Protein AF-0000000084674345 (afdb_homodimer)

Secondary structure (DSSP, 8-state):
----HHHHHHHHHHHHTT-----PPPPEEE-TT-TTEE-GGG-EEEE-TTS---GGGGG-HHHHTT-EE-TT--EEES-SS-EEEEEEEEE-TTS-S--EEEE--TT-SEEEEEEE-SSS-EEEEEEETTS-TTTT-SS--SSEEEEPPPP-SS-EEEEEEEE-TT-EE--EEEE-HHHHHHHHHHHHHHHHHHHHHHHHHHHHHHHHHHHH--HHHHHHHHHHHHHHHHHHHHHTHIIIIIS-SSSPPGGGSTTHHHHHHHHHHHHHHHHHTTHHHH-HHHHHHHHHHHHHHHHHHHHHHTT-HHHHHHHHHHHHHHHHHHHHHHHHHHHHTT-HHHHHHHHHHHHHHHHHHHHHHHHTTSS---TGGGGHHHHHHHHHHHHHHHHHHHHHHHHHHHHHHHHHHHHHHHHHHHHHHHHHHHHHHHHHHHHHHHHHHHHHHHHHHHHHHHHHHHB-TTT--B-HHHHHHHHHHHHHHHHHHT-EEEEEEEEETTHHHHHHHH-HHHHHHHHHHHHHHHHHTS-TTSEEEEEETTEEEEEEEETTHHHHHHHHHHHHHHHTTS-EEETTEEE---EEEEEEEETTT-SSHHHHHHHHHHHHHHHHHTTSS-EEETTS-PPPPSSTTSGGGTT-------/----HHHHHHHHHHHHTT-----PPPPEEE-TT-TTEE-GGG-EEEE-TTS---GGGGG-HHHHTT-EE-TT--EEES-SS-EEEEEEEEE-TTS-S--EEEE--TT-SEEEEEEE-SSS-EEEEEEETTS-TTTT-SS--SSEEEEPPPP-SS-EEEEEEEE-TT-EE--EEEE-HHHHHHHHHHHHHHHHHHHHHHHHHHHHHHHHHHHH--HHHHHHHHHHHHHHHHHHHHHTHIIIIIS-SSSPPGGGSTTHHHHHHHHHHHHHHHHHTTHHHH-HHHHHHHHHHHHHHHHHHHHHHTT-HHHHHHHHHHHHHHHHHHHHHHHHHHHHTT-THHHHHHHHHHHHHHHHHHHHHHHTTSS---TGGGGHHHHHHHHHHHHHHHHHHHHHHHHHHHHHHHHHHHHHHHHHHHHHHHHHHHHHHHHHHHHHHHHHHHHHHHHHHHHHHHHHHHB-TTT--B-HHHHHHHHHHHHHHHHHHT-EEEEEEEEETTHHHHHHHH-HHHHHHHHHHHHHHHHHTS-TTSEEEEEETTEEEEEEEETTHHHHHHHHHHHHHHHTTS-EEETTEEE---EEEEEEEETTT-SSHHHHHHHHHHHHHHHHHTTSS-EEETTS------STTSGGG---------

InterPro domains:
  IPR000160 GGDEF domain [PF00990] (453-609)
  IPR000160 GGDEF domain [PS50887] (483-616)
  IPR000160 GGDEF domain [SM00267] (442-614)
  IPR000160 GGDEF domain [TIGR00254] (449-612)
  IPR000160 GGDEF domain [cd01949] (454-612)
  IPR011622 7TM-DISM receptor, extracellular domain, type 2 [PF07696] (41-176)
  IPR011623 7TM-DISM receptor, extracellular domain, type 1 [PF07695] (187-391)
  IPR029787 Nucleotide cyclase [SSF55073] (458-613)
  IPR043128 Reverse transcriptase/Diguanylate cyclase domain [G3DSA:3.30.70.270] (446-616)
  IPR052163 Diguanylate Cyclase/Regulatory Protein [PTHR46663] (395-613)

Nearest PDB structures (foldseek):
  5m3c-assembly1_B  TM=9.568E-01  e=2.361E-15  Pseudomonas aeruginosa
  3ign-assembly1_A  TM=9.374E-01  e=4.322E-13  Marinobacter nauticus VT8
  7e6g-assembly1_B  TM=6.248E-01  e=3.426E-15  Pseudomonas aeruginosa
  3icl-assembly2_B  TM=8.464E-01  e=2.246E-12  Methylococcus capsulatus
  5xge-assembly1_A  TM=8.982E-01  e=3.204E-11  Pseudomonas aeruginosa PAO1

Organism: Aquipseudomonas alcaligenes (strain ATCC 14909 / DSM 50342 / CCUG 1425 / JCM 20561 / NBRC 14159 / NCIMB 9945 / NCTC 10367 / 1577) (NCBI:txid1215092)

Radius of gyration: 69.76 Å; Cα contacts (8 Å, |Δi|>4): 2140; chains: 2; bounding box: 80×189×132 Å

pLDDT: mean 85.98, std 14.82, range [17.75, 97.44]

Solvent-accessible surface area (backbone atoms only — not comparable to full-atom values): 64844 Å² total; per-residue (Å²): 134,83,78,64,57,66,59,52,51,55,47,48,59,54,54,63,64,62,69,63,70,87,57,73,52,58,66,43,70,36,46,68,78,39,58,68,37,72,44,30,65,37,22,26,36,31,78,30,79,88,59,73,77,51,79,79,49,62,76,36,66,75,54,54,68,57,47,37,53,40,72,37,34,28,37,76,47,74,33,77,45,31,34,38,35,42,39,36,42,22,36,33,99,77,24,72,46,65,42,30,42,34,35,67,39,45,77,30,40,36,33,34,41,35,38,67,64,82,78,87,48,71,44,78,46,60,22,41,35,69,34,21,46,70,70,26,28,73,46,99,51,48,44,40,26,41,73,47,72,75,50,45,78,55,71,42,67,33,41,33,41,38,36,21,32,61,34,36,53,55,38,36,31,35,30,39,70,70,60,50,48,54,48,43,27,58,49,25,26,54,52,15,22,41,52,12,24,45,48,35,50,33,52,52,40,45,51,49,24,74,72,67,68,42,68,45,40,50,28,41,31,50,20,46,48,30,47,49,52,38,48,37,41,64,61,10,52,28,41,63,71,74,52,29,85,37,45,63,51,71,80,69,32,84,58,28,31,56,28,52,21,48,33,28,43,39,53,20,47,39,51,68,64,38,16,75,82,75,33,53,69,36,33,52,48,35,51,49,46,36,52,49,27,52,47,26,42,52,32,41,73,71,68,37,38,41,61,21,37,51,49,55,60,55,42,51,70,50,42,48,52,32,53,51,49,44,27,51,55,40,34,74,74,67,38,63,43,28,50,35,39,46,55,20,52,46,39,41,52,53,29,52,53,50,52,50,33,32,38,68,34,76,34,73,90,47,83,69,63,72,49,40,46,56,50,21,50,35,50,22,53,52,29,43,52,49,20,52,54,49,49,53,52,50,53,52,50,50,51,52,51,52,52,50,51,54,40,48,53,51,50,52,50,43,54,52,52,50,53,50,47,52,50,50,52,50,50,50,52,52,53,52,52,52,51,51,50,52,51,52,53,52,52,55,52,37,54,53,29,48,50,50,40,34,31,32,88,81,57,63,31,31,16,51,64,35,44,52,55,51,46,54,49,50,52,56,50,22,66,72,69,72,39,31,39,27,40,33,35,36,34,54,45,75,52,64,58,44,29,73,72,64,29,60,66,50,38,51,51,48,50,34,50,48,46,50,52,50,56,69,67,43,58,88,89,35,45,56,25,42,63,45,92,62,32,33,37,38,42,36,65,44,82,57,18,73,68,46,47,56,52,42,49,55,48,47,58,60,60,60,36,51,65,44,77,56,88,92,42,75,48,66,41,43,42,20,26,2,25,27,39,36,70,83,72,22,87,46,69,70,48,32,52,49,41,5,50,51,17,20,50,48,16,47,70,73,71,37,58,27,58,16,47,59,94,54,88,51,70,74,73,82,75,79,82,61,60,85,68,52,84,74,67,77,85,74,79,124,133,84,76,64,58,67,60,53,52,55,46,48,57,54,54,63,65,59,71,63,71,88,56,74,53,60,68,44,69,35,46,69,78,36,56,68,38,71,44,31,66,37,22,26,36,32,80,31,78,86,62,72,76,52,79,79,50,63,75,37,68,76,54,53,70,57,48,38,54,39,74,37,35,27,36,77,47,73,34,79,45,31,34,37,36,43,38,36,43,21,36,31,98,78,24,72,46,65,42,30,41,34,35,66,39,46,77,31,40,35,33,35,40,37,38,68,62,83,79,87,49,72,43,79,46,59,24,41,35,70,35,22,46,71,70,25,30,73,46,99,51,48,45,40,27,40,72,48,72,74,49,45,78,56,72,42,67,34,42,34,40,38,38,23,33,59,33,35,52,56,38,36,30,34,30,41,69,71,61,50,48,55,50,42,27,58,49,27,25,53,52,15,22,43,51,13,26,45,49,36,52,33,52,52,40,46,52,49,23,74,73,67,68,41,68,46,40,50,27,42,33,50,20,47,48,30,47,49,52,39,48,36,40,64,64,10,51,29,41,63,71,74,50,29,86,37,46,62,51,72,80,69,32,83,60,29,31,55,27,52,21,49,32,28,43,39,53,21,48,38,50,67,64,38,16,77,82,75,32,54,70,37,33,52,50,37,52,49,44,36,53,50,28,52,49,28,42,53,31,41,72,70,67,39,41,40,60,20,36,52,49,56,58,54,41,52,70,50,41,49,54,33,54,51,48,44,27,50,54,38,34,75,73,66,39,65,44,26,50,35,40,46,54,20,52,45,39,40,51,54,28,52,53,50,51,51,34,32,39,69,35,76,34,72,89,45,82,70,62,71,48,40,46,57,50,20,51,36,49,21,52,52,29,42,49,48,21,50,54,48,48,52,52,49,54,51,50,50,52,52,50,53,53,50,51,54,42,50,52,52,49,51,48,43,54,50,52,50,51,50,47,52,51,50,51,50,51,51,53,53,52,54,50,52,51,52,52,52,50,54,54,51,52,53,52,39,55,53,31,48,50,50,41,33,32,29,89,82,57,63,31,31,16,50,64,36,42,52,56,50,46,53,51,51,52,55,50,23,65,72,68,71,39,30,38,28,42,33,34,37,36,53,48,75,51,63,60,46,29,72,72,62,29,61,66,53,39,50,52,47,50,33,50,47,48,50,51,51,55,70,67,43,58,89,88,34,46,57,25,42,65,45,93,62,32,34,36,38,40,37,65,43,81,57,18,73,69,46,48,56,53,44,49,55,49,47,58,61,60,60,37,51,64,42,79,56,88,94,42,74,48,67,42,43,42,20,28,2,24,25,39,36,68,82,72,21,88,44,69,71,49,32,51,49,40,6,50,51,17,20,51,49,16,48,71,70,70,36,58,28,59,17,46,58,96,55,90,52,67,73,73,83,75,86,79,66,60,87,76,51,83,75,68,76,81,74,83,123

Sequence (1276 aa):
MVRFPVLRALLALLCISLAAGQLRAAPVELRSDASGQSLNGQIELLEDVGGTLSIADMADPAIQQRFTPANGRASVGQNPNPWWIKLQLQRGTEAPARWWLEIGAVTQLDLQLYSPDGQGGWIQRQSGERVSFAEGRDHPYRRMVLELPELGTTPTTFYLRSFDPAGNSFPLRVWQLEDLDHQAISENLGLGLIYGIIAALLLYNLFIFFTLRDNAYFWYVLTTAGALLMIVSMSGHGFQYLWPEGPVPFWLDRVTLPSLWGFCACRFTQTLLQTRQHVRWAHHLLSFACVCYVIAVTLEGLGQRNLAAWLIALLSLTSIPAALGSALVRWRQGYFPALLYLCGYGLILGSISLALMRSTGLVQPATWNAYVFPLAVAAESILFSFALAYRIQMLKQEKAEALRQADREKGARLAQMQASADDLQEAVRLRTAELAQANQQLCEREQRLQHAAFHDPLTELPNRRYLIERAEVALADAQRRGESVALMLVDLDHFKPINDRYGHDAGDLMLRTIGHRLREHVRTHDMVARLGGDEFAVLVCGPDAQQHTQEIANRLLAELSRPVLYGANRLAVTISIGAAFYPQHALQFAGLYKAADEAMYRAKQKGRSGFVLQGCDGELSPQTCLILDVLKVPSGLSMVRFPVLRALLALLCISLAAGQLRAAPVELRSDASGQSLNGQIELLEDVGGTLSIADMADPAIQQRFTPANGRASVGQNPNPWWIKLQLQRGTEAPARWWLEIGAVTQLDLQLYSPDGQGGWIQRQSGERVSFAEGRDHPYRRMVLELPELGTTPTTFYLRSFDPAGNSFPLRVWQLEDLDHQAISENLGLGLIYGIIAALLLYNLFIFFTLRDNAYFWYVLTTAGALLMIVSMSGHGFQYLWPEGPVPFWLDRVTLPSLWGFCACRFTQTLLQTRQHVRWAHHLLSFACVCYVIAVTLEGLGQRNLAAWLIALLSLTSIPAALGSALVRWRQGYFPALLYLCGYGLILGSISLALMRSTGLVQPATWNAYVFPLAVAAESILFSFALAYRIQMLKQEKAEALRQADREKGARLAQMQASADDLQEAVRLRTAELAQANQQLCEREQRLQHAAFHDPLTELPNRRYLIERAEVALADAQRRGESVALMLVDLDHFKPINDRYGHDAGDLMLRTIGHRLREHVRTHDMVARLGGDEFAVLVCGPDAQQHTQEIANRLLAELSRPVLYGANRLAVTISIGAAFYPQHALQFAGLYKAADEAMYRAKQKGRSGFVLQGCDGELSPQTCLILDVLKVPSGLS

Structure (mmCIF, N/CA/C/O backbone):
data_AF-0000000084674345-model_v1
#
loop_
_entity.id
_entity.type
_entity.pdbx_description
1 polymer 'GGDEF domain-containing protein'
#
loop_
_atom_site.group_PDB
_atom_site.id
_atom_site.type_symbol
_atom_site.label_atom_id
_atom_site.label_alt_id
_atom_site.label_comp_id
_atom_site.label_asym_id
_atom_site.label_entity_id
_atom_site.label_seq_id
_atom_site.pdbx_PDB_ins_code
_atom_site.Cartn_x
_atom_site.Cartn_y
_atom_site.Cartn_z
_atom_site.occupancy
_atom_site.B_iso_or_equiv
_atom_site.auth_seq_id
_atom_site.auth_comp_id
_atom_site.auth_asym_id
_atom_site.auth_atom_id
_atom_site.pdbx_PDB_model_num
ATOM 1 N N . MET A 1 1 ? 28.938 31.203 -45.469 1 22.84 1 MET A N 1
ATOM 2 C CA . MET A 1 1 ? 29.219 32.188 -44.406 1 22.84 1 MET A CA 1
ATOM 3 C C . MET A 1 1 ? 28.016 32.344 -43.5 1 22.84 1 MET A C 1
ATOM 5 O O . MET A 1 1 ? 27.109 33.156 -43.781 1 22.84 1 MET A O 1
ATOM 9 N N . VAL A 1 2 ? 27.5 31.266 -42.938 1 35.19 2 VAL A N 1
ATOM 10 C CA . VAL A 1 2 ? 26.219 31.047 -42.281 1 35.19 2 VAL A CA 1
ATOM 11 C C . VAL A 1 2 ? 26.188 31.844 -40.969 1 35.19 2 VAL A C 1
ATOM 13 O O . VAL A 1 2 ? 27.031 31.641 -40.094 1 35.19 2 VAL A O 1
ATOM 16 N N . ARG A 1 3 ? 25.75 33.219 -41.125 1 42.5 3 ARG A N 1
ATOM 17 C CA . ARG A 1 3 ? 25.625 34.344 -40.219 1 42.5 3 ARG A CA 1
ATOM 18 C C . ARG A 1 3 ? 24.891 33.969 -38.938 1 42.5 3 ARG A C 1
ATOM 20 O O . ARG A 1 3 ? 23.734 33.531 -39 1 42.5 3 ARG A O 1
ATOM 27 N N . PHE A 1 4 ? 25.672 33.281 -38.156 1 42.78 4 PHE A N 1
ATOM 28 C CA . PHE A 1 4 ? 25.141 32.719 -36.906 1 42.78 4 PHE A CA 1
ATOM 29 C C . PHE A 1 4 ? 24.625 33.812 -36 1 42.78 4 PHE A C 1
ATOM 31 O O . PHE A 1 4 ? 25.359 34.312 -35.125 1 42.78 4 PHE A O 1
ATOM 38 N N . PRO A 1 5 ? 23.594 34.594 -36.469 1 49.34 5 PRO A N 1
ATOM 39 C CA . PRO A 1 5 ? 23 35.719 -35.75 1 49.34 5 PRO A CA 1
ATOM 40 C C . PRO A 1 5 ? 22.5 35.312 -34.344 1 49.34 5 PRO A C 1
ATOM 42 O O . PRO A 1 5 ? 22.422 36.156 -33.438 1 49.34 5 PRO A O 1
ATOM 45 N N . VAL A 1 6 ? 22.219 34.031 -34.219 1 52.72 6 VAL A N 1
ATOM 46 C CA . VAL A 1 6 ? 21.609 33.625 -32.969 1 52.72 6 VAL A CA 1
ATOM 47 C C . VAL A 1 6 ? 22.625 33.75 -31.828 1 52.72 6 VAL A C 1
ATOM 49 O O . VAL A 1 6 ? 22.266 34.125 -30.703 1 52.72 6 VAL A O 1
ATOM 52 N N . LEU A 1 7 ? 23.969 33.562 -32.094 1 47.09 7 LEU A N 1
ATOM 53 C CA . LEU A 1 7 ? 24.969 33.656 -31.062 1 47.09 7 LEU A CA 1
ATOM 54 C C . LEU A 1 7 ? 25.172 35.125 -30.641 1 47.09 7 LEU A C 1
ATOM 56 O O . LEU A 1 7 ? 25.344 35.406 -29.453 1 47.09 7 LEU A O 1
ATOM 60 N N . ARG A 1 8 ? 25.078 36.125 -31.562 1 51.59 8 ARG A N 1
ATOM 61 C CA . ARG A 1 8 ? 25.266 37.531 -31.203 1 51.59 8 ARG A CA 1
ATOM 62 C C . ARG A 1 8 ? 24.109 38.031 -30.359 1 51.59 8 ARG A C 1
ATOM 64 O O . ARG A 1 8 ? 24.312 38.781 -29.406 1 51.59 8 ARG A O 1
ATOM 71 N N . ALA A 1 9 ? 22.875 37.5 -30.797 1 49.94 9 ALA A N 1
ATOM 72 C CA . ALA A 1 9 ? 21.75 37.938 -29.984 1 49.94 9 ALA A CA 1
ATOM 73 C C . ALA A 1 9 ? 21.828 37.344 -28.578 1 49.94 9 ALA A C 1
ATOM 75 O O . ALA A 1 9 ? 21.516 38.031 -27.594 1 49.94 9 ALA A O 1
ATOM 76 N N . LEU A 1 10 ? 22.328 36.094 -28.469 1 48.03 10 LEU A N 1
ATOM 77 C CA . LEU A 1 10 ? 22.484 35.531 -27.125 1 48.03 10 LEU A CA 1
ATOM 78 C C . LEU A 1 10 ? 23.578 36.25 -26.359 1 48.03 10 LEU A C 1
ATOM 80 O O . LEU A 1 10 ? 23.438 36.531 -25.172 1 48.03 10 LEU A O 1
ATOM 84 N N . LEU A 1 11 ? 24.641 36.688 -27.109 1 44.38 11 LEU A N 1
ATOM 85 C CA . LEU A 1 11 ? 25.719 37.438 -26.453 1 44.38 11 LEU A CA 1
ATOM 86 C C . LEU A 1 11 ? 25.266 38.844 -26.109 1 44.38 11 LEU A C 1
ATOM 88 O O . LEU A 1 11 ? 25.609 39.375 -25.031 1 44.38 11 LEU A O 1
ATOM 92 N N . ALA A 1 12 ? 24.516 39.5 -27.062 1 45.22 12 ALA A N 1
ATOM 93 C CA . ALA A 1 12 ? 24.031 40.844 -26.766 1 45.22 12 ALA A CA 1
ATOM 94 C C . ALA A 1 12 ? 23.078 40.844 -25.578 1 45.22 12 ALA A C 1
ATOM 96 O O . ALA A 1 12 ? 23.094 41.75 -24.734 1 45.22 12 ALA A O 1
ATOM 97 N N . LEU A 1 13 ? 22.219 39.781 -25.594 1 43.41 13 LEU A N 1
ATOM 98 C CA . LEU A 1 13 ? 21.344 39.688 -24.438 1 43.41 13 LEU A CA 1
ATOM 99 C C . LEU A 1 13 ? 22.141 39.469 -23.156 1 43.41 13 LEU A C 1
ATOM 101 O O . LEU A 1 13 ? 21.812 40.031 -22.109 1 43.41 13 LEU A O 1
ATOM 105 N N . LEU A 1 14 ? 23.312 38.812 -23.25 1 41.34 14 LEU A N 1
ATOM 106 C CA . LEU A 1 14 ? 24.188 38.656 -22.094 1 41.34 14 LEU A CA 1
ATOM 107 C C . LEU A 1 14 ? 24.844 40 -21.719 1 41.34 14 LEU A C 1
ATOM 109 O O . LEU A 1 14 ? 25 40.312 -20.547 1 41.34 14 LEU A O 1
ATOM 113 N N . CYS A 1 15 ? 25.281 40.781 -22.719 1 39.88 15 CYS A N 1
ATOM 114 C CA . CYS A 1 15 ? 25.984 42.031 -22.422 1 39.88 15 CYS A CA 1
ATOM 115 C C . CYS A 1 15 ? 25.031 43.062 -21.828 1 39.88 15 CYS A C 1
ATOM 117 O O . CYS A 1 15 ? 25.469 44.031 -21.219 1 39.88 15 CYS A O 1
ATOM 119 N N . ILE A 1 16 ? 23.828 43.156 -22.453 1 39.38 16 ILE A N 1
ATOM 120 C CA . ILE A 1 16 ? 22.938 44.219 -21.953 1 39.38 16 ILE A CA 1
ATOM 121 C C . ILE A 1 16 ? 22.672 43.969 -20.469 1 39.38 16 ILE A C 1
ATOM 123 O O . ILE A 1 16 ? 22.312 44.906 -19.734 1 39.38 16 ILE A O 1
ATOM 127 N N . SER A 1 17 ? 22.75 42.719 -20.031 1 39.78 17 SER A N 1
ATOM 128 C CA . SER A 1 17 ? 22.484 42.531 -18.609 1 39.78 17 SER A CA 1
ATOM 129 C C . SER A 1 17 ? 23.562 43.188 -17.75 1 39.78 17 SER A C 1
ATOM 131 O O . SER A 1 17 ? 23.422 43.281 -16.531 1 39.78 17 SER A O 1
ATOM 133 N N . LEU A 1 18 ? 24.688 43.438 -18.344 1 38.06 18 LEU A N 1
ATOM 134 C CA . LEU A 1 18 ? 25.781 43.906 -17.469 1 38.06 18 LEU A CA 1
ATOM 135 C C . LEU A 1 18 ? 25.578 45.375 -17.109 1 38.06 18 LEU A C 1
ATOM 137 O O . LEU A 1 18 ? 26.266 45.906 -16.234 1 38.06 18 LEU A O 1
ATOM 141 N N . ALA A 1 19 ? 25.219 46.281 -18.031 1 39.91 19 ALA A N 1
ATOM 142 C CA . ALA A 1 19 ? 25.312 47.719 -17.688 1 39.91 19 ALA A CA 1
ATOM 143 C C . ALA A 1 19 ? 24.297 48.094 -16.625 1 39.91 19 ALA A C 1
ATOM 145 O O . ALA A 1 19 ? 23.375 48.875 -16.875 1 39.91 19 ALA A O 1
ATOM 146 N N . ALA A 1 20 ? 23.609 47.188 -15.961 1 41.03 20 ALA A N 1
ATOM 147 C CA . ALA A 1 20 ? 22.781 47.719 -14.891 1 41.03 20 ALA A CA 1
ATOM 148 C C . ALA A 1 20 ? 23.562 48.688 -14.008 1 41.03 20 ALA A C 1
ATOM 150 O O . ALA A 1 20 ? 24.578 48.312 -13.414 1 41.03 20 ALA A O 1
ATOM 151 N N . GLY A 1 21 ? 23.719 49.906 -14.352 1 40.22 21 GLY A N 1
ATOM 152 C CA . GLY A 1 21 ? 24.156 50.969 -13.484 1 40.22 21 GLY A CA 1
ATOM 153 C C . GLY A 1 21 ? 23.922 50.688 -12.008 1 40.22 21 GLY A C 1
ATOM 154 O O . GLY A 1 21 ? 23.047 49.906 -11.664 1 40.22 21 GLY A O 1
ATOM 155 N N . GLN A 1 22 ? 25.016 50.938 -11.133 1 46.5 22 GLN A N 1
ATOM 156 C CA . GLN A 1 22 ? 25.219 50.781 -9.695 1 46.5 22 GLN A CA 1
ATOM 157 C C . GLN A 1 22 ? 24.016 51.344 -8.914 1 46.5 22 GLN A C 1
ATOM 159 O O . GLN A 1 22 ? 24.016 52.5 -8.492 1 46.5 22 GLN A O 1
ATOM 164 N N . LEU A 1 23 ? 22.953 51.25 -9.305 1 50.84 23 LEU A N 1
ATOM 165 C CA . LEU A 1 23 ? 21.875 51.781 -8.5 1 50.84 23 LEU A CA 1
ATOM 166 C C . LEU A 1 23 ? 21.828 51.125 -7.129 1 50.84 23 LEU A C 1
ATOM 168 O O . LEU A 1 23 ? 21.797 49.875 -7.039 1 50.84 23 LEU A O 1
ATOM 172 N N . ARG A 1 24 ? 22.391 51.812 -6.086 1 64.31 24 ARG A N 1
ATOM 173 C CA . ARG A 1 24 ? 22.25 51.438 -4.68 1 64.31 24 ARG A CA 1
ATOM 174 C C . ARG 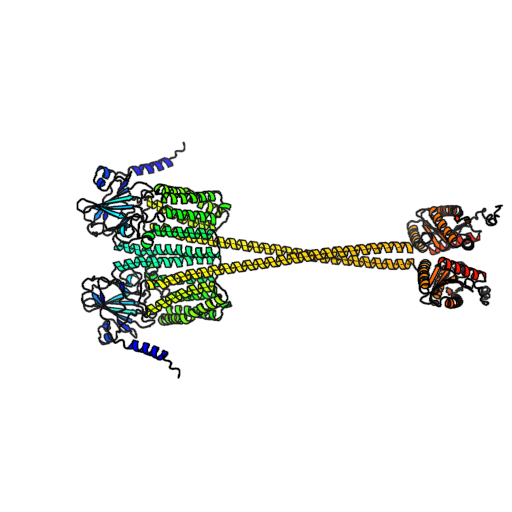A 1 24 ? 20.797 51.125 -4.34 1 64.31 24 ARG A C 1
ATOM 176 O O . ARG A 1 24 ? 19.875 51.719 -4.914 1 64.31 24 ARG A O 1
ATOM 183 N N . ALA A 1 25 ? 20.594 50.156 -3.674 1 68.88 25 ALA A N 1
ATOM 184 C CA . ALA A 1 25 ? 19.234 49.75 -3.285 1 68.88 25 ALA A CA 1
ATOM 185 C C . ALA A 1 25 ? 18.625 50.781 -2.33 1 68.88 25 ALA A C 1
ATOM 187 O O . ALA A 1 25 ? 19.281 51.188 -1.375 1 68.88 25 ALA A O 1
ATOM 188 N N . ALA A 1 26 ? 17.547 51.469 -2.631 1 76.81 26 ALA A N 1
ATOM 189 C CA . ALA A 1 26 ? 16.812 52.406 -1.789 1 76.81 26 ALA A CA 1
ATOM 190 C C . ALA A 1 26 ? 16.281 51.719 -0.539 1 76.81 26 ALA A C 1
ATOM 192 O O . ALA A 1 26 ? 16.016 50.5 -0.548 1 76.81 26 ALA A O 1
ATOM 193 N N . PRO A 1 27 ? 16.328 52.406 0.567 1 87.56 27 PRO A N 1
ATOM 194 C CA . PRO A 1 27 ? 15.734 51.812 1.779 1 87.56 27 PRO A CA 1
ATOM 195 C C . PRO A 1 27 ? 14.297 51.344 1.57 1 87.56 27 PRO A C 1
ATOM 197 O O . PRO A 1 27 ? 13.555 51.938 0.786 1 87.56 27 PRO A O 1
ATOM 200 N N . VAL A 1 28 ? 13.984 50.281 2.189 1 90.19 28 VAL A N 1
ATOM 201 C CA . VAL A 1 28 ? 12.648 49.719 2.084 1 90.19 28 VAL A CA 1
ATOM 202 C C . VAL A 1 28 ? 11.719 50.406 3.076 1 90.19 28 VAL A C 1
ATOM 204 O O . VAL A 1 28 ? 11.961 50.375 4.285 1 90.19 28 VAL A O 1
ATOM 207 N N . GLU A 1 29 ? 10.711 51 2.609 1 91.38 29 GLU A N 1
ATOM 208 C CA . GLU A 1 29 ? 9.68 51.594 3.465 1 91.38 29 GLU A CA 1
ATOM 209 C C . GLU A 1 29 ? 8.609 50.562 3.818 1 91.38 29 GLU A C 1
ATOM 211 O O . GLU A 1 29 ? 7.918 50.062 2.938 1 91.38 29 GLU A O 1
ATOM 216 N N . LEU A 1 30 ? 8.531 50.312 5.07 1 93.19 30 LEU A N 1
ATOM 217 C CA . LEU A 1 30 ? 7.555 49.344 5.531 1 93.19 30 LEU A CA 1
ATOM 218 C C . LEU A 1 30 ? 6.203 50 5.781 1 93.19 30 LEU A C 1
ATOM 220 O O . LEU A 1 30 ? 6.051 50.781 6.734 1 93.19 30 LEU A O 1
ATOM 224 N N . ARG A 1 31 ? 5.246 49.625 4.996 1 92.88 31 ARG A N 1
ATOM 225 C CA . ARG A 1 31 ? 3.879 50.094 5.152 1 92.88 31 ARG A CA 1
ATOM 226 C C . ARG A 1 31 ? 3.068 49.188 6.047 1 92.88 31 ARG A C 1
ATOM 228 O O . ARG A 1 31 ? 3.58 48.156 6.516 1 92.88 31 ARG A O 1
ATOM 235 N N . SER A 1 32 ? 1.928 49.5 6.348 1 89.69 32 SER A N 1
ATOM 236 C CA . SER A 1 32 ? 1.068 48.719 7.238 1 89.69 32 SER A CA 1
ATOM 237 C C . SER A 1 32 ? 0.729 47.375 6.629 1 89.69 32 SER A C 1
ATOM 239 O O . SER A 1 32 ? 0.474 46.406 7.355 1 89.69 32 SER A O 1
ATOM 241 N N . ASP A 1 33 ? 0.839 47.25 5.305 1 89.5 33 ASP A N 1
ATOM 242 C CA . ASP A 1 33 ? 0.503 46 4.641 1 89.5 33 ASP A CA 1
ATOM 243 C C . ASP A 1 33 ? 1.762 45.281 4.188 1 89.5 33 ASP A C 1
ATOM 245 O O . ASP A 1 33 ? 1.691 44.344 3.354 1 89.5 33 ASP A O 1
ATOM 249 N N . ALA A 1 34 ? 2.83 45.656 4.734 1 92.06 34 ALA A N 1
ATOM 250 C CA . ALA A 1 34 ? 4.102 45.094 4.27 1 92.06 34 ALA A CA 1
ATOM 251 C C . ALA A 1 34 ? 4.348 43.719 4.852 1 92.06 34 ALA A C 1
ATOM 253 O O . ALA A 1 34 ? 5.312 43.031 4.488 1 92.06 34 ALA A O 1
ATOM 254 N N . SER A 1 35 ? 3.434 43.25 5.723 1 93.56 35 SER A N 1
ATOM 255 C CA . SER A 1 35 ? 3.623 41.938 6.355 1 93.56 35 SER A CA 1
ATOM 256 C C . SER A 1 35 ? 3.662 40.812 5.32 1 93.56 35 SER A C 1
ATOM 258 O O . SER A 1 35 ? 2.715 40.656 4.551 1 93.56 35 SER A O 1
ATOM 260 N N . GLY A 1 36 ? 4.727 40.156 5.238 1 90.5 36 GLY A N 1
ATOM 261 C CA . GLY A 1 36 ? 4.898 39.062 4.293 1 90.5 36 GLY A CA 1
ATOM 262 C C . GLY A 1 36 ? 5.609 39.469 3.021 1 90.5 36 GLY A C 1
ATOM 263 O O . GLY A 1 36 ? 5.797 38.688 2.109 1 90.5 36 GLY A O 1
ATOM 264 N N . GLN A 1 37 ? 6.074 40.625 2.98 1 90.44 37 GLN A N 1
ATOM 265 C CA . GLN A 1 37 ? 6.719 41.156 1.787 1 90.44 37 GLN A CA 1
ATOM 266 C C . GLN A 1 37 ? 8.164 40.688 1.684 1 90.44 37 GLN A C 1
ATOM 268 O O . GLN A 1 37 ? 8.875 40.625 2.689 1 90.44 37 GLN A O 1
ATOM 273 N N . SER A 1 38 ? 8.57 40.344 0.491 1 90.06 38 SER A N 1
ATOM 274 C CA . SER A 1 38 ? 9.953 39.969 0.24 1 90.06 38 SER A CA 1
ATOM 275 C C . SER A 1 38 ? 10.859 41.219 0.201 1 90.06 38 SER A C 1
ATOM 277 O O . SER A 1 38 ? 10.477 42.25 -0.323 1 90.06 38 SER A O 1
ATOM 279 N N . LEU A 1 39 ? 12.008 41.062 0.732 1 92.44 39 LEU A N 1
ATOM 280 C CA . LEU A 1 39 ? 12.938 42.156 0.826 1 92.44 39 LEU A CA 1
ATOM 281 C C . LEU A 1 39 ? 14.07 42.031 -0.186 1 92.44 39 LEU A C 1
ATOM 283 O O . LEU A 1 39 ? 14.875 42.938 -0.364 1 92.44 39 LEU A O 1
ATOM 287 N N . ASN A 1 40 ? 14.156 40.938 -0.837 1 88.94 40 ASN A N 1
ATOM 288 C CA . ASN A 1 40 ? 15.312 40.594 -1.665 1 88.94 40 ASN A CA 1
ATOM 289 C C . ASN A 1 40 ? 15.43 41.531 -2.861 1 88.94 40 ASN A C 1
ATOM 291 O O . ASN A 1 40 ? 16.5 41.656 -3.467 1 88.94 40 ASN A O 1
ATOM 295 N N . GLY A 1 41 ? 14.422 42.188 -3.186 1 86.75 41 GLY A N 1
ATOM 296 C CA . GLY A 1 41 ? 14.492 43.156 -4.27 1 86.75 41 GLY A CA 1
ATOM 297 C C . GLY A 1 41 ? 15.211 44.438 -3.883 1 86.75 41 GLY A C 1
ATOM 298 O O . GLY A 1 41 ? 15.633 45.219 -4.75 1 86.75 41 GLY A O 1
ATOM 299 N N . GLN A 1 42 ? 15.484 44.656 -2.57 1 90.56 42 GLN A N 1
ATOM 300 C CA . GLN A 1 42 ? 16.062 45.906 -2.123 1 90.56 42 GLN A CA 1
ATOM 301 C C . GLN A 1 42 ? 17.234 45.688 -1.187 1 90.56 42 GLN A C 1
ATOM 303 O O . GLN A 1 42 ? 17.484 46.469 -0.273 1 90.56 42 GLN A O 1
ATOM 308 N N . ILE A 1 43 ? 17.891 44.625 -1.37 1 93.06 43 ILE A N 1
ATOM 309 C CA . ILE A 1 43 ? 19.062 44.344 -0.547 1 93.06 43 ILE A CA 1
ATOM 310 C C . ILE A 1 43 ? 20.328 44.469 -1.4 1 93.06 43 ILE A C 1
ATOM 312 O O . ILE A 1 43 ? 20.25 44.469 -2.631 1 93.06 43 ILE A O 1
ATOM 316 N N . GLU A 1 44 ? 21.438 44.656 -0.755 1 95.62 44 GLU A N 1
ATOM 317 C CA . GLU A 1 44 ? 22.75 44.719 -1.4 1 95.62 44 GLU A CA 1
ATOM 318 C C . GLU A 1 44 ? 23.656 43.594 -0.879 1 95.62 44 GLU A C 1
ATOM 320 O O . GLU A 1 44 ? 23.562 43.188 0.28 1 95.62 44 GLU A O 1
ATOM 325 N N . LEU A 1 45 ? 24.516 43.125 -1.764 1 94.56 45 LEU A N 1
ATOM 326 C CA . LEU A 1 45 ? 25.359 42 -1.427 1 94.56 45 LEU A CA 1
ATOM 327 C C . LEU A 1 45 ? 26.844 42.344 -1.579 1 94.56 45 LEU A C 1
ATOM 329 O O . LEU A 1 45 ? 27.203 43.125 -2.459 1 94.56 45 LEU A O 1
ATOM 333 N N . LEU A 1 46 ? 27.609 41.781 -0.686 1 95.5 46 LEU A N 1
ATOM 334 C CA . LEU A 1 46 ? 29.078 41.875 -0.745 1 95.5 46 LEU A CA 1
ATOM 335 C C . LEU A 1 46 ? 29.719 40.531 -0.455 1 95.5 46 LEU A C 1
ATOM 337 O O . LEU A 1 46 ? 29.453 39.906 0.58 1 95.5 46 LEU A O 1
ATOM 341 N N . GLU A 1 47 ? 30.547 40.031 -1.357 1 95 47 GLU A N 1
ATOM 342 C CA . GLU A 1 47 ? 31.281 38.781 -1.155 1 95 47 GLU A CA 1
ATOM 343 C C . GLU A 1 47 ? 32.562 39.031 -0.331 1 95 47 GLU A C 1
ATOM 345 O O . GLU A 1 47 ? 33.375 39.906 -0.676 1 95 47 GLU A O 1
ATOM 350 N N . ASP A 1 48 ? 32.656 38.344 0.731 1 95.75 48 ASP A N 1
ATOM 351 C CA . ASP A 1 48 ? 33.844 38.438 1.585 1 95.75 48 ASP A CA 1
ATOM 352 C C . ASP A 1 48 ? 34.875 37.375 1.214 1 95.75 48 ASP A C 1
ATOM 354 O O . ASP A 1 48 ? 35 36.375 1.895 1 95.75 48 ASP A O 1
ATOM 358 N N . VAL A 1 49 ? 35.656 37.781 0.289 1 92.69 49 VAL A N 1
ATOM 359 C CA . VAL A 1 49 ? 36.688 36.875 -0.184 1 92.69 49 VAL A CA 1
ATOM 360 C C . VAL A 1 49 ? 37.719 36.625 0.915 1 92.69 49 VAL A C 1
ATOM 362 O O . VAL A 1 49 ? 38.312 37.562 1.438 1 92.69 49 VAL A O 1
ATOM 365 N N . GLY A 1 50 ? 37.875 35.406 1.393 1 87.12 50 GLY A N 1
ATOM 366 C CA . GLY A 1 50 ? 38.844 35.062 2.422 1 87.12 50 GLY A CA 1
ATOM 367 C C . GLY A 1 50 ? 38.25 35.094 3.822 1 87.12 50 GLY A C 1
ATOM 368 O O . GLY A 1 50 ? 38.875 34.594 4.77 1 87.12 50 GLY A O 1
ATOM 369 N N . GLY A 1 51 ? 37.062 35.688 4.012 1 91.12 51 GLY A N 1
ATOM 370 C CA . GLY A 1 51 ? 36.375 35.719 5.277 1 91.12 51 GLY A CA 1
ATOM 371 C C . GLY A 1 51 ? 37.031 36.594 6.324 1 91.12 51 GLY A C 1
ATOM 372 O O . GLY A 1 51 ? 37.094 36.219 7.5 1 91.12 51 GLY A O 1
ATOM 373 N N . THR A 1 52 ? 37.5 37.75 5.922 1 91.31 52 THR A N 1
ATOM 374 C CA . THR A 1 52 ? 38.312 38.562 6.84 1 91.31 52 THR A CA 1
ATOM 375 C C . THR A 1 52 ? 37.531 39.781 7.309 1 91.31 52 THR A C 1
ATOM 377 O O . THR A 1 52 ? 37.938 40.438 8.281 1 91.31 52 THR A O 1
ATOM 380 N N . LEU A 1 53 ? 36.469 40.031 6.715 1 94.94 53 LEU A N 1
ATOM 381 C CA . LEU A 1 53 ? 35.719 41.25 7.047 1 94.94 53 LEU A CA 1
ATOM 382 C C . LEU A 1 53 ? 34.906 41.062 8.32 1 94.94 53 LEU A C 1
ATOM 384 O O . LEU A 1 53 ? 34.344 40 8.547 1 94.94 53 LEU A O 1
ATOM 388 N N . SER A 1 54 ? 35 42.031 9.172 1 94.56 54 SER A N 1
ATOM 389 C CA . SER A 1 54 ? 34.188 42.062 10.375 1 94.56 54 SER A CA 1
ATOM 390 C C . SER A 1 54 ? 33.156 43.219 10.32 1 94.56 54 SER A C 1
ATOM 392 O O . SER A 1 54 ? 33.188 44 9.375 1 94.56 54 SER A O 1
ATOM 394 N N . ILE A 1 55 ? 32.312 43.25 11.273 1 95.25 55 ILE A N 1
ATOM 395 C CA . ILE A 1 55 ? 31.266 44.25 11.305 1 95.25 55 ILE A CA 1
ATOM 396 C C . ILE A 1 55 ? 31.906 45.656 11.438 1 95.25 55 ILE A C 1
ATOM 398 O O . ILE A 1 55 ? 31.344 46.625 10.945 1 95.25 55 ILE A O 1
ATOM 402 N N . ALA A 1 56 ? 33.031 45.75 12.078 1 93.31 56 ALA A N 1
ATOM 403 C CA . ALA A 1 56 ? 33.75 47.031 12.258 1 93.31 56 ALA A CA 1
ATOM 404 C C . ALA A 1 56 ? 34.188 47.594 10.914 1 93.31 56 ALA A C 1
ATOM 406 O O . ALA A 1 56 ? 34.281 48.844 10.758 1 93.31 56 ALA A O 1
ATOM 407 N N . ASP A 1 57 ? 34.375 46.719 9.93 1 93.88 57 ASP A N 1
ATOM 408 C CA . ASP A 1 57 ? 34.844 47.156 8.617 1 93.88 57 ASP A CA 1
ATOM 409 C C . ASP A 1 57 ? 33.75 47.781 7.805 1 93.88 57 ASP A C 1
ATOM 411 O O . ASP A 1 57 ? 34 48.469 6.809 1 93.88 57 ASP A O 1
ATOM 415 N N . MET A 1 58 ? 32.531 47.625 8.203 1 92.56 58 MET A N 1
ATOM 416 C CA . MET A 1 58 ? 31.391 48.094 7.438 1 92.56 58 MET A CA 1
ATOM 417 C C . MET A 1 58 ? 31.281 49.625 7.535 1 92.56 58 MET A C 1
ATOM 419 O O . MET A 1 58 ? 30.578 50.25 6.738 1 92.56 58 MET A O 1
ATOM 423 N N . ALA A 1 59 ? 31.984 50.188 8.492 1 89.88 59 ALA A N 1
ATOM 424 C CA . ALA A 1 59 ? 31.969 51.656 8.641 1 89.88 59 ALA A CA 1
ATOM 425 C C . ALA A 1 59 ? 32.875 52.312 7.594 1 89.88 59 ALA A C 1
ATOM 427 O O . ALA A 1 59 ? 32.75 53.5 7.309 1 89.88 59 ALA A O 1
ATOM 428 N N . ASP A 1 60 ? 33.719 51.5 6.914 1 92.56 60 ASP A N 1
ATOM 429 C CA . ASP A 1 60 ? 34.656 52 5.914 1 92.56 60 ASP A CA 1
ATOM 430 C C . ASP A 1 60 ? 33.969 52.281 4.59 1 92.56 60 ASP A C 1
ATOM 432 O O . ASP A 1 60 ? 33.375 51.375 3.996 1 92.56 60 ASP A O 1
ATOM 436 N N . PRO A 1 61 ? 34.094 53.469 4.09 1 92.88 61 PRO A N 1
ATOM 437 C CA . PRO A 1 61 ? 33.438 53.812 2.824 1 92.88 61 PRO A CA 1
ATOM 438 C C . PRO A 1 61 ? 33.969 53 1.649 1 92.88 61 PRO A C 1
ATOM 440 O O . PRO A 1 61 ? 33.219 52.719 0.707 1 92.88 61 PRO A O 1
ATOM 443 N N . ALA A 1 62 ? 35.156 52.562 1.724 1 93.19 62 ALA A N 1
ATOM 444 C CA . ALA A 1 62 ? 35.719 51.75 0.647 1 93.19 62 ALA A CA 1
ATOM 445 C C . ALA A 1 62 ? 35 50.406 0.572 1 93.19 62 ALA A C 1
ATOM 447 O O . ALA A 1 62 ? 34.812 49.875 -0.517 1 93.19 62 ALA A O 1
ATOM 448 N N . ILE A 1 63 ? 34.656 49.938 1.675 1 93.38 63 ILE A N 1
ATOM 449 C CA . ILE A 1 63 ? 33.969 48.656 1.74 1 93.38 63 ILE A CA 1
ATOM 450 C C . ILE A 1 63 ? 32.5 48.844 1.32 1 93.38 63 ILE A C 1
ATOM 452 O O . ILE A 1 63 ? 31.953 48 0.62 1 93.38 63 ILE A O 1
ATOM 456 N N . GLN A 1 64 ? 31.938 49.938 1.696 1 93.44 64 GLN A N 1
ATOM 457 C CA . GLN A 1 64 ? 30.531 50.219 1.357 1 93.44 64 GLN A CA 1
ATOM 458 C C . GLN A 1 64 ? 30.344 50.312 -0.154 1 93.44 64 GLN A C 1
ATOM 460 O O . GLN A 1 64 ? 29.281 49.938 -0.67 1 93.44 64 GLN A O 1
ATOM 465 N N . GLN A 1 65 ? 31.344 50.719 -0.871 1 91.38 65 GLN A N 1
ATOM 466 C CA . GLN A 1 65 ? 31.25 50.844 -2.322 1 91.38 65 GLN A CA 1
ATOM 467 C C . GLN A 1 65 ? 31.281 49.469 -3 1 91.38 65 GLN A C 1
ATOM 469 O O . GLN A 1 65 ? 30.891 49.344 -4.156 1 91.38 65 GLN A O 1
ATOM 474 N N . ARG A 1 66 ? 31.641 48.5 -2.262 1 92.94 66 ARG A N 1
ATOM 475 C CA . ARG A 1 66 ? 31.75 47.156 -2.82 1 92.94 66 ARG A CA 1
ATOM 476 C C . ARG A 1 66 ? 30.406 46.438 -2.816 1 92.94 66 ARG A C 1
ATOM 478 O O . ARG A 1 66 ? 30.234 45.406 -3.479 1 92.94 66 ARG A O 1
ATOM 485 N N . PHE A 1 67 ? 29.469 46.969 -2.105 1 95.38 67 PHE A N 1
ATOM 486 C CA . PHE A 1 67 ? 28.141 46.375 -2.084 1 95.38 67 PHE A CA 1
ATOM 487 C C . PHE A 1 67 ? 27.422 46.562 -3.416 1 95.38 67 PHE A C 1
ATOM 489 O O . PHE A 1 67 ? 27.453 47.688 -3.965 1 95.38 67 PHE A O 1
ATOM 496 N N . THR A 1 68 ? 26.844 45.5 -3.941 1 92.69 68 THR A N 1
ATOM 497 C CA . THR A 1 68 ? 26.094 45.531 -5.184 1 92.69 68 THR A CA 1
ATOM 498 C C . THR A 1 68 ? 24.656 45.062 -4.953 1 92.69 68 THR A C 1
ATOM 500 O O . THR A 1 68 ? 24.391 44.219 -4.117 1 92.69 68 THR A O 1
ATOM 503 N N . PRO A 1 69 ? 23.734 45.719 -5.641 1 91.38 69 PRO A N 1
ATOM 504 C CA . PRO A 1 69 ? 22.328 45.312 -5.477 1 91.38 69 PRO A CA 1
ATOM 505 C C . PRO A 1 69 ? 22.094 43.844 -5.852 1 91.38 69 PRO A C 1
ATOM 507 O O . PRO A 1 69 ? 22.688 43.344 -6.812 1 91.38 69 PRO A O 1
ATOM 510 N N . ALA A 1 70 ? 21.344 43.125 -5.078 1 88 70 ALA A N 1
ATOM 511 C CA . ALA A 1 70 ? 21.062 41.719 -5.301 1 88 70 ALA A CA 1
ATOM 512 C C . ALA A 1 70 ? 20.062 41.531 -6.449 1 88 70 ALA A C 1
ATOM 514 O O . ALA A 1 70 ? 20.031 40.469 -7.07 1 88 70 ALA A O 1
ATOM 515 N N . ASN A 1 71 ? 19.172 42.469 -6.785 1 81.81 71 ASN A N 1
ATOM 516 C CA . ASN A 1 71 ? 18.188 42.406 -7.863 1 81.81 71 ASN A CA 1
ATOM 517 C C . ASN A 1 71 ? 17.297 41.188 -7.727 1 81.81 71 ASN A C 1
ATOM 519 O O . ASN A 1 71 ? 17.109 40.438 -8.688 1 81.81 71 ASN A O 1
ATOM 523 N N . GLY A 1 72 ? 16.906 40.906 -6.562 1 81.69 72 GLY A N 1
ATOM 524 C CA . GLY A 1 72 ? 15.945 39.844 -6.332 1 81.69 72 GLY A CA 1
ATOM 525 C C . GLY A 1 72 ? 16.594 38.5 -6.051 1 81.69 72 GLY A C 1
ATOM 526 O O . GLY A 1 72 ? 15.922 37.531 -5.711 1 81.69 72 GLY A O 1
ATOM 527 N N . ARG A 1 73 ? 17.938 38.406 -6.188 1 83.38 73 ARG A N 1
ATOM 528 C CA . ARG A 1 73 ? 18.656 37.156 -5.918 1 83.38 73 ARG A CA 1
ATOM 529 C C . ARG A 1 73 ? 18.547 36.781 -4.441 1 83.38 73 ARG A C 1
ATOM 531 O O . ARG A 1 73 ? 18.719 37.625 -3.566 1 83.38 73 ARG A O 1
ATOM 538 N N . ALA A 1 74 ? 18.172 35.5 -4.164 1 84.06 74 ALA A N 1
ATOM 539 C CA . ALA A 1 74 ? 18.047 35.031 -2.789 1 84.06 74 ALA A CA 1
ATOM 540 C C . ALA A 1 74 ? 19.156 34.031 -2.465 1 84.06 74 ALA A C 1
ATOM 542 O O . ALA A 1 74 ? 19.203 33.5 -1.352 1 84.06 74 ALA A O 1
ATOM 543 N N . SER A 1 75 ? 19.969 33.75 -3.42 1 86.06 75 SER A N 1
ATOM 544 C CA . SER A 1 75 ? 21.094 32.844 -3.221 1 86.06 75 SER A CA 1
ATOM 545 C C . SER A 1 75 ? 22.266 33.219 -4.129 1 86.06 75 SER A C 1
ATOM 547 O O . SER A 1 75 ? 22.078 33.906 -5.141 1 86.06 75 SER A O 1
ATOM 549 N N . VAL A 1 76 ? 23.453 32.906 -3.707 1 85 76 VAL A N 1
ATOM 550 C CA . VAL A 1 76 ? 24.625 33.188 -4.512 1 85 76 VAL A CA 1
ATOM 551 C C . VAL A 1 76 ? 25.312 31.875 -4.906 1 85 76 VAL A C 1
ATOM 553 O O . VAL A 1 76 ? 26.453 31.875 -5.363 1 85 76 VAL A O 1
ATOM 556 N N . GLY A 1 77 ? 24.656 30.75 -4.75 1 79.88 77 GLY A N 1
ATOM 557 C CA . GLY A 1 77 ? 25.172 29.469 -5.188 1 79.88 77 GLY A CA 1
ATOM 558 C C . GLY A 1 77 ? 26.234 28.906 -4.262 1 79.88 77 GLY A C 1
ATOM 559 O O . GLY A 1 77 ? 26.312 29.297 -3.094 1 79.88 77 GLY A O 1
ATOM 560 N N . GLN A 1 78 ? 26.984 27.953 -4.797 1 82.19 78 GLN A N 1
ATOM 561 C CA . GLN A 1 78 ? 28 27.266 -4.008 1 82.19 78 GLN A CA 1
ATOM 562 C C . GLN A 1 78 ? 29.312 28.047 -4.027 1 82.19 78 GLN A C 1
ATOM 564 O O . GLN A 1 78 ? 30.031 28.047 -5.035 1 82.19 78 GLN A O 1
ATOM 569 N N . ASN A 1 79 ? 29.453 28.766 -2.953 1 85.25 79 ASN A N 1
ATOM 570 C CA . ASN A 1 79 ? 30.641 29.578 -2.75 1 85.25 79 ASN A CA 1
ATOM 571 C C . ASN A 1 79 ? 31.234 29.375 -1.359 1 85.25 79 ASN A C 1
ATOM 573 O O . ASN A 1 79 ? 30.5 29.406 -0.362 1 85.25 79 ASN A O 1
ATOM 577 N N . PRO A 1 80 ? 32.531 29.156 -1.326 1 89.19 80 PRO A N 1
ATOM 578 C CA . PRO A 1 80 ? 33.125 28.875 -0.024 1 89.19 80 PRO A CA 1
ATOM 579 C C . PRO A 1 80 ? 33.25 30.125 0.858 1 89.19 80 PRO A C 1
ATOM 581 O O . PRO A 1 80 ? 33.5 30 2.059 1 89.19 80 PRO A O 1
ATOM 584 N N . ASN A 1 81 ? 32.969 31.328 0.33 1 93 81 ASN A N 1
ATOM 585 C CA . ASN A 1 81 ? 33.156 32.562 1.064 1 93 81 ASN A CA 1
ATOM 586 C C . ASN A 1 81 ? 31.859 33.031 1.731 1 93 81 ASN A C 1
ATOM 588 O O . ASN A 1 81 ? 30.766 32.719 1.255 1 93 81 ASN A O 1
ATOM 592 N N . PRO A 1 82 ? 32.031 33.719 2.875 1 95.12 82 PRO A N 1
ATOM 593 C CA . PRO A 1 82 ? 30.859 34.375 3.473 1 95.12 82 PRO A CA 1
ATOM 594 C C . PRO A 1 82 ? 30.344 35.531 2.66 1 95.12 82 PRO A C 1
ATOM 596 O O . PRO A 1 82 ? 31.094 36.156 1.892 1 95.12 82 PRO A O 1
ATOM 599 N N . TRP A 1 83 ? 29.109 35.812 2.816 1 95.81 83 TRP A N 1
ATOM 600 C CA . TRP A 1 83 ? 28.484 36.906 2.119 1 95.81 83 TRP A CA 1
ATOM 601 C C . TRP A 1 83 ? 27.828 37.875 3.105 1 95.81 83 TRP A C 1
ATOM 603 O O . TRP A 1 83 ? 27.203 37.438 4.078 1 95.81 83 TRP A O 1
ATOM 613 N N . TRP A 1 84 ? 28.047 39.125 2.863 1 96.69 84 TRP A N 1
ATOM 614 C CA . TRP A 1 84 ? 27.406 40.188 3.662 1 96.69 84 TRP A CA 1
ATOM 615 C C . TRP A 1 84 ? 26.188 40.75 2.939 1 96.69 84 TRP A C 1
ATOM 617 O O . TRP A 1 84 ? 26.219 40.969 1.727 1 96.69 84 TRP A O 1
ATOM 627 N N . ILE A 1 85 ? 25.156 40.906 3.652 1 96.19 85 ILE A N 1
ATOM 628 C CA . ILE A 1 85 ? 23.922 41.469 3.133 1 96.19 85 ILE A CA 1
ATOM 629 C C . ILE A 1 85 ? 23.594 42.781 3.855 1 96.19 85 ILE A C 1
ATOM 631 O O . ILE A 1 85 ? 23.578 42.812 5.09 1 96.19 85 ILE A O 1
ATOM 635 N N . LYS A 1 86 ? 23.406 43.75 3.15 1 96.5 86 LYS A N 1
ATOM 636 C CA . LYS A 1 86 ? 23.031 45.062 3.693 1 96.5 86 LYS A CA 1
ATOM 637 C C . LYS A 1 86 ? 21.547 45.344 3.463 1 96.5 86 LYS A C 1
ATOM 639 O O . LYS A 1 86 ? 21.062 45.281 2.33 1 96.5 86 LYS A O 1
ATOM 644 N N . LEU A 1 87 ? 20.891 45.594 4.535 1 95.19 87 LEU A N 1
ATOM 645 C CA . LEU A 1 87 ? 19.453 45.844 4.52 1 95.19 87 LEU A CA 1
ATOM 646 C C . LEU A 1 87 ? 19.125 47.156 5.223 1 95.19 87 LEU A C 1
ATOM 648 O O . LEU A 1 87 ? 19.547 47.375 6.352 1 95.19 87 LEU A O 1
ATOM 652 N N . GLN A 1 88 ? 18.406 47.938 4.551 1 95.5 88 GLN A N 1
ATOM 653 C CA . GLN A 1 88 ? 17.953 49.219 5.137 1 95.5 88 GLN A CA 1
ATOM 654 C C . GLN A 1 88 ? 16.438 49.25 5.234 1 95.5 88 GLN A C 1
ATOM 656 O O . GLN A 1 88 ? 15.734 49.125 4.227 1 95.5 88 GLN A O 1
ATOM 661 N N . LEU A 1 89 ? 15.984 49.531 6.43 1 95.25 89 LEU A N 1
ATOM 662 C CA . LEU A 1 89 ? 14.547 49.531 6.668 1 95.25 89 LEU A CA 1
ATOM 663 C C . LEU A 1 89 ? 14.109 50.875 7.266 1 95.25 89 LEU A C 1
ATOM 665 O O . LEU A 1 89 ? 14.828 51.469 8.078 1 95.25 89 LEU A O 1
ATOM 669 N N . GLN A 1 90 ? 12.977 51.281 6.793 1 94.19 90 GLN A N 1
ATOM 670 C CA . GLN A 1 90 ? 12.367 52.5 7.309 1 94.19 90 GLN A CA 1
ATOM 671 C C . GLN A 1 90 ? 10.875 52.281 7.586 1 94.19 90 GLN A C 1
ATOM 673 O O . GLN A 1 90 ? 10.188 51.594 6.828 1 94.19 90 GLN A O 1
ATOM 678 N N . ARG A 1 91 ? 10.438 52.844 8.742 1 93.81 91 ARG A N 1
ATOM 679 C CA . ARG A 1 91 ? 9.031 52.75 9.109 1 93.81 91 ARG A CA 1
ATOM 680 C C . ARG A 1 91 ? 8.188 53.75 8.359 1 93.81 91 ARG A C 1
ATOM 682 O O . ARG A 1 91 ? 8.492 54.969 8.359 1 93.81 91 ARG A O 1
ATOM 689 N N . GLY A 1 92 ? 7.121 53.312 7.863 1 90.62 92 GLY A N 1
ATOM 690 C CA . GLY A 1 92 ? 6.172 54.219 7.219 1 90.62 92 GLY A CA 1
ATOM 691 C C . GLY A 1 92 ? 5.215 54.844 8.195 1 90.62 92 GLY A C 1
ATOM 692 O O . GLY A 1 92 ? 5.137 54.469 9.359 1 90.62 92 GLY A O 1
ATOM 693 N N . THR A 1 93 ? 4.469 55.969 7.93 1 85.81 93 THR A N 1
ATOM 694 C CA . THR A 1 93 ? 3.637 56.812 8.773 1 85.81 93 THR A CA 1
ATOM 695 C C . THR A 1 93 ? 2.609 55.969 9.531 1 85.81 93 THR A C 1
ATOM 697 O O . THR A 1 93 ? 2.398 56.188 10.734 1 85.81 93 THR A O 1
ATOM 700 N N . GLU A 1 94 ? 2.059 54.875 9.172 1 88.06 94 GLU A N 1
ATOM 701 C CA . GLU A 1 94 ? 1.03 54.094 9.859 1 88.06 94 GLU A CA 1
ATOM 702 C C . GLU A 1 94 ? 1.471 52.656 10.07 1 88.06 94 GLU A C 1
ATOM 704 O O . GLU A 1 94 ? 0.671 51.812 10.477 1 88.06 94 GLU A O 1
ATOM 709 N N . ALA A 1 95 ? 2.695 52.562 9.984 1 91 95 ALA A N 1
ATOM 710 C CA . ALA A 1 95 ? 3.172 51.188 10.156 1 91 95 ALA A CA 1
ATOM 711 C C . ALA A 1 95 ? 3.529 50.938 11.617 1 91 95 ALA A C 1
ATOM 713 O O . ALA A 1 95 ? 3.908 51.844 12.352 1 91 95 ALA A O 1
ATOM 714 N N . PRO A 1 96 ? 3.273 49.719 12.07 1 92.19 96 PRO A N 1
ATOM 715 C CA . PRO A 1 96 ? 3.695 49.375 13.43 1 92.19 96 PRO A CA 1
ATOM 716 C C . PRO A 1 96 ? 5.199 49.531 13.641 1 92.19 96 PRO A C 1
ATOM 718 O O . PRO A 1 96 ? 5.969 49.5 12.672 1 92.19 96 PRO A O 1
ATOM 721 N N . ALA A 1 97 ? 5.625 49.656 14.867 1 91.62 97 ALA A N 1
ATOM 722 C CA . ALA A 1 97 ? 7.031 49.906 15.188 1 91.62 97 ALA A CA 1
ATOM 723 C C . ALA A 1 97 ? 7.812 48.594 15.266 1 91.62 97 ALA A C 1
ATOM 725 O O . ALA A 1 97 ? 9.016 48.562 14.992 1 91.62 97 ALA A O 1
ATOM 726 N N . ARG A 1 98 ? 7.129 47.562 15.602 1 93.31 98 ARG A N 1
ATOM 727 C CA . ARG A 1 98 ? 7.805 46.281 15.812 1 93.31 98 ARG A CA 1
ATOM 728 C C . ARG A 1 98 ? 7.637 45.375 14.602 1 93.31 98 ARG A C 1
ATOM 730 O O . ARG A 1 98 ? 6.523 45.188 14.109 1 93.31 98 ARG A O 1
ATOM 737 N N . TRP A 1 99 ? 8.734 44.875 14.117 1 95.44 99 TRP A N 1
ATOM 738 C CA . TRP A 1 99 ? 8.734 43.969 12.969 1 95.44 99 TRP A CA 1
ATOM 739 C C . TRP A 1 99 ? 9.641 42.781 13.219 1 95.44 99 TRP A C 1
ATOM 741 O O . TRP A 1 99 ? 10.531 42.844 14.078 1 95.44 99 TRP A O 1
ATOM 751 N N . TRP A 1 100 ? 9.367 41.719 12.539 1 96.38 100 TRP A N 1
ATOM 752 C CA . TRP A 1 100 ? 10.164 40.5 12.617 1 96.38 100 TRP A CA 1
ATOM 753 C C . TRP A 1 100 ? 10.758 40.156 11.258 1 96.38 100 TRP A C 1
ATOM 755 O O . TRP A 1 100 ? 10.07 40.25 10.234 1 96.38 100 TRP A O 1
ATOM 765 N N . LEU A 1 101 ? 12 39.812 11.203 1 96.75 101 LEU A N 1
ATOM 766 C CA . LEU A 1 101 ? 12.695 39.406 9.984 1 96.75 101 LEU A CA 1
ATOM 767 C C . LEU A 1 101 ? 12.75 37.875 9.859 1 96.75 101 LEU A C 1
ATOM 769 O O . LEU A 1 101 ? 13.195 37.188 10.781 1 96.75 101 LEU A O 1
ATOM 773 N N . GLU A 1 102 ? 12.25 37.406 8.797 1 95.5 102 GLU A N 1
ATOM 774 C CA . GLU A 1 102 ? 12.305 35.969 8.516 1 95.5 102 GLU A CA 1
ATOM 775 C C . GLU A 1 102 ? 13.359 35.656 7.453 1 95.5 102 GLU A C 1
ATOM 777 O O . GLU A 1 102 ? 13.391 36.281 6.395 1 95.5 102 GLU A O 1
ATOM 782 N N . ILE A 1 103 ? 14.211 34.75 7.754 1 94.25 103 ILE A N 1
ATOM 783 C CA . ILE A 1 103 ? 15.164 34.219 6.785 1 94.25 103 ILE A CA 1
ATOM 784 C C . ILE A 1 103 ? 14.719 32.844 6.336 1 94.25 103 ILE A C 1
ATOM 786 O O . ILE A 1 103 ? 14.734 31.891 7.125 1 94.25 103 ILE A O 1
ATOM 790 N N . GLY A 1 104 ? 14.43 32.625 5.094 1 89.19 104 GLY A N 1
ATOM 791 C CA . GLY A 1 104 ? 13.812 31.438 4.555 1 89.19 104 GLY A CA 1
ATOM 792 C C . GLY A 1 104 ? 14.797 30.297 4.344 1 89.19 104 GLY A C 1
ATOM 793 O O . GLY A 1 104 ? 14.398 29.188 4.012 1 89.19 104 GLY A O 1
ATOM 794 N N . ALA A 1 105 ? 16.062 30.516 4.621 1 87.62 105 ALA A N 1
ATOM 795 C CA . ALA A 1 105 ? 17.078 29.484 4.473 1 87.62 105 ALA A CA 1
ATOM 796 C C . ALA A 1 105 ? 17.125 28.578 5.699 1 87.62 105 ALA A C 1
ATOM 798 O O . ALA A 1 105 ? 17.906 28.812 6.625 1 87.62 105 ALA A O 1
ATOM 799 N N . VAL A 1 106 ? 16.5 27.438 5.645 1 87.81 106 VAL A N 1
ATOM 800 C CA . VAL A 1 106 ? 16.297 26.578 6.805 1 87.81 106 VAL A CA 1
ATOM 801 C C . VAL A 1 106 ? 17.594 25.859 7.148 1 87.81 106 VAL A C 1
ATOM 803 O O . VAL A 1 106 ? 17.953 25.734 8.32 1 87.81 106 VAL A O 1
ATOM 806 N N . THR A 1 107 ? 18.375 25.484 6.141 1 89.75 107 THR A N 1
ATOM 807 C CA . THR A 1 107 ? 19.531 24.625 6.406 1 89.75 107 THR A CA 1
ATOM 808 C C . THR A 1 107 ? 20.828 25.422 6.254 1 89.75 107 THR A C 1
ATOM 810 O O . THR A 1 107 ? 21.875 24.844 5.938 1 89.75 107 THR A O 1
ATOM 813 N N . GLN A 1 108 ? 20.734 26.703 6.477 1 92.44 108 GLN A N 1
ATOM 814 C CA . GLN A 1 108 ? 21.922 27.531 6.43 1 92.44 108 GLN A CA 1
ATOM 815 C C . GLN A 1 108 ? 22.844 27.234 7.609 1 92.44 108 GLN A C 1
ATOM 817 O O . GLN A 1 108 ? 22.391 27.094 8.742 1 92.44 108 GLN A O 1
ATOM 822 N N . LEU A 1 109 ? 24.125 27.094 7.316 1 94 109 LEU A N 1
ATOM 823 C CA . LEU A 1 109 ? 25.078 26.688 8.336 1 94 109 LEU A CA 1
ATOM 824 C C . LEU A 1 109 ? 25.219 27.766 9.414 1 94 109 LEU A C 1
ATOM 826 O O . LEU A 1 109 ? 25.047 27.484 10.602 1 94 109 LEU A O 1
ATOM 830 N N . ASP A 1 110 ? 25.531 28.953 9 1 95.25 110 ASP A N 1
ATOM 831 C CA . ASP A 1 110 ? 25.719 30.062 9.938 1 95.25 110 ASP A CA 1
ATOM 832 C C . ASP A 1 110 ? 25.141 31.359 9.383 1 95.25 110 ASP A C 1
ATOM 834 O O . ASP A 1 110 ? 25.328 31.688 8.211 1 95.25 110 ASP A O 1
ATOM 838 N N . LEU A 1 111 ? 24.359 31.984 10.164 1 96.69 111 LEU A N 1
ATOM 839 C CA . LEU A 1 111 ? 23.781 33.281 9.844 1 96.69 111 LEU A CA 1
ATOM 840 C C . LEU A 1 111 ? 23.844 34.219 11.039 1 96.69 111 LEU A C 1
ATOM 842 O O . LEU A 1 111 ? 23.453 33.844 12.148 1 96.69 111 LEU A O 1
ATOM 846 N N . GLN A 1 112 ? 24.359 35.438 10.805 1 97 112 GLN A N 1
ATOM 847 C CA . GLN A 1 112 ? 24.484 36.406 11.867 1 97 112 GLN A CA 1
ATOM 848 C C . GLN A 1 112 ? 23.812 37.719 11.477 1 97 112 GLN A C 1
ATOM 850 O O . GLN A 1 112 ? 24.031 38.25 10.375 1 97 112 GLN A O 1
ATOM 855 N N . LEU A 1 113 ? 23 38.156 12.336 1 97.38 113 LEU A N 1
ATOM 856 C CA . LEU A 1 113 ? 22.344 39.438 12.148 1 97.38 113 LEU A CA 1
ATOM 857 C C . LEU A 1 113 ? 22.984 40.531 13.031 1 97.38 113 LEU A C 1
ATOM 859 O O . LEU A 1 113 ? 23.172 40.281 14.234 1 97.38 113 LEU A O 1
ATOM 863 N N . TYR A 1 114 ? 23.344 41.656 12.438 1 97.44 114 TYR A N 1
ATOM 864 C CA . TYR A 1 114 ? 23.891 42.812 13.156 1 97.44 114 TYR A CA 1
ATOM 865 C C . TYR A 1 114 ? 22.922 43.969 13.125 1 97.44 114 TYR A C 1
ATOM 867 O O . TYR A 1 114 ? 22.641 44.531 12.062 1 97.44 114 TYR A O 1
ATOM 875 N N . SER A 1 115 ? 22.422 44.312 14.289 1 95.88 115 SER A N 1
ATOM 876 C CA . SER A 1 115 ? 21.516 45.438 14.461 1 95.88 115 SER A CA 1
ATOM 877 C C . SER A 1 115 ? 22.203 46.594 15.234 1 95.88 115 SER A C 1
ATOM 879 O O . SER A 1 115 ? 23.031 46.344 16.109 1 95.88 115 SER A O 1
ATOM 881 N N . PRO A 1 116 ? 21.812 47.75 14.891 1 93.25 116 PRO A N 1
ATOM 882 C CA . PRO A 1 116 ? 22.406 48.875 15.641 1 93.25 116 PRO A CA 1
ATOM 883 C C . PRO A 1 116 ? 21.938 48.906 17.094 1 93.25 116 PRO A C 1
ATOM 885 O O . PRO A 1 116 ? 20.781 48.625 17.391 1 93.25 116 PRO A O 1
ATOM 888 N N . ASP A 1 117 ? 22.812 49.188 18.094 1 90.44 117 ASP A N 1
ATOM 889 C CA . ASP A 1 117 ? 22.484 49.219 19.516 1 90.44 117 ASP A CA 1
ATOM 890 C C . ASP A 1 117 ? 22.031 50.625 19.953 1 90.44 117 ASP A C 1
ATOM 892 O O . ASP A 1 117 ? 21.625 50.812 21.094 1 90.44 117 ASP A O 1
ATOM 896 N N . GLY A 1 118 ? 22.031 51.562 19.188 1 85.25 118 GLY A N 1
ATOM 897 C CA . GLY A 1 118 ? 21.625 52.906 19.531 1 85.25 118 GLY A CA 1
ATOM 898 C C . GLY A 1 118 ? 22.766 53.75 20.062 1 85.25 118 GLY A C 1
ATOM 899 O O . GLY A 1 118 ? 22.625 54.969 20.172 1 85.25 118 GLY A O 1
ATOM 900 N N . GLN A 1 119 ? 23.891 53.219 20.453 1 88.31 119 GLN A N 1
ATOM 901 C CA . GLN A 1 119 ? 25.016 53.938 21.016 1 88.31 119 GLN A CA 1
ATOM 902 C C . GLN A 1 119 ? 26.219 53.875 20.078 1 88.31 119 GLN A C 1
ATOM 904 O O . GLN A 1 119 ? 27.375 53.906 20.531 1 88.31 119 GLN A O 1
ATOM 909 N N . GLY A 1 120 ? 26 53.688 18.828 1 84.25 120 GLY A N 1
ATOM 910 C CA . GLY A 1 120 ? 27.078 53.656 17.844 1 84.25 120 GLY A CA 1
ATOM 911 C C . GLY A 1 120 ? 27.688 52.281 17.656 1 84.25 120 GLY A C 1
ATOM 912 O O . GLY A 1 120 ? 28.594 52.094 16.828 1 84.25 120 GLY A O 1
ATOM 913 N N . GLY A 1 121 ? 27.188 51.281 18.391 1 91.44 121 GLY A N 1
ATOM 914 C CA . GLY A 1 121 ? 27.672 49.938 18.266 1 91.44 121 GLY A CA 1
ATOM 915 C C . GLY A 1 121 ? 26.672 49 17.594 1 91.44 121 GLY A C 1
ATOM 916 O O . GLY A 1 121 ? 25.766 49.469 16.891 1 91.44 121 GLY A O 1
ATOM 917 N N . TRP A 1 122 ? 27.109 47.656 17.609 1 94.75 122 TRP A N 1
ATOM 918 C CA . TRP A 1 122 ? 26.281 46.656 16.953 1 94.75 122 TRP A CA 1
ATOM 919 C C . TRP A 1 122 ? 25.922 45.531 17.922 1 94.75 122 TRP A C 1
ATOM 921 O O . TRP A 1 122 ? 26.719 45.156 18.797 1 94.75 122 TRP A O 1
ATOM 931 N N . ILE A 1 123 ? 24.75 45.031 17.844 1 94.38 123 ILE A N 1
ATOM 932 C CA . ILE A 1 123 ? 24.312 43.812 18.562 1 94.38 123 ILE A CA 1
ATOM 933 C C . ILE A 1 123 ? 24.281 42.625 17.594 1 94.38 123 ILE A C 1
ATOM 935 O O . ILE A 1 123 ? 23.609 42.688 16.562 1 94.38 123 ILE A O 1
ATOM 939 N N . GLN A 1 124 ? 25 41.656 17.938 1 95.25 124 GLN A N 1
ATOM 940 C CA . GLN A 1 124 ? 25.094 40.469 17.078 1 95.25 124 GLN A CA 1
ATOM 941 C C . GLN A 1 124 ? 24.141 39.375 17.547 1 95.25 124 GLN A C 1
ATOM 943 O O . GLN A 1 124 ? 24.078 39.031 18.734 1 95.25 124 GLN A O 1
ATOM 948 N N . ARG A 1 125 ? 23.312 38.844 16.656 1 95.25 125 ARG A N 1
ATOM 949 C CA . ARG A 1 125 ? 22.453 37.656 16.875 1 95.25 125 ARG A CA 1
ATOM 950 C C . ARG A 1 125 ? 22.797 36.531 15.914 1 95.25 125 ARG A C 1
ATOM 952 O O . ARG A 1 125 ? 22.656 36.688 14.695 1 95.25 125 ARG A O 1
ATOM 959 N N . GLN A 1 126 ? 23.25 35.469 16.469 1 96.06 126 GLN A N 1
ATOM 960 C CA . GLN A 1 126 ? 23.641 34.344 15.656 1 96.06 126 GLN A CA 1
ATOM 961 C C . GLN A 1 126 ? 22.484 33.375 15.438 1 96.06 126 GLN A C 1
ATOM 963 O O . GLN A 1 126 ? 21.688 33.125 16.344 1 96.06 126 GLN A O 1
ATOM 968 N N . SER A 1 127 ? 22.328 32.812 14.266 1 96.12 127 SER A N 1
ATOM 969 C CA . SER A 1 127 ? 21.344 31.828 13.859 1 96.12 127 SER A CA 1
ATOM 970 C C . SER A 1 127 ? 21.953 30.797 12.906 1 96.12 127 SER A C 1
ATOM 972 O O . SER A 1 127 ? 23.156 30.812 12.656 1 96.12 127 SER A O 1
ATOM 974 N N . GLY A 1 128 ? 21.125 29.844 12.438 1 94.44 128 GLY A N 1
ATOM 975 C CA . GLY A 1 128 ? 21.609 28.781 11.57 1 94.44 128 GLY A CA 1
ATOM 976 C C . GLY A 1 128 ? 21.734 27.438 12.266 1 94.44 128 GLY A C 1
ATOM 977 O O . GLY A 1 128 ? 21.156 27.234 13.336 1 94.44 128 GLY A O 1
ATOM 978 N N . GLU A 1 129 ? 22.547 26.578 11.664 1 94.75 129 GLU A N 1
ATOM 979 C CA . GLU A 1 129 ? 22.625 25.203 12.141 1 94.75 129 GLU A CA 1
ATOM 980 C C . GLU A 1 129 ? 23.766 25.031 13.141 1 94.75 129 GLU A C 1
ATOM 982 O O . GLU A 1 129 ? 23.953 23.953 13.703 1 94.75 129 GLU A O 1
ATOM 987 N N . ARG A 1 130 ? 24.484 26.172 13.438 1 95.25 130 ARG A N 1
ATOM 988 C CA . ARG A 1 130 ? 25.609 26.094 14.367 1 95.25 130 ARG A CA 1
ATOM 989 C C . ARG A 1 130 ? 25.141 26.281 15.805 1 95.25 130 ARG A C 1
ATOM 991 O O . ARG A 1 130 ? 25.891 26 16.75 1 95.25 130 ARG A O 1
ATOM 998 N N . VAL A 1 131 ? 23.969 26.75 15.953 1 96.56 131 VAL A N 1
ATOM 999 C CA . VAL A 1 131 ? 23.422 26.969 17.281 1 96.56 131 VAL A CA 1
ATOM 1000 C C . VAL A 1 131 ? 22.141 26.156 17.438 1 96.56 131 VAL A C 1
ATOM 1002 O O . VAL A 1 131 ? 21.594 25.641 16.469 1 96.56 131 VAL A O 1
ATOM 1005 N N . SER A 1 132 ? 21.719 26 18.656 1 96.5 132 SER A N 1
ATOM 1006 C CA . SER A 1 132 ? 20.484 25.234 18.922 1 96.5 132 SER A CA 1
ATOM 1007 C C . SER A 1 132 ? 19.266 25.969 18.375 1 96.5 132 SER A C 1
ATOM 1009 O O . SER A 1 132 ? 19.344 27.141 18.016 1 96.5 132 SER A O 1
ATOM 1011 N N . PHE A 1 133 ? 18.188 25.297 18.234 1 95.88 133 PHE A N 1
ATOM 1012 C CA . PHE A 1 133 ? 16.969 25.859 17.672 1 95.88 133 PHE A CA 1
ATOM 1013 C C . PHE A 1 133 ? 16.516 27.078 18.469 1 95.88 133 PHE A C 1
ATOM 1015 O O . PHE A 1 133 ? 16.234 28.125 17.891 1 95.88 133 PHE A O 1
ATOM 1022 N N . ALA A 1 134 ? 16.469 27.047 19.766 1 95.31 134 ALA A N 1
ATOM 1023 C CA . ALA A 1 134 ? 15.953 28.109 20.625 1 95.31 134 ALA A CA 1
ATOM 1024 C C . ALA A 1 134 ? 16.906 29.312 20.625 1 95.31 134 ALA A C 1
ATOM 1026 O O . ALA A 1 134 ? 16.453 30.453 20.719 1 95.31 134 ALA A O 1
ATOM 1027 N N . GLU A 1 135 ? 18.156 29.047 20.453 1 94.75 135 GLU A N 1
ATOM 1028 C CA . GLU A 1 135 ? 19.156 30.109 20.5 1 94.75 135 GLU A CA 1
ATOM 1029 C C . GLU A 1 135 ? 19.141 30.938 19.203 1 94.75 135 GLU A C 1
ATOM 1031 O O . GLU A 1 135 ? 19.453 32.125 19.219 1 94.75 135 GLU A O 1
ATOM 1036 N N . GLY A 1 136 ? 18.781 30.297 18.188 1 94.62 136 GLY A N 1
ATOM 1037 C CA . GLY A 1 136 ? 18.891 30.938 16.891 1 94.62 136 GLY A CA 1
ATOM 1038 C C . GLY A 1 136 ? 17.609 31.656 16.469 1 94.62 136 GLY A C 1
ATOM 1039 O O . GLY A 1 136 ? 17.547 32.188 15.359 1 94.62 136 GLY A O 1
ATOM 1040 N N . ARG A 1 137 ? 16.609 31.641 17.297 1 95.31 137 ARG A N 1
ATOM 1041 C CA . ARG A 1 137 ? 15.328 32.25 16.922 1 95.31 137 ARG A CA 1
ATOM 1042 C C . ARG A 1 137 ? 14.711 33 18.094 1 95.31 137 ARG A C 1
ATOM 1044 O O . ARG A 1 137 ? 14.883 32.625 19.25 1 95.31 137 ARG A O 1
ATOM 1051 N N . ASP A 1 138 ? 14.047 34.031 17.766 1 95.62 138 ASP A N 1
ATOM 1052 C CA . ASP A 1 138 ? 13.344 34.812 18.781 1 95.62 138 ASP A CA 1
ATOM 1053 C C . ASP A 1 138 ? 11.875 34.406 18.875 1 95.62 138 ASP A C 1
ATOM 1055 O O . ASP A 1 138 ? 11.18 34.781 19.828 1 95.62 138 ASP A O 1
ATOM 1059 N N . HIS A 1 139 ? 11.422 33.719 17.953 1 93.75 139 HIS A N 1
ATOM 1060 C CA . HIS A 1 139 ? 10.094 33.125 17.906 1 93.75 139 HIS A CA 1
ATOM 1061 C C . HIS A 1 139 ? 10.148 31.688 17.344 1 93.75 139 HIS A C 1
ATOM 1063 O O . HIS A 1 139 ? 10.812 31.438 16.344 1 93.75 139 HIS A O 1
ATOM 1069 N N . PRO A 1 140 ? 9.547 30.766 18.047 1 91.88 140 PRO A N 1
ATOM 1070 C CA . PRO A 1 140 ? 9.602 29.391 17.562 1 91.88 140 PRO A CA 1
ATOM 1071 C C . PRO A 1 140 ? 8.867 29.188 16.234 1 91.88 140 PRO A C 1
ATOM 1073 O O . PRO A 1 140 ? 7.637 29.219 16.203 1 91.88 140 PRO A O 1
ATOM 1076 N N . TYR A 1 141 ? 9.539 29.109 15.234 1 94.06 141 TYR A N 1
ATOM 1077 C CA . TYR A 1 141 ? 9.07 28.922 13.867 1 94.06 141 TYR A CA 1
ATOM 1078 C C . TYR A 1 141 ? 10.039 28.047 13.078 1 94.06 141 TYR A C 1
ATOM 1080 O O . TYR A 1 141 ? 11.227 27.984 13.398 1 94.06 141 TYR A O 1
ATOM 1088 N N . ARG A 1 142 ? 9.477 27.344 12.227 1 93.56 142 ARG A N 1
ATOM 1089 C CA . ARG A 1 142 ? 10.281 26.359 11.5 1 93.56 142 ARG A CA 1
ATOM 1090 C C . ARG A 1 142 ? 11.438 27.031 10.766 1 93.56 142 ARG A C 1
ATOM 1092 O O . ARG A 1 142 ? 12.461 26.391 10.5 1 93.56 142 ARG A O 1
ATOM 1099 N N . ARG A 1 143 ? 11.266 28.25 10.359 1 94.25 143 ARG A N 1
ATOM 1100 C CA . ARG A 1 143 ? 12.336 29.031 9.742 1 94.25 143 ARG A CA 1
ATOM 1101 C C . ARG A 1 143 ? 12.961 29.984 10.75 1 94.25 143 ARG A C 1
ATOM 1103 O O . ARG A 1 143 ? 12.531 30.047 11.906 1 94.25 143 ARG A O 1
ATOM 1110 N N . MET A 1 144 ? 14.016 30.703 10.328 1 95.94 144 MET A N 1
ATOM 1111 C CA . MET A 1 144 ? 14.688 31.625 11.227 1 95.94 144 MET A CA 1
ATOM 1112 C C . MET A 1 144 ? 13.922 32.938 11.336 1 95.94 144 MET A C 1
ATOM 1114 O O . MET A 1 144 ? 13.719 33.625 10.336 1 95.94 144 MET A O 1
ATOM 1118 N N . VAL A 1 145 ? 13.492 33.219 12.523 1 96.75 145 VAL A N 1
ATOM 1119 C CA . VAL A 1 145 ? 12.758 34.438 12.773 1 96.75 145 VAL A CA 1
ATOM 1120 C C . VAL A 1 145 ? 13.453 35.25 13.859 1 96.75 145 VAL A C 1
ATOM 1122 O O . VAL A 1 145 ? 13.617 34.781 14.984 1 96.75 145 VAL A O 1
ATOM 1125 N N . LEU A 1 146 ? 13.828 36.5 13.539 1 96.81 146 LEU A N 1
ATOM 1126 C CA . LEU A 1 146 ? 14.531 37.375 14.461 1 96.81 146 LEU A CA 1
ATOM 1127 C C . LEU A 1 146 ? 13.766 38.688 14.68 1 96.81 146 LEU A C 1
ATOM 1129 O O . LEU A 1 146 ? 13.188 39.219 13.734 1 96.81 146 LEU A O 1
ATOM 1133 N N . GLU A 1 147 ? 13.734 39.094 15.875 1 96.31 147 GLU A N 1
ATOM 1134 C CA . GLU A 1 147 ? 13.047 40.344 16.219 1 96.31 147 GLU A CA 1
ATOM 1135 C C . GLU A 1 147 ? 13.914 41.562 15.906 1 96.31 147 GLU A C 1
ATOM 1137 O O . GLU A 1 147 ? 15.086 41.594 16.281 1 96.31 147 GLU A O 1
ATOM 1142 N N . LEU A 1 148 ? 13.352 42.5 15.195 1 95.56 148 LEU A N 1
ATOM 1143 C CA . LEU A 1 148 ? 14.047 43.719 14.883 1 95.56 148 LEU A CA 1
ATOM 1144 C C . LEU A 1 148 ? 13.789 44.781 15.961 1 95.56 148 LEU A C 1
ATOM 1146 O O . LEU A 1 148 ? 12.734 44.781 16.594 1 95.56 148 LEU A O 1
ATOM 1150 N N . PRO A 1 149 ? 14.766 45.625 16.156 1 93.75 149 PRO A N 1
ATOM 1151 C CA . PRO A 1 149 ? 14.484 46.75 17.047 1 93.75 149 PRO A CA 1
ATOM 1152 C C . PRO A 1 149 ? 13.398 47.688 16.5 1 93.75 149 PRO A C 1
ATOM 1154 O O . PRO A 1 149 ? 13.062 47.625 15.312 1 93.75 149 PRO A O 1
ATOM 1157 N N . GLU A 1 150 ? 12.867 48.469 17.391 1 93.44 150 GLU A N 1
ATOM 1158 C CA . GLU A 1 150 ? 11.812 49.406 16.969 1 93.44 150 GLU A CA 1
ATOM 1159 C C . GLU A 1 150 ? 12.32 50.344 15.891 1 93.44 150 GLU A C 1
ATOM 1161 O O . GLU A 1 150 ? 13.352 51 16.062 1 93.44 150 GLU A O 1
ATOM 1166 N N . LEU A 1 151 ? 11.586 50.344 14.836 1 92.81 151 LEU A N 1
ATOM 1167 C CA . LEU A 1 151 ? 11.992 51.156 13.688 1 92.81 151 LEU A CA 1
ATOM 1168 C C . LEU A 1 151 ? 11.422 52.562 13.789 1 92.81 151 LEU A C 1
ATOM 1170 O O . LEU A 1 151 ? 10.289 52.75 14.25 1 92.81 151 LEU A O 1
ATOM 1174 N N . GLY A 1 152 ? 12.227 53.5 13.398 1 89.88 152 GLY A N 1
ATOM 1175 C CA . GLY A 1 152 ? 11.789 54.875 13.336 1 89.88 152 GLY A CA 1
ATOM 1176 C C . GLY A 1 152 ? 11.578 55.375 11.922 1 89.88 152 GLY A C 1
ATOM 1177 O O . GLY A 1 152 ? 11.516 54.562 10.984 1 89.88 152 GLY A O 1
ATOM 1178 N N . THR A 1 153 ? 11.438 56.625 11.75 1 88.38 153 THR A N 1
ATOM 1179 C CA . THR A 1 153 ? 11.203 57.25 10.453 1 88.38 153 THR A CA 1
ATOM 1180 C C . THR A 1 153 ? 12.508 57.406 9.68 1 88.38 153 THR A C 1
ATOM 1182 O O . THR A 1 153 ? 12.492 57.625 8.461 1 88.38 153 THR A O 1
ATOM 1185 N N . THR A 1 154 ? 13.594 57.281 10.328 1 89.38 154 THR A N 1
ATOM 1186 C CA . THR A 1 154 ? 14.891 57.281 9.664 1 89.38 154 THR A CA 1
ATOM 1187 C C . THR A 1 154 ? 15.328 55.875 9.289 1 89.38 154 THR A C 1
ATOM 1189 O O . THR A 1 154 ? 15.086 54.938 10.031 1 89.38 154 THR A O 1
ATOM 1192 N N . PRO A 1 155 ? 15.844 55.812 8.18 1 93.12 155 PRO A N 1
ATOM 1193 C CA . PRO A 1 155 ? 16.281 54.5 7.746 1 93.12 155 PRO A CA 1
ATOM 1194 C C . PRO A 1 155 ? 17.344 53.875 8.672 1 93.12 155 PRO A C 1
ATOM 1196 O O . PRO A 1 155 ? 18.281 54.562 9.078 1 93.12 155 PRO A O 1
ATOM 1199 N N . THR A 1 156 ? 17.062 52.656 9.07 1 93.69 156 THR A 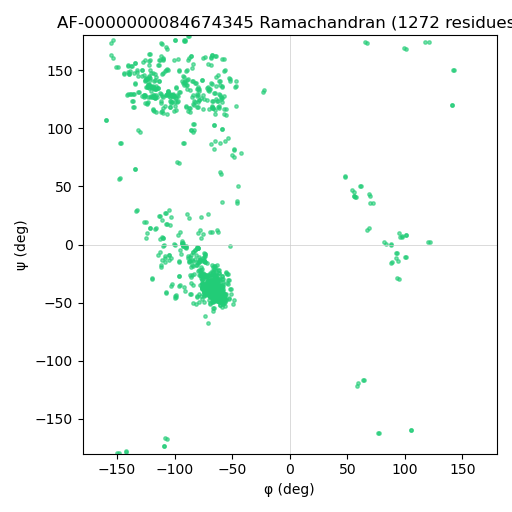N 1
ATOM 1200 C CA . THR A 1 156 ? 18 51.906 9.891 1 93.69 156 THR A CA 1
ATOM 1201 C C . THR A 1 156 ? 18.688 50.812 9.055 1 93.69 156 THR A C 1
ATOM 1203 O O . THR A 1 156 ? 18.031 50.094 8.312 1 93.69 156 THR A O 1
ATOM 1206 N N . THR A 1 157 ? 20 50.781 9.188 1 94.88 157 THR A N 1
ATOM 1207 C CA . THR A 1 157 ? 20.781 49.812 8.406 1 94.88 157 THR A CA 1
ATOM 1208 C C . THR A 1 157 ? 21.047 48.531 9.227 1 94.88 157 THR A C 1
ATOM 1210 O O . THR A 1 157 ? 21.453 48.625 10.383 1 94.88 157 THR A O 1
ATOM 1213 N N . PHE A 1 158 ? 20.781 47.469 8.625 1 96.38 158 PHE A N 1
ATOM 1214 C CA . PHE A 1 158 ? 21.094 46.156 9.18 1 96.38 158 PHE A CA 1
ATOM 1215 C C . PHE A 1 158 ? 22.094 45.438 8.289 1 96.38 158 PHE A C 1
ATOM 1217 O O . PHE A 1 158 ? 22.078 45.594 7.07 1 96.38 158 PHE A O 1
ATOM 1224 N N . TYR A 1 159 ? 22.938 44.656 8.898 1 97.12 159 TYR A N 1
ATOM 1225 C CA . TYR A 1 159 ? 23.859 43.812 8.156 1 97.12 159 TYR A CA 1
ATOM 1226 C C . TYR A 1 159 ? 23.656 42.344 8.531 1 97.12 159 TYR A C 1
ATOM 1228 O O . TYR A 1 159 ? 23.438 42.031 9.695 1 97.12 159 TYR A O 1
ATOM 1236 N N . LEU A 1 160 ? 23.625 41.531 7.566 1 97.06 160 LEU A N 1
ATOM 1237 C CA . LEU A 1 160 ? 23.625 40.094 7.77 1 97.06 160 LEU A CA 1
ATOM 1238 C C . LEU A 1 160 ? 24.875 39.469 7.176 1 97.06 160 LEU A C 1
ATOM 1240 O O . LEU A 1 160 ? 25.344 39.875 6.117 1 97.06 160 LEU A O 1
ATOM 1244 N N . ARG A 1 161 ? 25.391 38.5 7.859 1 96.75 161 ARG A N 1
ATOM 1245 C CA . ARG A 1 161 ? 26.5 37.719 7.363 1 96.75 161 ARG A CA 1
ATOM 1246 C C . ARG A 1 161 ? 26.094 36.25 7.195 1 96.75 161 ARG A C 1
ATOM 1248 O O . ARG A 1 161 ? 25.734 35.594 8.172 1 96.75 161 ARG A O 1
ATOM 1255 N N . SER A 1 162 ? 26.078 35.781 5.992 1 95.25 162 SER A N 1
ATOM 1256 C CA . SER A 1 162 ? 25.703 34.406 5.672 1 95.25 162 SER A CA 1
ATOM 1257 C C . SER A 1 162 ? 26.922 33.594 5.277 1 95.25 162 SER A C 1
ATOM 1259 O O . SER A 1 162 ? 27.703 34 4.418 1 95.25 162 SER A O 1
ATOM 1261 N N . PHE A 1 163 ? 27.016 32.438 5.961 1 94.94 163 PHE A N 1
ATOM 1262 C CA . PHE A 1 163 ? 28.156 31.578 5.652 1 94.94 163 PHE A CA 1
ATOM 1263 C C . PHE A 1 163 ? 27.719 30.125 5.531 1 94.94 163 PHE A C 1
ATOM 1265 O O . PHE A 1 163 ? 27.234 29.531 6.5 1 94.94 163 PHE A O 1
ATOM 1272 N N . ASP A 1 164 ? 27.891 29.547 4.375 1 93.81 164 ASP A N 1
ATOM 1273 C CA . ASP A 1 164 ? 27.672 28.125 4.074 1 93.81 164 ASP A CA 1
ATOM 1274 C C . ASP A 1 164 ? 28.438 27.719 2.816 1 93.81 164 ASP A C 1
ATOM 1276 O O . ASP A 1 164 ? 27.984 27.984 1.697 1 93.81 164 ASP A O 1
ATOM 1280 N N . PRO A 1 165 ? 29.469 26.984 3.004 1 91.19 165 PRO A N 1
ATOM 1281 C CA . PRO A 1 165 ? 30.25 26.578 1.838 1 91.19 165 PRO A CA 1
ATOM 1282 C C . PRO A 1 165 ? 29.453 25.734 0.852 1 91.19 165 PRO A C 1
ATOM 1284 O O . PRO A 1 165 ? 29.859 25.594 -0.307 1 91.19 165 PRO A O 1
ATOM 1287 N N . ALA A 1 166 ? 28.406 25.125 1.312 1 88.75 166 ALA A N 1
ATOM 1288 C CA . ALA A 1 166 ? 27.578 24.297 0.441 1 88.75 166 ALA A CA 1
ATOM 1289 C C . ALA A 1 166 ? 26.562 25.141 -0.317 1 88.75 166 ALA A C 1
ATOM 1291 O O . ALA A 1 166 ? 25.859 24.656 -1.209 1 88.75 166 ALA A O 1
ATOM 1292 N N . GLY A 1 167 ? 26.453 26.406 -0.034 1 86.56 167 GLY A N 1
ATOM 1293 C CA . GLY A 1 167 ? 25.531 27.312 -0.704 1 86.56 167 GLY A CA 1
ATOM 1294 C C . GLY A 1 167 ? 24.891 28.312 0.238 1 86.56 167 GLY A C 1
ATOM 1295 O O . GLY A 1 167 ? 24.188 27.922 1.176 1 86.56 167 GLY A O 1
ATOM 1296 N N . ASN A 1 168 ? 25.109 29.562 -0.029 1 85.88 168 ASN A N 1
ATOM 1297 C CA . ASN A 1 168 ? 24.516 30.609 0.781 1 85.88 168 ASN A CA 1
ATOM 1298 C C . ASN A 1 168 ? 23.141 31.031 0.24 1 85.88 168 ASN A C 1
ATOM 1300 O O . ASN A 1 168 ? 23.016 31.344 -0.943 1 85.88 168 ASN A O 1
ATOM 1304 N N . SER A 1 169 ? 22.156 30.859 1.024 1 87 169 SER A N 1
ATOM 1305 C CA . SER A 1 169 ? 20.797 31.281 0.706 1 87 169 SER A CA 1
ATOM 1306 C C . SER A 1 169 ? 20.25 32.219 1.769 1 87 169 SER A C 1
ATOM 1308 O O . SER A 1 169 ? 20.5 32.031 2.963 1 87 169 SER A O 1
ATOM 1310 N N . PHE A 1 170 ? 19.578 33.312 1.247 1 88.69 170 PHE A N 1
ATOM 1311 C CA . PHE A 1 170 ? 19.094 34.281 2.205 1 88.69 170 PHE A CA 1
ATOM 1312 C C . PHE A 1 170 ? 17.797 34.938 1.726 1 88.69 170 PHE A C 1
ATOM 1314 O O . PHE A 1 170 ? 17.703 36.156 1.619 1 88.69 170 PHE A O 1
ATOM 1321 N N . PRO A 1 171 ? 16.828 34.156 1.479 1 89.31 171 PRO A N 1
ATOM 1322 C CA . PRO A 1 171 ? 15.523 34.781 1.252 1 89.31 171 PRO A CA 1
ATOM 1323 C C . PRO A 1 171 ? 15.016 35.531 2.477 1 89.31 171 PRO A C 1
ATOM 1325 O O . PRO A 1 171 ? 14.891 34.969 3.559 1 89.31 171 PRO A O 1
ATOM 1328 N N . LEU A 1 172 ? 14.727 36.812 2.332 1 92.88 172 LEU A N 1
ATOM 1329 C CA . LEU A 1 172 ? 14.336 37.625 3.463 1 92.88 172 LEU A CA 1
ATOM 1330 C C . LEU A 1 172 ? 12.898 38.125 3.309 1 92.88 172 LEU A C 1
ATOM 1332 O O . LEU A 1 172 ? 12.484 38.5 2.213 1 92.88 172 LEU A O 1
ATOM 1336 N N . ARG A 1 173 ? 12.203 38.031 4.379 1 93.81 173 ARG A N 1
ATOM 1337 C CA . ARG A 1 173 ? 10.859 38.562 4.461 1 93.81 173 ARG A CA 1
ATOM 1338 C C . ARG A 1 173 ? 10.633 39.281 5.797 1 93.81 173 ARG A C 1
ATOM 1340 O O . ARG A 1 173 ? 11.305 38.969 6.785 1 93.81 173 ARG A O 1
ATOM 1347 N N . VAL A 1 174 ? 9.734 40.188 5.75 1 95.44 174 VAL A N 1
ATOM 1348 C CA . VAL A 1 174 ? 9.383 40.906 6.977 1 95.44 174 VAL A CA 1
ATOM 1349 C C . VAL A 1 174 ? 7.938 40.562 7.363 1 95.44 174 VAL A C 1
ATOM 1351 O O . VAL A 1 174 ? 7.074 40.438 6.492 1 95.44 174 VAL A O 1
ATOM 1354 N N . TRP A 1 175 ? 7.742 40.406 8.75 1 95.44 175 TRP A N 1
ATOM 1355 C CA . TRP A 1 175 ? 6.43 39.938 9.18 1 95.44 175 TRP A CA 1
ATOM 1356 C C . TRP A 1 175 ? 5.969 40.656 10.438 1 95.44 175 TRP A C 1
ATOM 1358 O O . TRP A 1 175 ? 6.789 41.125 11.227 1 95.44 175 TRP A O 1
ATOM 1368 N N . GLN A 1 176 ? 4.672 40.781 10.477 1 94.62 176 GLN A N 1
ATOM 1369 C CA . GLN A 1 176 ? 4.035 40.906 11.781 1 94.62 176 GLN A CA 1
ATOM 1370 C C . GLN A 1 176 ? 3.777 39.531 12.391 1 94.62 176 GLN A C 1
ATOM 1372 O O . GLN A 1 176 ? 3.412 38.594 11.68 1 94.62 176 GLN A O 1
ATOM 1377 N N . LEU A 1 177 ? 3.977 39.438 13.648 1 92.38 177 LEU A N 1
ATOM 1378 C CA . LEU A 1 177 ? 3.949 38.125 14.305 1 92.38 177 LEU A CA 1
ATOM 1379 C C . LEU A 1 177 ? 2.602 37.438 14.094 1 92.38 177 LEU A C 1
ATOM 1381 O O . LEU A 1 177 ? 2.545 36.219 13.867 1 92.38 177 LEU A O 1
ATOM 1385 N N . GLU A 1 178 ? 1.513 38.094 14.195 1 89.06 178 GLU A N 1
ATOM 1386 C CA . GLU A 1 178 ? 0.175 37.531 14.039 1 89.06 178 GLU A CA 1
ATOM 1387 C C . GLU A 1 178 ? -0.009 36.938 12.656 1 89.06 178 GLU A C 1
ATOM 1389 O O . GLU A 1 178 ? -0.559 35.844 12.523 1 89.06 178 GLU A O 1
ATOM 1394 N N . ASP A 1 179 ? 0.467 37.625 11.648 1 92 179 ASP A N 1
ATOM 1395 C CA . ASP A 1 179 ? 0.34 37.125 10.281 1 92 179 ASP A CA 1
ATOM 1396 C C . ASP A 1 179 ? 1.224 35.906 10.047 1 92 179 ASP A C 1
ATOM 1398 O O . ASP A 1 179 ? 0.845 35 9.32 1 92 179 ASP A O 1
ATOM 1402 N N . LEU A 1 180 ? 2.348 35.969 10.664 1 93 180 LEU A N 1
ATOM 1403 C CA . LEU A 1 180 ? 3.262 34.844 10.547 1 93 180 LEU A CA 1
ATOM 1404 C C . LEU A 1 180 ? 2.656 33.594 11.164 1 93 180 LEU A C 1
ATOM 1406 O O . LEU A 1 180 ? 2.756 32.5 10.586 1 93 180 LEU A O 1
ATOM 1410 N N . ASP A 1 181 ? 2.061 33.688 12.258 1 92 181 ASP A N 1
ATOM 1411 C CA . ASP A 1 181 ? 1.436 32.562 12.93 1 92 181 ASP A CA 1
ATOM 1412 C C . ASP A 1 181 ? 0.265 32 12.109 1 92 181 ASP A C 1
ATOM 1414 O O . ASP A 1 181 ? 0.06 30.797 12.047 1 92 181 ASP A O 1
ATOM 1418 N N . HIS A 1 182 ? -0.495 32.938 11.531 1 89.69 182 HIS A N 1
ATOM 1419 C CA . HIS A 1 182 ? -1.599 32.5 10.68 1 89.69 182 HIS A CA 1
ATOM 1420 C C . HIS A 1 182 ? -1.091 31.688 9.484 1 89.69 182 HIS A C 1
ATOM 1422 O O . HIS A 1 182 ? -1.703 30.703 9.102 1 89.69 182 HIS A O 1
ATOM 1428 N N . GLN A 1 183 ? -0.086 32.156 8.953 1 89.81 183 GLN A N 1
ATOM 1429 C CA . GLN A 1 183 ? 0.518 31.422 7.848 1 89.81 183 GLN A CA 1
ATOM 1430 C C . GLN A 1 183 ? 1.036 30.062 8.305 1 89.81 183 GLN A C 1
ATOM 1432 O O . GLN A 1 183 ? 0.922 29.062 7.578 1 89.81 183 GLN A O 1
ATOM 1437 N N . ALA A 1 184 ? 1.61 30.031 9.453 1 92.25 184 ALA A N 1
ATOM 1438 C CA . ALA A 1 184 ? 2.166 28.797 10.016 1 92.25 184 ALA A CA 1
ATOM 1439 C C . ALA A 1 184 ? 1.083 27.75 10.203 1 92.25 184 ALA A C 1
ATOM 1441 O O . ALA A 1 184 ? 1.333 26.547 10.008 1 92.25 184 ALA A O 1
ATOM 1442 N N . ILE A 1 185 ? -0.12 28.188 10.57 1 92.56 185 ILE A N 1
ATOM 1443 C CA . ILE A 1 185 ? -1.235 27.266 10.812 1 92.56 185 ILE A CA 1
ATOM 1444 C C . ILE A 1 185 ? -1.58 26.531 9.523 1 92.56 185 ILE A C 1
ATOM 1446 O O . ILE A 1 185 ? -1.65 25.297 9.508 1 92.56 185 ILE A O 1
ATOM 1450 N N . SER A 1 186 ? -1.711 27.203 8.469 1 89.75 186 SER A N 1
ATOM 1451 C CA . SER A 1 186 ? -2.074 26.594 7.188 1 89.75 186 SER A CA 1
ATOM 1452 C C . SER A 1 186 ? -0.922 25.781 6.617 1 89.75 186 SER A C 1
ATOM 1454 O O . SER A 1 186 ? -1.138 24.703 6.059 1 89.75 186 SER A O 1
ATOM 1456 N N . GLU A 1 187 ? 0.269 26.25 6.734 1 91.56 187 GLU A N 1
ATOM 1457 C CA . GLU A 1 187 ? 1.438 25.562 6.207 1 91.56 187 GLU A CA 1
ATOM 1458 C C . GLU A 1 187 ? 1.662 24.234 6.922 1 91.56 187 GLU A C 1
ATOM 1460 O O . GLU A 1 187 ? 2.027 23.234 6.293 1 91.56 187 GLU A O 1
ATOM 1465 N N . ASN A 1 188 ? 1.47 24.266 8.211 1 94.38 188 ASN A N 1
ATOM 1466 C CA . ASN A 1 188 ? 1.695 23.047 8.977 1 94.38 188 ASN A CA 1
ATOM 1467 C C . ASN A 1 188 ? 0.681 21.953 8.625 1 94.38 188 ASN A C 1
ATOM 1469 O O . ASN A 1 188 ? 1.005 20.766 8.641 1 94.38 188 ASN A O 1
ATOM 1473 N N . LEU A 1 189 ? -0.531 22.359 8.32 1 94.25 189 LEU A N 1
ATOM 1474 C CA . LEU A 1 189 ? -1.522 21.391 7.883 1 94.25 189 LEU A CA 1
ATOM 1475 C C . LEU A 1 189 ? -1.09 20.734 6.578 1 94.25 189 LEU A C 1
ATOM 1477 O O . LEU A 1 189 ? -1.156 19.5 6.449 1 94.25 189 LEU A O 1
ATOM 1481 N N . GLY A 1 190 ? -0.625 21.547 5.645 1 93.38 190 GLY A N 1
ATOM 1482 C CA . GLY A 1 190 ? -0.18 21.031 4.363 1 93.38 190 GLY A CA 1
ATOM 1483 C C . GLY A 1 190 ? 1.042 20.141 4.477 1 93.38 190 GLY A C 1
ATOM 1484 O O . GLY A 1 190 ? 1.078 19.047 3.9 1 93.38 190 GLY A O 1
ATOM 1485 N N . LEU A 1 191 ? 2.027 20.562 5.203 1 94.75 191 LEU A N 1
ATOM 1486 C CA . LEU A 1 191 ? 3.25 19.781 5.375 1 94.75 191 LEU A CA 1
ATOM 1487 C C . LEU A 1 191 ? 2.971 18.5 6.148 1 94.75 191 LEU A C 1
ATOM 1489 O O . LEU A 1 191 ? 3.557 17.453 5.852 1 94.75 191 LEU A O 1
ATOM 1493 N N . GLY A 1 192 ? 2.086 18.625 7.133 1 95.81 192 GLY A N 1
ATOM 1494 C CA . GLY A 1 192 ? 1.687 17.406 7.828 1 95.81 192 GLY A CA 1
ATOM 1495 C C . GLY A 1 192 ? 1.063 16.375 6.91 1 95.81 192 GLY A C 1
ATOM 1496 O O . GLY A 1 192 ? 1.366 15.188 7.016 1 95.81 192 GLY A O 1
ATOM 1497 N N . LEU A 1 193 ? 0.229 16.844 6.055 1 95.69 193 LEU A N 1
ATOM 1498 C CA . LEU A 1 193 ? -0.399 15.969 5.074 1 95.69 193 LEU A CA 1
ATOM 1499 C C . LEU A 1 193 ? 0.653 15.25 4.238 1 95.69 193 LEU A C 1
ATOM 1501 O O . LEU A 1 193 ? 0.556 14.039 4.016 1 95.69 193 LEU A O 1
ATOM 1505 N N . ILE A 1 194 ? 1.591 15.961 3.814 1 95.62 194 ILE A N 1
ATOM 1506 C CA . ILE A 1 194 ? 2.648 15.422 2.971 1 95.62 194 ILE A CA 1
ATOM 1507 C C . ILE A 1 194 ? 3.463 14.391 3.756 1 95.62 194 ILE A C 1
ATOM 1509 O O . ILE A 1 194 ? 3.73 13.297 3.264 1 95.62 194 ILE A O 1
ATOM 1513 N N . TYR A 1 195 ? 3.852 14.742 5.023 1 96.94 195 TYR A N 1
ATOM 1514 C CA . TYR A 1 195 ? 4.582 13.812 5.867 1 96.94 195 TYR A CA 1
ATOM 1515 C C . TYR A 1 195 ? 3.799 12.516 6.055 1 96.94 195 TYR A C 1
ATOM 1517 O O . TYR A 1 195 ? 4.367 11.422 5.992 1 96.94 195 TYR A O 1
ATOM 1525 N N . GLY A 1 196 ? 2.521 12.703 6.262 1 96.25 196 GLY A N 1
ATOM 1526 C CA . GLY A 1 196 ? 1.674 11.539 6.473 1 96.25 196 GLY A CA 1
ATOM 1527 C C . GLY A 1 196 ? 1.607 10.625 5.266 1 96.25 196 GLY A C 1
ATOM 1528 O O . GLY A 1 196 ? 1.659 9.398 5.406 1 96.25 196 GLY A O 1
ATOM 1529 N N . ILE A 1 197 ? 1.511 11.188 4.113 1 95.75 197 ILE A N 1
ATOM 1530 C CA . ILE A 1 197 ? 1.45 10.406 2.887 1 95.75 197 ILE A CA 1
ATOM 1531 C C . ILE A 1 197 ? 2.709 9.547 2.758 1 95.75 197 ILE A C 1
ATOM 1533 O O . ILE A 1 197 ? 2.625 8.336 2.561 1 95.75 197 ILE A O 1
ATOM 1537 N N . ILE A 1 198 ? 3.816 10.172 2.926 1 96.31 198 ILE A N 1
ATOM 1538 C CA . ILE A 1 198 ? 5.094 9.484 2.756 1 96.31 198 ILE A CA 1
ATOM 1539 C C . ILE A 1 198 ? 5.266 8.438 3.857 1 96.31 198 ILE A C 1
ATOM 1541 O O . ILE A 1 198 ? 5.684 7.312 3.59 1 96.31 198 ILE A O 1
ATOM 1545 N N . ALA A 1 199 ? 4.855 8.805 5.047 1 96.12 199 ALA A N 1
ATOM 1546 C CA . ALA A 1 199 ? 4.988 7.887 6.18 1 96.12 199 ALA A CA 1
ATOM 1547 C C . ALA A 1 199 ? 4.113 6.648 5.988 1 96.12 199 ALA A C 1
ATOM 1549 O O . ALA A 1 199 ? 4.535 5.531 6.297 1 96.12 199 ALA A O 1
ATOM 1550 N N . ALA A 1 200 ? 2.949 6.852 5.535 1 95 200 ALA A N 1
ATOM 1551 C CA . ALA A 1 200 ? 2.027 5.738 5.312 1 95 200 ALA A CA 1
ATOM 1552 C C . ALA A 1 200 ? 2.57 4.777 4.262 1 95 200 ALA A C 1
ATOM 1554 O O . ALA A 1 200 ? 2.5 3.559 4.43 1 95 200 ALA A O 1
ATOM 1555 N N . LEU A 1 201 ? 3.035 5.312 3.193 1 93.75 201 LEU A N 1
ATOM 1556 C CA . LEU A 1 201 ? 3.58 4.484 2.123 1 93.75 201 LEU A CA 1
ATOM 1557 C C . LEU A 1 201 ? 4.84 3.762 2.584 1 93.75 201 LEU A C 1
ATOM 1559 O O . LEU A 1 201 ? 5.086 2.619 2.189 1 93.75 201 LEU A O 1
ATOM 1563 N N . LEU A 1 202 ? 5.609 4.461 3.414 1 95.12 202 LEU A N 1
ATOM 1564 C CA . LEU A 1 202 ? 6.801 3.852 3.994 1 95.12 202 LEU A CA 1
ATOM 1565 C C . LEU A 1 202 ? 6.43 2.643 4.848 1 95.12 202 LEU A C 1
ATOM 1567 O O . LEU A 1 202 ? 7 1.561 4.676 1 95.12 202 LEU A O 1
ATOM 1571 N N . LEU A 1 203 ? 5.453 2.822 5.645 1 92.12 203 LEU A N 1
ATOM 1572 C CA . LEU A 1 203 ? 5.043 1.752 6.547 1 92.12 203 LEU A CA 1
ATOM 1573 C C . LEU A 1 203 ? 4.398 0.605 5.773 1 92.12 203 LEU A C 1
ATOM 1575 O O . LEU A 1 203 ? 4.684 -0.564 6.039 1 92.12 203 LEU A O 1
ATOM 1579 N N . TYR A 1 204 ? 3.572 0.926 4.859 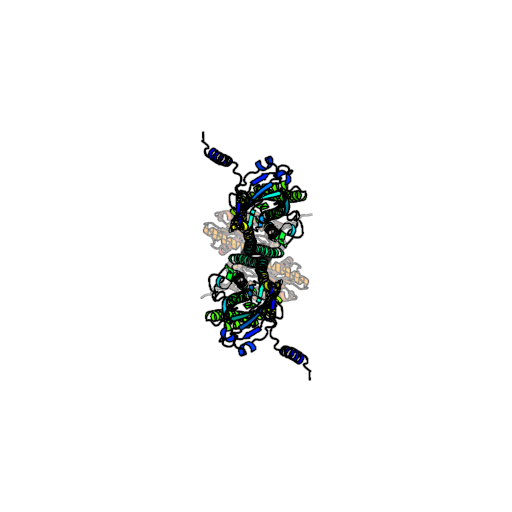1 91.06 204 TYR A N 1
ATOM 1580 C CA . TYR A 1 204 ? 2.889 -0.082 4.055 1 91.06 204 TYR A CA 1
ATOM 1581 C C . TYR A 1 204 ? 3.891 -0.927 3.275 1 91.06 204 TYR A C 1
ATOM 1583 O O . TYR A 1 204 ? 3.814 -2.158 3.285 1 91.06 204 TYR A O 1
ATOM 1591 N N . ASN A 1 205 ? 4.805 -0.237 2.682 1 91.56 205 ASN A N 1
ATOM 1592 C CA . ASN A 1 205 ? 5.766 -0.969 1.861 1 91.56 205 ASN A CA 1
ATOM 1593 C C . ASN A 1 205 ? 6.801 -1.691 2.721 1 91.56 205 ASN A C 1
ATOM 1595 O O . ASN A 1 205 ? 7.383 -2.686 2.289 1 91.56 205 ASN A O 1
ATOM 1599 N N . LEU A 1 206 ? 7.02 -1.162 3.928 1 92.56 206 LEU A N 1
ATOM 1600 C CA . LEU A 1 206 ? 7.84 -1.891 4.891 1 92.56 206 LEU A CA 1
ATOM 1601 C C . LEU A 1 206 ? 7.188 -3.219 5.262 1 92.56 206 LEU A C 1
ATOM 1603 O O . LEU A 1 206 ? 7.867 -4.246 5.352 1 92.56 206 LEU A O 1
ATOM 1607 N N . PHE A 1 207 ? 5.922 -3.207 5.363 1 90.12 207 PHE A N 1
ATOM 1608 C CA . PHE A 1 207 ? 5.172 -4.422 5.66 1 90.12 207 PHE A CA 1
ATOM 1609 C C . PHE A 1 207 ? 5.266 -5.414 4.504 1 90.12 207 PHE A C 1
ATOM 1611 O O . PHE A 1 207 ? 5.48 -6.609 4.719 1 90.12 207 PHE A O 1
ATOM 1618 N N . ILE A 1 208 ? 5.094 -4.93 3.34 1 88.19 208 ILE A N 1
ATOM 1619 C CA . ILE A 1 208 ? 5.164 -5.793 2.168 1 88.19 208 ILE A CA 1
ATOM 1620 C C . ILE A 1 208 ? 6.562 -6.391 2.049 1 88.19 208 ILE A C 1
ATOM 1622 O O . ILE A 1 208 ? 6.719 -7.559 1.683 1 88.19 208 ILE A O 1
ATOM 1626 N N . PHE A 1 209 ? 7.578 -5.672 2.387 1 92.69 209 PHE A N 1
ATOM 1627 C CA . PHE A 1 209 ? 8.953 -6.152 2.344 1 92.69 209 PHE A CA 1
ATOM 1628 C C . PHE A 1 209 ? 9.148 -7.332 3.291 1 92.69 209 PHE A C 1
ATOM 1630 O O . PHE A 1 209 ? 9.797 -8.32 2.939 1 92.69 209 PHE A O 1
ATOM 1637 N N . PHE A 1 210 ? 8.602 -7.277 4.457 1 88.5 210 PHE A N 1
ATOM 1638 C CA . PHE A 1 210 ? 8.766 -8.344 5.438 1 88.5 210 PHE A CA 1
ATOM 1639 C C . PHE A 1 210 ? 8.016 -9.602 4.996 1 88.5 210 PHE A C 1
ATOM 1641 O O . PHE A 1 210 ? 8.414 -10.719 5.332 1 88.5 210 PHE A O 1
ATOM 1648 N N . THR A 1 211 ? 7.012 -9.422 4.23 1 81.25 211 THR A N 1
ATOM 1649 C CA . THR A 1 211 ? 6.203 -10.555 3.789 1 81.25 211 THR A CA 1
ATOM 1650 C C . THR A 1 211 ? 6.801 -11.188 2.533 1 81.25 211 THR A C 1
ATOM 1652 O O . THR A 1 211 ? 6.898 -12.414 2.436 1 81.25 211 THR A O 1
ATOM 1655 N N . LEU A 1 212 ? 7.262 -10.367 1.567 1 83.06 212 LEU A N 1
ATOM 1656 C CA . LEU A 1 212 ? 7.742 -10.883 0.291 1 83.06 212 LEU A CA 1
ATOM 1657 C C . LEU A 1 212 ? 9.258 -11.031 0.296 1 83.06 212 LEU A C 1
ATOM 1659 O O . LEU A 1 212 ? 9.82 -11.773 -0.512 1 83.06 212 LEU A O 1
ATOM 1663 N N . ARG A 1 213 ? 10.023 -10.25 1.099 1 88.62 213 ARG A N 1
ATOM 1664 C CA . ARG A 1 213 ? 11.477 -10.242 1.185 1 88.62 213 ARG A CA 1
ATOM 1665 C C . ARG A 1 213 ? 12.109 -9.961 -0.177 1 88.62 213 ARG A C 1
ATOM 1667 O O . ARG A 1 213 ? 13.047 -10.641 -0.583 1 88.62 213 ARG A O 1
ATOM 1674 N N . ASP A 1 214 ? 11.477 -9.031 -0.874 1 89.56 214 ASP A N 1
ATOM 1675 C CA . ASP A 1 214 ? 11.977 -8.586 -2.17 1 89.56 214 ASP A CA 1
ATOM 1676 C C . ASP A 1 214 ? 12.953 -7.418 -2.012 1 89.56 214 ASP A C 1
ATOM 1678 O O . ASP A 1 214 ? 12.703 -6.5 -1.229 1 89.56 214 ASP A O 1
ATOM 1682 N N . ASN A 1 215 ? 14.031 -7.457 -2.738 1 93 215 ASN A N 1
ATOM 1683 C CA . ASN A 1 215 ? 15.086 -6.449 -2.629 1 93 215 ASN A CA 1
ATOM 1684 C C . ASN A 1 215 ? 14.609 -5.086 -3.119 1 93 215 ASN A C 1
ATOM 1686 O O . ASN A 1 215 ? 15.055 -4.051 -2.617 1 93 215 ASN A O 1
ATOM 1690 N N . ALA A 1 216 ? 13.781 -5.07 -4.121 1 93.5 216 ALA A N 1
ATOM 1691 C CA . ALA A 1 216 ? 13.281 -3.801 -4.641 1 93.5 216 ALA A CA 1
ATOM 1692 C C . ALA A 1 216 ? 12.484 -3.049 -3.574 1 93.5 216 ALA A C 1
ATOM 1694 O O . ALA A 1 216 ? 12.609 -1.829 -3.445 1 93.5 216 ALA A O 1
ATOM 1695 N N . TYR A 1 217 ? 11.719 -3.758 -2.758 1 93.44 217 TYR A N 1
ATOM 1696 C CA . TYR A 1 217 ? 10.961 -3.141 -1.671 1 93.44 217 TYR A CA 1
ATOM 1697 C C . TYR A 1 217 ? 11.898 -2.627 -0.583 1 93.44 217 TYR A C 1
ATOM 1699 O O . TYR A 1 217 ? 11.633 -1.595 0.037 1 93.44 217 TYR A O 1
ATOM 1707 N N . PHE A 1 218 ? 12.984 -3.334 -0.369 1 96 218 PHE A N 1
ATOM 1708 C CA . PHE A 1 218 ? 13.961 -2.906 0.624 1 96 218 PHE A CA 1
ATOM 1709 C C . PHE A 1 218 ? 14.523 -1.533 0.274 1 96 218 PHE A C 1
ATOM 1711 O O . PHE A 1 218 ? 14.508 -0.622 1.104 1 96 218 PHE A O 1
ATOM 1718 N N . TRP A 1 219 ? 14.984 -1.402 -0.899 1 96 219 TRP A N 1
ATOM 1719 C CA . TRP A 1 219 ? 15.602 -0.148 -1.322 1 96 219 TRP A CA 1
ATOM 1720 C C . TRP A 1 219 ? 14.555 0.958 -1.438 1 96 219 TRP A C 1
ATOM 1722 O O . TRP A 1 219 ? 14.852 2.127 -1.175 1 96 219 TRP A O 1
ATOM 1732 N N . TYR A 1 220 ? 13.328 0.618 -1.844 1 96.88 220 TYR A N 1
ATOM 1733 C CA . TYR A 1 220 ? 12.258 1.61 -1.88 1 96.88 220 TYR A CA 1
ATOM 1734 C C . TYR A 1 220 ? 11.992 2.18 -0.491 1 96.88 220 TYR A C 1
ATOM 1736 O O . TYR A 1 220 ? 11.836 3.393 -0.331 1 96.88 220 TYR A O 1
ATOM 1744 N N . VAL A 1 221 ? 11.922 1.292 0.484 1 96.69 221 VAL A N 1
ATOM 1745 C CA . VAL A 1 221 ? 11.656 1.702 1.858 1 96.69 221 VAL A CA 1
ATOM 1746 C C . VAL A 1 221 ? 12.766 2.635 2.346 1 96.69 221 VAL A C 1
ATOM 1748 O O . VAL A 1 221 ? 12.492 3.664 2.965 1 96.69 221 VAL A O 1
ATOM 1751 N N . LEU A 1 222 ? 13.961 2.295 2.029 1 96.62 222 LEU A N 1
ATOM 1752 C CA . LEU A 1 222 ? 15.086 3.133 2.438 1 96.62 222 LEU A CA 1
ATOM 1753 C C . LEU A 1 222 ? 15.062 4.469 1.699 1 96.62 222 LEU A C 1
ATOM 1755 O O . LEU A 1 222 ? 15.398 5.508 2.275 1 96.62 222 LEU A O 1
ATOM 1759 N N . THR A 1 223 ? 14.727 4.445 0.436 1 96.19 223 THR A N 1
ATOM 1760 C CA . THR A 1 223 ? 14.609 5.664 -0.355 1 96.19 223 THR A CA 1
ATOM 1761 C C . THR A 1 223 ? 13.523 6.574 0.203 1 96.19 223 THR A C 1
ATOM 1763 O O . THR A 1 223 ? 13.727 7.781 0.355 1 96.19 223 THR A O 1
ATOM 1766 N N . THR A 1 224 ? 12.383 6.008 0.491 1 96.06 224 THR A N 1
ATOM 1767 C CA . THR A 1 224 ? 11.258 6.777 1.01 1 96.06 224 THR A CA 1
ATOM 1768 C C . THR A 1 224 ? 11.562 7.305 2.408 1 96.06 224 THR A C 1
ATOM 1770 O O . THR A 1 224 ? 11.188 8.43 2.748 1 96.06 224 THR A O 1
ATOM 1773 N N . ALA A 1 225 ? 12.258 6.516 3.197 1 96.69 225 ALA A N 1
ATOM 1774 C CA . ALA A 1 225 ? 12.672 6.973 4.52 1 96.69 225 ALA A CA 1
ATOM 1775 C C . ALA A 1 225 ? 13.641 8.148 4.414 1 96.69 225 ALA A C 1
ATOM 1777 O O . ALA A 1 225 ? 13.531 9.125 5.164 1 96.69 225 ALA A O 1
ATOM 1778 N N . GLY A 1 226 ? 14.594 7.988 3.559 1 95.56 226 GLY A N 1
ATOM 1779 C CA . GLY A 1 226 ? 15.523 9.078 3.322 1 95.56 226 GLY A CA 1
ATOM 1780 C C . GLY A 1 226 ? 14.852 10.336 2.805 1 95.56 226 GLY A C 1
ATOM 1781 O O . GLY A 1 226 ? 15.195 11.445 3.217 1 95.56 226 GLY A O 1
ATOM 1782 N N . ALA A 1 227 ? 13.883 10.164 1.923 1 94.5 227 ALA A N 1
ATOM 1783 C CA . ALA A 1 227 ? 13.133 11.289 1.389 1 94.5 227 ALA A CA 1
ATOM 1784 C C . ALA A 1 227 ? 12.336 11.992 2.49 1 94.5 227 ALA A C 1
ATOM 1786 O O . ALA A 1 227 ? 12.281 13.227 2.535 1 94.5 227 ALA A O 1
ATOM 1787 N N . LEU A 1 228 ? 11.703 11.188 3.344 1 95.69 228 LEU A N 1
ATOM 1788 C CA . LEU A 1 228 ? 10.93 11.75 4.445 1 95.69 228 LEU A CA 1
ATOM 1789 C C . LEU A 1 228 ? 11.828 12.555 5.383 1 95.69 228 LEU A C 1
ATOM 1791 O O . LEU A 1 228 ? 11.484 13.68 5.77 1 95.69 228 LEU A O 1
ATOM 1795 N N . LEU A 1 229 ? 12.93 11.984 5.691 1 95.44 229 LEU A N 1
ATOM 1796 C CA . LEU A 1 229 ? 13.867 12.664 6.578 1 95.44 229 LEU A CA 1
ATOM 1797 C C . LEU A 1 229 ? 14.383 13.953 5.934 1 95.44 229 LEU A C 1
ATOM 1799 O O . LEU A 1 229 ? 14.555 14.969 6.613 1 95.44 229 LEU A O 1
ATOM 1803 N N . MET A 1 230 ? 14.586 13.867 4.711 1 93.12 230 MET A N 1
ATOM 1804 C CA . MET A 1 230 ? 15.07 15.031 3.969 1 93.12 230 MET A CA 1
ATOM 1805 C C . MET A 1 230 ? 14.031 16.141 3.971 1 93.12 230 MET A C 1
ATOM 1807 O O . MET A 1 230 ? 14.367 17.312 4.234 1 93.12 230 MET A O 1
ATOM 1811 N N . ILE A 1 231 ? 12.805 15.828 3.729 1 93 231 ILE A N 1
ATOM 1812 C CA . ILE A 1 231 ? 11.766 16.844 3.643 1 93 231 ILE A CA 1
ATOM 1813 C C . ILE A 1 231 ? 11.5 17.438 5.027 1 93 231 ILE A C 1
ATOM 1815 O O . ILE A 1 231 ? 11.273 18.641 5.168 1 93 231 ILE A O 1
ATOM 1819 N N . VAL A 1 232 ? 11.562 16.578 6.039 1 94.94 232 VAL A N 1
ATOM 1820 C CA . VAL A 1 232 ? 11.359 17.062 7.402 1 94.94 232 VAL A CA 1
ATOM 1821 C C . VAL A 1 232 ? 12.492 18.016 7.789 1 94.94 232 VAL A C 1
ATOM 1823 O O . VAL A 1 232 ? 12.266 19.016 8.477 1 94.94 232 VAL A O 1
ATOM 1826 N N . SER A 1 233 ? 13.633 17.719 7.312 1 94.12 233 SER A N 1
ATOM 1827 C CA . SER A 1 233 ? 14.781 18.578 7.59 1 94.12 233 SER A CA 1
ATOM 1828 C C . SER A 1 233 ? 14.711 19.875 6.785 1 94.12 233 SER A C 1
ATOM 1830 O O . SER A 1 233 ? 14.875 20.953 7.34 1 94.12 233 SER A O 1
ATOM 1832 N N . MET A 1 234 ? 14.375 19.781 5.586 1 90.44 234 MET A N 1
ATOM 1833 C CA . MET A 1 234 ? 14.383 20.922 4.684 1 90.44 234 MET A CA 1
ATOM 1834 C C . MET A 1 234 ? 13.234 21.875 5 1 90.44 234 MET A C 1
ATOM 1836 O O . MET A 1 234 ? 13.305 23.062 4.695 1 90.44 234 MET A O 1
ATOM 1840 N N . SER A 1 235 ? 12.234 21.359 5.547 1 91.56 235 SER A N 1
ATOM 1841 C CA . SER A 1 235 ? 11.109 22.219 5.898 1 91.56 235 SER A CA 1
ATOM 1842 C C . SER A 1 235 ? 11.359 22.938 7.215 1 91.56 235 SER A C 1
ATOM 1844 O O . SER A 1 235 ? 10.703 23.938 7.52 1 91.56 235 SER A O 1
ATOM 1846 N N . GLY A 1 236 ? 12.289 22.469 8.008 1 94.31 236 GLY A N 1
ATOM 1847 C CA . GLY A 1 236 ? 12.609 23.109 9.273 1 94.31 236 GLY A CA 1
ATOM 1848 C C . GLY A 1 236 ? 11.984 22.406 10.469 1 94.31 236 GLY A C 1
ATOM 1849 O O . GLY A 1 236 ? 12.352 22.672 11.609 1 94.31 236 GLY A O 1
ATOM 1850 N N . HIS A 1 237 ? 11.055 21.453 10.219 1 95.5 237 HIS A N 1
ATOM 1851 C CA . HIS A 1 237 ? 10.367 20.797 11.32 1 95.5 237 HIS A CA 1
ATOM 1852 C C . HIS A 1 237 ? 11.273 19.781 12.008 1 95.5 237 HIS A C 1
ATOM 1854 O O . HIS A 1 237 ? 11.078 19.469 13.188 1 95.5 237 HIS A O 1
ATOM 1860 N N . GLY A 1 238 ? 12.25 19.281 11.297 1 95.06 238 GLY A N 1
ATOM 1861 C CA . GLY A 1 238 ? 13.227 18.406 11.945 1 95.06 238 GLY A CA 1
ATOM 1862 C C . GLY A 1 238 ? 13.992 19.094 13.055 1 95.06 238 GLY A C 1
ATOM 1863 O O . GLY A 1 238 ? 14.047 18.594 14.18 1 95.06 238 GLY A O 1
ATOM 1864 N N . PHE A 1 239 ? 14.477 20.25 12.688 1 95.44 239 PHE A N 1
ATOM 1865 C CA . PHE A 1 239 ? 15.242 21.031 13.656 1 95.44 239 PHE A CA 1
ATOM 1866 C C . PHE A 1 239 ? 14.352 21.516 14.789 1 95.44 239 PHE A C 1
ATOM 1868 O O . PHE A 1 239 ? 14.773 21.562 15.945 1 95.44 239 PHE A O 1
ATOM 1875 N N . GLN A 1 240 ? 13.156 21.812 14.523 1 94.88 240 GLN A N 1
ATOM 1876 C CA . GLN A 1 240 ? 12.227 22.375 15.5 1 94.88 240 GLN A CA 1
ATOM 1877 C C . GLN A 1 240 ? 11.734 21.297 16.469 1 94.88 240 GLN A C 1
ATOM 1879 O O . GLN A 1 240 ? 11.656 21.547 17.672 1 94.88 240 GLN A O 1
ATOM 1884 N N . TYR A 1 241 ? 11.5 20.031 15.977 1 94.19 241 TYR A N 1
ATOM 1885 C CA . TYR A 1 241 ? 10.781 19.078 16.812 1 94.19 241 TYR A CA 1
ATOM 1886 C C . TYR A 1 241 ? 11.641 17.844 17.109 1 94.19 241 TYR A C 1
ATOM 1888 O O . TYR A 1 241 ? 11.5 17.219 18.156 1 94.19 241 TYR A O 1
ATOM 1896 N N . LEU A 1 242 ? 12.523 17.484 16.234 1 94.25 242 LEU A N 1
ATOM 1897 C CA . LEU A 1 242 ? 13.203 16.203 16.375 1 94.25 242 LEU A CA 1
ATOM 1898 C C . LEU A 1 242 ? 14.586 16.391 17 1 94.25 242 LEU A C 1
ATOM 1900 O O . LEU A 1 242 ? 15.008 15.594 17.828 1 94.25 242 LEU A O 1
ATOM 1904 N N . TRP A 1 243 ? 15.367 17.453 16.531 1 94.69 243 TRP A N 1
ATOM 1905 C CA . TRP A 1 243 ? 16.703 17.672 17.078 1 94.69 243 TRP A CA 1
ATOM 1906 C C . TRP A 1 243 ? 16.922 19.141 17.391 1 94.69 243 TRP A C 1
ATOM 1908 O O . TRP A 1 243 ? 17.891 19.734 16.906 1 94.69 243 TRP A O 1
ATOM 1918 N N . PRO A 1 244 ? 16.203 19.75 18.328 1 93.94 244 PRO A N 1
ATOM 1919 C CA . PRO A 1 244 ? 16.266 21.172 18.641 1 93.94 244 PRO A CA 1
ATOM 1920 C C . PRO A 1 244 ? 17.391 21.531 19.609 1 93.94 244 PRO A C 1
ATOM 1922 O O . PRO A 1 244 ? 17.766 22.703 19.719 1 93.94 244 PRO A O 1
ATOM 1925 N N . GLU A 1 245 ? 17.938 20.672 20.328 1 93.56 245 GLU A N 1
ATOM 1926 C CA . GLU A 1 245 ? 18.719 20.938 21.531 1 93.56 245 GLU A CA 1
ATOM 1927 C C . GLU A 1 245 ? 20.125 21.422 21.188 1 93.56 245 GLU A C 1
ATOM 1929 O O . GLU A 1 245 ? 20.75 22.109 21.969 1 93.56 245 GLU A O 1
ATOM 1934 N N . GLY A 1 246 ? 20.641 21.156 20.062 1 93.69 246 GLY A N 1
ATOM 1935 C CA . GLY A 1 246 ? 22 21.547 19.703 1 93.69 246 GLY A CA 1
ATOM 1936 C C . GLY A 1 246 ? 22.156 21.844 18.219 1 93.69 246 GLY A C 1
ATOM 1937 O O . GLY A 1 246 ? 21.172 21.906 17.484 1 93.69 246 GLY A O 1
ATOM 1938 N N . PRO A 1 247 ? 23.484 22.188 17.969 1 94.81 247 PRO A N 1
ATOM 1939 C CA . PRO A 1 247 ? 23.75 22.359 16.547 1 94.81 247 PRO A CA 1
ATOM 1940 C C . PRO A 1 247 ? 23.406 21.109 15.727 1 94.81 247 PRO A C 1
ATOM 1942 O O . PRO A 1 247 ? 23.453 19.984 16.25 1 94.81 247 PRO A O 1
ATOM 1945 N N . VAL A 1 248 ? 23.031 21.234 14.555 1 94.5 248 VAL A N 1
ATOM 1946 C CA . VAL A 1 248 ? 22.672 20.109 13.695 1 94.5 248 VAL A CA 1
ATOM 1947 C C . VAL A 1 248 ? 23.906 19.25 13.406 1 94.5 248 VAL A C 1
ATOM 1949 O O . VAL A 1 248 ? 24.938 19.766 12.938 1 94.5 248 VAL A O 1
ATOM 1952 N N . PRO A 1 249 ? 23.859 18.047 13.703 1 93.75 249 PRO A N 1
ATOM 1953 C CA . PRO A 1 249 ? 25.016 17.188 13.43 1 93.75 249 PRO A CA 1
ATOM 1954 C C . PRO A 1 249 ? 25.25 16.984 11.938 1 93.75 249 PRO A C 1
ATOM 1956 O O . PRO A 1 249 ? 24.344 17.156 11.125 1 93.75 249 PRO A O 1
ATOM 1959 N N . PHE A 1 250 ? 26.453 16.578 11.57 1 91.5 250 PHE A N 1
ATOM 1960 C CA . PHE A 1 250 ? 26.844 16.469 10.172 1 91.5 250 PHE A CA 1
ATOM 1961 C C . PHE A 1 250 ? 26.031 15.414 9.453 1 91.5 250 PHE A C 1
ATOM 1963 O O . PHE A 1 250 ? 25.797 15.508 8.242 1 91.5 250 PHE A O 1
ATOM 1970 N N . TRP A 1 251 ? 25.516 14.391 10.219 1 91.69 251 TRP A N 1
ATOM 1971 C CA . TRP A 1 251 ? 24.812 13.297 9.578 1 91.69 251 TRP A CA 1
ATOM 1972 C C . TRP A 1 251 ? 23.375 13.695 9.25 1 91.69 251 TRP A C 1
ATOM 1974 O O . TRP A 1 251 ? 22.641 12.922 8.633 1 91.69 251 TRP A O 1
ATOM 1984 N N . LEU A 1 252 ? 22.953 14.938 9.641 1 93.38 252 LEU A N 1
ATOM 1985 C CA . LEU A 1 252 ? 21.609 15.422 9.336 1 93.38 252 LEU A CA 1
ATOM 1986 C C . LEU A 1 252 ? 21.672 16.703 8.523 1 93.38 252 LEU A C 1
ATOM 1988 O O . LEU A 1 252 ? 20.656 17.391 8.352 1 93.38 252 LEU A O 1
ATOM 1992 N N . ASP A 1 253 ? 22.812 17.016 7.992 1 91.94 253 ASP A N 1
ATOM 1993 C CA . ASP A 1 253 ? 22.953 18.312 7.34 1 91.94 253 ASP A CA 1
ATOM 1994 C C . ASP A 1 253 ? 22.547 18.234 5.875 1 91.94 253 ASP A C 1
ATOM 1996 O O . ASP A 1 253 ? 22.078 17.203 5.402 1 91.94 253 ASP A O 1
ATOM 2000 N N . ARG A 1 254 ? 22.609 19.328 5.137 1 91 254 ARG A N 1
ATOM 2001 C CA . ARG A 1 254 ? 22.047 19.5 3.801 1 91 254 ARG A CA 1
ATOM 2002 C C . ARG A 1 254 ? 22.875 18.75 2.758 1 91 254 ARG A C 1
ATOM 2004 O O . ARG A 1 254 ? 22.438 18.594 1.618 1 91 254 ARG A O 1
ATOM 2011 N N . VAL A 1 255 ? 24.016 18.219 3.131 1 91.75 255 VAL A N 1
ATOM 2012 C CA . VAL A 1 255 ? 24.844 17.453 2.199 1 91.75 255 VAL A CA 1
ATOM 2013 C C . VAL A 1 255 ? 24.609 15.961 2.426 1 91.75 255 VAL A C 1
ATOM 2015 O O . VAL A 1 255 ? 24.375 15.211 1.476 1 91.75 255 VAL A O 1
ATOM 2018 N N . THR A 1 256 ? 24.609 15.555 3.664 1 94.81 256 THR A N 1
ATOM 2019 C CA . THR A 1 256 ? 24.562 14.141 4.016 1 94.81 256 THR A CA 1
ATOM 2020 C C . THR A 1 256 ? 23.188 13.555 3.699 1 94.81 256 THR A C 1
ATOM 2022 O O . THR A 1 256 ? 23.094 12.461 3.131 1 94.81 256 THR A O 1
ATOM 2025 N N . LEU A 1 257 ? 22.109 14.234 4.016 1 94.38 257 LEU A N 1
ATOM 2026 C CA . LEU A 1 257 ? 20.781 13.68 3.844 1 94.38 257 LEU A CA 1
ATOM 2027 C C . LEU A 1 257 ? 20.453 13.484 2.365 1 94.38 257 LEU A C 1
ATOM 2029 O O . LEU A 1 257 ? 19.984 12.414 1.964 1 94.38 257 LEU A O 1
ATOM 2033 N N . PRO A 1 258 ? 20.703 14.445 1.534 1 91.56 258 PRO A N 1
ATOM 2034 C CA . PRO A 1 258 ? 20.469 14.219 0.106 1 91.56 258 PRO A CA 1
ATOM 2035 C C . PRO A 1 258 ? 21.359 13.117 -0.47 1 91.56 258 PRO A C 1
ATOM 2037 O O . PRO A 1 258 ? 20.953 12.406 -1.389 1 91.56 258 PRO A O 1
ATOM 2040 N N . SER A 1 259 ? 22.578 13.047 0.049 1 94.62 259 SER A N 1
ATOM 2041 C CA . SER A 1 259 ? 23.469 12 -0.417 1 94.62 259 SER A CA 1
ATOM 2042 C C . SER A 1 259 ? 22.953 10.617 -0.046 1 94.62 259 SER A C 1
ATOM 2044 O O . SER A 1 259 ? 23.016 9.688 -0.853 1 94.62 259 SER A O 1
ATOM 2046 N N . LEU A 1 260 ? 22.469 10.5 1.14 1 94.69 260 LEU A N 1
ATOM 2047 C CA . LEU A 1 260 ? 21.891 9.227 1.563 1 94.69 260 LEU A CA 1
ATOM 2048 C C . LEU A 1 260 ? 20.641 8.891 0.745 1 94.69 260 LEU A C 1
ATOM 2050 O O . LEU A 1 260 ? 20.453 7.746 0.335 1 94.69 260 LEU A O 1
ATOM 2054 N N . TRP A 1 261 ? 19.797 9.852 0.575 1 94.38 261 TRP A N 1
ATOM 2055 C CA . TRP A 1 261 ? 18.609 9.672 -0.255 1 94.38 261 TRP A CA 1
ATOM 2056 C C . TRP A 1 261 ? 18.984 9.289 -1.68 1 94.38 261 TRP A C 1
ATOM 2058 O O . TRP A 1 261 ? 18.422 8.359 -2.252 1 94.38 261 TRP A O 1
ATOM 2068 N N . GLY A 1 262 ? 20 10.008 -2.211 1 93 262 GLY A N 1
ATOM 2069 C CA . GLY A 1 262 ? 20.453 9.711 -3.557 1 93 262 GLY A CA 1
ATOM 2070 C C . GLY A 1 262 ? 21.031 8.312 -3.697 1 93 262 GLY A C 1
ATOM 2071 O O . GLY A 1 262 ? 20.766 7.625 -4.688 1 93 262 GLY A O 1
ATOM 2072 N N . PHE A 1 263 ? 21.812 7.879 -2.738 1 95.5 263 PHE A N 1
ATOM 2073 C CA . PHE A 1 263 ? 22.391 6.539 -2.736 1 95.5 263 PHE A CA 1
ATOM 2074 C C . PHE A 1 263 ? 21.297 5.48 -2.807 1 95.5 263 PHE A C 1
ATOM 2076 O O . PHE A 1 263 ? 21.344 4.582 -3.65 1 95.5 263 PHE A O 1
ATOM 2083 N N . CYS A 1 264 ? 20.312 5.617 -1.917 1 96.12 264 CYS A N 1
ATOM 2084 C CA . CYS A 1 264 ? 19.234 4.641 -1.862 1 96.12 264 CYS A CA 1
ATOM 2085 C C . CYS A 1 264 ? 18.391 4.684 -3.135 1 96.12 264 CYS A C 1
ATOM 2087 O O . CYS A 1 264 ? 17.938 3.645 -3.623 1 96.12 264 CYS A O 1
ATOM 2089 N N . ALA A 1 265 ? 18.172 5.84 -3.67 1 94.25 265 ALA A N 1
ATOM 2090 C CA . ALA A 1 265 ? 17.391 5.988 -4.891 1 94.25 265 ALA A CA 1
ATOM 2091 C C . ALA A 1 265 ? 18.078 5.32 -6.074 1 94.25 265 ALA A C 1
ATOM 2093 O O . ALA A 1 265 ? 17.422 4.719 -6.93 1 94.25 265 ALA A O 1
ATOM 2094 N N . CYS A 1 266 ? 19.375 5.43 -6.148 1 95.06 266 CYS A N 1
ATOM 2095 C CA . CYS A 1 266 ? 20.125 4.785 -7.219 1 95.06 266 CYS A CA 1
ATOM 2096 C C . CYS A 1 266 ? 20 3.268 -7.133 1 95.06 266 CYS A C 1
ATOM 2098 O O . CYS A 1 266 ? 19.781 2.602 -8.148 1 95.06 266 CYS A O 1
ATOM 2100 N N . ARG A 1 267 ? 20.156 2.777 -5.914 1 96.25 267 ARG A N 1
ATOM 2101 C CA . ARG A 1 267 ? 20.031 1.335 -5.727 1 96.25 267 ARG A CA 1
ATOM 2102 C C . ARG A 1 267 ? 18.609 0.858 -6.055 1 96.25 267 ARG A C 1
ATOM 2104 O O . ARG A 1 267 ? 18.438 -0.22 -6.625 1 96.25 267 ARG A O 1
ATOM 2111 N N . PHE A 1 268 ? 17.641 1.614 -5.715 1 97.06 268 PHE A N 1
ATOM 2112 C CA . PHE A 1 268 ? 16.25 1.293 -6.043 1 97.06 268 PHE A CA 1
ATOM 2113 C C . PHE A 1 268 ? 16.047 1.254 -7.551 1 97.06 268 PHE A C 1
ATOM 2115 O O . PHE A 1 268 ? 15.43 0.329 -8.078 1 97.06 268 PHE A O 1
ATOM 2122 N N . THR A 1 269 ? 16.609 2.23 -8.188 1 95.25 269 THR A N 1
ATOM 2123 C CA . THR A 1 269 ? 16.484 2.299 -9.633 1 95.25 269 THR A CA 1
ATOM 2124 C C . THR A 1 269 ? 17.109 1.068 -10.289 1 95.25 269 THR A C 1
ATOM 2126 O O . THR A 1 269 ? 16.531 0.467 -11.188 1 95.25 269 THR A O 1
ATOM 2129 N N . GLN A 1 270 ? 18.266 0.714 -9.812 1 96.25 270 GLN A N 1
ATOM 2130 C CA . GLN A 1 270 ? 18.969 -0.443 -10.367 1 96.25 270 GLN A CA 1
ATOM 2131 C C . GLN A 1 270 ? 18.141 -1.716 -10.195 1 96.25 270 GLN A C 1
ATOM 2133 O O . GLN A 1 270 ? 18.094 -2.549 -11.102 1 96.25 270 GLN A O 1
ATOM 2138 N N . THR A 1 271 ? 17.516 -1.792 -9.031 1 94.88 271 THR A N 1
ATOM 2139 C CA . THR A 1 271 ? 16.797 -3.02 -8.711 1 94.88 271 THR A CA 1
ATOM 2140 C C . THR A 1 271 ? 15.43 -3.039 -9.398 1 94.88 271 THR A C 1
ATOM 2142 O O . THR A 1 271 ? 15.016 -4.066 -9.938 1 94.88 271 THR A O 1
ATOM 2145 N N . LEU A 1 272 ? 14.727 -1.936 -9.359 1 94.94 272 LEU A N 1
ATOM 2146 C CA . LEU A 1 272 ? 13.406 -1.875 -9.969 1 94.94 272 LEU A CA 1
ATOM 2147 C C . LEU A 1 272 ? 13.492 -2.076 -11.477 1 94.94 272 LEU A C 1
ATOM 2149 O O . LEU A 1 272 ? 12.711 -2.84 -12.047 1 94.94 272 LEU A O 1
ATOM 2153 N N . LEU A 1 273 ? 14.453 -1.438 -12.078 1 95 273 LEU A N 1
ATOM 2154 C CA . LEU A 1 273 ? 14.555 -1.471 -13.531 1 95 273 LEU A CA 1
ATOM 2155 C C . LEU A 1 273 ? 15.469 -2.602 -13.992 1 95 273 LEU A C 1
ATOM 2157 O O . LEU A 1 273 ? 15.656 -2.809 -15.195 1 95 273 LEU A O 1
ATOM 2161 N N . GLN A 1 274 ? 16.016 -3.309 -13 1 94.56 274 GLN A N 1
ATOM 2162 C CA . GLN A 1 274 ? 16.906 -4.414 -13.328 1 94.56 274 GLN A CA 1
ATOM 2163 C C . GLN A 1 274 ? 17.938 -4 -14.367 1 94.56 274 GLN A C 1
ATOM 2165 O O . GLN A 1 274 ? 18.094 -4.664 -15.391 1 94.56 274 GLN A O 1
ATOM 2170 N N . THR A 1 275 ? 18.641 -3.061 -14.023 1 94 275 THR A N 1
ATOM 2171 C CA . THR A 1 275 ? 19.547 -2.439 -14.977 1 94 275 THR A CA 1
ATOM 2172 C C . THR A 1 275 ? 20.75 -3.344 -15.25 1 94 275 THR A C 1
ATOM 2174 O O . THR A 1 275 ? 21.375 -3.26 -16.312 1 94 275 THR A O 1
ATOM 2177 N N . ARG A 1 276 ? 21.188 -4.199 -14.398 1 93.06 276 ARG A N 1
ATOM 2178 C CA . ARG A 1 276 ? 22.312 -5.102 -14.586 1 93.06 276 ARG A CA 1
ATOM 2179 C C . ARG A 1 276 ? 22.109 -6 -15.797 1 93.06 276 ARG A C 1
ATOM 2181 O O . ARG A 1 276 ? 23.047 -6.258 -16.547 1 93.06 276 ARG A O 1
ATOM 2188 N N . GLN A 1 277 ? 20.891 -6.375 -16 1 92.69 277 GLN A N 1
ATOM 2189 C CA . GLN A 1 277 ? 20.578 -7.332 -17.047 1 92.69 277 GLN A CA 1
ATOM 2190 C C . GLN A 1 277 ? 20.141 -6.621 -18.328 1 92.69 277 GLN A C 1
ATOM 2192 O O . GLN A 1 277 ? 20.5 -7.023 -19.438 1 92.69 277 GLN A O 1
ATOM 2197 N N . HIS A 1 278 ? 19.406 -5.457 -18.203 1 93.25 278 HIS A N 1
ATOM 2198 C CA . HIS A 1 278 ? 18.719 -4.922 -19.375 1 93.25 278 HIS A CA 1
ATOM 2199 C C . HIS A 1 278 ? 19.359 -3.615 -19.828 1 93.25 278 HIS A C 1
ATOM 2201 O O . HIS A 1 278 ? 19.125 -3.17 -20.969 1 93.25 278 HIS A O 1
ATOM 2207 N N . VAL A 1 279 ? 20.078 -2.973 -19.016 1 94.62 279 VAL A N 1
ATOM 2208 C CA . VAL A 1 279 ? 20.703 -1.698 -19.359 1 94.62 279 VAL A CA 1
ATOM 2209 C C . VAL A 1 279 ? 22.047 -1.565 -18.641 1 94.62 279 VAL A C 1
ATOM 2211 O O . VAL A 1 279 ? 22.188 -0.742 -17.734 1 94.62 279 VAL A O 1
ATOM 2214 N N . ARG A 1 280 ? 23.141 -2.035 -19.172 1 95.06 280 ARG A N 1
ATOM 2215 C CA . ARG A 1 280 ? 24.422 -2.184 -18.484 1 95.06 280 ARG A CA 1
ATOM 2216 C C . ARG A 1 280 ? 25.094 -0.832 -18.297 1 95.06 280 ARG A C 1
ATOM 2218 O O . ARG A 1 280 ? 25.703 -0.584 -17.25 1 95.06 280 ARG A O 1
ATOM 2225 N N . TRP A 1 281 ? 25.031 -0.021 -19.25 1 93.69 281 TRP A N 1
ATOM 2226 C CA . TRP A 1 281 ? 25.703 1.264 -19.125 1 93.69 281 TRP A CA 1
ATOM 2227 C C . TRP A 1 281 ? 25.125 2.08 -17.969 1 93.69 281 TRP A C 1
ATOM 2229 O O . TRP A 1 281 ? 25.844 2.73 -17.219 1 93.69 281 TRP A O 1
ATOM 2239 N N . ALA A 1 282 ? 23.859 2.088 -17.859 1 94.31 282 ALA A N 1
ATOM 2240 C CA . ALA A 1 282 ? 23.203 2.83 -16.797 1 94.31 282 ALA A CA 1
ATOM 2241 C C . ALA A 1 282 ? 23.531 2.229 -15.43 1 94.31 282 ALA A C 1
ATOM 2243 O O . ALA A 1 282 ? 23.656 2.953 -14.438 1 94.31 282 ALA A O 1
ATOM 2244 N N . HIS A 1 283 ? 23.703 0.971 -15.383 1 95.5 283 HIS A N 1
ATOM 2245 C CA . HIS A 1 283 ? 24.031 0.299 -14.141 1 95.5 283 HIS A CA 1
ATOM 2246 C C . HIS A 1 283 ? 25.375 0.778 -13.602 1 95.5 283 HIS A C 1
ATOM 2248 O O . HIS A 1 283 ? 25.516 1.06 -12.406 1 95.5 283 HIS A O 1
ATOM 2254 N N . HIS A 1 284 ? 26.312 0.884 -14.5 1 95.31 284 HIS A N 1
ATOM 2255 C CA . HIS A 1 284 ? 27.641 1.314 -14.086 1 95.31 284 HIS A CA 1
ATOM 2256 C C . HIS A 1 284 ? 27.641 2.779 -13.664 1 95.31 284 HIS A C 1
ATOM 2258 O O . HIS A 1 284 ? 28.312 3.15 -12.703 1 95.31 284 HIS A O 1
ATOM 2264 N N . LEU A 1 285 ? 26.922 3.541 -14.352 1 94.69 285 LEU A N 1
ATOM 2265 C CA . LEU A 1 285 ? 26.844 4.957 -14 1 94.69 285 LEU A CA 1
ATOM 2266 C C . LEU A 1 285 ? 26.172 5.145 -12.641 1 94.69 285 LEU A C 1
ATOM 2268 O O . LEU A 1 285 ? 26.594 5.992 -11.852 1 94.69 285 LEU A O 1
ATOM 2272 N N . LEU A 1 286 ? 25.156 4.395 -12.414 1 95.56 286 LEU A N 1
ATOM 2273 C CA . LEU A 1 286 ? 24.453 4.48 -11.141 1 95.56 286 LEU A CA 1
ATOM 2274 C C . LEU A 1 286 ? 25.312 3.932 -10.008 1 95.56 286 LEU A C 1
ATOM 2276 O O . LEU A 1 286 ? 25.281 4.453 -8.891 1 95.56 286 LEU A O 1
ATOM 2280 N N . SER A 1 287 ? 26.031 2.885 -10.273 1 95.62 287 SER A N 1
ATOM 2281 C CA . SER A 1 287 ? 26.953 2.363 -9.273 1 95.62 287 SER A CA 1
ATOM 2282 C C . SER A 1 287 ? 28.047 3.371 -8.961 1 95.62 287 SER A C 1
ATOM 2284 O O . SER A 1 287 ? 28.453 3.51 -7.801 1 95.62 287 SER A O 1
ATOM 2286 N N . PHE A 1 288 ? 28.5 3.977 -10.008 1 95.12 288 PHE A N 1
ATOM 2287 C CA . PHE A 1 288 ? 29.469 5.043 -9.82 1 95.12 288 PHE A CA 1
ATOM 2288 C C . PHE A 1 288 ? 28.906 6.16 -8.961 1 95.12 288 PHE A C 1
ATOM 2290 O O . PHE A 1 288 ? 29.578 6.676 -8.07 1 95.12 288 PHE A O 1
ATOM 2297 N N . ALA A 1 289 ? 27.734 6.551 -9.25 1 95 289 ALA A N 1
ATOM 2298 C CA . ALA A 1 289 ? 27.062 7.578 -8.461 1 95 289 ALA A CA 1
ATOM 2299 C C . ALA A 1 289 ? 26.984 7.176 -6.988 1 95 289 ALA A C 1
ATOM 2301 O O . ALA A 1 289 ? 27.156 8.016 -6.098 1 95 289 ALA A O 1
ATOM 2302 N N . CYS A 1 290 ? 26.672 5.922 -6.691 1 95.5 290 CYS A N 1
ATOM 2303 C CA . CYS A 1 290 ? 26.609 5.434 -5.32 1 95.5 290 CYS A CA 1
ATOM 2304 C C . CYS A 1 290 ? 27.938 5.641 -4.602 1 95.5 290 CYS A C 1
ATOM 2306 O O . CYS A 1 290 ? 27.969 6.098 -3.457 1 95.5 290 CYS A O 1
ATOM 2308 N N . VAL A 1 291 ? 28.953 5.332 -5.293 1 96.12 291 VAL A N 1
ATOM 2309 C CA . VAL A 1 291 ? 30.281 5.496 -4.715 1 96.12 291 VAL A CA 1
ATOM 2310 C C . VAL A 1 291 ? 30.547 6.977 -4.441 1 96.12 291 VAL A C 1
ATOM 2312 O O . VAL A 1 291 ? 31.078 7.332 -3.385 1 96.12 291 VAL A O 1
ATOM 2315 N N . CYS A 1 292 ? 30.172 7.801 -5.363 1 95.75 292 CYS A N 1
ATOM 2316 C CA . CYS A 1 292 ? 30.375 9.242 -5.211 1 95.75 292 CYS A CA 1
ATOM 2317 C C . CYS A 1 292 ? 29.562 9.781 -4.039 1 95.75 292 CYS A C 1
ATOM 2319 O O . CYS A 1 292 ? 30.016 10.68 -3.33 1 95.75 292 CYS A O 1
ATOM 2321 N N . TYR A 1 293 ? 28.359 9.297 -3.842 1 95.81 293 TYR A N 1
ATOM 2322 C CA . TYR A 1 293 ? 27.562 9.727 -2.703 1 95.81 293 TYR A CA 1
ATOM 2323 C C . TYR A 1 293 ? 28.234 9.344 -1.389 1 95.81 293 TYR A C 1
ATOM 2325 O O . TYR A 1 293 ? 28.203 10.109 -0.423 1 95.81 293 TYR A O 1
ATOM 2333 N N . VAL A 1 294 ? 28.812 8.164 -1.345 1 96.56 294 VAL A N 1
ATOM 2334 C CA . VAL A 1 294 ? 29.531 7.734 -0.151 1 96.56 294 VAL A CA 1
ATOM 2335 C C . VAL A 1 294 ? 30.734 8.648 0.08 1 96.56 294 VAL A C 1
ATOM 2337 O O . VAL A 1 294 ? 31.016 9.039 1.215 1 96.56 294 VAL A O 1
ATOM 2340 N N . ILE A 1 295 ? 31.406 8.984 -0.968 1 97 295 ILE A N 1
ATOM 2341 C CA . ILE A 1 295 ? 32.562 9.875 -0.884 1 97 295 ILE A CA 1
ATOM 2342 C C . ILE A 1 295 ? 32.094 11.25 -0.393 1 97 295 ILE A C 1
ATOM 2344 O O . ILE A 1 295 ? 32.781 11.875 0.425 1 97 295 ILE A O 1
ATOM 2348 N N . ALA A 1 296 ? 31.031 11.758 -0.895 1 95.62 296 ALA A N 1
ATOM 2349 C CA . ALA A 1 296 ? 30.5 13.055 -0.481 1 95.62 296 ALA A CA 1
ATOM 2350 C C . ALA A 1 296 ? 30.234 13.086 1.02 1 95.62 296 ALA A C 1
ATOM 2352 O O . ALA A 1 296 ? 30.578 14.055 1.703 1 95.62 296 ALA A O 1
ATOM 2353 N N . VAL A 1 297 ? 29.609 12.039 1.551 1 96.25 297 VAL A N 1
ATOM 2354 C CA . VAL A 1 297 ? 29.297 11.953 2.975 1 96.25 297 VAL A CA 1
ATOM 2355 C C . VAL A 1 297 ? 30.594 11.922 3.783 1 96.25 297 VAL A C 1
ATOM 2357 O O . VAL A 1 297 ? 30.688 12.555 4.84 1 96.25 297 VAL A O 1
ATOM 2360 N N . THR A 1 298 ? 31.578 11.188 3.266 1 96.75 298 THR A N 1
ATOM 2361 C CA . THR A 1 298 ? 32.875 11.094 3.939 1 96.75 298 THR A CA 1
ATOM 2362 C C . THR A 1 298 ? 33.562 12.445 3.941 1 96.75 298 THR A C 1
ATOM 2364 O O . THR A 1 298 ? 34.156 12.844 4.953 1 96.75 298 THR A O 1
ATOM 2367 N N . LEU A 1 299 ? 33.5 13.156 2.846 1 96.12 299 LEU A N 1
ATOM 2368 C CA . LEU A 1 299 ? 34.094 14.484 2.748 1 96.12 299 LEU A CA 1
ATOM 2369 C C . LEU A 1 299 ? 33.438 15.453 3.715 1 96.12 299 LEU A C 1
ATOM 2371 O O . LEU A 1 299 ? 34.125 16.266 4.348 1 96.12 299 LEU A O 1
ATOM 2375 N N . GLU A 1 300 ? 32.156 15.398 3.746 1 94.69 300 GLU A N 1
ATOM 2376 C CA . GLU A 1 300 ? 31.422 16.234 4.691 1 94.69 300 GLU A CA 1
ATOM 2377 C C . GLU A 1 300 ? 31.828 15.938 6.129 1 94.69 300 GLU A C 1
ATOM 2379 O O . GLU A 1 300 ? 32 16.859 6.934 1 94.69 300 GLU A O 1
ATOM 2384 N N . GLY A 1 301 ? 32.031 14.719 6.461 1 94.56 301 GLY A N 1
ATOM 2385 C CA . GLY A 1 301 ? 32.469 14.336 7.789 1 94.56 301 GLY A CA 1
ATOM 2386 C C . GLY A 1 301 ? 33.844 14.836 8.125 1 94.56 301 GLY A C 1
ATOM 2387 O O . GLY A 1 301 ? 34.156 15.109 9.289 1 94.56 301 GLY A O 1
ATOM 2388 N N . LEU A 1 302 ? 34.656 15.031 7.117 1 95 302 LEU A N 1
ATOM 2389 C CA . LEU A 1 302 ? 36 15.492 7.301 1 95 302 LEU A CA 1
ATOM 2390 C C . LEU A 1 302 ? 36.094 17.016 7.277 1 95 302 LEU A C 1
ATOM 2392 O O . LEU A 1 302 ? 37.156 17.594 7.34 1 95 302 LEU A O 1
ATOM 2396 N N . GLY A 1 303 ? 35.031 17.641 7.082 1 92 303 GLY A N 1
ATOM 2397 C CA . GLY A 1 303 ? 34.969 19.094 7.164 1 92 303 GLY A CA 1
ATOM 2398 C C . GLY A 1 303 ? 35.125 19.781 5.816 1 92 303 GLY A C 1
ATOM 2399 O O . GLY A 1 303 ? 35.219 21 5.738 1 92 303 GLY A O 1
ATOM 2400 N N . GLN A 1 304 ? 35.094 18.984 4.762 1 93.94 304 GLN A N 1
ATOM 2401 C CA . GLN A 1 304 ? 35.188 19.547 3.42 1 93.94 304 GLN A CA 1
ATOM 2402 C C . GLN A 1 304 ? 33.812 19.703 2.785 1 93.94 304 GLN A C 1
ATOM 2404 O O . GLN A 1 304 ? 33.531 19.078 1.77 1 93.94 304 GLN A O 1
ATOM 2409 N N . ARG A 1 305 ? 33.094 20.578 3.256 1 93.44 305 ARG A N 1
ATOM 2410 C CA . ARG A 1 305 ? 31.703 20.766 2.883 1 93.44 305 ARG A CA 1
ATOM 2411 C C . ARG A 1 305 ? 31.578 21.312 1.464 1 93.44 305 ARG A C 1
ATOM 2413 O O . ARG A 1 305 ? 30.688 20.906 0.716 1 93.44 305 ARG A O 1
ATOM 2420 N N . ASN A 1 306 ? 32.469 22.188 1.143 1 92.69 306 ASN A N 1
ATOM 2421 C CA . ASN A 1 306 ? 32.406 22.797 -0.188 1 92.69 306 ASN A CA 1
ATOM 2422 C C . ASN A 1 306 ? 32.625 21.75 -1.28 1 92.69 306 ASN A C 1
ATOM 2424 O O . ASN A 1 306 ? 31.875 21.672 -2.242 1 92.69 306 ASN A O 1
ATOM 2428 N N . LEU A 1 307 ? 33.594 20.922 -1.104 1 93.31 307 LEU A N 1
ATOM 2429 C CA . LEU A 1 307 ? 33.906 19.891 -2.082 1 93.31 307 LEU A CA 1
ATOM 2430 C C . LEU A 1 307 ? 32.781 18.859 -2.154 1 93.31 307 LEU A C 1
ATOM 2432 O O . LEU A 1 307 ? 32.438 18.375 -3.236 1 93.31 307 LEU A O 1
ATOM 2436 N N . ALA A 1 308 ? 32.312 18.531 -1.024 1 93.81 308 ALA A N 1
ATOM 2437 C CA . ALA A 1 308 ? 31.203 17.578 -0.979 1 93.81 308 ALA A CA 1
ATOM 2438 C C . ALA A 1 308 ? 29.984 18.109 -1.733 1 93.81 308 ALA A C 1
ATOM 2440 O O . ALA A 1 308 ? 29.344 17.375 -2.486 1 93.81 308 ALA A O 1
ATOM 2441 N N . ALA A 1 309 ? 29.672 19.375 -1.54 1 91.69 309 ALA A N 1
ATOM 2442 C CA . ALA A 1 309 ? 28.531 19.984 -2.197 1 91.69 309 ALA A CA 1
ATOM 2443 C C . ALA A 1 309 ? 28.703 20.016 -3.713 1 91.69 309 ALA A C 1
ATOM 2445 O O . ALA A 1 309 ? 27.766 19.766 -4.465 1 91.69 309 ALA A O 1
ATOM 2446 N N . TRP A 1 310 ? 29.875 20.266 -4.117 1 89.5 310 TRP A N 1
ATOM 2447 C CA . TRP A 1 310 ? 30.156 20.281 -5.547 1 89.5 310 TRP A CA 1
ATOM 2448 C C . TRP A 1 310 ? 30.047 18.891 -6.148 1 89.5 310 TRP A C 1
ATOM 2450 O O . TRP A 1 310 ? 29.609 18.734 -7.289 1 89.5 310 TRP A O 1
ATOM 2460 N N . LEU A 1 311 ? 30.453 17.969 -5.402 1 91.25 311 LEU A N 1
ATOM 2461 C CA . LEU A 1 311 ? 30.375 16.594 -5.871 1 91.25 311 LEU A CA 1
ATOM 2462 C C . LEU A 1 311 ? 28.922 16.188 -6.105 1 91.25 311 LEU A C 1
ATOM 2464 O O . LEU A 1 311 ? 28.594 15.594 -7.129 1 91.25 311 LEU A O 1
ATOM 2468 N N . ILE A 1 312 ? 28.062 16.531 -5.207 1 88 312 ILE A N 1
ATOM 2469 C CA . ILE A 1 312 ? 26.641 16.172 -5.328 1 88 312 ILE A CA 1
ATOM 2470 C C . ILE A 1 312 ? 26.031 16.922 -6.508 1 88 312 ILE A C 1
ATOM 2472 O O . ILE A 1 312 ? 25.234 16.359 -7.258 1 88 312 ILE A O 1
ATOM 2476 N N . ALA A 1 313 ? 26.406 18.156 -6.68 1 84.81 313 ALA A N 1
ATOM 2477 C CA . ALA A 1 313 ? 25.891 18.969 -7.785 1 84.81 313 ALA A CA 1
ATOM 2478 C C . ALA A 1 313 ? 26.297 18.375 -9.133 1 84.81 313 ALA A C 1
ATOM 2480 O O . ALA A 1 313 ? 25.469 18.266 -10.047 1 84.81 313 ALA A O 1
ATOM 2481 N N . LEU A 1 314 ? 27.469 17.906 -9.227 1 83.81 314 LEU A N 1
ATOM 2482 C CA . LEU A 1 314 ? 27.984 17.359 -10.469 1 83.81 314 LEU A CA 1
ATOM 2483 C C . LEU A 1 314 ? 27.391 15.977 -10.734 1 83.81 314 LEU A C 1
ATOM 2485 O O . LEU A 1 314 ? 27.156 15.602 -11.891 1 83.81 314 LEU A O 1
ATOM 2489 N N . LEU A 1 315 ? 27.188 15.312 -9.695 1 85.62 315 LEU A N 1
ATOM 2490 C CA . LEU A 1 315 ? 26.625 13.969 -9.805 1 85.62 315 LEU A CA 1
ATOM 2491 C C . LEU A 1 315 ? 25.219 14.016 -10.367 1 85.62 315 LEU A C 1
ATOM 2493 O O . LEU A 1 315 ? 24.766 13.055 -11.008 1 85.62 315 LEU A O 1
ATOM 2497 N N . SER A 1 316 ? 24.469 15.062 -10.109 1 79.44 316 SER A N 1
ATOM 2498 C CA . SER A 1 316 ? 23.109 15.195 -10.641 1 79.44 316 SER A CA 1
ATOM 2499 C C . SER A 1 316 ? 23.109 15.211 -12.164 1 79.44 316 SER A C 1
ATOM 2501 O O . SER A 1 316 ? 22.156 14.742 -12.797 1 79.44 316 SER A O 1
ATOM 2503 N N . LEU A 1 317 ? 24.219 15.609 -12.742 1 78 317 LEU A N 1
ATOM 2504 C CA . LEU A 1 317 ? 24.328 15.695 -14.188 1 78 317 LEU A CA 1
ATOM 2505 C C . LEU A 1 317 ? 24.516 14.312 -14.805 1 78 317 LEU A C 1
ATOM 2507 O O . LEU A 1 317 ? 24.234 14.109 -15.992 1 78 317 LEU A O 1
ATOM 2511 N N . THR A 1 318 ? 24.922 13.414 -14.039 1 82.25 318 THR A N 1
ATOM 2512 C CA . THR A 1 318 ? 25.172 12.078 -14.562 1 82.25 318 THR A CA 1
ATOM 2513 C C . THR A 1 318 ? 24.094 11.109 -14.078 1 82.25 318 THR A C 1
ATOM 2515 O O . THR A 1 318 ? 23.594 10.289 -14.859 1 82.25 318 THR A O 1
ATOM 2518 N N . SER A 1 319 ? 23.75 11.25 -12.836 1 85.5 319 SER A N 1
ATOM 2519 C CA . SER A 1 319 ? 22.828 10.297 -12.25 1 85.5 319 SER A CA 1
ATOM 2520 C C . SER A 1 319 ? 21.422 10.469 -12.812 1 85.5 319 SER A C 1
ATOM 2522 O O . SER A 1 319 ? 20.703 9.492 -13.031 1 85.5 319 SER A O 1
ATOM 2524 N N . ILE A 1 320 ? 21.016 11.711 -13.062 1 86.75 320 ILE A N 1
ATOM 2525 C CA . ILE A 1 320 ? 19.656 11.977 -13.547 1 86.75 320 ILE A CA 1
ATOM 2526 C C . ILE A 1 320 ? 19.484 11.406 -14.953 1 86.75 320 ILE A C 1
ATOM 2528 O O . ILE A 1 320 ? 18.578 10.617 -15.203 1 86.75 320 ILE A O 1
ATOM 2532 N N . PRO A 1 321 ? 20.375 11.695 -15.82 1 87 321 PRO A N 1
ATOM 2533 C CA . PRO A 1 321 ? 20.25 11.094 -17.156 1 87 321 PRO A CA 1
ATOM 2534 C C . PRO A 1 321 ? 20.328 9.57 -17.125 1 87 321 PRO A C 1
ATOM 2536 O O . PRO A 1 321 ? 19.672 8.898 -17.922 1 87 321 PRO A O 1
ATOM 2539 N N . ALA A 1 322 ? 21.188 9.062 -16.297 1 91.25 322 ALA A N 1
ATOM 2540 C CA . ALA A 1 322 ? 21.297 7.609 -16.188 1 91.25 322 ALA A CA 1
ATOM 2541 C C . ALA A 1 322 ? 19.969 6.996 -15.734 1 91.25 322 ALA A C 1
ATOM 2543 O O . ALA A 1 322 ? 19.547 5.969 -16.266 1 91.25 322 ALA A O 1
ATOM 2544 N N . ALA A 1 323 ? 19.359 7.582 -14.766 1 91.94 323 ALA A N 1
ATOM 2545 C CA . ALA A 1 323 ? 18.078 7.09 -14.266 1 91.94 323 ALA A CA 1
ATOM 2546 C C . ALA A 1 323 ? 16.984 7.246 -15.312 1 91.94 323 ALA A C 1
ATOM 2548 O O . ALA A 1 323 ? 16.234 6.301 -15.578 1 91.94 323 ALA A O 1
ATOM 2549 N N . LEU A 1 324 ? 16.922 8.32 -15.938 1 91.88 324 LEU A N 1
ATOM 2550 C CA . LEU A 1 324 ? 15.906 8.57 -16.953 1 91.88 324 LEU A CA 1
ATOM 2551 C C . LEU A 1 324 ? 16.141 7.699 -18.188 1 91.88 324 LEU A C 1
ATOM 2553 O O . LEU A 1 324 ? 15.203 7.164 -18.766 1 91.88 324 LEU A O 1
ATOM 2557 N N . GLY A 1 325 ? 17.406 7.664 -18.578 1 93 325 GLY A N 1
ATOM 2558 C CA . GLY A 1 325 ? 17.75 6.832 -19.719 1 93 325 GLY A CA 1
ATOM 2559 C C . GLY A 1 325 ? 17.391 5.371 -19.516 1 93 325 GLY A C 1
ATOM 2560 O O . GLY A 1 325 ? 16.859 4.727 -20.422 1 93 325 GLY A O 1
ATOM 2561 N N . SER A 1 326 ? 17.719 4.891 -18.359 1 94.69 326 SER A N 1
ATOM 2562 C CA . SER A 1 326 ? 17.391 3.496 -18.078 1 94.69 326 SER A CA 1
ATOM 2563 C C . SER A 1 326 ? 15.883 3.268 -18.078 1 94.69 326 SER A C 1
ATOM 2565 O O . SER A 1 326 ? 15.406 2.246 -18.578 1 94.69 326 SER A O 1
ATOM 2567 N N . ALA A 1 327 ? 15.133 4.184 -17.5 1 94.62 327 ALA A N 1
ATOM 2568 C CA . ALA A 1 327 ? 13.68 4.062 -17.469 1 94.62 327 ALA A CA 1
ATOM 2569 C C . ALA A 1 327 ? 13.094 4.117 -18.875 1 94.62 327 ALA A C 1
ATOM 2571 O O . ALA A 1 327 ? 12.148 3.385 -19.188 1 94.62 327 ALA A O 1
ATOM 2572 N N . LEU A 1 328 ? 13.664 4.953 -19.719 1 94.56 328 LEU A N 1
ATOM 2573 C CA . LEU A 1 328 ? 13.18 5.074 -21.078 1 94.56 328 LEU A CA 1
ATOM 2574 C C . LEU A 1 328 ? 13.453 3.797 -21.875 1 94.56 328 LEU A C 1
ATOM 2576 O O . LEU A 1 328 ? 12.586 3.322 -22.609 1 94.56 328 LEU A O 1
ATOM 2580 N N . VAL A 1 329 ? 14.617 3.248 -21.75 1 96 329 VAL A N 1
ATOM 2581 C CA . VAL A 1 329 ? 14.984 2.027 -22.453 1 96 329 VAL A CA 1
ATOM 2582 C C . VAL A 1 329 ? 14.086 0.877 -22 1 96 329 VAL A C 1
ATOM 2584 O O . VAL A 1 329 ? 13.586 0.108 -22.828 1 96 329 VAL A O 1
ATOM 2587 N N . ARG A 1 330 ? 13.875 0.817 -20.734 1 95 330 ARG A N 1
ATOM 2588 C CA . ARG A 1 330 ? 13.047 -0.262 -20.203 1 95 330 ARG A CA 1
ATOM 2589 C C . ARG A 1 330 ? 11.586 -0.085 -20.625 1 95 330 ARG A C 1
ATOM 2591 O O . ARG A 1 330 ? 10.875 -1.067 -20.844 1 95 330 ARG A O 1
ATOM 2598 N N . TRP A 1 331 ? 11.117 1.087 -20.641 1 94.19 331 TRP A N 1
ATOM 2599 C CA . TRP A 1 331 ? 9.758 1.353 -21.109 1 94.19 331 TRP A CA 1
ATOM 2600 C C . TRP A 1 331 ? 9.586 0.928 -22.562 1 94.19 331 TRP A C 1
ATOM 2602 O O . TRP A 1 331 ? 8.57 0.327 -22.922 1 94.19 331 TRP A O 1
ATOM 2612 N N . ARG A 1 332 ? 10.57 1.215 -23.391 1 94.44 332 ARG A N 1
ATOM 2613 C CA . ARG A 1 332 ? 10.508 0.842 -24.797 1 94.44 332 ARG A CA 1
ATOM 2614 C C . ARG A 1 332 ? 10.555 -0.673 -24.969 1 94.44 332 ARG A C 1
ATOM 2616 O O . ARG A 1 332 ? 10.062 -1.205 -25.969 1 94.44 332 ARG A O 1
ATOM 2623 N N . GLN A 1 333 ? 11.094 -1.354 -24 1 93.75 333 GLN A N 1
ATOM 2624 C CA . GLN A 1 333 ? 11.148 -2.812 -24.016 1 93.75 333 GLN A CA 1
ATOM 2625 C C . GLN A 1 333 ? 9.828 -3.41 -23.531 1 93.75 333 GLN A C 1
ATOM 2627 O O . GLN A 1 333 ? 9.688 -4.633 -23.453 1 93.75 333 GLN A O 1
ATOM 2632 N N . GLY A 1 334 ? 8.859 -2.492 -23.062 1 91.56 334 GLY A N 1
ATOM 2633 C CA . GLY A 1 334 ? 7.531 -2.961 -22.703 1 91.56 334 GLY A CA 1
ATOM 2634 C C . GLY A 1 334 ? 7.336 -3.107 -21.203 1 91.56 334 GLY A C 1
ATOM 2635 O O . GLY A 1 334 ? 6.336 -3.676 -20.766 1 91.56 334 GLY A O 1
ATOM 2636 N N . TYR A 1 335 ? 8.266 -2.666 -20.5 1 93.69 335 TYR A N 1
ATOM 2637 C CA . TYR A 1 335 ? 8.195 -2.754 -19.047 1 93.69 335 TYR A CA 1
ATOM 2638 C C . TYR A 1 335 ? 7.398 -1.586 -18.469 1 93.69 335 TYR A C 1
ATOM 2640 O O . TYR A 1 335 ? 7.961 -0.524 -18.188 1 93.69 335 TYR A O 1
ATOM 2648 N N . PHE A 1 336 ? 6.16 -1.795 -18.062 1 91.69 336 PHE A N 1
ATOM 2649 C CA . PHE A 1 336 ? 5.215 -0.749 -17.703 1 91.69 336 PHE A CA 1
ATOM 2650 C C . PHE A 1 336 ? 5.656 -0.046 -16.422 1 91.69 336 PHE A C 1
ATOM 2652 O O . PHE A 1 336 ? 5.52 1.173 -16.297 1 91.69 336 PHE A O 1
ATOM 2659 N N . PRO A 1 337 ? 6.164 -0.725 -15.383 1 93.25 337 PRO A N 1
ATOM 2660 C CA . PRO A 1 337 ? 6.609 -0.035 -14.172 1 93.25 337 PRO A CA 1
ATOM 2661 C C . PRO A 1 337 ? 7.617 1.076 -14.461 1 93.25 337 PRO A C 1
ATOM 2663 O O . PRO A 1 337 ? 7.707 2.047 -13.703 1 93.25 337 PRO A O 1
ATOM 2666 N N . ALA A 1 338 ? 8.344 0.989 -15.547 1 95.25 338 ALA A N 1
ATOM 2667 C CA . ALA A 1 338 ? 9.312 2.012 -15.93 1 95.25 338 ALA A CA 1
ATOM 2668 C C . ALA A 1 338 ? 8.617 3.324 -16.281 1 95.25 338 ALA A C 1
ATOM 2670 O O . ALA A 1 338 ? 9.164 4.406 -16.047 1 95.25 338 ALA A O 1
ATOM 2671 N N . LEU A 1 339 ? 7.422 3.23 -16.812 1 94.31 339 LEU A N 1
ATOM 2672 C CA . LEU A 1 339 ? 6.656 4.438 -17.109 1 94.31 339 LEU A CA 1
ATOM 2673 C C . LEU A 1 339 ? 6.258 5.156 -15.82 1 94.31 339 LEU A C 1
ATOM 2675 O O . LEU A 1 339 ? 6.344 6.383 -15.742 1 94.31 339 LEU A O 1
ATOM 2679 N N . LEU A 1 340 ? 5.758 4.414 -14.852 1 93.81 340 LEU A N 1
ATOM 2680 C CA . LEU A 1 340 ? 5.387 4.996 -13.57 1 93.81 340 LEU A CA 1
ATOM 2681 C C . LEU A 1 340 ? 6.594 5.629 -12.891 1 93.81 340 LEU A C 1
ATOM 2683 O O . LEU A 1 340 ? 6.488 6.703 -12.289 1 93.81 340 LEU A O 1
ATOM 2687 N N . TYR A 1 341 ? 7.688 4.934 -13.016 1 95.69 341 TYR A N 1
ATOM 2688 C CA . TYR A 1 341 ? 8.938 5.473 -12.5 1 95.69 341 TYR A CA 1
ATOM 2689 C C . TYR A 1 341 ? 9.312 6.773 -13.195 1 95.69 341 TYR A C 1
ATOM 2691 O O . TYR A 1 341 ? 9.719 7.742 -12.547 1 95.69 341 TYR A O 1
ATOM 2699 N N . LEU A 1 342 ? 9.148 6.828 -14.484 1 93.69 342 LEU A N 1
ATOM 2700 C CA . LEU A 1 342 ? 9.477 8.016 -15.273 1 93.69 342 LEU A CA 1
ATOM 2701 C C . LEU A 1 342 ? 8.594 9.195 -14.875 1 93.69 342 LEU A C 1
ATOM 2703 O O . LEU A 1 342 ? 9.078 10.32 -14.766 1 93.69 342 LEU A O 1
ATOM 2707 N N . CYS A 1 343 ? 7.379 8.93 -14.625 1 93.44 343 CYS A N 1
ATOM 2708 C CA . CYS A 1 343 ? 6.465 9.984 -14.203 1 93.44 343 CYS A CA 1
ATOM 2709 C C . CYS A 1 343 ? 6.832 10.5 -12.82 1 93.44 343 CYS A C 1
ATOM 2711 O O . CYS A 1 343 ? 6.832 11.711 -12.578 1 93.44 343 CYS A O 1
ATOM 2713 N N . GLY A 1 344 ? 7.148 9.609 -11.922 1 92.56 344 GLY A N 1
ATOM 2714 C CA . GLY A 1 344 ? 7.555 10.016 -10.586 1 92.56 344 GLY A CA 1
ATOM 2715 C C . GLY A 1 344 ? 8.844 10.812 -10.562 1 92.56 344 GLY A C 1
ATOM 2716 O O . GLY A 1 344 ? 8.914 11.883 -9.961 1 92.56 344 GLY A O 1
ATOM 2717 N N . TYR A 1 345 ? 9.797 10.297 -11.266 1 90 345 TYR A N 1
ATOM 2718 C CA . TYR A 1 345 ? 11.086 10.977 -11.352 1 90 345 TYR A CA 1
ATOM 2719 C C . TYR A 1 345 ? 10.953 12.305 -12.078 1 90 345 TYR A C 1
ATOM 2721 O O . TYR A 1 345 ? 11.641 13.273 -11.742 1 90 345 TYR A O 1
ATOM 2729 N N . GLY A 1 346 ? 10.117 12.352 -13.016 1 87.75 346 GLY A N 1
ATOM 2730 C CA . GLY A 1 346 ? 9.852 13.594 -13.727 1 87.75 346 GLY A CA 1
ATOM 2731 C C . GLY A 1 346 ? 9.273 14.68 -12.836 1 87.75 346 GLY A C 1
ATOM 2732 O O . GLY A 1 346 ? 9.625 15.852 -12.969 1 87.75 346 GLY A O 1
ATOM 2733 N N . LEU A 1 347 ? 8.484 14.305 -11.914 1 89.69 347 LEU A N 1
ATOM 2734 C CA . LEU A 1 347 ? 7.906 15.258 -10.969 1 89.69 347 LEU A CA 1
ATOM 2735 C C . LEU A 1 347 ? 8.984 15.844 -10.062 1 89.69 347 LEU A C 1
ATOM 2737 O O . LEU A 1 347 ? 8.969 17.047 -9.781 1 89.69 347 LEU A O 1
ATOM 2741 N N . ILE A 1 348 ? 9.867 15.055 -9.703 1 88.5 348 ILE A N 1
ATOM 2742 C CA . ILE A 1 348 ? 10.961 15.516 -8.852 1 88.5 348 ILE A CA 1
ATOM 2743 C C . ILE A 1 348 ? 11.852 16.469 -9.633 1 88.5 348 ILE A C 1
ATOM 2745 O O . ILE A 1 348 ? 12.227 17.531 -9.141 1 88.5 348 ILE A O 1
ATOM 2749 N N . LEU A 1 349 ? 12.148 16.125 -10.836 1 85.44 349 LEU A N 1
ATOM 2750 C CA . LEU A 1 349 ? 12.992 16.969 -11.688 1 85.44 349 LEU A CA 1
ATOM 2751 C C . LEU A 1 349 ? 12.32 18.297 -11.961 1 85.44 349 LEU A C 1
ATOM 2753 O O . LEU A 1 349 ? 12.984 19.344 -11.961 1 85.44 349 LEU A O 1
ATOM 2757 N N . GLY A 1 350 ? 11.078 18.203 -12.211 1 82 350 GLY A N 1
ATOM 2758 C CA . GLY A 1 350 ? 10.336 19.438 -12.383 1 82 350 GLY A CA 1
ATOM 2759 C C . GLY A 1 350 ? 10.359 20.328 -11.156 1 82 350 GLY A C 1
ATOM 2760 O O . GLY A 1 350 ? 10.531 21.547 -11.273 1 82 350 GLY A O 1
ATOM 2761 N N . SER A 1 351 ? 10.352 19.734 -10.062 1 85.44 351 SER A N 1
ATOM 2762 C CA . SER A 1 351 ? 10.352 20.5 -8.82 1 85.44 351 SER A CA 1
ATOM 2763 C C . SER A 1 351 ? 11.727 21.094 -8.539 1 85.44 351 SER A C 1
ATOM 2765 O O . SER A 1 351 ? 11.828 22.219 -8.062 1 85.44 351 SER A O 1
ATOM 2767 N N . ILE A 1 352 ? 12.727 20.406 -8.812 1 78.06 352 ILE A N 1
ATOM 2768 C CA . ILE A 1 352 ? 14.078 20.906 -8.617 1 78.06 352 ILE A CA 1
ATOM 2769 C C . ILE A 1 352 ? 14.359 22.031 -9.609 1 78.06 352 ILE A C 1
ATOM 2771 O O . ILE A 1 352 ? 14.992 23.031 -9.258 1 78.06 352 ILE A O 1
ATOM 2775 N N . SER A 1 353 ? 13.883 21.844 -10.82 1 79.25 353 SER A N 1
ATOM 2776 C CA . SER A 1 353 ? 14.023 22.891 -11.828 1 79.25 353 SER A CA 1
ATOM 2777 C C . SER A 1 353 ? 13.336 24.172 -11.383 1 79.25 353 SER A C 1
ATOM 2779 O O . SER A 1 353 ? 13.891 25.266 -11.562 1 79.25 353 SER A O 1
ATOM 2781 N N . LEU A 1 354 ? 12.312 24.016 -10.773 1 79.94 354 LEU A N 1
ATOM 2782 C CA . LEU A 1 354 ? 11.602 25.188 -10.266 1 79.94 354 LEU A CA 1
ATOM 2783 C C . LEU A 1 354 ? 12.367 25.812 -9.102 1 79.94 354 LEU A C 1
ATOM 2785 O O . LEU A 1 354 ? 12.43 27.047 -9 1 79.94 354 LEU A O 1
ATOM 2789 N N . ALA A 1 355 ? 12.914 25.031 -8.312 1 75.25 355 ALA A N 1
ATOM 2790 C CA . ALA A 1 355 ? 13.695 25.516 -7.188 1 75.25 355 ALA A CA 1
ATOM 2791 C C . ALA A 1 355 ? 14.93 26.281 -7.664 1 75.25 355 ALA A C 1
ATOM 2793 O O . ALA A 1 355 ? 15.32 27.281 -7.07 1 75.25 355 ALA A O 1
ATOM 2794 N N . LEU A 1 356 ? 15.477 25.828 -8.742 1 72 356 LEU A N 1
ATOM 2795 C CA . LEU A 1 356 ? 16.641 26.484 -9.32 1 72 356 LEU A CA 1
ATOM 2796 C C . LEU A 1 356 ? 16.266 27.828 -9.938 1 72 356 LEU A C 1
ATOM 2798 O O . LEU A 1 356 ? 17 28.797 -9.805 1 72 356 LEU A O 1
ATOM 2802 N N . MET A 1 357 ? 15.148 27.844 -10.516 1 73.38 357 MET A N 1
ATOM 2803 C CA . MET A 1 357 ? 14.656 29.094 -11.094 1 73.38 357 MET A CA 1
ATOM 2804 C C . MET A 1 357 ? 14.383 30.125 -10.008 1 73.38 357 MET A C 1
ATOM 2806 O O . MET A 1 357 ? 14.609 31.312 -10.203 1 73.38 357 MET A O 1
ATOM 2810 N N . ARG A 1 358 ? 14.055 29.688 -8.898 1 71.81 358 ARG A N 1
ATOM 2811 C CA . ARG A 1 358 ? 13.789 30.578 -7.762 1 71.81 358 ARG A CA 1
ATOM 2812 C C . ARG A 1 358 ? 15.094 31.109 -7.176 1 71.81 358 ARG A C 1
ATOM 2814 O O . ARG A 1 358 ? 15.164 32.281 -6.805 1 71.81 358 ARG A O 1
ATOM 2821 N N . SER A 1 359 ? 16.031 30.266 -7.172 1 68.38 359 SER A N 1
ATOM 2822 C CA . SER A 1 359 ? 17.312 30.656 -6.59 1 68.38 359 SER A CA 1
ATOM 2823 C C . SER A 1 359 ? 18.031 31.672 -7.469 1 68.38 359 SER A C 1
ATOM 2825 O O . SER A 1 359 ? 18.781 32.5 -6.969 1 68.38 359 SER A O 1
ATOM 2827 N N . THR A 1 360 ? 17.703 31.594 -8.789 1 67.19 360 THR A N 1
ATOM 2828 C CA . THR A 1 360 ? 18.391 32.5 -9.719 1 67.19 360 THR A CA 1
ATOM 2829 C C . THR A 1 360 ? 17.578 33.781 -9.914 1 67.19 360 THR A C 1
ATOM 2831 O O . THR A 1 360 ? 18.031 34.688 -10.602 1 67.19 360 THR A O 1
ATOM 2834 N N . GLY A 1 361 ? 16.422 33.812 -9.211 1 66.56 361 GLY A N 1
ATOM 2835 C CA . GLY A 1 361 ? 15.609 35.031 -9.281 1 66.56 361 GLY A CA 1
ATOM 2836 C C . GLY A 1 361 ? 14.711 35.062 -10.5 1 66.56 361 GLY A C 1
ATOM 2837 O O . GLY A 1 361 ? 14.031 36.062 -10.742 1 66.56 361 GLY A O 1
ATOM 2838 N N . LEU A 1 362 ? 14.781 34.062 -11.258 1 69.44 362 LEU A N 1
ATOM 2839 C CA . LEU A 1 362 ? 13.922 34 -12.43 1 69.44 362 LEU A CA 1
ATOM 2840 C C . LEU A 1 362 ? 12.453 33.906 -12.023 1 69.44 362 LEU A C 1
ATOM 2842 O O . LEU A 1 362 ? 11.586 34.469 -12.703 1 69.44 362 LEU A O 1
ATOM 2846 N N . VAL A 1 363 ? 12.289 33.219 -10.906 1 70.06 363 VAL A N 1
ATOM 2847 C CA . VAL A 1 363 ? 10.945 33.094 -10.344 1 70.06 363 VAL A CA 1
ATOM 2848 C C . VAL A 1 363 ? 10.922 33.625 -8.922 1 70.06 363 VAL A C 1
ATOM 2850 O O . VAL A 1 363 ? 11.789 33.312 -8.109 1 70.06 363 VAL A O 1
ATOM 2853 N N . GLN A 1 364 ? 10.047 34.469 -8.75 1 65.81 364 GLN A N 1
ATOM 2854 C CA . GLN A 1 364 ? 9.938 35.094 -7.43 1 65.81 364 GLN A CA 1
ATOM 2855 C C . GLN A 1 364 ? 9.398 34.094 -6.406 1 65.81 364 GLN A C 1
ATOM 2857 O O . GLN A 1 364 ? 8.547 33.25 -6.734 1 65.81 364 GLN A O 1
ATOM 2862 N N . PRO A 1 365 ? 10.047 34.156 -5.336 1 64.12 365 PRO A N 1
ATOM 2863 C CA . PRO A 1 365 ? 9.547 33.25 -4.281 1 64.12 365 PRO A CA 1
ATOM 2864 C C . PRO A 1 365 ? 8.078 33.5 -3.945 1 64.12 365 PRO A C 1
ATOM 2866 O O . PRO A 1 365 ? 7.652 34.656 -3.863 1 64.12 365 PRO A O 1
ATOM 2869 N N . ALA A 1 366 ? 7.184 32.5 -4.297 1 64.75 366 ALA A N 1
ATOM 2870 C CA . ALA A 1 366 ? 5.77 32.531 -3.934 1 64.75 366 ALA A CA 1
ATOM 2871 C C . ALA A 1 366 ? 5.434 31.422 -2.955 1 64.75 366 ALA A C 1
ATOM 2873 O O . ALA A 1 366 ? 6.219 30.484 -2.779 1 64.75 366 ALA A O 1
ATOM 2874 N N . THR A 1 367 ? 4.387 31.672 -2.178 1 64 367 THR A N 1
ATOM 2875 C CA . THR A 1 367 ? 3.967 30.719 -1.155 1 64 367 THR A CA 1
ATOM 2876 C C . THR A 1 367 ? 3.746 29.328 -1.76 1 64 367 THR A C 1
ATOM 2878 O O . THR A 1 367 ? 4.125 28.328 -1.165 1 64 367 THR A O 1
ATOM 2881 N N . TRP A 1 368 ? 3.303 29.359 -2.949 1 67.06 368 TRP A N 1
ATOM 2882 C CA . TRP A 1 368 ? 2.939 28.062 -3.533 1 67.06 368 TRP A CA 1
ATOM 2883 C C . TRP A 1 368 ? 4.18 27.297 -3.984 1 67.06 368 TRP A C 1
ATOM 2885 O O . TRP A 1 368 ? 4.199 26.078 -3.959 1 67.06 368 TRP A O 1
ATOM 2895 N N . ASN A 1 369 ? 5.211 27.953 -4.293 1 71.5 369 ASN A N 1
ATOM 2896 C CA . ASN A 1 369 ? 6.383 27.281 -4.852 1 71.5 369 ASN A CA 1
ATOM 2897 C C . ASN A 1 369 ? 7.207 26.609 -3.764 1 71.5 369 ASN A C 1
ATOM 2899 O O . ASN A 1 369 ? 8.008 25.719 -4.055 1 71.5 369 ASN A O 1
ATOM 2903 N N . ALA A 1 370 ? 6.895 27.047 -2.516 1 71.25 370 ALA A N 1
ATOM 2904 C CA . ALA A 1 370 ? 7.68 26.453 -1.433 1 71.25 370 ALA A CA 1
ATOM 2905 C C . ALA A 1 370 ? 7.246 25.016 -1.159 1 71.25 370 ALA A C 1
ATOM 2907 O O . ALA A 1 370 ? 8.023 24.219 -0.632 1 71.25 370 ALA A O 1
ATOM 2908 N N . TYR A 1 371 ? 6.098 24.625 -1.689 1 81.81 371 TYR A N 1
ATOM 2909 C CA . TYR A 1 371 ? 5.559 23.312 -1.333 1 81.81 371 TYR A CA 1
ATOM 2910 C C . TYR A 1 371 ? 5.625 22.359 -2.518 1 81.81 371 TYR A C 1
ATOM 2912 O O . TYR A 1 371 ? 5.211 21.203 -2.412 1 81.81 371 TYR A O 1
ATOM 2920 N N . VAL A 1 372 ? 6.234 22.859 -3.527 1 85.56 372 VAL A N 1
ATOM 2921 C CA . VAL A 1 372 ? 6.215 22.047 -4.742 1 85.56 372 VAL A CA 1
ATOM 2922 C C . VAL A 1 372 ? 7.133 20.828 -4.57 1 85.56 372 VAL A C 1
ATOM 2924 O O . VAL A 1 372 ? 6.773 19.719 -4.949 1 85.56 372 VAL A O 1
ATOM 2927 N N . PHE A 1 373 ? 8.219 21.062 -3.951 1 88.31 373 PHE A N 1
ATOM 2928 C CA . PHE A 1 373 ? 9.18 19.969 -3.83 1 88.31 373 PHE A CA 1
ATOM 2929 C C . PHE A 1 373 ? 8.648 18.891 -2.906 1 88.31 373 PHE A C 1
ATOM 2931 O O . PHE A 1 373 ? 8.609 17.719 -3.279 1 88.31 373 PHE A O 1
ATOM 2938 N N . PRO A 1 374 ? 8.195 19.219 -1.739 1 91.44 374 PRO A N 1
ATOM 2939 C CA . PRO A 1 374 ? 7.633 18.172 -0.886 1 91.44 374 PRO A CA 1
ATOM 2940 C C . PRO A 1 374 ? 6.445 17.453 -1.533 1 91.44 374 PRO A C 1
ATOM 2942 O O . PRO A 1 374 ? 6.293 16.234 -1.378 1 91.44 374 PRO A O 1
ATOM 2945 N N . LEU A 1 375 ? 5.656 18.156 -2.242 1 91.19 375 LEU A N 1
ATOM 2946 C CA . LEU A 1 375 ? 4.523 17.547 -2.938 1 91.19 375 LEU A CA 1
ATOM 2947 C C . LEU A 1 375 ? 5 16.578 -4.012 1 91.19 375 LEU A C 1
ATOM 2949 O O . LEU A 1 375 ? 4.391 15.523 -4.215 1 91.19 375 LEU A O 1
ATOM 2953 N N . ALA A 1 376 ? 6.02 17 -4.66 1 92.62 376 ALA A N 1
ATOM 2954 C CA . ALA A 1 376 ? 6.59 16.125 -5.691 1 92.62 376 ALA A CA 1
ATOM 2955 C C . ALA A 1 376 ? 7.141 14.844 -5.082 1 92.62 376 ALA A C 1
ATOM 2957 O O . ALA A 1 376 ? 6.996 13.766 -5.668 1 92.62 376 ALA A O 1
ATOM 2958 N N . VAL A 1 377 ? 7.754 14.961 -3.971 1 93.19 377 VAL A N 1
ATOM 2959 C CA . VAL A 1 377 ? 8.305 13.797 -3.295 1 93.19 377 VAL A CA 1
ATOM 2960 C C . VAL A 1 377 ? 7.176 12.852 -2.889 1 93.19 377 VAL A C 1
ATOM 2962 O O . VAL A 1 377 ? 7.297 11.633 -3.033 1 93.19 377 VAL A O 1
ATOM 2965 N N . ALA A 1 378 ? 6.145 13.406 -2.389 1 94.06 378 ALA A N 1
ATOM 2966 C CA . ALA A 1 378 ? 4.988 12.586 -2.027 1 94.06 378 ALA A CA 1
ATOM 2967 C C . ALA A 1 378 ? 4.414 11.875 -3.25 1 94.06 378 ALA A C 1
ATOM 2969 O O . ALA A 1 378 ? 4.145 10.672 -3.207 1 94.06 378 ALA A O 1
ATOM 2970 N N . ALA A 1 379 ? 4.273 12.57 -4.273 1 93.25 379 ALA A N 1
ATOM 2971 C CA . ALA A 1 379 ? 3.73 12 -5.504 1 93.25 379 ALA A CA 1
ATOM 2972 C C . ALA A 1 379 ? 4.648 10.914 -6.059 1 93.25 379 ALA A C 1
ATOM 2974 O O . ALA A 1 379 ? 4.18 9.883 -6.535 1 93.25 379 ALA A O 1
ATOM 2975 N N . GLU A 1 380 ? 5.875 11.242 -6.039 1 94.12 380 GLU A N 1
ATOM 2976 C CA . GLU A 1 380 ? 6.852 10.258 -6.492 1 94.12 380 GLU A CA 1
ATOM 2977 C C . GLU A 1 380 ? 6.762 8.969 -5.672 1 94.12 380 GLU A C 1
ATOM 2979 O O . GLU A 1 380 ? 6.836 7.871 -6.219 1 94.12 380 GLU A O 1
ATOM 2984 N N . SER A 1 381 ? 6.645 9.141 -4.359 1 94.06 381 SER A N 1
ATOM 2985 C CA . SER A 1 381 ? 6.543 7.977 -3.488 1 94.06 381 SER A CA 1
ATOM 2986 C C . SER A 1 381 ? 5.316 7.133 -3.834 1 94.06 381 SER A C 1
ATOM 2988 O O . SER A 1 381 ? 5.379 5.902 -3.809 1 94.06 381 SER A O 1
ATOM 2990 N N . ILE A 1 382 ? 4.266 7.746 -4.176 1 92.88 382 ILE A N 1
ATOM 2991 C CA . ILE A 1 382 ? 3.043 7.051 -4.562 1 92.88 382 ILE A CA 1
ATOM 2992 C C . ILE A 1 382 ? 3.275 6.289 -5.867 1 92.88 382 ILE A C 1
ATOM 2994 O O . ILE A 1 382 ? 2.982 5.094 -5.957 1 92.88 382 ILE A O 1
ATOM 2998 N N . LEU A 1 383 ? 3.826 6.945 -6.812 1 93.5 383 LEU A N 1
ATOM 2999 C CA . LEU A 1 383 ? 4.02 6.359 -8.133 1 93.5 383 LEU A CA 1
ATOM 3000 C C . LEU A 1 383 ? 5.023 5.215 -8.078 1 93.5 383 LEU A C 1
ATOM 3002 O O . LEU A 1 383 ? 4.844 4.195 -8.75 1 93.5 383 LEU A O 1
ATOM 3006 N N . PHE A 1 384 ? 6.078 5.418 -7.293 1 94.81 384 PHE A N 1
ATOM 3007 C CA . PHE A 1 384 ? 7.055 4.348 -7.129 1 94.81 384 PHE A CA 1
ATOM 3008 C C . PHE A 1 384 ? 6.418 3.135 -6.457 1 94.81 384 PHE A C 1
ATOM 3010 O O . PHE A 1 384 ? 6.719 1.993 -6.816 1 94.81 384 PHE A O 1
ATOM 3017 N N . SER A 1 385 ? 5.609 3.393 -5.504 1 92.31 385 SER A N 1
ATOM 3018 C CA . SER A 1 385 ? 4.91 2.293 -4.848 1 92.31 385 SER A CA 1
ATOM 3019 C C . SER A 1 385 ? 3.998 1.558 -5.824 1 92.31 385 SER A C 1
ATOM 3021 O O . SER A 1 385 ? 3.885 0.331 -5.773 1 92.31 385 SER A O 1
ATOM 3023 N N . PHE A 1 386 ? 3.369 2.266 -6.723 1 91.38 386 PHE A N 1
ATOM 3024 C CA . PHE A 1 386 ? 2.541 1.656 -7.758 1 91.38 386 PHE A CA 1
ATOM 3025 C C . PHE A 1 386 ? 3.387 0.803 -8.695 1 91.38 386 PHE A C 1
ATOM 3027 O O . PHE A 1 386 ? 2.955 -0.27 -9.125 1 91.38 386 PHE A O 1
ATOM 3034 N N . ALA A 1 387 ? 4.496 1.334 -9.008 1 93 387 ALA A N 1
ATOM 3035 C CA . ALA A 1 387 ? 5.395 0.595 -9.891 1 93 387 ALA A CA 1
ATOM 3036 C C . ALA A 1 387 ? 5.789 -0.745 -9.281 1 93 387 ALA A C 1
ATOM 3038 O O . ALA A 1 387 ? 5.824 -1.766 -9.969 1 93 387 ALA A O 1
ATOM 3039 N N . LEU A 1 388 ? 6.059 -0.703 -8 1 91.56 388 LEU A N 1
ATOM 3040 C CA . LEU A 1 388 ? 6.438 -1.927 -7.305 1 91.56 388 LEU A CA 1
ATOM 3041 C C . LEU A 1 388 ? 5.27 -2.904 -7.246 1 91.56 388 LEU A C 1
ATOM 3043 O O . LEU A 1 388 ? 5.449 -4.105 -7.453 1 91.56 388 LEU A O 1
ATOM 3047 N N . ALA A 1 389 ? 4.129 -2.385 -6.957 1 86.94 389 ALA A N 1
ATOM 3048 C CA . ALA A 1 389 ? 2.939 -3.23 -6.902 1 86.94 389 ALA A CA 1
ATOM 3049 C C . ALA A 1 389 ? 2.668 -3.887 -8.25 1 86.94 389 ALA A C 1
ATOM 3051 O O . ALA A 1 389 ? 2.346 -5.074 -8.32 1 86.94 389 ALA A O 1
ATOM 3052 N N . TYR A 1 390 ? 2.82 -3.176 -9.25 1 88.25 390 TYR A N 1
ATOM 3053 C CA . TYR A 1 390 ? 2.607 -3.693 -10.594 1 88.25 390 TYR A CA 1
ATOM 3054 C C . TYR A 1 390 ? 3.652 -4.746 -10.945 1 88.25 390 TYR A C 1
ATOM 3056 O O . TYR A 1 390 ? 3.336 -5.754 -11.578 1 88.25 390 TYR A O 1
ATOM 3064 N N . ARG A 1 391 ? 4.828 -4.465 -10.586 1 88.88 391 ARG A N 1
ATOM 3065 C CA . ARG A 1 391 ? 5.91 -5.41 -10.844 1 88.88 391 ARG A CA 1
ATOM 3066 C C . ARG A 1 391 ? 5.621 -6.758 -10.188 1 88.88 391 ARG A C 1
ATOM 3068 O O . ARG A 1 391 ? 5.793 -7.809 -10.812 1 88.88 391 ARG A O 1
ATOM 3075 N N . ILE A 1 392 ? 5.188 -6.746 -8.984 1 84 392 ILE A N 1
ATOM 3076 C CA . ILE A 1 392 ? 4.914 -7.984 -8.266 1 84 392 ILE A CA 1
ATOM 3077 C C . ILE A 1 392 ? 3.748 -8.719 -8.922 1 84 392 ILE A C 1
ATOM 3079 O O . ILE A 1 392 ? 3.766 -9.945 -9.039 1 84 392 ILE A O 1
ATOM 3083 N N . GLN A 1 393 ? 2.781 -7.973 -9.32 1 82.56 393 GLN A N 1
ATOM 3084 C CA . GLN A 1 393 ? 1.643 -8.586 -9.992 1 82.56 393 GLN A CA 1
ATOM 3085 C C . GLN A 1 393 ? 2.068 -9.242 -11.305 1 82.56 393 GLN A C 1
ATOM 3087 O O . GLN A 1 393 ? 1.616 -10.344 -11.633 1 82.56 393 GLN A O 1
ATOM 3092 N N . MET A 1 394 ? 2.9 -8.594 -11.977 1 84.5 394 MET A N 1
ATOM 3093 C CA . MET A 1 394 ? 3.4 -9.125 -13.242 1 84.5 394 MET A CA 1
ATOM 3094 C C . MET A 1 394 ? 4.219 -10.391 -13.016 1 84.5 394 MET A C 1
ATOM 3096 O O . MET A 1 394 ? 4.074 -11.367 -13.758 1 84.5 394 MET A O 1
ATOM 3100 N N . LEU A 1 395 ? 5.047 -10.398 -12.07 1 83.12 395 LEU A N 1
ATOM 3101 C CA . LEU A 1 395 ? 5.891 -11.555 -11.781 1 83.12 395 LEU A CA 1
ATOM 3102 C C . LEU A 1 395 ? 5.043 -12.75 -11.352 1 83.12 395 LEU A C 1
ATOM 3104 O O . LEU A 1 395 ? 5.312 -13.883 -11.758 1 83.12 395 LEU A O 1
ATOM 3108 N N . LYS A 1 396 ? 4.074 -12.477 -10.625 1 82.12 396 LYS A N 1
ATOM 3109 C CA . LYS A 1 396 ? 3.199 -13.547 -10.164 1 82.12 396 LYS A CA 1
ATOM 3110 C C . LYS A 1 396 ? 2.369 -14.117 -11.305 1 82.12 396 LYS A C 1
ATOM 3112 O O . LYS A 1 396 ? 2.146 -15.328 -11.383 1 82.12 396 LYS A O 1
ATOM 3117 N N . GLN A 1 397 ? 1.921 -13.258 -12.148 1 82.31 397 GLN A N 1
ATOM 3118 C CA . GLN A 1 397 ? 1.17 -13.711 -13.312 1 82.31 397 GLN A CA 1
ATOM 3119 C C . GLN A 1 397 ? 2.047 -14.539 -14.25 1 82.31 397 GLN A C 1
ATOM 3121 O O . GLN A 1 397 ? 1.601 -15.547 -14.797 1 82.31 397 GLN A O 1
ATOM 3126 N N . GLU A 1 398 ? 3.248 -14.094 -14.422 1 84.81 398 GLU A N 1
ATOM 3127 C CA . GLU A 1 398 ? 4.184 -14.844 -15.258 1 84.81 398 GLU A CA 1
ATOM 3128 C C . GLU A 1 398 ? 4.453 -16.234 -14.688 1 84.81 398 GLU A C 1
ATOM 3130 O O . GLU A 1 398 ? 4.531 -17.203 -15.43 1 84.81 398 GLU A O 1
ATOM 3135 N N . LYS A 1 399 ? 4.59 -16.266 -13.469 1 84.56 399 LYS A N 1
ATOM 3136 C CA . LYS A 1 399 ? 4.82 -17.547 -12.828 1 84.56 399 LYS A CA 1
ATOM 3137 C C . LYS A 1 399 ? 3.602 -18.453 -12.961 1 84.56 399 LYS A C 1
ATOM 3139 O O . LYS A 1 399 ? 3.738 -19.656 -13.227 1 84.56 399 LYS A O 1
ATOM 3144 N N . ALA A 1 400 ? 2.451 -17.938 -12.828 1 83.69 400 ALA A N 1
ATOM 3145 C CA . ALA A 1 400 ? 1.218 -18.719 -12.969 1 83.69 400 ALA A CA 1
ATOM 3146 C C . ALA A 1 400 ? 1.044 -19.203 -14.406 1 83.69 400 ALA A C 1
ATOM 3148 O O . ALA A 1 400 ? 0.613 -20.344 -14.625 1 83.69 400 ALA A O 1
ATOM 3149 N N . GLU A 1 401 ? 1.366 -18.391 -15.305 1 85.69 401 GLU A N 1
ATOM 3150 C CA . GLU A 1 401 ? 1.252 -18.781 -16.703 1 85.69 401 GLU A CA 1
ATOM 3151 C C . GLU A 1 401 ? 2.258 -19.875 -17.062 1 85.69 401 GLU A C 1
ATOM 3153 O O . GLU A 1 401 ? 1.95 -20.797 -17.828 1 85.69 401 GLU A O 1
ATOM 3158 N N . ALA A 1 402 ? 3.41 -19.766 -16.516 1 87.5 402 ALA A N 1
ATOM 3159 C CA . ALA A 1 402 ? 4.418 -20.797 -16.75 1 87.5 402 ALA A CA 1
ATOM 3160 C C . ALA A 1 402 ? 3.967 -22.141 -16.172 1 87.5 402 ALA A C 1
ATOM 3162 O O . ALA A 1 402 ? 4.164 -23.188 -16.797 1 87.5 402 ALA A O 1
ATOM 3163 N N . LEU A 1 403 ? 3.314 -22.078 -15.086 1 85.94 403 LEU A N 1
ATOM 3164 C CA . LEU A 1 403 ? 2.814 -23.297 -14.461 1 85.94 403 LEU A CA 1
ATOM 3165 C C . 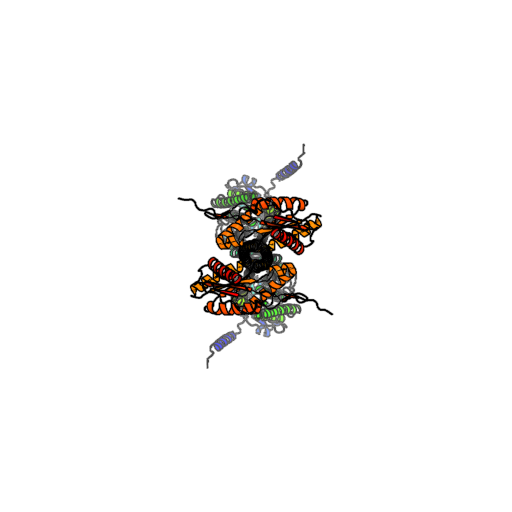LEU A 1 403 ? 1.64 -23.875 -15.25 1 85.94 403 LEU A C 1
ATOM 3167 O O . LEU A 1 403 ? 1.512 -25.094 -15.391 1 85.94 403 LEU A O 1
ATOM 3171 N N . ARG A 1 404 ? 0.888 -23.094 -15.8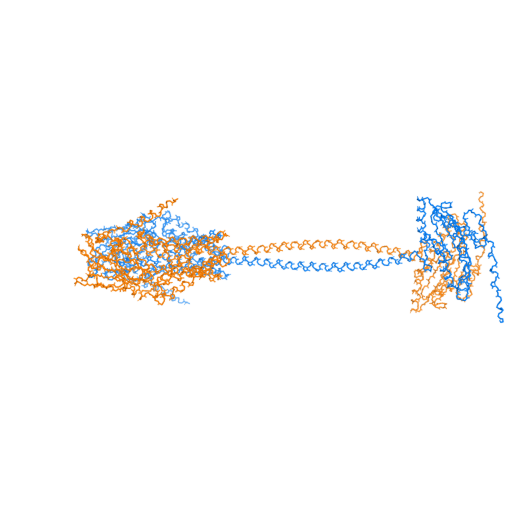28 1 88.25 404 ARG A N 1
ATOM 3172 C CA . ARG A 1 404 ? -0.233 -23.547 -16.656 1 88.25 404 ARG A CA 1
ATOM 3173 C C . ARG A 1 404 ? 0.256 -24.156 -17.953 1 88.25 404 ARG A C 1
ATOM 3175 O O . ARG A 1 404 ? -0.297 -25.156 -18.422 1 88.25 404 ARG A O 1
ATOM 3182 N N . GLN A 1 405 ? 1.223 -23.562 -18.547 1 89.31 405 GLN A N 1
ATOM 3183 C CA . GLN A 1 405 ? 1.788 -24.109 -19.766 1 89.31 405 GLN A CA 1
ATOM 3184 C C . GLN A 1 405 ? 2.428 -25.484 -19.516 1 89.31 405 GLN A C 1
ATOM 3186 O O . GLN A 1 405 ? 2.271 -26.391 -20.328 1 89.31 405 GLN A O 1
ATOM 3191 N N . ALA A 1 406 ? 3.115 -25.5 -18.406 1 87.88 406 ALA A N 1
ATOM 3192 C CA . ALA A 1 406 ? 3.709 -26.797 -18.047 1 87.88 406 ALA A CA 1
ATOM 3193 C C . ALA A 1 406 ? 2.633 -27.859 -17.828 1 87.88 406 ALA A C 1
ATOM 3195 O O . ALA A 1 406 ? 2.803 -29 -18.234 1 87.88 406 ALA A O 1
ATOM 3196 N N . ASP A 1 407 ? 1.514 -27.531 -17.297 1 88.38 407 ASP A N 1
ATOM 3197 C CA . ASP A 1 407 ? 0.382 -28.422 -17.062 1 88.38 407 ASP A CA 1
ATOM 3198 C C . ASP A 1 407 ? -0.256 -28.844 -18.375 1 88.38 407 ASP A C 1
ATOM 3200 O O . ASP A 1 407 ? -0.607 -30.016 -18.562 1 88.38 407 ASP A O 1
ATOM 3204 N N . ARG A 1 408 ? -0.318 -27.984 -19.312 1 89.25 408 ARG A N 1
ATOM 3205 C CA . ARG A 1 408 ? -0.893 -28.281 -20.609 1 89.25 408 ARG A CA 1
ATOM 3206 C C . ARG A 1 408 ? 0.013 -29.219 -21.406 1 89.25 408 ARG A C 1
ATOM 3208 O O . ARG A 1 408 ? -0.466 -30.141 -22.078 1 89.25 408 ARG A O 1
ATOM 3215 N N . GLU A 1 409 ? 1.242 -29 -21.375 1 89.81 409 GLU A N 1
ATOM 3216 C CA . GLU A 1 409 ? 2.193 -29.844 -22.094 1 89.81 409 GLU A CA 1
ATOM 3217 C C . GLU A 1 409 ? 2.203 -31.266 -21.516 1 89.81 409 GLU A C 1
ATOM 3219 O O . GLU A 1 409 ? 2.248 -32.25 -22.281 1 89.81 409 GLU A O 1
ATOM 3224 N N . LYS A 1 410 ? 2.105 -31.344 -20.281 1 90 410 LYS A N 1
ATOM 3225 C CA . LYS A 1 410 ? 2.076 -32.688 -19.672 1 90 410 LYS A CA 1
ATOM 3226 C C . LYS A 1 410 ? 0.759 -33.375 -19.953 1 90 410 LYS A C 1
ATOM 3228 O O . LYS A 1 410 ? 0.734 -34.594 -20.156 1 90 410 LYS A O 1
ATOM 3233 N N . GLY A 1 411 ? -0.281 -32.594 -19.984 1 88.62 411 GLY A N 1
ATOM 3234 C CA . GLY A 1 411 ? -1.565 -33.156 -20.375 1 88.62 411 GLY A CA 1
ATOM 3235 C C . GLY A 1 411 ? -1.59 -33.656 -21.812 1 88.62 411 GLY A C 1
ATOM 3236 O O . GLY A 1 411 ? -2.129 -34.719 -22.094 1 88.62 411 GLY A O 1
ATOM 3237 N N . ALA A 1 412 ? -0.96 -33 -22.672 1 91.19 412 ALA A N 1
ATOM 3238 C CA . ALA A 1 412 ? -0.871 -33.406 -24.078 1 91.19 412 ALA A CA 1
ATOM 3239 C C . ALA A 1 412 ? -0.016 -34.656 -24.219 1 91.19 412 ALA A C 1
ATOM 3241 O O . ALA A 1 412 ? -0.334 -35.562 -25.016 1 91.19 412 ALA A O 1
ATOM 3242 N N . ARG A 1 413 ? 0.983 -34.656 -23.422 1 91.94 413 ARG A N 1
ATOM 3243 C CA . ARG A 1 413 ? 1.842 -35.844 -23.453 1 91.94 413 ARG A CA 1
ATOM 3244 C C . ARG A 1 413 ? 1.11 -37.062 -22.922 1 91.94 413 ARG A C 1
ATOM 3246 O O . ARG A 1 413 ? 1.281 -38.188 -23.438 1 91.94 413 ARG A O 1
ATOM 3253 N N . LEU A 1 414 ? 0.309 -36.906 -22.016 1 90.81 414 LEU A N 1
ATOM 3254 C CA . LEU A 1 414 ? -0.492 -38 -21.453 1 90.81 414 LEU A CA 1
ATOM 3255 C C . LEU A 1 414 ? -1.509 -38.5 -22.469 1 90.81 414 LEU A C 1
ATOM 3257 O O . LEU A 1 414 ? -1.696 -39.688 -22.625 1 90.81 414 LEU A O 1
ATOM 3261 N N . ALA A 1 415 ? -2.068 -37.625 -23.156 1 90.62 415 ALA A N 1
ATOM 3262 C CA . ALA A 1 415 ? -3.045 -38 -24.172 1 90.62 415 ALA A CA 1
ATOM 3263 C C . ALA A 1 415 ? -2.375 -38.75 -25.312 1 90.62 415 ALA A C 1
ATOM 3265 O O . ALA A 1 415 ? -2.93 -39.719 -25.828 1 90.62 415 ALA A O 1
ATOM 3266 N N . GLN A 1 416 ? -1.19 -38.375 -25.641 1 90.25 416 GLN A N 1
ATOM 3267 C CA . GLN A 1 416 ? -0.437 -39.062 -26.703 1 90.25 416 GLN A CA 1
ATOM 3268 C C . GLN A 1 416 ? 0.002 -40.438 -26.266 1 90.25 416 GLN A C 1
ATOM 3270 O O . GLN A 1 416 ? -0.078 -41.406 -27.047 1 90.25 416 GLN A O 1
ATOM 3275 N N . MET A 1 417 ? 0.417 -40.5 -25.016 1 88.56 417 MET A N 1
ATOM 3276 C CA . MET A 1 417 ? 0.86 -41.781 -24.516 1 88.56 417 MET A CA 1
ATOM 3277 C C . MET A 1 417 ? -0.313 -42.75 -24.391 1 88.56 417 MET A C 1
ATOM 3279 O O . MET A 1 417 ? -0.167 -43.969 -24.672 1 88.56 417 MET A O 1
ATOM 3283 N N . GLN A 1 418 ? -1.414 -42.281 -24.141 1 89.38 418 GLN A N 1
ATOM 3284 C CA . GLN A 1 418 ? -2.609 -43.125 -24.047 1 89.38 418 GLN A CA 1
ATOM 3285 C C . GLN A 1 418 ? -3.062 -43.562 -25.422 1 89.38 418 GLN A C 1
ATOM 3287 O O . GLN A 1 418 ? -3.439 -44.75 -25.609 1 89.38 418 GLN A O 1
ATOM 3292 N N . ALA A 1 419 ? -2.938 -42.688 -26.359 1 90.38 419 ALA A N 1
ATOM 3293 C CA . ALA A 1 419 ? -3.289 -43.031 -27.734 1 90.38 419 ALA A CA 1
ATOM 3294 C C . ALA A 1 419 ? -2.34 -44.094 -28.281 1 90.38 419 ALA A C 1
ATOM 3296 O O . ALA A 1 419 ? -2.771 -45.031 -28.953 1 90.38 419 ALA A O 1
ATOM 3297 N N . SER A 1 420 ? -1.121 -43.938 -27.938 1 86.88 420 SER A N 1
ATOM 3298 C CA . SER A 1 420 ? -0.122 -44.906 -28.375 1 86.88 420 SER A CA 1
ATOM 3299 C C . SER A 1 420 ? -0.331 -46.25 -27.703 1 86.88 420 SER A C 1
ATOM 3301 O O . SER A 1 420 ? -0.161 -47.312 -28.328 1 86.88 420 SER A O 1
ATOM 3303 N N . ALA A 1 421 ? -0.704 -46.25 -26.453 1 85.94 421 ALA A N 1
ATOM 3304 C CA . ALA A 1 421 ? -0.974 -47.469 -25.719 1 85.94 421 ALA A CA 1
ATOM 3305 C C . ALA A 1 421 ? -2.193 -48.188 -26.281 1 85.94 421 ALA A C 1
ATOM 3307 O O . ALA A 1 421 ? -2.197 -49.438 -26.406 1 85.94 421 ALA A O 1
ATOM 3308 N N . ASP A 1 422 ? -3.143 -47.469 -26.688 1 88 422 ASP A N 1
ATOM 3309 C CA . ASP A 1 422 ? -4.34 -48.031 -27.281 1 88 422 ASP A CA 1
ATOM 3310 C C . ASP A 1 422 ? -4.031 -48.656 -28.656 1 88 422 ASP A C 1
ATOM 3312 O O . ASP A 1 422 ? -4.52 -49.719 -28.984 1 88 422 ASP A O 1
ATOM 3316 N N . ASP A 1 423 ? -3.23 -47.969 -29.375 1 88.5 423 ASP A N 1
ATOM 3317 C CA . ASP A 1 423 ? -2.818 -48.469 -30.672 1 88.5 423 ASP A CA 1
ATOM 3318 C C . ASP A 1 423 ? -2.008 -49.75 -30.547 1 88.5 423 ASP A C 1
ATOM 3320 O O . ASP A 1 423 ? -2.193 -50.688 -31.312 1 88.5 423 ASP A O 1
ATOM 3324 N N . LEU A 1 424 ? -1.148 -49.781 -29.531 1 84.25 424 LEU A N 1
ATOM 3325 C CA . LEU A 1 424 ? -0.323 -50.969 -29.312 1 84.25 424 LEU A CA 1
ATOM 3326 C C . LEU A 1 424 ? -1.177 -52.125 -28.859 1 84.25 424 LEU A C 1
ATOM 3328 O O . LEU A 1 424 ? -0.958 -53.281 -29.312 1 84.25 424 LEU A O 1
ATOM 3332 N N . GLN A 1 425 ? -2.139 -51.875 -28.125 1 85.19 425 GLN A N 1
ATOM 3333 C CA . GLN A 1 425 ? -3.033 -52.938 -27.656 1 85.19 425 GLN A CA 1
ATOM 3334 C C . GLN A 1 425 ? -3.855 -53.5 -28.812 1 85.19 425 GLN A C 1
ATOM 3336 O O . GLN A 1 425 ? -4.07 -54.719 -28.891 1 85.19 425 GLN A O 1
ATOM 3341 N N . GLU A 1 426 ? -4.227 -52.625 -29.703 1 89.19 426 GLU A N 1
ATOM 3342 C CA . GLU A 1 426 ? -4.988 -53.062 -30.875 1 89.19 426 GLU A CA 1
ATOM 3343 C C . GLU A 1 426 ? -4.113 -53.875 -31.828 1 89.19 426 GLU A C 1
ATOM 3345 O O . GLU A 1 426 ? -4.547 -54.906 -32.344 1 89.19 426 GLU A O 1
ATOM 3350 N N . ALA A 1 427 ? -2.916 -53.469 -31.938 1 85.25 427 ALA A N 1
ATOM 3351 C CA . ALA A 1 427 ? -1.983 -54.188 -32.812 1 85.25 427 ALA A CA 1
ATOM 3352 C C . ALA A 1 427 ? -1.644 -55.562 -32.25 1 85.25 427 ALA A C 1
ATOM 3354 O O . ALA A 1 427 ? -1.553 -56.531 -33.031 1 85.25 427 ALA A O 1
ATOM 3355 N N . VAL A 1 428 ? -1.534 -55.625 -30.953 1 83 428 VAL A N 1
ATOM 3356 C CA . VAL A 1 428 ? -1.243 -56.906 -30.312 1 83 428 VAL A CA 1
ATOM 3357 C C . VAL A 1 428 ? -2.443 -57.844 -30.453 1 83 428 VAL A C 1
ATOM 3359 O O . VAL A 1 428 ? -2.281 -59.031 -30.703 1 83 428 VAL A O 1
ATOM 3362 N N . ARG A 1 429 ? -3.588 -57.312 -30.375 1 84.94 429 ARG A N 1
ATOM 3363 C CA . ARG A 1 429 ? -4.809 -58.094 -30.5 1 84.94 429 ARG A CA 1
ATOM 3364 C C . ARG A 1 429 ? -4.953 -58.656 -31.906 1 84.94 429 ARG A C 1
ATOM 3366 O O . ARG A 1 429 ? -5.258 -59.844 -32.094 1 84.94 429 ARG A O 1
ATOM 3373 N N . LEU A 1 430 ? -4.609 -57.906 -32.906 1 85.94 430 LEU A N 1
ATOM 3374 C CA . LEU A 1 430 ? -4.73 -58.344 -34.281 1 85.94 430 LEU A CA 1
ATOM 3375 C C . LEU A 1 430 ? -3.672 -59.375 -34.625 1 85.94 430 LEU A C 1
ATOM 3377 O O . LEU A 1 430 ? -3.973 -60.375 -35.281 1 85.94 430 LEU A O 1
ATOM 3381 N N . ARG A 1 431 ? -2.49 -59.062 -34.125 1 81.5 431 ARG A N 1
ATOM 3382 C CA . ARG A 1 431 ? -1.397 -60 -34.438 1 81.5 431 ARG A CA 1
ATOM 3383 C C . ARG A 1 431 ? -1.595 -61.312 -33.719 1 81.5 431 ARG A C 1
ATOM 3385 O O . ARG A 1 431 ? -1.298 -62.375 -34.312 1 81.5 431 ARG A O 1
ATOM 3392 N N . THR A 1 432 ? -2.133 -61.375 -32.531 1 81.5 432 THR A N 1
ATOM 3393 C CA . THR A 1 432 ? -2.408 -62.594 -31.797 1 81.5 432 THR A CA 1
ATOM 3394 C C . THR A 1 432 ? -3.523 -63.406 -32.469 1 81.5 432 THR A C 1
ATOM 3396 O O . THR A 1 432 ? -3.463 -64.625 -32.5 1 81.5 432 THR A O 1
ATOM 3399 N N . ALA A 1 433 ? -4.457 -62.719 -33.062 1 85.31 433 ALA A N 1
ATOM 3400 C CA . ALA A 1 433 ? -5.559 -63.406 -33.75 1 85.31 433 ALA A CA 1
ATOM 3401 C C . ALA A 1 433 ? -5.074 -64.062 -35.031 1 85.31 433 ALA A C 1
ATOM 3403 O O . ALA A 1 433 ? -5.484 -65.188 -35.344 1 85.31 433 ALA A O 1
ATOM 3404 N N . GLU A 1 434 ? -4.188 -63.406 -35.688 1 85.06 434 GLU A N 1
ATOM 3405 C CA . GLU A 1 434 ? -3.627 -63.938 -36.906 1 85.06 434 GLU A CA 1
ATOM 3406 C C . GLU A 1 434 ? -2.768 -65.188 -36.625 1 85.06 434 GLU A C 1
ATOM 3408 O O . GLU A 1 434 ? -2.846 -66.188 -37.375 1 85.06 434 GLU A O 1
ATOM 3413 N N . LEU A 1 435 ? -2.01 -65.062 -35.531 1 79.69 435 LEU A N 1
ATOM 3414 C CA . LEU A 1 435 ? -1.13 -66.188 -35.188 1 79.69 435 LEU A CA 1
ATOM 3415 C C . LEU A 1 435 ? -1.933 -67.375 -34.688 1 79.69 435 LEU A C 1
ATOM 3417 O O . LEU A 1 435 ? -1.597 -68.562 -35 1 79.69 435 LEU A O 1
ATOM 3421 N N . ALA A 1 436 ? -2.998 -67.125 -34.062 1 80.94 436 ALA A N 1
ATOM 3422 C CA . ALA A 1 436 ? -3.869 -68.188 -33.562 1 80.94 436 ALA A CA 1
ATOM 3423 C C . ALA A 1 436 ? -4.574 -68.875 -34.719 1 80.94 436 ALA A C 1
ATOM 3425 O O . ALA A 1 436 ? -4.695 -70.125 -34.719 1 80.94 436 ALA A O 1
ATOM 3426 N N . GLN A 1 437 ? -4.934 -68.125 -35.719 1 85.31 437 GLN A N 1
ATOM 3427 C CA . GLN A 1 437 ? -5.586 -68.75 -36.875 1 85.31 437 GLN A CA 1
ATOM 3428 C C . GLN A 1 437 ? -4.605 -69.562 -37.719 1 85.31 437 GLN A C 1
ATOM 3430 O O . GLN A 1 437 ? -4.941 -70.625 -38.156 1 85.31 437 GLN A O 1
ATOM 3435 N N . ALA A 1 438 ? -3.379 -69.062 -37.781 1 82.94 438 ALA A N 1
ATOM 3436 C CA . ALA A 1 438 ? -2.354 -69.75 -38.531 1 82.94 438 ALA A CA 1
ATOM 3437 C C . ALA A 1 438 ? -1.975 -71.062 -37.812 1 82.94 438 ALA A C 1
ATOM 3439 O O . ALA A 1 438 ? -1.773 -72.125 -38.469 1 82.94 438 ALA A O 1
ATOM 3440 N N . ASN A 1 439 ? -1.935 -71 -36.531 1 81.25 439 ASN A N 1
ATOM 3441 C CA . ASN A 1 439 ? -1.616 -72.188 -35.75 1 81.25 439 ASN A CA 1
ATOM 3442 C C . ASN A 1 439 ? -2.721 -73.25 -35.844 1 81.25 439 ASN A C 1
ATOM 3444 O O . ASN A 1 439 ? -2.439 -74.438 -35.906 1 81.25 439 ASN A O 1
ATOM 3448 N N . GLN A 1 440 ? -3.957 -72.812 -35.906 1 83.75 440 GLN A N 1
ATOM 3449 C CA . GLN A 1 440 ? -5.09 -73.75 -36.031 1 83.75 440 GLN A CA 1
ATOM 3450 C C . GLN A 1 440 ? -5.086 -74.438 -37.375 1 83.75 440 GLN A C 1
ATOM 3452 O O . GLN A 1 440 ? -5.328 -75.625 -37.469 1 83.75 440 GLN A O 1
ATOM 3457 N N . GLN A 1 441 ? -4.699 -73.75 -38.406 1 85.5 441 GLN A N 1
ATOM 3458 C CA . GLN A 1 441 ? -4.637 -74.312 -39.719 1 85.5 441 GLN A CA 1
ATOM 3459 C C . GLN A 1 441 ? -3.492 -75.312 -39.844 1 85.5 441 GLN A C 1
ATOM 3461 O O . GLN A 1 441 ? -3.645 -76.375 -40.469 1 85.5 441 GLN A O 1
ATOM 3466 N N . LEU A 1 442 ? -2.369 -75.062 -39.156 1 82.56 442 LEU A N 1
ATOM 3467 C CA . LEU A 1 442 ? -1.217 -75.938 -39.188 1 82.56 442 LEU A CA 1
ATOM 3468 C C . LEU A 1 442 ? -1.508 -77.25 -38.438 1 82.56 442 LEU A C 1
ATOM 3470 O O . LEU A 1 442 ? -1.105 -78.312 -38.875 1 82.56 442 LEU A O 1
ATOM 3474 N N . CYS A 1 443 ? -2.273 -77.188 -37.406 1 83.94 443 CYS A N 1
ATOM 3475 C CA . CYS A 1 443 ? -2.648 -78.375 -36.625 1 83.94 443 CYS A CA 1
ATOM 3476 C C . CYS A 1 443 ? -3.592 -79.25 -37.406 1 83.94 443 CYS A C 1
ATOM 3478 O O . CYS A 1 443 ? -3.455 -80.5 -37.375 1 83.94 443 CYS A O 1
ATOM 3480 N N . GLU A 1 444 ? -4.465 -78.688 -38.156 1 86 444 GLU A N 1
ATOM 3481 C CA . GLU A 1 444 ? -5.395 -79.438 -38.969 1 86 444 GLU A CA 1
ATOM 3482 C C . GLU A 1 444 ? -4.676 -80.188 -40.094 1 86 444 GLU A C 1
ATOM 3484 O O . GLU A 1 444 ? -4.957 -81.312 -40.375 1 86 444 GLU A O 1
ATOM 3489 N N . ARG A 1 445 ? -3.713 -79.562 -40.625 1 84.44 445 ARG A N 1
ATOM 3490 C CA . ARG A 1 445 ? -2.938 -80.188 -41.719 1 84.44 445 ARG A CA 1
ATOM 3491 C C . ARG A 1 445 ? -2.057 -81.312 -41.188 1 84.44 445 ARG A C 1
ATOM 3493 O O . ARG A 1 445 ? -1.898 -82.312 -41.875 1 84.44 445 ARG A O 1
ATOM 3500 N N . GLU A 1 446 ? -1.548 -81.125 -40.062 1 82.75 446 GLU A N 1
ATOM 3501 C CA . GLU A 1 446 ? -0.729 -82.125 -39.438 1 82.75 446 GLU A CA 1
ATOM 3502 C C . GLU A 1 446 ? -1.547 -83.375 -39.156 1 82.75 446 GLU A C 1
ATOM 3504 O O . GLU A 1 446 ? -1.08 -84.5 -39.406 1 82.75 446 GLU A O 1
ATOM 3509 N N . GLN A 1 447 ? -2.736 -83.188 -38.719 1 84.38 447 GLN A N 1
ATOM 3510 C CA . GLN A 1 447 ? -3.6 -84.312 -38.406 1 84.38 447 GLN A CA 1
ATOM 3511 C C . GLN A 1 447 ? -3.955 -85.062 -39.688 1 84.38 447 GLN A C 1
ATOM 3513 O O . GLN A 1 447 ? -3.965 -86.312 -39.688 1 84.38 447 GLN A O 1
ATOM 3518 N N . ARG A 1 448 ? -4.066 -84.5 -40.781 1 83.56 448 ARG A N 1
ATOM 3519 C CA . ARG A 1 448 ? -4.383 -85.125 -42.031 1 83.56 448 ARG A CA 1
ATOM 3520 C C . ARG A 1 448 ? -3.184 -85.875 -42.594 1 83.56 448 ARG A C 1
ATOM 3522 O O . ARG A 1 448 ? -3.334 -87 -43.094 1 83.56 448 ARG A O 1
ATOM 3529 N N . LEU A 1 449 ? -2.068 -85.375 -42.375 1 84 449 LEU A N 1
ATOM 3530 C CA . LEU A 1 449 ? -0.85 -86 -42.875 1 84 449 LEU A CA 1
ATOM 3531 C C . LEU A 1 449 ? -0.496 -87.25 -42 1 84 449 LEU A C 1
ATOM 3533 O O . LEU A 1 449 ? -0.022 -88.25 -42.5 1 84 449 LEU A O 1
ATOM 3537 N N . GLN A 1 450 ? -0.77 -87.062 -40.781 1 84.81 450 GLN A N 1
ATOM 3538 C CA . GLN A 1 450 ? -0.553 -88.188 -39.875 1 84.81 450 GLN A CA 1
ATOM 3539 C C . GLN A 1 450 ? -1.462 -89.375 -40.25 1 84.81 450 GLN A C 1
ATOM 3541 O O . GLN A 1 450 ? -1.019 -90.5 -40.281 1 84.81 450 GLN A O 1
ATOM 3546 N N . HIS A 1 451 ? -2.633 -89 -40.562 1 83.88 451 HIS A N 1
ATOM 3547 C CA . HIS A 1 451 ? -3.566 -90.062 -41 1 83.88 451 HIS A CA 1
ATOM 3548 C C . HIS A 1 451 ? -3.148 -90.688 -42.312 1 83.88 451 HIS A C 1
ATOM 3550 O O . HIS A 1 451 ? -3.191 -91.938 -42.469 1 83.88 451 HIS A O 1
ATOM 3556 N N . ALA A 1 452 ? -2.65 -90 -43.156 1 80.44 452 ALA A N 1
ATOM 3557 C CA . ALA A 1 452 ? -2.232 -90.438 -44.469 1 80.44 452 ALA A CA 1
ATOM 3558 C C . ALA A 1 452 ? -0.957 -91.312 -44.375 1 80.44 452 ALA A C 1
ATOM 3560 O O . ALA A 1 452 ? -0.748 -92.188 -45.188 1 80.44 452 ALA A O 1
ATOM 3561 N N . ALA A 1 453 ? -0.226 -91.062 -43.406 1 80.62 453 ALA A N 1
ATOM 3562 C CA . ALA A 1 453 ? 1.062 -91.688 -43.281 1 80.62 453 ALA A CA 1
ATOM 3563 C C . ALA A 1 453 ? 0.901 -93.062 -42.594 1 80.62 453 ALA A C 1
ATOM 3565 O O . ALA A 1 453 ? 1.718 -93.938 -42.781 1 80.62 453 ALA A O 1
ATOM 3566 N N . PHE A 1 454 ? -0.274 -93.25 -41.875 1 86.06 454 PHE A N 1
ATOM 3567 C CA . PHE A 1 454 ? -0.318 -94.438 -41.031 1 86.06 454 PHE A CA 1
ATOM 3568 C C . PHE A 1 454 ? -1.52 -95.312 -41.375 1 86.06 454 PHE A C 1
ATOM 3570 O O . PHE A 1 454 ? -1.748 -96.312 -40.75 1 86.06 454 PHE A O 1
ATOM 3577 N N . HIS A 1 455 ? -2.197 -95 -42.469 1 87.5 455 HIS A N 1
ATOM 3578 C CA . HIS A 1 455 ? -3.35 -95.812 -42.812 1 87.5 455 HIS A CA 1
ATOM 3579 C C . HIS A 1 455 ? -3.355 -96.062 -44.312 1 87.5 455 HIS A C 1
ATOM 3581 O O . HIS A 1 455 ? -2.877 -95.25 -45.125 1 87.5 455 HIS A O 1
ATOM 3587 N N . ASP A 1 456 ? -3.908 -97.25 -44.562 1 80.75 456 ASP A N 1
ATOM 3588 C CA . ASP A 1 456 ? -4.094 -97.688 -45.938 1 80.75 456 ASP A CA 1
ATOM 3589 C C . ASP A 1 456 ? -5.273 -96.938 -46.562 1 80.75 456 ASP A C 1
ATOM 3591 O O . ASP A 1 456 ? -6.363 -96.875 -46 1 80.75 456 ASP A O 1
ATOM 3595 N N . PRO A 1 457 ? -5.047 -96.375 -47.688 1 77.56 457 PRO A N 1
ATOM 3596 C CA . PRO A 1 457 ? -6.102 -95.562 -48.281 1 77.56 457 PRO A CA 1
ATOM 3597 C C . PRO A 1 457 ? -7.293 -96.375 -48.75 1 77.56 457 PRO A C 1
ATOM 3599 O O . PRO A 1 457 ? -8.414 -95.875 -48.812 1 77.56 457 PRO A O 1
ATOM 3602 N N . LEU A 1 458 ? -7.035 -97.688 -49.062 1 80.25 458 LEU A N 1
ATOM 3603 C CA . LEU A 1 458 ? -8.094 -98.562 -49.594 1 80.25 458 LEU A CA 1
ATOM 3604 C C . LEU A 1 458 ? -8.984 -99.125 -48.5 1 80.25 458 LEU A C 1
ATOM 3606 O O . LEU A 1 458 ? -10.211 -99 -48.594 1 80.25 458 LEU A O 1
ATOM 3610 N N . THR A 1 459 ? -8.422 -99.688 -47.531 1 89.12 459 THR A N 1
ATOM 3611 C CA . THR A 1 459 ? -9.18 -100.375 -46.5 1 89.12 459 THR A CA 1
ATOM 3612 C C . THR A 1 459 ? -9.289 -99.562 -45.219 1 89.12 459 THR A C 1
ATOM 3614 O O . THR A 1 459 ? -10.086 -99.875 -44.344 1 89.12 459 THR A O 1
ATOM 3617 N N . GLU A 1 460 ? -8.508 -98.5 -45.125 1 89.25 460 GLU A N 1
ATOM 3618 C CA . GLU A 1 460 ? -8.477 -97.625 -43.969 1 89.25 460 GLU A CA 1
ATOM 3619 C C . GLU A 1 460 ? -7.914 -98.312 -42.719 1 89.25 460 GLU A C 1
ATOM 3621 O O . GLU A 1 460 ? -8.031 -97.812 -41.625 1 89.25 460 GLU A O 1
ATOM 3626 N N . LEU A 1 461 ? -7.371 -99.375 -42.969 1 90.56 461 LEU A N 1
ATOM 3627 C CA . LEU A 1 461 ? -6.676 -100.125 -41.906 1 90.56 461 LEU A CA 1
ATOM 3628 C C . LEU A 1 461 ? -5.254 -99.625 -41.75 1 90.56 461 LEU A C 1
ATOM 3630 O O . LEU A 1 461 ? -4.703 -99 -42.656 1 90.56 461 LEU A O 1
ATOM 3634 N N . PRO A 1 462 ? -4.695 -99.75 -40.5 1 91.19 462 PRO A N 1
ATOM 3635 C CA . PRO A 1 462 ? -3.277 -99.438 -40.344 1 91.19 462 PRO A CA 1
ATOM 3636 C C . PRO A 1 462 ? -2.393 -100.062 -41.406 1 91.19 462 PRO A C 1
ATOM 3638 O O . PRO A 1 462 ? -2.672 -101.188 -41.844 1 91.19 462 PRO A O 1
ATOM 3641 N N . ASN A 1 463 ? -1.48 -99.25 -41.75 1 85.38 463 ASN A N 1
ATOM 3642 C CA . ASN A 1 463 ? -0.579 -99.812 -42.781 1 85.38 463 ASN A CA 1
ATOM 3643 C C . ASN A 1 463 ? 0.628 -100.5 -42.156 1 85.38 463 ASN A C 1
ATOM 3645 O O . ASN A 1 463 ? 0.701 -100.625 -40.938 1 85.38 463 ASN A O 1
ATOM 3649 N N . ARG A 1 464 ? 1.469 -101.125 -43.031 1 81.31 464 ARG A N 1
ATOM 3650 C CA . ARG A 1 464 ? 2.643 -101.875 -42.562 1 81.31 464 ARG A CA 1
ATOM 3651 C C . ARG A 1 464 ? 3.48 -101 -41.594 1 81.31 464 ARG A C 1
ATOM 3653 O O . ARG A 1 464 ? 3.971 -101.562 -40.594 1 81.31 464 ARG A O 1
ATOM 3660 N N . ARG A 1 465 ? 3.586 -99.688 -41.906 1 79.25 465 ARG A N 1
ATOM 3661 C CA . ARG A 1 465 ? 4.375 -98.812 -41.062 1 79.25 465 ARG A CA 1
ATOM 3662 C C . ARG A 1 465 ? 3.781 -98.688 -39.656 1 79.25 465 ARG A C 1
ATOM 3664 O O . ARG A 1 465 ? 4.508 -98.812 -38.656 1 79.25 465 ARG A O 1
ATOM 3671 N N . TYR A 1 466 ? 2.553 -98.562 -39.719 1 87.69 466 TYR A N 1
ATOM 3672 C CA . TYR A 1 466 ? 1.867 -98.438 -38.438 1 87.69 466 TYR A CA 1
ATOM 3673 C C . TYR A 1 466 ? 1.973 -99.812 -37.688 1 87.69 466 TYR A C 1
ATOM 3675 O O . TYR A 1 466 ? 2.127 -99.812 -36.438 1 87.69 466 TYR A O 1
ATOM 3683 N N . LEU A 1 467 ? 1.866 -100.75 -38.281 1 89.31 467 LEU A N 1
ATOM 3684 C CA . LEU A 1 467 ? 1.982 -102.062 -37.656 1 89.31 467 LEU A CA 1
ATOM 3685 C C . LEU A 1 467 ? 3.346 -102.188 -37 1 89.31 467 LEU A C 1
ATOM 3687 O O . LEU A 1 467 ? 3.432 -102.688 -35.844 1 89.31 467 LEU A O 1
ATOM 3691 N N . ILE A 1 468 ? 4.352 -101.875 -37.75 1 86 468 ILE A N 1
ATOM 3692 C CA . ILE A 1 468 ? 5.707 -102 -37.219 1 86 468 ILE A CA 1
ATOM 3693 C C . ILE A 1 468 ? 5.867 -101.188 -35.969 1 86 468 ILE A C 1
ATOM 3695 O O . ILE A 1 468 ? 6.375 -101.625 -34.938 1 86 468 ILE A O 1
ATOM 3699 N N . GLU A 1 469 ? 5.359 -100 -36.125 1 86.19 469 GLU A N 1
ATOM 3700 C CA . GLU A 1 469 ? 5.488 -99.125 -35 1 86.19 469 GLU A CA 1
ATOM 3701 C C . GLU A 1 469 ? 4.723 -99.625 -33.781 1 86.19 469 GLU A C 1
ATOM 3703 O O . GLU A 1 469 ? 5.246 -99.625 -32.656 1 86.19 469 GLU A O 1
ATOM 3708 N N . ARG A 1 470 ? 3.602 -100 -34 1 90.12 470 ARG A N 1
ATOM 3709 C CA . ARG A 1 470 ? 2.756 -100.5 -32.906 1 90.12 470 ARG A CA 1
ATOM 3710 C C . ARG A 1 470 ? 3.291 -101.812 -32.375 1 90.12 470 ARG A C 1
ATOM 3712 O O . ARG A 1 470 ? 3.145 -102.125 -31.188 1 90.12 470 ARG A O 1
ATOM 3719 N N . ALA A 1 471 ? 3.764 -102.562 -33.188 1 90.81 471 ALA A N 1
ATOM 3720 C CA . ALA A 1 471 ? 4.316 -103.875 -32.75 1 90.81 471 ALA A CA 1
ATOM 3721 C C . ALA A 1 471 ? 5.539 -103.688 -31.875 1 90.81 471 ALA A C 1
ATOM 3723 O O . ALA A 1 471 ? 5.715 -104.375 -30.875 1 90.81 471 ALA A O 1
ATOM 3724 N N . GLU A 1 472 ? 6.395 -102.75 -32.219 1 89.69 472 GLU A N 1
ATOM 3725 C CA . GLU A 1 472 ? 7.57 -102.5 -31.406 1 89.69 472 GLU A CA 1
ATOM 3726 C C . GLU A 1 472 ? 7.168 -102 -30 1 89.69 472 GLU A C 1
ATOM 3728 O O . GLU A 1 472 ? 7.762 -102.438 -29.016 1 89.69 472 GLU A O 1
ATOM 3733 N N . VAL A 1 473 ? 6.211 -101.312 -30.047 1 89.12 473 VAL A N 1
ATOM 3734 C CA . VAL A 1 473 ? 5.711 -100.875 -28.766 1 89.12 473 VAL A CA 1
ATOM 3735 C C . VAL A 1 473 ? 5.102 -102 -27.984 1 89.12 473 VAL A C 1
ATOM 3737 O O . VAL A 1 473 ? 5.332 -102.125 -26.781 1 89.12 473 VAL A O 1
ATOM 3740 N N . ALA A 1 474 ? 4.348 -102.688 -28.562 1 90.81 474 ALA A N 1
ATOM 3741 C CA . ALA A 1 474 ? 3.686 -103.875 -27.938 1 90.81 474 ALA A CA 1
ATOM 3742 C C . ALA A 1 474 ? 4.703 -104.875 -27.406 1 90.81 474 ALA A C 1
ATOM 3744 O O . ALA A 1 474 ? 4.52 -105.438 -26.328 1 90.81 474 ALA A O 1
ATOM 3745 N N . LEU A 1 475 ? 5.715 -105.125 -28.125 1 92 475 LEU A N 1
ATOM 3746 C CA . LEU A 1 475 ? 6.766 -106.062 -27.703 1 92 475 LEU A CA 1
ATOM 3747 C C . LEU A 1 475 ? 7.508 -105.5 -26.484 1 92 475 LEU A C 1
ATOM 3749 O O . LEU A 1 475 ? 7.82 -106.25 -25.562 1 92 475 LEU A O 1
ATOM 3753 N N . ALA A 1 476 ? 7.785 -104.188 -26.547 1 91.81 476 ALA A N 1
ATOM 3754 C CA . ALA A 1 476 ? 8.445 -103.562 -25.406 1 91.81 476 ALA A CA 1
ATOM 3755 C C . ALA A 1 476 ? 7.57 -103.625 -24.156 1 91.81 476 ALA A C 1
ATOM 3757 O O . ALA A 1 476 ? 8.062 -103.938 -23.062 1 91.81 476 ALA A O 1
ATOM 3758 N N . ASP A 1 477 ? 6.387 -103.438 -24.281 1 91.62 477 ASP A N 1
ATOM 3759 C CA . ASP A 1 477 ? 5.434 -103.5 -23.188 1 91.62 477 ASP A CA 1
ATOM 3760 C C . ASP A 1 477 ? 5.312 -104.938 -22.672 1 91.62 477 ASP A C 1
ATOM 3762 O O . ASP A 1 477 ? 5.207 -105.188 -21.453 1 91.62 477 ASP A O 1
ATOM 3766 N N . ALA A 1 478 ? 5.188 -105.875 -23.469 1 92.5 478 ALA A N 1
ATOM 3767 C CA . ALA A 1 478 ? 5.074 -107.312 -23.125 1 92.5 478 ALA A CA 1
ATOM 3768 C C . ALA A 1 478 ? 6.301 -107.75 -22.344 1 92.5 478 ALA A C 1
ATOM 3770 O O . ALA A 1 478 ? 6.184 -108.562 -21.422 1 92.5 478 ALA A O 1
ATOM 3771 N N . GLN A 1 479 ? 7.395 -107.312 -22.75 1 91.62 479 GLN A N 1
ATOM 3772 C CA . GLN A 1 479 ? 8.633 -107.625 -22.047 1 91.62 479 GLN A CA 1
ATOM 3773 C C . GLN A 1 479 ? 8.586 -107.125 -20.609 1 91.62 479 GLN A C 1
ATOM 3775 O O . GLN A 1 479 ? 9 -107.875 -19.688 1 91.62 479 GLN A O 1
ATOM 3780 N N . ARG A 1 480 ? 8.055 -106 -20.5 1 91.69 480 ARG A N 1
ATOM 3781 C CA . ARG A 1 480 ? 7.992 -105.375 -19.188 1 91.69 480 ARG A CA 1
ATOM 3782 C C . ARG A 1 480 ? 6.969 -106.062 -18.297 1 91.69 480 ARG A C 1
ATOM 3784 O O . ARG A 1 480 ? 7.188 -106.25 -17.094 1 91.69 480 ARG A O 1
ATOM 3791 N N . ARG A 1 481 ? 5.926 -106.438 -18.797 1 92.69 481 ARG A N 1
ATOM 3792 C CA . ARG A 1 481 ? 4.812 -107 -18.031 1 92.69 481 ARG A CA 1
ATOM 3793 C C . ARG A 1 481 ? 4.852 -108.5 -18.016 1 92.69 481 ARG A C 1
ATOM 3795 O O . ARG A 1 481 ? 4.07 -109.125 -17.312 1 92.69 481 ARG A O 1
ATOM 3802 N N . GLY A 1 482 ? 5.684 -109.125 -18.656 1 89.56 482 GLY A N 1
ATOM 3803 C CA . GLY A 1 482 ? 5.773 -110.562 -18.734 1 89.56 482 GLY A CA 1
ATOM 3804 C C . GLY A 1 482 ? 4.633 -111.188 -19.5 1 89.56 482 GLY A C 1
ATOM 3805 O O . GLY A 1 482 ? 4.098 -112.188 -19.094 1 89.56 482 GLY A O 1
ATOM 3806 N N . GLU A 1 483 ? 4.195 -110.562 -20.484 1 92.25 483 GLU A N 1
ATOM 3807 C CA . GLU A 1 483 ? 3.084 -111 -21.312 1 92.25 483 GLU A CA 1
ATOM 3808 C C . GLU A 1 483 ? 3.572 -111.5 -22.656 1 92.25 483 GLU A C 1
ATOM 3810 O O . GLU A 1 483 ? 4.773 -111.5 -22.938 1 92.25 483 GLU A O 1
ATOM 3815 N N . SER A 1 484 ? 2.654 -112.188 -23.453 1 91.06 484 SER A N 1
ATOM 3816 C CA . SER A 1 484 ? 2.998 -112.688 -24.781 1 91.06 484 SER A CA 1
ATOM 3817 C C . SER A 1 484 ? 2.316 -111.875 -25.875 1 91.06 484 SER A C 1
ATOM 3819 O O . SER A 1 484 ? 1.328 -111.188 -25.609 1 91.06 484 SER A O 1
ATOM 3821 N N . VAL A 1 485 ? 2.932 -111.75 -27.047 1 94.06 485 VAL A N 1
ATOM 3822 C CA . VAL A 1 485 ? 2.369 -111.125 -28.234 1 94.06 485 VAL A CA 1
ATOM 3823 C C . VAL A 1 485 ? 2.33 -112.125 -29.391 1 94.06 485 VAL A C 1
ATOM 3825 O O . VAL A 1 485 ? 3.248 -112.938 -29.562 1 94.06 485 VAL A O 1
ATOM 3828 N N . ALA A 1 486 ? 1.268 -112.188 -30.109 1 95 486 ALA A N 1
ATOM 3829 C CA . ALA A 1 486 ? 1.126 -113.062 -31.281 1 95 486 ALA A CA 1
ATOM 3830 C C . ALA A 1 486 ? 0.99 -112.188 -32.562 1 95 486 ALA A C 1
ATOM 3832 O O . ALA A 1 486 ? 0.313 -111.188 -32.562 1 95 486 ALA A O 1
ATOM 3833 N N . LEU A 1 487 ? 1.707 -112.562 -33.562 1 95.25 487 LEU A N 1
ATOM 3834 C CA . LEU A 1 487 ? 1.562 -112 -34.875 1 95.25 487 LEU A CA 1
ATOM 3835 C C . LEU A 1 487 ? 1.003 -113 -35.875 1 95.25 487 LEU A C 1
ATOM 3837 O O . LEU A 1 487 ? 1.55 -114.125 -36 1 95.25 487 LEU A O 1
ATOM 3841 N N . MET A 1 488 ? -0.109 -112.688 -36.531 1 95.69 488 MET A N 1
ATOM 3842 C CA . MET A 1 488 ? -0.729 -113.562 -37.531 1 95.69 488 MET A CA 1
ATOM 3843 C C . MET A 1 488 ? -0.668 -112.875 -38.906 1 95.69 488 MET A C 1
ATOM 3845 O O . MET A 1 488 ? -1.043 -111.688 -39.062 1 95.69 488 MET A O 1
ATOM 3849 N N . LEU A 1 489 ? -0.176 -113.562 -39.781 1 94.06 489 LEU A N 1
ATOM 3850 C CA . LEU A 1 489 ? -0.212 -113.125 -41.188 1 94.06 489 LEU A CA 1
ATOM 3851 C C . LEU A 1 489 ? -1.302 -113.875 -41.969 1 94.06 489 LEU A C 1
ATOM 3853 O O . LEU A 1 489 ? -1.425 -115.062 -41.875 1 94.06 489 LEU A O 1
ATOM 3857 N N . VAL A 1 490 ? -2.117 -113.062 -42.625 1 94.19 490 VAL A N 1
ATOM 3858 C CA . VAL A 1 490 ? -3.262 -113.562 -43.375 1 94.19 490 VAL A CA 1
ATOM 3859 C C . VAL A 1 490 ? -3.111 -113.25 -44.844 1 94.19 490 VAL A C 1
ATOM 3861 O O . VAL A 1 490 ? -2.877 -112.125 -45.219 1 94.19 490 VAL A O 1
ATOM 3864 N N . ASP A 1 491 ? -3.205 -114.125 -45.625 1 90.12 491 ASP A N 1
ATOM 3865 C CA . ASP A 1 491 ? -3.135 -113.938 -47.062 1 90.12 491 ASP A CA 1
ATOM 3866 C C . ASP A 1 491 ? -4.375 -114.5 -47.75 1 90.12 491 ASP A C 1
ATOM 3868 O O . ASP A 1 491 ? -4.863 -115.562 -47.375 1 90.12 491 ASP A O 1
ATOM 3872 N N . LEU A 1 492 ? -4.836 -113.812 -48.781 1 90.56 492 LEU A N 1
ATOM 3873 C CA . LEU A 1 492 ? -5.973 -114.312 -49.562 1 90.56 492 LEU A CA 1
ATOM 3874 C C . LEU A 1 492 ? -5.523 -115.312 -50.625 1 90.56 492 LEU A C 1
ATOM 3876 O O . LEU A 1 492 ? -4.668 -115 -51.469 1 90.56 492 LEU A O 1
ATOM 3880 N N . ASP A 1 493 ? -6.199 -116.438 -50.594 1 85.56 493 ASP A N 1
ATOM 3881 C CA . ASP A 1 493 ? -5.848 -117.5 -51.531 1 85.56 493 ASP A CA 1
ATOM 3882 C C . ASP A 1 493 ? -6.449 -117.25 -52.906 1 85.56 493 ASP A C 1
ATOM 3884 O O . ASP A 1 493 ? -7.633 -116.938 -53.031 1 85.56 493 ASP A O 1
ATOM 3888 N N . HIS A 1 494 ? -5.688 -117.312 -54 1 79.56 494 HIS A N 1
ATOM 3889 C CA . HIS A 1 494 ? -6.098 -117.125 -55.375 1 79.56 494 HIS A CA 1
ATOM 3890 C C . HIS A 1 494 ? -6.809 -115.812 -55.594 1 79.56 494 HIS A C 1
ATOM 3892 O O . HIS A 1 494 ? -7.891 -115.75 -56.188 1 79.56 494 HIS A O 1
ATOM 3898 N N . PHE A 1 495 ? -6.223 -114.75 -55.062 1 84 495 PHE A N 1
ATOM 3899 C CA . PHE A 1 495 ? -6.785 -113.438 -55.188 1 84 495 PHE A CA 1
ATOM 3900 C C . PHE A 1 495 ? -6.543 -112.875 -56.594 1 84 495 PHE A C 1
ATOM 3902 O O . PHE A 1 495 ? -7.395 -112.188 -57.156 1 84 495 PHE A O 1
ATOM 3909 N N . LYS A 1 496 ? -5.48 -113.25 -57.188 1 74.38 496 LYS A N 1
ATOM 3910 C CA . LYS A 1 496 ? -5.113 -112.75 -58.5 1 74.38 496 LYS A CA 1
ATOM 3911 C C . LYS A 1 496 ? -6.137 -113.125 -59.562 1 74.38 496 LYS A C 1
ATOM 3913 O O . LYS A 1 496 ? -6.512 -112.312 -60.406 1 74.38 496 LYS A O 1
ATOM 3918 N N . PRO A 1 497 ? -6.621 -114.312 -59.531 1 76.06 497 PRO A N 1
ATOM 3919 C CA . PRO A 1 497 ? -7.645 -114.688 -60.5 1 76.06 497 PRO A CA 1
ATOM 3920 C C . PRO A 1 497 ? -8.906 -113.875 -60.406 1 76.06 497 PRO A C 1
ATOM 3922 O O . PRO A 1 497 ? -9.602 -113.625 -61.406 1 76.06 497 PRO A O 1
ATOM 3925 N N . ILE A 1 498 ? -9.195 -113.438 -59.312 1 82.25 498 ILE A N 1
ATOM 3926 C CA . ILE A 1 498 ? -10.352 -112.562 -59.125 1 82.25 498 ILE A CA 1
ATOM 3927 C C . ILE A 1 498 ? -10.133 -111.25 -59.875 1 82.25 498 ILE A C 1
ATOM 3929 O O . ILE A 1 498 ? -11.023 -110.75 -60.562 1 82.25 498 ILE A O 1
ATOM 3933 N N . ASN A 1 499 ? -9 -110.688 -59.719 1 74.44 499 ASN A N 1
ATOM 3934 C CA . ASN A 1 499 ? -8.648 -109.438 -60.438 1 74.44 499 ASN A CA 1
ATOM 3935 C C . ASN A 1 499 ? -8.68 -109.688 -61.938 1 74.44 499 ASN A C 1
ATOM 3937 O O . ASN A 1 499 ? -9.148 -108.812 -62.688 1 74.44 499 ASN A O 1
ATOM 3941 N N . ASP A 1 500 ? -8.242 -110.812 -62.344 1 67.44 500 ASP A N 1
ATOM 3942 C CA . ASP A 1 500 ? -8.094 -111.062 -63.781 1 67.44 500 ASP A CA 1
ATOM 3943 C C . ASP A 1 500 ? -9.453 -111.312 -64.438 1 67.44 500 ASP A C 1
ATOM 3945 O O . ASP A 1 500 ? -9.68 -110.875 -65.562 1 67.44 500 ASP A O 1
ATOM 3949 N N . ARG A 1 501 ? -10.227 -111.875 -63.688 1 73.38 501 ARG A N 1
ATOM 3950 C CA . ARG A 1 501 ? -11.508 -112.25 -64.25 1 73.38 501 ARG A CA 1
ATOM 3951 C C . ARG A 1 501 ? -12.547 -111.188 -64.062 1 73.38 501 ARG A C 1
ATOM 3953 O O . ARG A 1 501 ? -13.367 -110.938 -65 1 73.38 501 ARG A O 1
ATOM 3960 N N . TYR A 1 502 ? -12.477 -110.562 -62.969 1 80.38 502 TYR A N 1
ATOM 3961 C CA . TYR A 1 502 ? -13.578 -109.625 -62.656 1 80.38 502 TYR A CA 1
ATOM 3962 C C . TYR A 1 502 ? -13.094 -108.188 -62.625 1 80.38 502 TYR A C 1
ATOM 3964 O O . TYR A 1 502 ? -13.891 -107.25 -62.438 1 80.38 502 TYR A O 1
ATOM 3972 N N . GLY A 1 503 ? -11.93 -108.062 -62.688 1 74.75 503 GLY A N 1
ATOM 3973 C CA . GLY A 1 503 ? -11.383 -106.688 -62.688 1 74.75 503 GLY A CA 1
ATOM 3974 C C . GLY A 1 503 ? -10.844 -106.25 -61.344 1 74.75 503 GLY A C 1
ATOM 3975 O O . GLY A 1 503 ? -11.172 -106.875 -60.312 1 74.75 503 GLY A O 1
ATOM 3976 N N . HIS A 1 504 ? -10.109 -105.125 -61.312 1 74.69 504 HIS A N 1
ATOM 3977 C CA . HIS A 1 504 ? -9.453 -104.688 -60.094 1 74.69 504 HIS A CA 1
ATOM 3978 C C . HIS A 1 504 ? -10.469 -104.062 -59.125 1 74.69 504 HIS A C 1
ATOM 3980 O O . HIS A 1 504 ? -10.242 -104.062 -57.938 1 74.69 504 HIS A O 1
ATOM 3986 N N . ASP A 1 505 ? -11.469 -103.562 -59.594 1 80.06 505 ASP A N 1
ATOM 3987 C CA . ASP A 1 505 ? -12.516 -103 -58.719 1 80.06 505 ASP A CA 1
ATOM 3988 C C . ASP A 1 505 ? -13.109 -104.125 -57.844 1 80.06 505 ASP A C 1
ATOM 3990 O O . ASP A 1 505 ? -13.453 -103.875 -56.656 1 80.06 505 ASP A O 1
ATOM 3994 N N . ALA A 1 506 ? -13.242 -105.25 -58.531 1 82.69 506 ALA A N 1
ATOM 3995 C CA . ALA A 1 506 ? -13.742 -106.375 -57.75 1 82.69 506 ALA A CA 1
ATOM 3996 C C . ALA A 1 506 ? -12.758 -106.812 -56.656 1 82.69 506 ALA A C 1
ATOM 3998 O O . ALA A 1 506 ? -13.156 -107.125 -55.562 1 82.69 506 ALA A O 1
ATOM 3999 N N . GLY A 1 507 ? -11.562 -106.688 -57.062 1 84.25 507 GLY A N 1
ATOM 4000 C CA . GLY A 1 507 ? -10.523 -107 -56.094 1 84.25 507 GLY A CA 1
ATOM 4001 C C . GLY A 1 507 ? -10.492 -106 -54.938 1 84.25 507 GLY A C 1
ATOM 4002 O O . GLY A 1 507 ? -10.375 -106.375 -53.781 1 84.25 507 GLY A O 1
ATOM 4003 N N . ASP A 1 508 ? -10.617 -104.75 -55.25 1 82.38 508 ASP A N 1
ATOM 4004 C CA . ASP A 1 508 ? -10.641 -103.688 -54.25 1 82.38 508 ASP A CA 1
ATOM 4005 C C . ASP A 1 508 ? -11.82 -103.875 -53.281 1 82.38 508 ASP A C 1
ATOM 4007 O O . ASP A 1 508 ? -11.672 -103.688 -52.062 1 82.38 508 ASP A O 1
ATOM 4011 N N . LEU A 1 509 ? -12.883 -104.188 -53.844 1 89.06 509 LEU A N 1
ATOM 4012 C CA . LEU A 1 509 ? -14.062 -104.438 -53 1 89.06 509 LEU A CA 1
ATOM 4013 C C . LEU A 1 509 ? -13.844 -105.625 -52.094 1 89.06 509 LEU A C 1
ATOM 4015 O O . LEU A 1 509 ? -14.258 -105.625 -50.906 1 89.06 509 LEU A O 1
ATOM 4019 N N . MET A 1 510 ? -13.258 -106.562 -52.625 1 90.94 510 MET A N 1
ATOM 4020 C CA . MET A 1 510 ? -12.961 -107.75 -51.812 1 90.94 510 MET A CA 1
ATOM 4021 C C . MET A 1 510 ? -12.031 -107.438 -50.656 1 90.94 510 MET A C 1
ATOM 4023 O O . MET A 1 510 ? -12.289 -107.75 -49.531 1 90.94 510 MET A O 1
ATOM 4027 N N . LEU A 1 511 ? -11.023 -106.688 -50.969 1 90.44 511 LEU A N 1
ATOM 4028 C CA . LEU A 1 511 ? -10.062 -106.312 -49.969 1 90.44 511 LEU A CA 1
ATOM 4029 C C . LEU A 1 511 ? -10.727 -105.438 -48.906 1 90.44 511 LEU A C 1
ATOM 4031 O O . LEU A 1 511 ? -10.453 -105.625 -47.688 1 90.44 511 LEU A O 1
ATOM 4035 N N . ARG A 1 512 ? -11.484 -104.562 -49.219 1 92.31 512 ARG A N 1
ATOM 4036 C CA . ARG A 1 512 ? -12.211 -103.688 -48.281 1 92.31 512 ARG A CA 1
ATOM 4037 C C . ARG A 1 512 ? -13.109 -104.5 -47.375 1 92.31 512 ARG A C 1
ATOM 4039 O O . ARG A 1 512 ? -13.172 -104.312 -46.156 1 92.31 512 ARG A O 1
ATOM 4046 N N . THR A 1 513 ? -13.789 -105.438 -47.938 1 93.56 513 THR A N 1
ATOM 4047 C CA . THR A 1 513 ? -14.711 -106.312 -47.219 1 93.56 513 THR A CA 1
ATOM 4048 C C . THR A 1 513 ? -13.961 -107.188 -46.219 1 93.56 513 THR A C 1
ATOM 4050 O O . THR A 1 513 ? -14.375 -107.312 -45.094 1 93.56 513 THR A O 1
ATOM 4053 N N . ILE A 1 514 ? -12.992 -107.688 -46.75 1 92.5 514 ILE A N 1
ATOM 4054 C CA . ILE A 1 514 ? -12.172 -108.562 -45.875 1 92.5 514 ILE A CA 1
ATOM 4055 C C . ILE A 1 514 ? -11.586 -107.688 -44.75 1 92.5 514 ILE A C 1
ATOM 4057 O O . ILE A 1 514 ? -11.57 -108.125 -43.594 1 92.5 514 ILE A O 1
ATOM 4061 N N . GLY A 1 515 ? -11.016 -106.562 -45.125 1 93 515 GLY A N 1
ATOM 4062 C CA . GLY A 1 515 ? -10.516 -105.625 -44.094 1 93 515 GLY A CA 1
ATOM 4063 C C . GLY A 1 515 ? -11.547 -105.375 -43 1 93 515 GLY A C 1
ATOM 4064 O O . GLY A 1 515 ? -11.234 -105.375 -41.812 1 93 515 GLY A O 1
ATOM 4065 N N . HIS A 1 516 ? -12.664 -105.125 -43.375 1 93.62 516 HIS A N 1
ATOM 4066 C CA . HIS A 1 516 ? -13.758 -104.875 -42.438 1 93.62 516 HIS A CA 1
ATOM 4067 C C . HIS A 1 516 ? -14.086 -106.062 -41.594 1 93.62 516 HIS A C 1
ATOM 4069 O O . HIS A 1 516 ? -14.273 -105.938 -40.375 1 93.62 516 HIS A O 1
ATOM 4075 N N . ARG A 1 517 ? -14.133 -107.188 -42.188 1 93.31 517 ARG A N 1
ATOM 4076 C CA . ARG A 1 517 ? -14.438 -108.438 -41.438 1 93.31 517 ARG A CA 1
ATOM 4077 C C . ARG A 1 517 ? -13.336 -108.75 -40.438 1 93.31 517 ARG A C 1
ATOM 4079 O O . ARG A 1 517 ? -13.617 -109.25 -39.344 1 93.31 517 ARG A O 1
ATOM 4086 N N . LEU A 1 518 ? -12.219 -108.562 -40.906 1 93.62 518 LEU A N 1
ATOM 4087 C CA . LEU A 1 518 ? -11.094 -108.75 -40 1 93.62 518 LEU A CA 1
ATOM 4088 C C . LEU A 1 518 ? -11.219 -107.875 -38.75 1 93.62 518 LEU A C 1
ATOM 4090 O O . LEU A 1 518 ? -11.047 -108.375 -37.625 1 93.62 518 LEU A O 1
ATOM 4094 N N . ARG A 1 519 ? -11.398 -106.688 -38.969 1 91.44 519 ARG A N 1
ATOM 4095 C CA . ARG A 1 519 ? -11.516 -105.688 -37.875 1 91.44 519 ARG A CA 1
ATOM 4096 C C . ARG A 1 519 ? -12.664 -106.062 -36.938 1 91.44 519 ARG A C 1
ATOM 4098 O O . ARG A 1 519 ? -12.562 -105.875 -35.719 1 91.44 519 ARG A O 1
ATOM 4105 N N . GLU A 1 520 ? -13.695 -106.625 -37.406 1 91.12 520 GLU A N 1
ATOM 4106 C CA . GLU A 1 520 ? -14.891 -106.938 -36.656 1 91.12 520 GLU A CA 1
ATOM 4107 C C . GLU A 1 520 ? -14.664 -108.25 -35.812 1 91.12 520 GLU A C 1
ATOM 4109 O O . GLU A 1 520 ? -15.312 -108.438 -34.781 1 91.12 520 GLU A O 1
ATOM 4114 N N . HIS A 1 521 ? -13.812 -109 -36.188 1 90.75 521 HIS A N 1
ATOM 4115 C CA . HIS A 1 521 ? -13.688 -110.312 -35.531 1 90.75 521 HIS A CA 1
ATOM 4116 C C . HIS A 1 521 ? -12.414 -110.375 -34.688 1 90.75 521 HIS A C 1
ATOM 4118 O O . HIS A 1 521 ? -12.008 -111.5 -34.281 1 90.75 521 HIS A O 1
ATOM 4124 N N . VAL A 1 522 ? -11.828 -109.375 -34.625 1 87.75 522 VAL A N 1
ATOM 4125 C CA . VAL A 1 522 ? -10.703 -109.25 -33.719 1 87.75 522 VAL A CA 1
ATOM 4126 C C . VAL A 1 522 ? -11.086 -108.312 -32.594 1 87.75 522 VAL A C 1
ATOM 4128 O O . VAL A 1 522 ? -11.977 -107.438 -32.719 1 87.75 522 VAL A O 1
ATOM 4131 N N . ARG A 1 523 ? -10.445 -108.312 -31.422 1 86.62 523 ARG A N 1
ATOM 4132 C CA . ARG A 1 523 ? -10.766 -107.5 -30.281 1 86.62 523 ARG A CA 1
ATOM 4133 C C . ARG A 1 523 ? -10.297 -106.062 -30.516 1 86.62 523 ARG A C 1
ATOM 4135 O O . ARG A 1 523 ? -9.438 -105.812 -31.359 1 86.62 523 ARG A O 1
ATOM 4142 N N . THR A 1 524 ? -10.898 -105.188 -29.719 1 82.19 524 THR A N 1
ATOM 4143 C CA . THR A 1 524 ? -10.656 -103.75 -29.828 1 82.19 524 THR A CA 1
ATOM 4144 C C . THR A 1 524 ? -9.195 -103.375 -29.516 1 82.19 524 THR A C 1
ATOM 4146 O O . THR A 1 524 ? -8.625 -102.5 -30.109 1 82.19 524 THR A O 1
ATOM 4149 N N . HIS A 1 525 ? -8.609 -104.125 -28.641 1 83.44 525 HIS A N 1
ATOM 4150 C CA . HIS A 1 525 ? -7.246 -103.812 -28.234 1 83.44 525 HIS A CA 1
ATOM 4151 C C . HIS A 1 525 ? -6.23 -104.5 -29.172 1 83.44 525 HIS A C 1
ATOM 4153 O O . HIS A 1 525 ? -5.051 -104.125 -29.156 1 83.44 525 HIS A O 1
ATOM 4159 N N . ASP A 1 526 ? -6.656 -105.375 -30.031 1 87.44 526 ASP A N 1
ATOM 4160 C CA . ASP A 1 526 ? -5.789 -106 -31.047 1 87.44 526 ASP A CA 1
ATOM 4161 C C . ASP A 1 526 ? -5.77 -105.125 -32.312 1 87.44 526 ASP A C 1
ATOM 4163 O O . ASP A 1 526 ? -6.621 -104.25 -32.5 1 87.44 526 ASP A O 1
ATOM 4167 N N . MET A 1 527 ? -4.723 -105.312 -33.125 1 91.94 527 MET A N 1
ATOM 4168 C CA . MET A 1 527 ? -4.582 -104.5 -34.281 1 91.94 527 MET A CA 1
ATOM 4169 C C . MET A 1 527 ? -4.629 -105.312 -35.562 1 91.94 527 MET A C 1
ATOM 4171 O O . MET A 1 527 ? -4.039 -106.375 -35.656 1 91.94 527 MET A O 1
ATOM 4175 N N . VAL A 1 528 ? -5.383 -104.812 -36.531 1 94.94 528 VAL A N 1
ATOM 4176 C CA . VAL A 1 528 ? -5.418 -105.375 -37.875 1 94.94 528 VAL A CA 1
ATOM 4177 C C . VAL A 1 528 ? -4.766 -104.375 -38.844 1 94.94 528 VAL A C 1
ATOM 4179 O O . VAL A 1 528 ? -5.039 -103.188 -38.812 1 94.94 528 VAL A O 1
ATOM 4182 N N . ALA A 1 529 ? -3.877 -104.875 -39.594 1 94.56 529 ALA A N 1
ATOM 4183 C CA . ALA A 1 529 ? -3.178 -104 -40.562 1 94.56 529 ALA A CA 1
ATOM 4184 C C . ALA A 1 529 ? -3.145 -104.688 -41.938 1 94.56 529 ALA A C 1
ATOM 4186 O O . ALA A 1 529 ? -3.23 -105.875 -42.062 1 94.56 529 ALA A O 1
ATOM 4187 N N . ARG A 1 530 ? -3.145 -103.938 -42.938 1 92.06 530 ARG A N 1
ATOM 4188 C CA . ARG A 1 530 ? -2.922 -104.438 -44.281 1 92.06 530 ARG A CA 1
ATOM 4189 C C . ARG A 1 530 ? -1.481 -104.188 -44.719 1 92.06 530 ARG A C 1
ATOM 4191 O O . ARG A 1 530 ? -0.996 -103.062 -44.688 1 92.06 530 ARG A O 1
ATOM 4198 N N . LEU A 1 531 ? -0.797 -105.188 -45.062 1 81.75 531 LEU A N 1
ATOM 4199 C CA . LEU A 1 531 ? 0.623 -105.125 -45.406 1 81.75 531 LEU A CA 1
ATOM 4200 C C . LEU A 1 531 ? 0.823 -104.75 -46.875 1 81.75 531 LEU A C 1
ATOM 4202 O O . LEU A 1 531 ? 1.877 -104.25 -47.25 1 81.75 531 LEU A O 1
ATOM 4206 N N . GLY A 1 532 ? -0.01 -105 -47.656 1 75.31 532 GLY A N 1
ATOM 4207 C CA . GLY A 1 532 ? 0.054 -104.75 -49.094 1 75.31 532 GLY A CA 1
ATOM 4208 C C . GLY A 1 532 ? -0.588 -105.875 -49.906 1 75.31 532 GLY A C 1
ATOM 4209 O O . GLY A 1 532 ? -0.628 -107 -49.5 1 75.31 532 GLY A O 1
ATOM 4210 N N . GLY A 1 533 ? -1.055 -105.438 -50.938 1 77.38 533 GLY A N 1
ATOM 4211 C CA . GLY A 1 533 ? -1.688 -106.438 -51.781 1 77.38 533 GLY A CA 1
ATOM 4212 C C . GLY A 1 533 ? -2.836 -107.188 -51.125 1 77.38 533 GLY A C 1
ATOM 4213 O O . GLY A 1 533 ? -3.793 -106.562 -50.656 1 77.38 533 GLY A O 1
ATOM 4214 N N . ASP A 1 534 ? -2.648 -108.5 -51.031 1 83.88 534 ASP A N 1
ATOM 4215 C CA . ASP A 1 534 ? -3.676 -109.312 -50.469 1 83.88 534 ASP A CA 1
ATOM 4216 C C . ASP A 1 534 ? -3.238 -109.875 -49.094 1 83.88 534 ASP A C 1
ATOM 4218 O O . ASP A 1 534 ? -3.797 -110.812 -48.594 1 83.88 534 ASP A O 1
ATOM 4222 N N . GLU A 1 535 ? -2.281 -109.188 -48.531 1 87.94 535 GLU A N 1
ATOM 4223 C CA . GLU A 1 535 ? -1.737 -109.625 -47.281 1 87.94 535 GLU A CA 1
ATOM 4224 C C . GLU A 1 535 ? -2.184 -108.75 -46.125 1 87.94 535 GLU A C 1
ATOM 4226 O O . GLU A 1 535 ? -2.158 -107.5 -46.219 1 87.94 535 GLU A O 1
ATOM 4231 N N . PHE A 1 536 ? -2.705 -109.375 -45.031 1 94.12 536 PHE A N 1
ATOM 4232 C CA . PHE A 1 536 ? -3.107 -108.688 -43.812 1 94.12 536 PHE A CA 1
ATOM 4233 C C . PHE A 1 536 ? -2.35 -109.25 -42.625 1 94.12 536 PHE A C 1
ATOM 4235 O O . PHE A 1 536 ? -1.759 -110.312 -42.688 1 94.12 536 PHE A O 1
ATOM 4242 N N . ALA A 1 537 ? -2.273 -108.438 -41.594 1 94.81 537 ALA A N 1
ATOM 4243 C CA . ALA A 1 537 ? -1.646 -108.875 -40.344 1 94.81 537 ALA A CA 1
ATOM 4244 C C . ALA A 1 537 ? -2.543 -108.625 -39.156 1 94.81 537 ALA A C 1
ATOM 4246 O O . ALA A 1 537 ? -3.285 -107.625 -39.156 1 94.81 537 ALA A O 1
ATOM 4247 N N . VAL A 1 538 ? -2.553 -109.438 -38.188 1 95.25 538 VAL A N 1
ATOM 4248 C CA . VAL A 1 538 ? -3.254 -109.25 -36.906 1 95.25 538 VAL A CA 1
ATOM 4249 C C . VAL A 1 538 ? -2.27 -109.375 -35.75 1 95.25 538 VAL A C 1
ATOM 4251 O O . VAL A 1 538 ? -1.558 -110.375 -35.625 1 95.25 538 VAL A O 1
ATOM 4254 N N . LEU A 1 539 ? -2.193 -108.375 -35.031 1 94.56 539 LEU A N 1
ATOM 4255 C CA . LEU A 1 539 ? -1.362 -108.312 -33.844 1 94.56 539 LEU A CA 1
ATOM 4256 C C . LEU A 1 539 ? -2.207 -108.562 -32.594 1 94.56 539 LEU A C 1
ATOM 4258 O O . LEU A 1 539 ? -3.092 -107.75 -32.281 1 94.56 539 LEU A O 1
ATOM 4262 N N . VAL A 1 540 ? -1.979 -109.625 -31.859 1 94 540 VAL A N 1
ATOM 4263 C CA . VAL A 1 540 ? -2.73 -110 -30.656 1 94 540 VAL A CA 1
ATOM 4264 C C . VAL A 1 540 ? -1.842 -109.812 -29.438 1 94 540 VAL A C 1
ATOM 4266 O O . VAL A 1 540 ? -0.769 -110.375 -29.344 1 94 540 VAL A O 1
ATOM 4269 N N . CYS A 1 541 ? -2.309 -108.875 -28.547 1 89.56 541 CYS A N 1
ATOM 4270 C CA . CYS A 1 541 ? -1.55 -108.625 -27.344 1 89.56 541 CYS A CA 1
ATOM 4271 C C . CYS A 1 541 ? -2.307 -109.062 -26.094 1 89.56 541 CYS A C 1
ATOM 4273 O O . CYS A 1 541 ? -3.516 -109.312 -26.156 1 89.56 541 CYS A O 1
ATOM 4275 N N . GLY A 1 542 ? -1.609 -109.312 -24.922 1 85.06 542 GLY A N 1
ATOM 4276 C CA . GLY A 1 542 ? -2.205 -109.625 -23.641 1 85.06 542 GLY A CA 1
ATOM 4277 C C . GLY A 1 542 ? -1.75 -111 -23.078 1 85.06 542 GLY A C 1
ATOM 4278 O O . GLY A 1 542 ? -1.002 -111.688 -23.734 1 85.06 542 GLY A O 1
ATOM 4279 N N . PRO A 1 543 ? -2.133 -111.312 -21.891 1 83.31 543 PRO A N 1
ATOM 4280 C CA . PRO A 1 543 ? -1.724 -112.5 -21.203 1 83.31 543 PRO A CA 1
ATOM 4281 C C . PRO A 1 543 ? -2.273 -113.812 -21.859 1 83.31 543 PRO A C 1
ATOM 4283 O O . PRO A 1 543 ? -1.664 -114.875 -21.75 1 83.31 543 PRO A O 1
ATOM 4286 N N . ASP A 1 544 ? -3.328 -113.688 -22.5 1 85 544 ASP A N 1
ATOM 4287 C CA . ASP A 1 544 ? -3.971 -114.812 -23.094 1 85 544 ASP A CA 1
ATOM 4288 C C . ASP A 1 544 ? -3.736 -114.875 -24.609 1 85 544 ASP A C 1
ATOM 4290 O O . ASP A 1 544 ? -4.535 -115.438 -25.344 1 85 544 ASP A O 1
ATOM 4294 N N . ALA A 1 545 ? -2.65 -114.25 -25.109 1 85.94 545 ALA A N 1
ATOM 4295 C CA . ALA A 1 545 ? -2.416 -114.062 -26.547 1 85.94 545 ALA A CA 1
ATOM 4296 C C . ALA A 1 545 ? -2.266 -115.438 -27.219 1 85.94 545 ALA A C 1
ATOM 4298 O O . ALA A 1 545 ? -2.77 -115.688 -28.312 1 85.94 545 ALA A O 1
ATOM 4299 N N . GLN A 1 546 ? -1.786 -116.438 -26.656 1 82.62 546 GLN A N 1
ATOM 4300 C CA . GLN A 1 546 ? -1.53 -117.75 -27.25 1 82.62 546 GLN A CA 1
ATOM 4301 C C . GLN A 1 546 ? -2.824 -118.562 -27.422 1 82.62 546 GLN A C 1
ATOM 4303 O O . GLN A 1 546 ? -3.049 -119.188 -28.453 1 82.62 546 GLN A O 1
ATOM 4308 N N . GLN A 1 547 ? -3.566 -118.562 -26.391 1 82.81 547 GLN A N 1
ATOM 4309 C CA . GLN A 1 547 ? -4.832 -119.25 -26.438 1 82.81 547 GLN A CA 1
ATOM 4310 C C . GLN A 1 547 ? -5.82 -118.625 -27.391 1 82.81 547 GLN A C 1
ATOM 4312 O O . GLN A 1 547 ? -6.516 -119.312 -28.141 1 82.81 547 GLN A O 1
ATOM 4317 N N . HIS A 1 548 ? -5.734 -117.375 -27.297 1 88.81 548 HIS A N 1
ATOM 4318 C CA . HIS A 1 548 ? -6.699 -116.562 -28.078 1 88.81 548 HIS A CA 1
ATOM 4319 C C . HIS A 1 548 ? -6.359 -116.625 -29.562 1 88.81 548 HIS A C 1
ATOM 4321 O O . HIS A 1 548 ? -7.25 -116.438 -30.406 1 88.81 548 HIS A O 1
ATOM 4327 N N . THR A 1 549 ? -5.156 -116.75 -29.891 1 91.25 549 THR A N 1
ATOM 4328 C CA . THR A 1 549 ? -4.707 -116.75 -31.266 1 91.25 549 THR A CA 1
ATOM 4329 C C . THR A 1 549 ? -5.375 -117.875 -32.062 1 91.25 549 THR A C 1
ATOM 4331 O O . THR A 1 549 ? -5.828 -117.625 -33.188 1 91.25 549 THR A O 1
ATOM 4334 N N . GLN A 1 550 ? -5.488 -119 -31.547 1 88 550 GLN A N 1
ATOM 4335 C CA . GLN A 1 550 ? -6.105 -120.125 -32.219 1 88 550 GLN A CA 1
ATOM 4336 C C . GLN A 1 550 ? -7.602 -119.875 -32.406 1 88 550 GLN A C 1
ATOM 4338 O O . GLN A 1 550 ? -8.148 -120.25 -33.469 1 88 550 GLN A O 1
ATOM 4343 N N . GLU A 1 551 ? -8.148 -119.375 -31.469 1 90.62 551 GLU A N 1
ATOM 4344 C CA . GLU A 1 551 ? -9.578 -119.062 -31.562 1 90.62 551 GLU A CA 1
ATOM 4345 C C . GLU A 1 551 ? -9.859 -118.062 -32.656 1 90.62 551 GLU A C 1
ATOM 4347 O O . GLU A 1 551 ? -10.797 -118.25 -33.438 1 90.62 551 GLU A O 1
ATOM 4352 N N . ILE A 1 552 ? -9.055 -117 -32.625 1 91.12 552 ILE A N 1
ATOM 4353 C CA . ILE A 1 552 ? -9.203 -116 -33.625 1 91.12 552 ILE A CA 1
ATOM 4354 C C . ILE A 1 552 ? -8.961 -116.562 -35 1 91.12 552 ILE A C 1
ATOM 4356 O O . ILE A 1 552 ? -9.703 -116.312 -35.969 1 91.12 552 ILE A O 1
ATOM 4360 N N . ALA A 1 553 ? -8.031 -117.312 -35.188 1 92.88 553 ALA A N 1
ATOM 4361 C CA . ALA A 1 553 ? -7.695 -117.938 -36.469 1 92.88 553 ALA A CA 1
ATOM 4362 C C . ALA A 1 553 ? -8.844 -118.75 -37 1 92.88 553 ALA A C 1
ATOM 4364 O O . ALA A 1 553 ? -9.211 -118.688 -38.188 1 92.88 553 ALA A O 1
ATOM 4365 N N . ASN A 1 554 ? -9.391 -119.562 -36.125 1 89.25 554 ASN A N 1
ATOM 4366 C CA . ASN A 1 554 ? -10.516 -120.438 -36.531 1 89.25 554 ASN A CA 1
ATOM 4367 C C . ASN A 1 554 ? -11.734 -119.625 -36.906 1 89.25 554 ASN A C 1
ATOM 4369 O O . ASN A 1 554 ? -12.422 -119.938 -37.875 1 89.25 554 ASN A O 1
ATOM 4373 N N . ARG A 1 555 ? -11.883 -118.688 -36.188 1 92.12 555 ARG A N 1
ATOM 4374 C CA . ARG A 1 555 ? -13 -117.75 -36.5 1 92.12 555 ARG A CA 1
ATOM 4375 C C . ARG A 1 555 ? -12.789 -117.062 -37.812 1 92.12 555 ARG A C 1
ATOM 4377 O O . ARG A 1 555 ? -13.727 -116.938 -38.625 1 92.12 555 ARG A O 1
ATOM 4384 N N . LEU A 1 556 ? -11.641 -116.562 -38.094 1 92.44 556 LEU A N 1
ATOM 4385 C CA . LEU A 1 556 ? -11.32 -115.875 -39.344 1 92.44 556 LEU A CA 1
ATOM 4386 C C . LEU A 1 556 ? -11.469 -116.812 -40.531 1 92.44 556 LEU A C 1
ATOM 4388 O O . LEU A 1 556 ? -11.961 -116.438 -41.594 1 92.44 556 LEU A O 1
ATOM 4392 N N . LEU A 1 557 ? -11.07 -118 -40.344 1 91.25 557 LEU A N 1
ATOM 4393 C CA . LEU A 1 557 ? -11.172 -119 -41.438 1 91.25 557 LEU A CA 1
ATOM 4394 C C . LEU A 1 557 ? -12.625 -119.188 -41.844 1 91.25 557 LEU A C 1
ATOM 4396 O O . LEU A 1 557 ? -12.938 -119.375 -43.031 1 91.25 557 LEU A O 1
ATOM 4400 N N . ALA A 1 558 ? -13.453 -119.188 -40.844 1 89.31 558 ALA A N 1
ATOM 4401 C CA . ALA A 1 558 ? -14.875 -119.375 -41.094 1 89.31 558 ALA A CA 1
ATOM 4402 C C . ALA A 1 558 ? -15.539 -118.188 -41.688 1 89.31 558 ALA A C 1
ATOM 4404 O O . ALA A 1 558 ? -16.297 -118.25 -42.656 1 89.31 558 ALA A O 1
ATOM 4405 N N . GLU A 1 559 ? -15.195 -117.062 -41.156 1 91.06 559 GLU A N 1
ATOM 4406 C CA . GLU A 1 559 ? -15.922 -115.812 -41.469 1 91.06 559 GLU A CA 1
ATOM 4407 C C . GLU A 1 559 ? -15.414 -115.188 -42.75 1 91.06 559 GLU A C 1
ATOM 4409 O O . GLU A 1 559 ? -16.172 -114.562 -43.469 1 91.06 559 GLU A O 1
ATOM 4414 N N . LEU A 1 560 ? -14.195 -115.25 -43.094 1 90.25 560 LEU A N 1
ATOM 4415 C CA . LEU A 1 560 ? -13.625 -114.562 -44.25 1 90.25 560 LEU A CA 1
ATOM 4416 C C . LEU A 1 560 ? -13.906 -115.375 -45.531 1 90.25 560 LEU A C 1
ATOM 4418 O O . LEU A 1 560 ? -13.789 -114.812 -46.625 1 90.25 560 LEU A O 1
ATOM 4422 N N . SER A 1 561 ? -14.383 -116.5 -45.312 1 85.94 561 SER A N 1
ATOM 4423 C CA . SER A 1 561 ? -14.695 -117.375 -46.469 1 85.94 561 SER A CA 1
ATOM 4424 C C . SER A 1 561 ? -16.109 -117.062 -46.969 1 85.94 561 SER A C 1
ATOM 4426 O O . SER A 1 561 ? -16.469 -117.562 -48.062 1 85.94 561 SER A O 1
ATOM 4428 N N . ARG A 1 562 ? -16.797 -116.375 -46.312 1 89.75 562 ARG A N 1
ATOM 4429 C CA . ARG A 1 562 ? -18.141 -116 -46.75 1 89.75 562 ARG A CA 1
ATOM 4430 C C . ARG A 1 562 ? -18.094 -115.25 -48.094 1 89.75 562 ARG A C 1
ATOM 4432 O O . ARG A 1 562 ? -17.234 -114.375 -48.281 1 89.75 562 ARG A O 1
ATOM 4439 N N . PRO A 1 563 ? -18.984 -115.625 -48.969 1 89.44 563 PRO A N 1
ATOM 4440 C CA . PRO A 1 563 ? -18.984 -115 -50.281 1 89.44 563 PRO A CA 1
ATOM 4441 C C . PRO A 1 563 ? -19.297 -113.5 -50.188 1 89.44 563 PRO A C 1
ATOM 4443 O O . PRO A 1 563 ? -20.031 -113.062 -49.312 1 89.44 563 PRO A O 1
ATOM 4446 N N . VAL A 1 564 ? -18.641 -112.688 -51.062 1 88.88 564 VAL A N 1
ATOM 4447 C CA . VAL A 1 564 ? -18.859 -111.25 -51.219 1 88.88 564 VAL A CA 1
ATOM 4448 C C . VAL A 1 564 ? -19.672 -111 -52.5 1 88.88 564 VAL A C 1
ATOM 4450 O O . VAL A 1 564 ? -19.359 -111.5 -53.562 1 88.88 564 VAL A O 1
ATOM 4453 N N . LEU A 1 565 ? -20.719 -110.25 -52.438 1 89.31 565 LEU A N 1
ATOM 4454 C CA . LEU A 1 565 ? -21.578 -109.938 -53.594 1 89.31 565 LEU A CA 1
ATOM 4455 C C . LEU A 1 565 ? -20.938 -108.875 -54.438 1 89.31 565 LEU A C 1
ATOM 4457 O O . LEU A 1 565 ? -20.531 -107.812 -53.938 1 89.31 565 LEU A O 1
ATOM 4461 N N . TYR A 1 566 ? -20.734 -109.062 -55.625 1 89.25 566 TYR A N 1
ATOM 4462 C CA . TYR A 1 566 ? -20.281 -108.062 -56.594 1 89.25 566 TYR A CA 1
ATOM 4463 C C . TYR A 1 566 ? -21.156 -108.125 -57.844 1 89.25 566 TYR A C 1
ATOM 4465 O O . TYR A 1 566 ? -20.984 -108.938 -58.719 1 89.25 566 TYR A O 1
ATOM 4473 N N . GLY A 1 567 ? -22.094 -107.188 -57.812 1 82.44 567 GLY A N 1
ATOM 4474 C CA . GLY A 1 567 ? -23.094 -107.188 -58.875 1 82.44 567 GLY A CA 1
ATOM 4475 C C . GLY A 1 567 ? -23.969 -108.438 -58.844 1 82.44 567 GLY A C 1
ATOM 4476 O O . GLY A 1 567 ? -24.641 -108.688 -57.844 1 82.44 567 GLY A O 1
ATOM 4477 N N . ALA A 1 568 ? -23.922 -109.25 -59.844 1 81.44 568 ALA A N 1
ATOM 4478 C CA . ALA A 1 568 ? -24.734 -110.438 -59.938 1 81.44 568 ALA A CA 1
ATOM 4479 C C . ALA A 1 568 ? -23.938 -111.688 -59.562 1 81.44 568 ALA A C 1
ATOM 4481 O O . ALA A 1 568 ? -24.484 -112.812 -59.438 1 81.44 568 ALA A O 1
ATOM 4482 N N . ASN A 1 569 ? -22.719 -111.5 -59.219 1 84.31 569 ASN A N 1
ATOM 4483 C CA . ASN A 1 569 ? -21.828 -112.562 -58.906 1 84.31 569 ASN A CA 1
ATOM 4484 C C . ASN A 1 569 ? -21.547 -112.688 -57.406 1 84.31 569 ASN A C 1
ATOM 4486 O O . ASN A 1 569 ? -21.672 -111.688 -56.688 1 84.31 569 ASN A O 1
ATOM 4490 N N . ARG A 1 570 ? -21.281 -113.938 -56.969 1 89 570 ARG A N 1
ATOM 4491 C CA . ARG A 1 570 ? -20.797 -114.188 -55.625 1 89 570 ARG A CA 1
ATOM 4492 C C . ARG A 1 570 ? -19.328 -114.562 -55.625 1 89 570 ARG A C 1
ATOM 4494 O O . ARG A 1 570 ? -19 -115.688 -56.156 1 89 570 ARG A O 1
ATOM 4501 N N . LEU A 1 571 ? -18.453 -113.812 -55.125 1 87.88 571 LEU A N 1
ATOM 4502 C CA . LEU A 1 571 ? -17.016 -114.062 -55.094 1 87.88 571 LEU A CA 1
ATOM 4503 C C . LEU A 1 571 ? -16.609 -114.625 -53.719 1 87.88 571 LEU A C 1
ATOM 4505 O O . LEU A 1 571 ? -17.047 -114.125 -52.688 1 87.88 571 LEU A O 1
ATOM 4509 N N . ALA A 1 572 ? -15.914 -115.812 -53.719 1 87 572 ALA A N 1
ATOM 4510 C CA . ALA A 1 572 ? -15.445 -116.375 -52.469 1 87 572 ALA A CA 1
ATOM 4511 C C . ALA A 1 572 ? -13.938 -116.625 -52.5 1 87 572 ALA A C 1
ATOM 4513 O O . ALA A 1 572 ? -13.383 -116.938 -53.531 1 87 572 ALA A O 1
ATOM 4514 N N . VAL A 1 573 ? -13.297 -116.25 -51.438 1 87.25 573 VAL A N 1
ATOM 4515 C CA . VAL A 1 573 ? -11.867 -116.5 -51.281 1 87.25 573 VAL A CA 1
ATOM 4516 C C . VAL A 1 573 ? -11.602 -117.25 -50 1 87.25 573 VAL A C 1
ATOM 4518 O O . VAL A 1 573 ? -12.414 -117.25 -49.094 1 87.25 573 VAL A O 1
ATOM 4521 N N . THR A 1 574 ? -10.609 -118.188 -50 1 88.44 574 THR A N 1
ATOM 4522 C CA . THR A 1 574 ? -10.117 -118.75 -48.781 1 88.44 574 THR A CA 1
ATOM 4523 C C . THR A 1 574 ? -8.852 -118.062 -48.281 1 88.44 574 THR A C 1
ATOM 4525 O O . THR A 1 574 ? -8.266 -117.25 -49.031 1 88.44 574 THR A O 1
ATOM 4528 N N . ILE A 1 575 ? -8.625 -118.25 -47.031 1 92.69 575 ILE A N 1
ATOM 4529 C CA . ILE A 1 575 ? -7.461 -117.562 -46.5 1 92.69 575 ILE A CA 1
ATOM 4530 C C . ILE A 1 575 ? -6.484 -118.562 -45.906 1 92.69 575 ILE A C 1
ATOM 4532 O O . ILE A 1 575 ? -6.887 -119.688 -45.5 1 92.69 575 ILE A O 1
ATOM 4536 N N . SER A 1 576 ? -5.203 -118.312 -45.906 1 93.81 576 SER A N 1
ATOM 4537 C CA . SER A 1 576 ? -4.129 -119 -45.219 1 93.81 576 SER A CA 1
ATOM 4538 C C . SER A 1 576 ? -3.523 -118.188 -44.125 1 93.81 576 SER A C 1
ATOM 4540 O O . SER A 1 576 ? -3.236 -117 -44.312 1 93.81 576 SER A O 1
ATOM 4542 N N . ILE A 1 577 ? -3.447 -118.75 -42.969 1 94.06 577 ILE A N 1
ATOM 4543 C CA . ILE A 1 577 ? -2.99 -118 -41.812 1 94.06 577 ILE A CA 1
ATOM 4544 C C . ILE A 1 577 ? -1.732 -118.625 -41.219 1 94.06 577 ILE A C 1
ATOM 4546 O O . ILE A 1 577 ? -1.681 -119.875 -41.031 1 94.06 577 ILE A O 1
ATOM 4550 N N . GLY A 1 578 ? -0.661 -117.875 -41.031 1 93.88 578 GLY A N 1
ATOM 4551 C CA . GLY A 1 578 ? 0.526 -118.25 -40.281 1 93.88 578 GLY A CA 1
ATOM 4552 C C . GLY A 1 578 ? 0.718 -117.375 -39 1 93.88 578 GLY A C 1
ATOM 4553 O O . GLY A 1 578 ? 0.502 -116.188 -39.031 1 93.88 578 GLY A O 1
ATOM 4554 N N . ALA A 1 579 ? 1.027 -118.062 -37.906 1 95 579 ALA A N 1
ATOM 4555 C CA . ALA A 1 579 ? 1.162 -117.312 -36.656 1 95 579 ALA A CA 1
ATOM 4556 C C . ALA A 1 579 ? 2.479 -117.625 -35.969 1 95 579 ALA A C 1
ATOM 4558 O O . ALA A 1 579 ? 3.031 -118.75 -36.156 1 95 579 ALA A O 1
ATOM 4559 N N . ALA A 1 580 ? 3.006 -116.625 -35.219 1 94.38 580 ALA A N 1
ATOM 4560 C CA . ALA A 1 580 ? 4.195 -116.812 -34.406 1 94.38 580 ALA A CA 1
ATOM 4561 C C . ALA A 1 580 ? 4.039 -116.062 -33.062 1 94.38 580 ALA A C 1
ATOM 4563 O O . ALA A 1 580 ? 3.285 -115.062 -33 1 94.38 580 ALA A O 1
ATOM 4564 N N . PHE A 1 581 ? 4.73 -116.5 -32 1 94.25 581 PHE A N 1
ATOM 4565 C CA . PHE A 1 581 ? 4.582 -115.938 -30.672 1 94.25 581 PHE A CA 1
ATOM 4566 C C . PHE A 1 581 ? 5.895 -115.312 -30.203 1 94.25 581 PHE A C 1
ATOM 4568 O O . PHE A 1 581 ? 6.969 -115.875 -30.438 1 94.25 581 PHE A O 1
ATOM 4575 N N . TYR A 1 582 ? 5.738 -114.188 -29.703 1 92.81 582 TYR A N 1
ATOM 4576 C CA . TYR A 1 582 ? 6.762 -113.625 -28.812 1 92.81 582 TYR A CA 1
ATOM 4577 C C . TYR A 1 582 ? 6.535 -114.062 -27.375 1 92.81 582 TYR A C 1
ATOM 4579 O O . TYR A 1 582 ? 5.414 -114 -26.859 1 92.81 582 TYR A O 1
ATOM 4587 N N . PRO A 1 583 ? 7.641 -114.562 -26.578 1 90.56 583 PRO A N 1
ATOM 4588 C CA . PRO A 1 583 ? 9.055 -114.625 -26.953 1 90.56 583 PRO A CA 1
ATOM 4589 C C . PRO A 1 583 ? 9.445 -116 -27.469 1 90.56 583 PRO A C 1
ATOM 4591 O O . PRO A 1 583 ? 10.617 -116.312 -27.734 1 90.56 583 PRO A O 1
ATOM 4594 N N . GLN A 1 584 ? 8.555 -116.875 -27.672 1 90.31 584 GLN A N 1
ATOM 4595 C CA . GLN A 1 584 ? 8.812 -118.25 -27.922 1 90.31 584 GLN A CA 1
ATOM 4596 C C . GLN A 1 584 ? 9.539 -118.438 -29.266 1 90.31 584 GLN A C 1
ATOM 4598 O O . GLN A 1 584 ? 10.469 -119.25 -29.359 1 90.31 584 GLN A O 1
ATOM 4603 N N . HIS A 1 585 ? 9.102 -117.75 -30.219 1 90.69 585 HIS A N 1
ATOM 4604 C CA . HIS A 1 585 ? 9.625 -118 -31.547 1 90.69 585 HIS A CA 1
ATOM 4605 C C . HIS A 1 585 ? 10.625 -116.938 -31.953 1 90.69 585 HIS A C 1
ATOM 4607 O O . HIS A 1 585 ? 11.523 -117.188 -32.75 1 90.69 585 HIS A O 1
ATOM 4613 N N . ALA A 1 586 ? 10.414 -115.625 -31.547 1 89.38 586 ALA A N 1
ATOM 4614 C CA . ALA A 1 586 ? 11.344 -114.562 -31.859 1 89.38 586 ALA A CA 1
ATOM 4615 C C . ALA A 1 586 ? 11.25 -113.438 -30.812 1 89.38 586 ALA A C 1
ATOM 4617 O O . ALA A 1 586 ? 10.203 -113.25 -30.188 1 89.38 586 ALA A O 1
ATOM 4618 N N . LEU A 1 587 ? 12.273 -112.625 -30.734 1 89.12 587 LEU A N 1
ATOM 4619 C CA . LEU A 1 587 ? 12.336 -111.562 -29.719 1 89.12 587 LEU A CA 1
ATOM 4620 C C . LEU A 1 587 ? 12.148 -110.188 -30.344 1 89.12 587 LEU A C 1
ATOM 4622 O O . LEU A 1 587 ? 11.898 -109.25 -29.656 1 89.12 587 LEU A O 1
ATOM 4626 N N . GLN A 1 588 ? 12.273 -110.188 -31.641 1 87.5 588 GLN A N 1
ATOM 4627 C CA . GLN A 1 588 ? 12.109 -108.938 -32.375 1 87.5 588 GLN A CA 1
ATOM 4628 C C . GLN A 1 588 ? 11.086 -109.062 -33.469 1 87.5 588 GLN A C 1
ATOM 4630 O O . GLN A 1 588 ? 10.773 -110.188 -33.906 1 87.5 588 GLN A O 1
ATOM 4635 N N . PHE A 1 589 ? 10.523 -107.875 -33.906 1 88.44 589 PHE A N 1
ATOM 4636 C CA . PHE A 1 589 ? 9.461 -107.875 -34.875 1 88.44 589 PHE A CA 1
ATOM 4637 C C . PHE A 1 589 ? 9.914 -108.625 -36.156 1 88.44 589 PHE A C 1
ATOM 4639 O O . PHE A 1 589 ? 9.172 -109.375 -36.75 1 88.44 589 PHE A O 1
ATOM 4646 N N . ALA A 1 590 ? 11.023 -108.312 -36.656 1 81.31 590 ALA A N 1
ATOM 4647 C CA . ALA A 1 590 ? 11.539 -108.938 -37.906 1 81.31 590 ALA A CA 1
ATOM 4648 C C . ALA A 1 590 ? 11.547 -110.438 -37.844 1 81.31 590 ALA A C 1
ATOM 4650 O O . ALA A 1 590 ? 11.188 -111.125 -38.781 1 81.31 590 ALA A O 1
ATOM 4651 N N . GLY A 1 591 ? 12.031 -110.812 -36.75 1 83.62 591 GLY A N 1
ATOM 4652 C CA . GLY A 1 591 ? 12.031 -112.25 -36.531 1 83.62 591 GLY A CA 1
ATOM 4653 C C . GLY A 1 591 ? 10.633 -112.875 -36.406 1 83.62 591 GLY A C 1
ATOM 4654 O O . GLY A 1 591 ? 10.367 -113.938 -36.938 1 83.62 591 GLY A O 1
ATOM 4655 N N . LEU A 1 592 ? 9.836 -112.188 -35.688 1 90 592 LEU A N 1
ATOM 4656 C CA . LEU A 1 592 ? 8.453 -112.625 -35.531 1 90 592 LEU A CA 1
ATOM 4657 C C . LEU A 1 592 ? 7.746 -112.688 -36.906 1 90 592 LEU A C 1
ATOM 4659 O O . LEU A 1 592 ? 6.996 -113.625 -37.188 1 90 592 LEU A O 1
ATOM 4663 N N . TYR A 1 593 ? 7.91 -111.625 -37.688 1 88 593 TYR A N 1
ATOM 4664 C CA . TYR A 1 593 ? 7.336 -111.562 -39.031 1 88 593 TYR A CA 1
ATOM 4665 C C . TYR A 1 593 ? 7.832 -112.688 -39.906 1 88 593 TYR A C 1
ATOM 4667 O O . TYR A 1 593 ? 7.047 -113.375 -40.594 1 88 593 TYR A O 1
ATOM 4675 N N . LYS A 1 594 ? 9.016 -113 -39.844 1 80.38 594 LYS A N 1
ATOM 4676 C CA . LYS A 1 594 ? 9.609 -114.062 -40.594 1 80.38 594 LYS A CA 1
ATOM 4677 C C . LYS A 1 594 ? 9.023 -115.438 -40.188 1 80.38 594 LYS A C 1
ATOM 4679 O O . LYS A 1 594 ? 8.703 -116.25 -41.031 1 80.38 594 LYS A O 1
ATOM 4684 N N . ALA A 1 595 ? 8.953 -115.562 -38.969 1 87.31 595 ALA A N 1
ATOM 4685 C CA . ALA A 1 595 ? 8.398 -116.812 -38.438 1 87.31 595 ALA A CA 1
ATOM 4686 C C . ALA A 1 595 ? 6.945 -117 -38.844 1 87.31 595 ALA A C 1
ATOM 4688 O O . ALA A 1 595 ? 6.543 -118.125 -39.281 1 87.31 595 ALA A O 1
ATOM 4689 N N . ALA A 1 596 ? 6.207 -115.938 -38.688 1 92.38 596 ALA A N 1
ATOM 4690 C CA . ALA A 1 596 ? 4.805 -116 -39.094 1 92.38 596 ALA A CA 1
ATOM 4691 C C . ALA A 1 596 ? 4.676 -116.188 -40.625 1 92.38 596 ALA A C 1
ATOM 4693 O O . ALA A 1 596 ? 3.785 -116.938 -41.062 1 92.38 596 ALA A O 1
ATOM 4694 N N . ASP A 1 597 ? 5.484 -115.562 -41.375 1 83.12 597 ASP A N 1
ATOM 4695 C CA . ASP A 1 597 ? 5.496 -115.688 -42.844 1 83.12 597 ASP A CA 1
ATOM 4696 C C . ASP A 1 597 ? 5.832 -117.125 -43.281 1 83.12 597 ASP A C 1
ATOM 4698 O O . ASP A 1 597 ? 5.227 -117.625 -44.219 1 83.12 597 ASP A O 1
ATOM 4702 N N . GLU A 1 598 ? 6.711 -117.625 -42.594 1 81.88 598 GLU A N 1
ATOM 4703 C CA . GLU A 1 598 ? 7.078 -119 -42.875 1 81.88 598 GLU A CA 1
ATOM 4704 C C . GLU A 1 598 ? 5.922 -120 -42.562 1 81.88 598 GLU A C 1
ATOM 4706 O O . GLU A 1 598 ? 5.664 -120.938 -43.312 1 81.88 598 GLU A O 1
ATOM 4711 N N . ALA A 1 599 ? 5.371 -119.75 -41.531 1 90.31 599 ALA A N 1
ATOM 4712 C CA . ALA A 1 599 ? 4.207 -120.562 -41.156 1 90.31 599 ALA A CA 1
ATOM 4713 C C . ALA A 1 599 ? 3.088 -120.438 -42.156 1 90.31 599 ALA A C 1
ATOM 4715 O O . ALA A 1 599 ? 2.424 -121.438 -42.5 1 90.31 599 ALA A O 1
ATOM 4716 N N . MET A 1 600 ? 2.844 -119.25 -42.562 1 90.12 600 MET A N 1
ATOM 4717 C CA . MET A 1 600 ? 1.832 -119 -43.594 1 90.12 600 MET A CA 1
ATOM 4718 C C . MET A 1 600 ? 2.164 -119.75 -44.875 1 90.12 600 MET A C 1
ATOM 4720 O O . MET A 1 600 ? 1.275 -120.312 -45.531 1 90.12 600 MET A O 1
ATOM 4724 N N . TYR A 1 601 ? 3.377 -119.75 -45.25 1 79.44 601 TYR A N 1
ATOM 4725 C CA . TYR A 1 601 ? 3.826 -120.438 -46.438 1 79.44 601 TYR A CA 1
ATOM 4726 C C . TYR A 1 601 ? 3.574 -121.938 -46.312 1 79.44 601 TYR A C 1
ATOM 4728 O O . TYR A 1 601 ? 3.186 -122.625 -47.281 1 79.44 601 TYR A O 1
ATOM 4736 N N . ARG A 1 602 ? 3.744 -122.438 -45.219 1 85.31 602 ARG A N 1
ATOM 4737 C CA . ARG A 1 602 ? 3.465 -123.812 -44.938 1 85.31 602 ARG A CA 1
ATOM 4738 C C . ARG A 1 602 ? 1.974 -124.125 -45.062 1 85.31 602 ARG A C 1
ATOM 4740 O O . ARG A 1 602 ? 1.581 -125.188 -45.562 1 85.31 602 ARG A O 1
ATOM 4747 N N . ALA A 1 603 ? 1.268 -123.25 -44.594 1 89.81 603 ALA A N 1
ATOM 4748 C CA . ALA A 1 603 ? -0.18 -123.438 -44.719 1 89.81 603 ALA A CA 1
ATOM 4749 C C . ALA A 1 603 ? -0.603 -123.5 -46.188 1 89.81 603 ALA A C 1
ATOM 4751 O O . ALA A 1 603 ? -1.493 -124.25 -46.531 1 89.81 603 ALA A O 1
ATOM 4752 N N . LYS A 1 604 ? -0.015 -122.625 -47 1 83.88 604 LYS A N 1
ATOM 4753 C CA . LYS A 1 604 ? -0.311 -122.625 -48.438 1 83.88 604 LYS A CA 1
ATOM 4754 C C . LYS A 1 604 ? 0.116 -123.875 -49.094 1 83.88 604 LYS A C 1
ATOM 4756 O O . LYS A 1 604 ? -0.576 -124.438 -49.969 1 83.88 604 LYS A O 1
ATOM 4761 N N . GLN A 1 605 ? 1.147 -124.5 -48.656 1 78.5 605 GLN A N 1
ATOM 4762 C CA . GLN A 1 605 ? 1.679 -125.75 -49.219 1 78.5 605 GLN A CA 1
ATOM 4763 C C . GLN A 1 605 ? 0.836 -126.938 -48.812 1 78.5 605 GLN A C 1
ATOM 4765 O O . GLN A 1 605 ? 0.714 -127.875 -49.562 1 78.5 605 GLN A O 1
ATOM 4770 N N . LYS A 1 606 ? 0.322 -126.938 -47.719 1 81.75 606 LYS A N 1
ATOM 4771 C CA . LYS A 1 606 ? -0.467 -128 -47.156 1 81.75 606 LYS A CA 1
ATOM 4772 C C . LYS A 1 606 ? -1.885 -128 -47.75 1 81.75 606 LYS A C 1
ATOM 4774 O O . LYS A 1 606 ? -2.744 -128.75 -47.281 1 81.75 606 LYS A O 1
ATOM 4779 N N . GLY A 1 607 ? -2.213 -127.188 -48.719 1 79.06 607 GLY A N 1
ATOM 4780 C CA . GLY A 1 607 ? -3.508 -127.25 -49.375 1 79.06 607 GLY A CA 1
ATOM 4781 C C . GLY A 1 607 ? -4.301 -125.938 -49.25 1 79.06 607 GLY A C 1
ATOM 4782 O O . GLY A 1 607 ? -5.438 -125.875 -49.719 1 79.06 607 GLY A O 1
ATOM 4783 N N . ARG A 1 608 ? -3.777 -124.875 -48.625 1 84.19 608 ARG A N 1
ATOM 4784 C CA . ARG A 1 608 ? -4.367 -123.562 -48.469 1 84.19 608 ARG A CA 1
ATOM 4785 C C . ARG A 1 608 ? -5.586 -123.625 -47.562 1 84.19 608 ARG A C 1
ATOM 4787 O O . ARG A 1 608 ? -5.855 -124.625 -46.906 1 84.19 608 ARG A O 1
ATOM 4794 N N . SER A 1 609 ? -6.215 -122.688 -47.156 1 85.06 609 SER A N 1
ATOM 4795 C CA . SER A 1 609 ? -7.41 -122.562 -46.344 1 85.06 609 SER A CA 1
ATOM 4796 C C . SER A 1 609 ? -7.176 -123.188 -44.938 1 85.06 609 SER A C 1
ATOM 4798 O O . SER A 1 609 ? -7.934 -124 -44.5 1 85.06 609 SER A O 1
ATOM 4800 N N . GLY A 1 610 ? -6.09 -122.75 -44.406 1 87.06 610 GLY A N 1
ATOM 4801 C CA . GLY A 1 610 ? -5.793 -123.312 -43.094 1 87.06 610 GLY A CA 1
ATOM 4802 C C . GLY A 1 610 ? -4.926 -122.375 -42.219 1 87.06 610 GLY A C 1
ATOM 4803 O O . GLY A 1 610 ? -4.594 -121.25 -42.625 1 87.06 610 GLY A O 1
ATOM 4804 N N . PHE A 1 611 ? -4.715 -122.875 -40.938 1 91.19 611 PHE A N 1
ATOM 4805 C CA . PHE A 1 611 ? -3.934 -122.125 -39.906 1 91.19 611 PHE A CA 1
ATOM 4806 C C . PHE A 1 611 ? -2.746 -123 -39.469 1 91.19 611 PHE A C 1
ATOM 4808 O O . PHE A 1 611 ? -2.893 -124.188 -39.188 1 91.19 611 PHE A O 1
ATOM 4815 N N . VAL A 1 612 ? -1.493 -122.438 -39.531 1 90.38 612 VAL A N 1
ATOM 4816 C CA . VAL A 1 612 ? -0.296 -123.125 -39.062 1 90.38 612 VAL A CA 1
ATOM 4817 C C . VAL A 1 612 ? 0.439 -122.25 -38.062 1 90.38 612 VAL A C 1
ATOM 4819 O O . VAL A 1 612 ? 0.625 -121.062 -38.281 1 90.38 612 VAL A O 1
ATOM 4822 N N . LEU A 1 613 ? 0.741 -122.812 -36.938 1 89.88 613 LEU A N 1
ATOM 4823 C CA . LEU A 1 613 ? 1.583 -122.188 -35.938 1 89.88 613 LEU A CA 1
ATOM 4824 C C . LEU A 1 613 ? 3.043 -122.562 -36.094 1 89.88 613 LEU A C 1
ATOM 4826 O O . LEU A 1 613 ? 3.338 -123.75 -36.344 1 89.88 613 LEU A O 1
ATOM 4830 N N . GLN A 1 614 ? 3.904 -121.562 -35.906 1 81.25 614 GLN A N 1
ATOM 4831 C CA . GLN A 1 614 ? 5.328 -121.875 -36.031 1 81.25 614 GLN A CA 1
ATOM 4832 C C . GLN A 1 614 ? 5.762 -122.938 -35.031 1 81.25 614 GLN A C 1
ATOM 4834 O O . GLN A 1 614 ? 5.434 -122.875 -33.844 1 81.25 614 GLN A O 1
ATOM 4839 N N . GLY A 1 615 ? 6.434 -124.062 -35.5 1 73.12 615 GLY A N 1
ATOM 4840 C CA . GLY A 1 615 ? 6.906 -125.188 -34.688 1 73.12 615 GLY A CA 1
ATOM 4841 C C . GLY A 1 615 ? 5.914 -126.312 -34.625 1 73.12 615 GLY A C 1
ATOM 4842 O O . GLY A 1 615 ? 6.27 -127.438 -34.219 1 73.12 615 GLY A O 1
ATOM 4843 N N . CYS A 1 616 ? 4.52 -126.312 -34.719 1 66.81 616 CYS A N 1
ATOM 4844 C CA . CYS A 1 616 ? 3.537 -127.375 -34.562 1 66.81 616 CYS A CA 1
ATOM 4845 C C . CYS A 1 616 ? 3.055 -127.875 -35.938 1 66.81 616 CYS A C 1
ATOM 4847 O O . CYS A 1 616 ? 3.027 -127.125 -36.906 1 66.81 616 CYS A O 1
ATOM 4849 N N . ASP A 1 617 ? 3.051 -129.25 -36.219 1 52.91 617 ASP A N 1
ATOM 4850 C CA . ASP A 1 617 ? 2.541 -129.875 -37.438 1 52.91 617 ASP A CA 1
ATOM 4851 C C . ASP A 1 617 ? 1.088 -129.5 -37.688 1 52.91 617 ASP A C 1
ATOM 4853 O O . ASP A 1 617 ? 0.233 -129.625 -36.812 1 52.91 617 ASP A O 1
ATOM 4857 N N . GLY A 1 618 ? 0.669 -128.625 -38.25 1 49.56 618 GLY A N 1
ATOM 4858 C CA . GLY A 1 618 ? -0.561 -127.938 -38.562 1 49.56 618 GLY A CA 1
ATOM 4859 C C . GLY A 1 618 ? -1.689 -128.875 -39 1 49.56 618 GLY A C 1
ATOM 4860 O O . GLY A 1 618 ? -1.448 -129.875 -39.594 1 49.56 618 GLY A O 1
ATOM 4861 N N . GLU A 1 619 ? -2.785 -129 -38.406 1 45.47 619 GLU A N 1
ATOM 4862 C CA . GLU A 1 619 ? -3.957 -129.875 -38.75 1 45.47 619 GLU A CA 1
ATOM 4863 C C . GLU A 1 619 ? -4.699 -129.25 -39.938 1 45.47 619 GLU A C 1
ATOM 4865 O O . GLU A 1 619 ? -4.902 -128 -40 1 45.47 619 GLU A O 1
ATOM 4870 N N . LEU A 1 620 ? -4.719 -130 -41.062 1 42.34 620 LEU A N 1
ATOM 4871 C CA . LEU A 1 620 ? -5.492 -129.625 -42.281 1 42.34 620 LEU A CA 1
ATOM 4872 C C . LEU A 1 620 ? -6.984 -129.625 -41.969 1 42.34 620 LEU A C 1
ATOM 4874 O O . LEU A 1 620 ? -7.48 -130.5 -41.219 1 42.34 620 LEU A O 1
ATOM 4878 N N . SER A 1 621 ? -7.734 -128.75 -42.125 1 37.75 621 SER A N 1
ATOM 4879 C CA . SER A 1 621 ? -9.18 -128.875 -42.031 1 37.75 621 SER A CA 1
ATOM 4880 C C . SER A 1 621 ? -9.727 -129.75 -43.188 1 37.75 621 SER A C 1
ATOM 4882 O O . SER A 1 621 ? -9.305 -129.5 -44.344 1 37.75 621 SER A O 1
ATOM 4884 N N . PRO A 1 622 ? -10.344 -130.875 -43.156 1 32.56 622 PRO A N 1
ATOM 4885 C CA . PRO A 1 622 ? -10.883 -131.875 -44.125 1 32.56 622 PRO A CA 1
ATOM 4886 C C . PRO A 1 622 ? -11.797 -131.25 -45.156 1 32.56 622 PRO A C 1
ATOM 4888 O O . PRO A 1 622 ? -11.938 -131.75 -46.281 1 32.56 622 PRO A O 1
ATOM 4891 N N . GLN A 1 623 ? -12.805 -130.375 -44.969 1 32.72 623 GLN A N 1
ATOM 4892 C CA . GLN A 1 623 ? -14.031 -130.25 -45.75 1 32.72 623 GLN A CA 1
ATOM 4893 C C . GLN A 1 623 ? -13.75 -129.625 -47.094 1 32.72 623 GLN A C 1
ATOM 4895 O O . GLN A 1 623 ? -14.328 -130 -48.094 1 32.72 623 GLN A O 1
ATOM 4900 N N . THR A 1 624 ? -13.242 -128.375 -47.344 1 32.5 624 THR A N 1
ATOM 4901 C CA . THR A 1 624 ? -13.555 -127.438 -48.5 1 32.5 624 THR A CA 1
ATOM 4902 C C . THR A 1 624 ? -12.641 -127.75 -49.656 1 32.5 624 THR A C 1
ATOM 4904 O O . THR A 1 624 ? -12.523 -127 -50.594 1 32.5 624 THR A O 1
ATOM 4907 N N . CYS A 1 625 ? -12.039 -128.875 -49.844 1 30.34 625 CYS A N 1
ATOM 4908 C CA . CYS A 1 625 ? -11.469 -129.25 -51.125 1 30.34 625 CYS A CA 1
ATOM 4909 C C . CYS A 1 625 ? -12.547 -129.375 -52.188 1 30.34 625 CYS A C 1
ATOM 4911 O O . CYS A 1 625 ? -12.25 -129.625 -53.344 1 30.34 625 CYS A O 1
ATOM 4913 N N . LEU A 1 626 ? -13.859 -129.5 -51.906 1 28.91 626 LEU A N 1
ATOM 4914 C CA . LEU A 1 626 ? -14.867 -130 -52.844 1 28.91 626 LEU A CA 1
ATOM 4915 C C . LEU A 1 626 ? -15.227 -128.875 -53.812 1 28.91 626 LEU A C 1
ATOM 4917 O O . LEU A 1 626 ? -15.414 -129.125 -55.031 1 28.91 626 LEU A O 1
ATOM 4921 N N . ILE A 1 627 ? -15.562 -127.562 -53.406 1 30.45 627 ILE A N 1
ATOM 4922 C CA . ILE A 1 627 ? -16.453 -126.75 -54.188 1 30.45 627 ILE A CA 1
ATOM 4923 C C . ILE A 1 627 ? -15.711 -126.188 -55.406 1 30.45 627 ILE A C 1
ATOM 4925 O O . ILE A 1 627 ? -16.328 -125.75 -56.375 1 30.45 627 ILE A O 1
ATOM 4929 N N . LEU A 1 628 ? -14.516 -126 -55.469 1 31.17 628 LEU A N 1
ATOM 4930 C CA . LEU A 1 628 ? -14.102 -125.25 -56.656 1 31.17 628 LEU A CA 1
ATOM 4931 C C . LEU A 1 628 ? -14.148 -126.188 -57.906 1 31.17 628 LEU A C 1
ATOM 4933 O O . LEU A 1 628 ? -13.789 -125.75 -59 1 31.17 628 LEU A O 1
ATOM 4937 N N . ASP A 1 629 ? -14.695 -127.438 -57.844 1 28.86 629 ASP A N 1
ATOM 4938 C CA . ASP A 1 629 ? -15.055 -128.125 -59.062 1 28.86 629 ASP A CA 1
ATOM 4939 C C . ASP A 1 629 ? -16.359 -127.562 -59.625 1 28.86 629 ASP A C 1
ATOM 4941 O O . ASP A 1 629 ? -16.781 -128 -60.719 1 28.86 629 ASP A O 1
ATOM 4945 N N . VAL A 1 630 ? -17.281 -126.938 -58.875 1 29.58 630 VAL A N 1
ATOM 4946 C CA . VAL A 1 630 ? -18.656 -126.688 -59.312 1 29.58 630 VAL A CA 1
ATOM 4947 C C . VAL A 1 630 ? -18.672 -125.562 -60.344 1 29.58 630 VAL A C 1
ATOM 4949 O O . VAL A 1 630 ? -19.656 -125.438 -61.094 1 29.58 630 VAL A O 1
ATOM 4952 N N . LEU A 1 631 ? -17.938 -124.5 -60.406 1 30.44 631 LEU A N 1
ATOM 4953 C CA . LEU A 1 631 ? -18.391 -123.438 -61.312 1 30.44 631 LEU A CA 1
ATOM 4954 C C . LEU A 1 631 ? -18.422 -123.938 -62.75 1 30.44 631 LEU A C 1
ATOM 4956 O O . LEU A 1 631 ? -18.562 -123.188 -63.688 1 30.44 631 LEU A O 1
ATOM 4960 N N . LYS A 1 632 ? -18.281 -125.188 -63.031 1 31.38 632 LYS A N 1
ATOM 4961 C CA . LYS A 1 632 ? -18.672 -125.688 -64.375 1 31.38 632 LYS A CA 1
ATOM 4962 C C . LYS A 1 632 ? -20.188 -125.812 -64.438 1 31.38 632 LYS A C 1
ATOM 4964 O O . LYS A 1 632 ? -20.703 -126.938 -64.5 1 31.38 632 LYS A O 1
ATOM 4969 N N . VAL A 1 633 ? -21.188 -125.125 -63.656 1 29.11 633 VAL A N 1
ATOM 4970 C CA . VAL A 1 633 ? -22.578 -125.5 -63.969 1 29.11 633 VAL A CA 1
ATOM 4971 C C . VAL A 1 633 ? -22.984 -124.938 -65.312 1 29.11 633 VAL A C 1
ATOM 4973 O O . VAL A 1 633 ? -22.703 -123.812 -65.625 1 29.11 633 VAL A O 1
ATOM 4976 N N . PRO A 1 634 ? -23.453 -125.875 -66.25 1 26.55 634 PRO A N 1
ATOM 4977 C CA . PRO A 1 634 ? -24.031 -125.625 -67.562 1 26.55 634 PRO A CA 1
ATOM 4978 C C . PRO A 1 634 ? -25.281 -124.75 -67.5 1 26.55 634 PRO A C 1
ATOM 4980 O O . PRO A 1 634 ? -25.953 -124.688 -66.438 1 26.55 634 PRO A O 1
ATOM 4983 N N . SER A 1 635 ? -25.375 -123.562 -68.188 1 26.14 635 SER A N 1
ATOM 4984 C CA . SER A 1 635 ? -26.531 -122.75 -68.562 1 26.14 635 SER A CA 1
ATOM 4985 C C . SER A 1 635 ? -27.641 -123.625 -69.125 1 26.14 635 SER A C 1
ATOM 4987 O O . SER A 1 635 ? -27.484 -124.25 -70.188 1 26.14 635 SER A O 1
ATOM 4989 N N . GLY A 1 636 ? -28.156 -124.75 -68.562 1 21.38 636 GLY A N 1
ATOM 4990 C CA . GLY A 1 636 ? -29.391 -125.312 -69.062 1 21.38 636 GLY A CA 1
ATOM 4991 C C . GLY A 1 636 ? -30.578 -124.375 -69 1 21.38 636 GLY A C 1
ATOM 4992 O O . GLY A 1 636 ? -31.469 -124.562 -68.188 1 21.38 636 GLY A O 1
ATOM 4993 N N . LEU A 1 637 ? -30.641 -123.062 -69.188 1 19.58 637 LEU A N 1
ATOM 4994 C CA . LEU A 1 637 ? -31.859 -122.375 -69.562 1 19.58 637 LEU A CA 1
ATOM 4995 C C . LEU A 1 637 ? -32.375 -122.875 -70.875 1 19.58 637 LEU A C 1
ATOM 4997 O O . LEU A 1 637 ? -31.672 -122.75 -71.875 1 19.58 637 LEU A O 1
ATOM 5001 N N . SER A 1 638 ? -33.219 -124 -70.812 1 17.75 638 SER A N 1
ATOM 5002 C CA . SER A 1 638 ? -34.562 -123.812 -71.375 1 17.75 638 SER A CA 1
ATOM 5003 C C . SER A 1 638 ? -35.406 -122.938 -70.562 1 17.75 638 SER A C 1
ATOM 5005 O O . SER A 1 638 ? -35.25 -122.812 -69.312 1 17.75 638 SER A O 1
ATOM 5007 N N . MET B 1 1 ? -28.938 -17.859 52.25 1 22.64 1 MET B N 1
ATOM 5008 C CA . MET B 1 1 ? -29.297 -16.453 52.25 1 22.64 1 MET B CA 1
ATOM 5009 C C . MET B 1 1 ? -28.125 -15.586 51.781 1 22.64 1 MET B C 1
ATOM 5011 O O . MET B 1 1 ? -27.234 -15.273 52.594 1 22.64 1 MET B O 1
ATOM 5015 N N . VAL B 1 2 ? -27.641 -15.797 50.562 1 35 2 VAL B N 1
ATOM 5016 C CA . VAL B 1 2 ? -26.406 -15.359 49.938 1 35 2 VAL B CA 1
ATOM 5017 C C . VAL B 1 2 ? -26.406 -13.844 49.781 1 35 2 VAL B C 1
ATOM 5019 O O . VAL B 1 2 ? -27.266 -13.297 49.094 1 35 2 VAL B O 1
ATOM 5022 N N . ARG B 1 3 ? -26.016 -13.094 50.969 1 42.28 3 ARG B N 1
ATOM 5023 C CA . ARG B 1 3 ? -25.984 -11.68 51.312 1 42.28 3 ARG B CA 1
ATOM 5024 C C . ARG B 1 3 ? -25.266 -10.875 50.219 1 42.28 3 ARG B C 1
ATOM 5026 O O . ARG B 1 3 ? -24.094 -11.125 49.938 1 42.28 3 ARG B O 1
ATOM 5033 N N . PHE B 1 4 ? -26.031 -10.695 49.188 1 42.81 4 PHE B N 1
ATOM 5034 C CA . PHE B 1 4 ? -25.531 -10.055 47.969 1 42.81 4 PHE B CA 1
ATOM 5035 C C . PHE B 1 4 ? -25.062 -8.633 48.281 1 42.81 4 PHE B C 1
ATOM 5037 O O . PHE B 1 4 ? -25.844 -7.684 48.156 1 42.81 4 PHE B O 1
ATOM 5044 N N . PRO B 1 5 ? -24.016 -8.469 49.156 1 49.38 5 PRO B N 1
ATOM 5045 C CA . PRO B 1 5 ? -23.453 -7.184 49.594 1 49.38 5 PRO B CA 1
ATOM 5046 C C . PRO B 1 5 ? -23.016 -6.309 48.406 1 49.38 5 PRO B C 1
ATOM 5048 O O . PRO B 1 5 ? -22.984 -5.082 48.531 1 49.38 5 PRO B O 1
ATOM 5051 N N . VAL B 1 6 ? -22.75 -6.973 47.281 1 53.03 6 VAL B N 1
ATOM 5052 C CA . VAL B 1 6 ? -22.188 -6.191 46.188 1 53.03 6 VAL B CA 1
ATOM 5053 C C . VAL B 1 6 ? -23.25 -5.25 45.625 1 53.03 6 VAL B C 1
ATOM 5055 O O . VAL B 1 6 ? -22.938 -4.125 45.219 1 53.03 6 VAL B O 1
ATOM 5058 N N . LEU B 1 7 ? -24.578 -5.625 45.656 1 47.38 7 LEU B N 1
ATOM 5059 C CA . LEU B 1 7 ? -25.625 -4.773 45.125 1 47.38 7 LEU B CA 1
ATOM 5060 C C . LEU B 1 7 ? -25.859 -3.561 46 1 47.38 7 LEU B C 1
ATOM 5062 O O . LEU B 1 7 ? -26.094 -2.455 45.5 1 47.38 7 LEU B O 1
ATOM 5066 N N . ARG B 1 8 ? -25.719 -3.672 47.375 1 50.84 8 ARG B N 1
ATOM 5067 C CA . ARG B 1 8 ? -25.953 -2.543 48.25 1 50.84 8 ARG B CA 1
ATOM 5068 C C . ARG B 1 8 ? -24.844 -1.509 48.125 1 50.84 8 ARG B C 1
ATOM 5070 O O . ARG B 1 8 ? -25.094 -0.303 48.156 1 50.84 8 ARG B O 1
ATOM 5077 N N . ALA B 1 9 ? -23.578 -2.127 47.938 1 50.41 9 ALA B N 1
ATOM 5078 C CA . ALA B 1 9 ? -22.484 -1.165 47.781 1 50.41 9 ALA B CA 1
ATOM 5079 C C . ALA B 1 9 ? -22.609 -0.39 46.5 1 50.41 9 ALA B C 1
ATOM 5081 O O . ALA B 1 9 ? -22.359 0.816 46.438 1 50.41 9 ALA B O 1
ATOM 5082 N N . LEU B 1 10 ? -23.078 -1.099 45.438 1 47.62 10 LEU 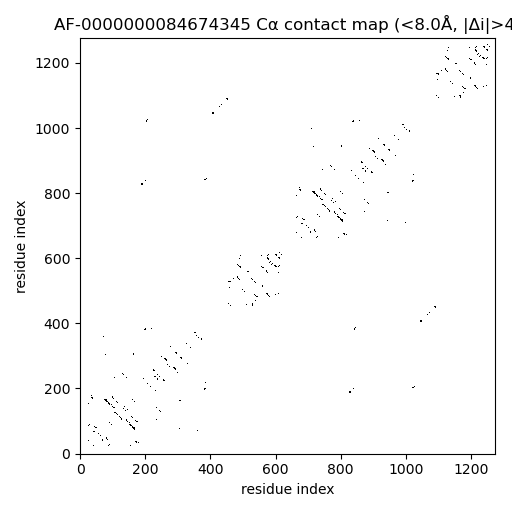B N 1
ATOM 5083 C CA . LEU B 1 10 ? -23.297 -0.392 44.188 1 47.62 10 LEU B CA 1
ATOM 5084 C C . LEU B 1 10 ? -24.422 0.617 44.312 1 47.62 10 LEU B C 1
ATOM 5086 O O . LEU B 1 10 ? -24.344 1.729 43.781 1 47.62 10 LEU B O 1
ATOM 5090 N N . LEU B 1 11 ? -25.469 0.235 45.156 1 44.41 11 LEU B N 1
ATOM 5091 C CA . LEU B 1 11 ? -26.578 1.156 45.344 1 44.41 11 LEU B CA 1
ATOM 5092 C C . LEU B 1 11 ? -26.156 2.32 46.25 1 44.41 11 LEU B C 1
ATOM 5094 O O . LEU B 1 11 ? -26.547 3.465 46 1 44.41 11 LEU B O 1
ATOM 5098 N N . ALA B 1 12 ? -25.359 2 47.344 1 45.28 12 ALA B N 1
ATOM 5099 C CA . ALA B 1 12 ? -24.922 3.082 48.219 1 45.28 12 ALA B CA 1
ATOM 5100 C C . ALA B 1 12 ? -24 4.051 47.469 1 45.28 12 ALA B C 1
ATOM 5102 O O . ALA B 1 12 ? -24.078 5.262 47.688 1 45.28 12 ALA B O 1
ATOM 5103 N N . LEU B 1 13 ? -23.125 3.412 46.625 1 43.25 13 LEU B N 1
ATOM 5104 C CA . LEU B 1 13 ? -22.281 4.312 45.844 1 43.25 13 LEU B CA 1
ATOM 5105 C C . LEU B 1 13 ? -23.125 5.152 44.875 1 43.25 13 LEU B C 1
ATOM 5107 O O . LEU B 1 13 ? -22.828 6.324 44.656 1 43.25 13 LEU B O 1
ATOM 5111 N N . LEU B 1 14 ? -24.281 4.621 44.438 1 41.5 14 LEU B N 1
ATOM 5112 C CA . LEU B 1 14 ? -25.203 5.395 43.594 1 41.5 14 LEU B CA 1
ATOM 5113 C C . LEU B 1 14 ? -25.891 6.477 44.438 1 41.5 14 LEU B C 1
ATOM 5115 O O . LEU B 1 14 ? -26.109 7.59 43.938 1 41.5 14 LEU B O 1
ATOM 5119 N N . CYS B 1 15 ? -26.297 6.156 45.656 1 39.91 15 CYS B N 1
ATOM 5120 C CA . CYS B 1 15 ? -27.031 7.125 46.469 1 39.91 15 CYS B CA 1
ATOM 5121 C C . CYS B 1 15 ? -26.125 8.273 46.906 1 39.91 15 CYS B C 1
ATOM 5123 O O . CYS B 1 15 ? -26.609 9.328 47.344 1 39.91 15 CYS B O 1
ATOM 5125 N N . ILE B 1 16 ? -24.906 7.91 47.344 1 39.59 16 ILE B N 1
ATOM 5126 C CA . ILE B 1 16 ? -24.062 8.992 47.844 1 39.59 16 ILE B CA 1
ATOM 5127 C C . ILE B 1 16 ? -23.844 10.023 46.75 1 39.59 16 ILE B C 1
ATOM 5129 O O . ILE B 1 16 ? -23.531 11.18 47.031 1 39.59 16 ILE B O 1
ATOM 5133 N N . SER B 1 17 ? -23.922 9.578 45.469 1 39.94 17 SER B N 1
ATOM 5134 C CA . SER B 1 17 ? -23.703 10.586 44.438 1 39.94 17 SER B CA 1
ATOM 5135 C C . SER B 1 17 ? -24.828 11.609 44.406 1 39.94 17 SER B C 1
ATOM 5137 O O . SER B 1 17 ? -24.734 12.641 43.75 1 39.94 17 SER B O 1
ATOM 5139 N N . LEU B 1 18 ? -25.953 11.281 45 1 38.16 18 LEU B N 1
ATOM 5140 C CA . LEU B 1 18 ? -27.078 12.195 44.844 1 38.16 18 LEU B CA 1
ATOM 5141 C C . LEU B 1 18 ? -26.953 13.398 45.781 1 38.16 18 LEU B C 1
ATOM 5143 O O . LEU B 1 18 ? -27.656 14.398 45.625 1 38.16 18 LEU B O 1
ATOM 5147 N N . ALA B 1 19 ? -26.562 13.266 47.031 1 40.09 19 ALA B N 1
ATOM 5148 C CA . ALA B 1 19 ? -26.703 14.406 47.938 1 40.09 19 ALA B CA 1
ATOM 5149 C C . ALA B 1 19 ? -25.734 15.523 47.562 1 40.09 19 ALA B C 1
ATOM 5151 O O . ALA B 1 19 ? -24.844 15.859 48.344 1 40.09 19 ALA B O 1
ATOM 5152 N N . ALA B 1 20 ? -25.062 15.508 46.438 1 41.06 20 ALA B N 1
ATOM 5153 C CA . ALA B 1 20 ? -24.266 16.703 46.188 1 41.06 20 ALA B CA 1
ATOM 5154 C C . ALA B 1 20 ? -25.109 17.969 46.406 1 41.06 20 ALA B C 1
ATOM 5156 O O . ALA B 1 20 ? -26.125 18.156 45.719 1 41.06 20 ALA B O 1
ATOM 5157 N N . GLY B 1 21 ? -25.312 18.438 47.562 1 40.59 21 GLY B N 1
ATOM 5158 C CA . GLY B 1 21 ? -25.812 19.766 47.844 1 40.59 21 GLY B CA 1
ATOM 5159 C C . GLY B 1 21 ? -25.578 20.75 46.75 1 40.59 21 GLY B C 1
ATOM 5160 O O . GLY B 1 21 ? -24.672 20.578 45.906 1 40.59 21 GLY B O 1
ATOM 5161 N N . GLN B 1 22 ? -26.703 21.547 46.344 1 46.69 22 GLN B N 1
ATOM 5162 C CA . GLN B 1 22 ? -26.906 22.562 45.312 1 46.69 22 GLN B CA 1
ATOM 5163 C C . GLN B 1 22 ? -25.766 23.562 45.312 1 46.69 22 GLN B C 1
ATOM 5165 O O . GLN B 1 22 ? -25.844 24.625 45.938 1 46.69 22 GLN B O 1
ATOM 5170 N N . LEU B 1 23 ? -24.703 23.266 45.5 1 51.12 23 LEU B N 1
ATOM 5171 C CA . LEU B 1 23 ? -23.656 24.266 45.438 1 51.12 23 LEU B CA 1
ATOM 5172 C C . LEU B 1 23 ? -23.609 24.938 44.062 1 51.12 23 LEU B C 1
ATOM 5174 O O . LEU B 1 23 ? -23.531 24.25 43.062 1 51.12 23 LEU B O 1
ATOM 5178 N N . ARG B 1 24 ? -24.219 26.172 43.969 1 64.81 24 ARG B N 1
ATOM 5179 C CA . ARG B 1 24 ? -24.094 27.062 42.812 1 64.81 24 ARG B CA 1
ATOM 5180 C C . ARG B 1 24 ? -22.641 27.203 42.375 1 64.81 24 ARG B C 1
ATOM 5182 O O . ARG B 1 24 ? -21.719 27.141 43.219 1 64.81 24 ARG B O 1
ATOM 5189 N N . ALA B 1 25 ? -22.406 27.141 41.188 1 68.88 25 ALA B N 1
ATOM 5190 C CA . ALA B 1 25 ? -21.047 27.266 40.688 1 68.88 25 ALA B CA 1
ATOM 5191 C C . ALA B 1 25 ? -20.5 28.672 40.906 1 68.88 25 ALA B C 1
ATOM 5193 O O . ALA B 1 25 ? -21.188 29.656 40.656 1 68.88 25 ALA B O 1
ATOM 5194 N N . ALA B 1 26 ? -19.422 28.891 41.656 1 76.94 26 ALA B N 1
ATOM 5195 C CA . ALA B 1 26 ? -18.75 30.156 41.875 1 76.94 26 ALA B CA 1
ATOM 5196 C C . ALA B 1 26 ? -18.203 30.75 40.562 1 76.94 26 ALA B C 1
ATOM 5198 O O . ALA B 1 26 ? -17.906 30 39.625 1 76.94 26 ALA B O 1
ATOM 5199 N N . PRO B 1 27 ? -18.312 32.031 40.438 1 87.75 27 PRO B N 1
ATOM 5200 C CA . PRO B 1 27 ? -17.719 32.656 39.25 1 87.75 27 PRO B CA 1
ATOM 5201 C C . PRO B 1 27 ? -16.266 32.281 39.031 1 87.75 27 PRO B C 1
ATOM 5203 O O . PRO B 1 27 ? -15.531 32.062 40 1 87.75 27 PRO B O 1
ATOM 5206 N N . VAL B 1 28 ? -15.922 32.125 37.812 1 90.38 28 VAL B N 1
ATOM 5207 C CA . VAL B 1 28 ? -14.555 31.734 37.438 1 90.38 28 VAL B CA 1
ATOM 5208 C C . VAL B 1 28 ? -13.68 33 37.406 1 90.38 28 VAL B C 1
ATOM 5210 O O . VAL B 1 28 ? -13.945 33.906 36.625 1 90.38 28 VAL B O 1
ATOM 5213 N N . GLU B 1 29 ? -12.68 33.031 38.188 1 91.44 29 GLU B N 1
ATOM 5214 C CA . GLU B 1 29 ? -11.695 34.094 38.125 1 91.44 29 GLU B CA 1
ATOM 5215 C C . GLU B 1 29 ? -10.594 33.812 37.125 1 91.44 29 GLU B C 1
ATOM 5217 O O . GLU B 1 29 ? -9.859 32.812 37.281 1 91.44 29 GLU B O 1
ATOM 5222 N N . LEU B 1 30 ? -10.539 34.656 36.156 1 93.31 30 LEU B N 1
ATOM 5223 C CA . LEU B 1 30 ? -9.523 34.438 35.125 1 93.31 30 LEU B CA 1
ATOM 5224 C C . LEU B 1 30 ? -8.211 35.125 35.531 1 93.31 30 LEU B C 1
ATOM 5226 O O . LEU B 1 30 ? -8.109 36.344 35.531 1 93.31 30 LEU B O 1
ATOM 5230 N N . ARG B 1 31 ? -7.234 34.281 35.75 1 93 31 ARG B N 1
ATOM 5231 C CA . ARG B 1 31 ? -5.891 34.781 36.062 1 93 31 ARG B CA 1
ATOM 5232 C C . ARG B 1 31 ? -5.062 34.938 34.781 1 93 31 ARG B C 1
ATOM 5234 O O . ARG B 1 31 ? -5.543 34.656 33.688 1 93 31 ARG B O 1
ATOM 5241 N N . SER B 1 32 ? -3.934 35.438 34.875 1 89.75 32 SER B N 1
ATOM 5242 C CA . SER B 1 32 ? -3.061 35.688 33.719 1 89.75 32 SER B CA 1
ATOM 5243 C C . SER B 1 32 ? -2.656 34.375 33.031 1 89.75 32 SER B C 1
ATOM 5245 O O . SER B 1 32 ? -2.373 34.375 31.844 1 89.75 32 SER B O 1
ATOM 5247 N N . ASP B 1 33 ? -2.732 33.281 33.781 1 89.62 33 ASP B N 1
ATOM 5248 C CA . ASP B 1 33 ? -2.334 31.984 33.219 1 89.62 33 ASP B CA 1
ATOM 5249 C C . ASP B 1 33 ? -3.553 31.125 32.875 1 89.62 33 ASP B C 1
ATOM 5251 O O . ASP B 1 33 ? -3.428 29.922 32.688 1 89.62 33 ASP B O 1
ATOM 5255 N N . ALA B 1 34 ? -4.641 31.75 32.812 1 92.19 34 ALA B N 1
ATOM 5256 C CA . ALA B 1 34 ? -5.883 31 32.656 1 92.19 34 ALA B CA 1
ATOM 5257 C C . ALA B 1 34 ? -6.078 30.594 31.188 1 92.19 34 ALA B C 1
ATOM 5259 O O . ALA B 1 34 ? -7.012 29.859 30.875 1 92.19 34 ALA B O 1
ATOM 5260 N N . SER B 1 35 ? -5.16 31.031 30.312 1 93.62 35 SER B N 1
ATOM 5261 C CA . SER B 1 35 ? -5.305 30.719 28.891 1 93.62 35 SER B CA 1
ATOM 5262 C C . SER B 1 35 ? -5.277 29.219 28.656 1 93.62 35 SER B C 1
ATOM 5264 O O . SER B 1 35 ? -4.309 28.547 29.016 1 93.62 35 SER B O 1
ATOM 5266 N N . GLY B 1 36 ? -6.305 28.688 28.141 1 90.5 36 GLY B N 1
ATOM 5267 C CA . GLY B 1 36 ? -6.406 27.266 27.875 1 90.5 36 GLY B CA 1
ATOM 5268 C C . GLY B 1 36 ? -7.113 26.5 28.969 1 90.5 36 GLY B C 1
ATOM 5269 O O . GLY B 1 36 ? -7.246 25.266 28.891 1 90.5 36 GLY B O 1
ATOM 5270 N N . GLN B 1 37 ? -7.625 27.141 29.875 1 90.5 37 GLN B N 1
ATOM 5271 C CA . GLN B 1 37 ? -8.266 26.5 31.031 1 90.5 37 GLN B CA 1
ATOM 5272 C C . GLN B 1 37 ? -9.688 26.078 30.688 1 90.5 37 GLN B C 1
ATOM 5274 O O . GLN B 1 37 ? -10.414 26.797 30 1 90.5 37 GLN B O 1
ATOM 5279 N N . SER B 1 38 ? -10.062 24.906 31.156 1 90.06 38 SER B N 1
ATOM 5280 C CA . SER B 1 38 ? -11.422 24.422 30.984 1 90.06 38 SER B CA 1
ATOM 5281 C C . SER B 1 38 ? -12.383 25.109 31.953 1 90.06 38 SER B C 1
ATOM 5283 O O . SER B 1 38 ? -12.031 25.359 33.094 1 90.06 38 SER B O 1
ATOM 5285 N N . LEU B 1 39 ? -13.531 25.391 31.484 1 92.44 39 LEU B N 1
ATOM 5286 C CA . LEU B 1 39 ? -14.516 26.109 32.281 1 92.44 39 LEU B CA 1
ATOM 5287 C C . LEU B 1 39 ? -15.617 25.172 32.781 1 92.44 39 LEU B C 1
ATOM 5289 O O . LEU B 1 39 ? -16.453 25.562 33.594 1 92.44 39 LEU B O 1
ATOM 5293 N N . ASN B 1 40 ? -15.633 23.984 32.312 1 88.94 40 ASN B N 1
ATOM 5294 C CA . ASN B 1 40 ? -16.75 23.078 32.531 1 88.94 40 ASN B CA 1
ATOM 5295 C C . ASN B 1 40 ? -16.891 22.719 34 1 88.94 40 ASN B C 1
ATOM 5297 O O . ASN B 1 40 ? -17.938 22.25 34.469 1 88.94 40 ASN B O 1
ATOM 5301 N N . GLY B 1 41 ? -15.906 22.906 34.75 1 86.88 41 GLY B N 1
ATOM 5302 C CA . GLY B 1 41 ? -15.984 22.641 36.188 1 86.88 41 GLY B CA 1
ATOM 5303 C C . GLY B 1 41 ? -16.766 23.703 36.938 1 86.88 41 GLY B C 1
ATOM 5304 O O . GLY B 1 41 ? -17.203 23.469 38.062 1 86.88 41 GLY B O 1
ATOM 5305 N N . GLN B 1 42 ? -17.094 24.844 36.281 1 90.69 42 GLN B N 1
ATOM 5306 C CA . GLN B 1 42 ? -17.719 25.953 37 1 90.69 42 GLN B CA 1
ATOM 5307 C C . GLN B 1 42 ? -18.906 26.5 36.219 1 90.69 42 GLN B C 1
ATOM 5309 O O . GLN B 1 42 ? -19.203 27.703 36.25 1 90.69 42 GLN B O 1
ATOM 5314 N N . ILE B 1 43 ? -19.516 25.672 35.469 1 93.12 43 ILE B N 1
ATOM 5315 C CA . ILE B 1 43 ? -20.688 26.109 34.719 1 93.12 43 ILE B CA 1
ATOM 5316 C C . ILE B 1 43 ? -21.938 25.453 35.312 1 93.12 43 ILE B C 1
ATOM 5318 O O . ILE B 1 43 ? -21.844 24.5 36.094 1 93.12 43 ILE B O 1
ATOM 5322 N N . GLU B 1 44 ? -23.078 26.016 35.031 1 95.62 44 GLU B N 1
ATOM 5323 C CA . GLU B 1 44 ? -24.359 25.484 35.438 1 95.62 44 GLU B CA 1
ATOM 5324 C C . GLU B 1 44 ? -25.25 25.188 34.219 1 95.62 44 GLU B C 1
ATOM 5326 O O . GLU B 1 44 ? -25.141 25.844 33.188 1 95.62 44 GLU B O 1
ATOM 5331 N N . LEU B 1 45 ? -26.062 24.156 34.406 1 94.56 45 LEU B N 1
ATOM 5332 C CA . LEU B 1 45 ? -26.875 23.688 33.281 1 94.56 45 LEU B CA 1
ATOM 5333 C C . LEU B 1 45 ? -28.359 23.734 33.625 1 94.56 45 LEU B C 1
ATOM 5335 O O . LEU B 1 45 ? -28.734 23.5 34.781 1 94.56 45 LEU B O 1
ATOM 5339 N N . LEU B 1 46 ? -29.125 24.047 32.594 1 95.5 46 LEU B N 1
ATOM 5340 C CA . LEU B 1 46 ? -30.578 24 32.688 1 95.5 46 LEU B CA 1
ATOM 5341 C C . LEU B 1 46 ? -31.172 23.375 31.438 1 95.5 46 LEU B C 1
ATOM 5343 O O . LEU B 1 46 ? -30.906 23.828 30.312 1 95.5 46 LEU B O 1
ATOM 5347 N N . GLU B 1 47 ? -31.953 22.328 31.578 1 95 47 GLU B N 1
ATOM 5348 C CA . GLU B 1 47 ? -32.656 21.688 30.453 1 95 47 GLU B CA 1
ATOM 5349 C C . GLU B 1 47 ? -33.938 22.438 30.125 1 95 47 GLU B C 1
ATOM 5351 O O . GLU B 1 47 ? -34.781 22.656 31 1 95 47 GLU B O 1
ATOM 5356 N N . ASP B 1 48 ? -34.031 22.859 28.938 1 95.75 48 ASP B N 1
ATOM 5357 C CA . ASP B 1 48 ? -35.219 23.531 28.469 1 95.75 48 ASP B CA 1
ATOM 5358 C C . ASP B 1 48 ? -36.219 22.547 27.844 1 95.75 48 ASP B C 1
ATOM 5360 O O . ASP B 1 48 ? -36.312 22.453 26.609 1 95.75 48 ASP B O 1
ATOM 5364 N N . VAL B 1 49 ? -37 22.031 28.703 1 92.62 49 VAL B N 1
ATOM 5365 C CA . VAL B 1 49 ? -37.969 21.047 28.25 1 92.62 49 VAL B CA 1
ATOM 5366 C C . VAL B 1 49 ? -39.031 21.719 27.344 1 92.62 49 VAL B C 1
ATOM 5368 O O . VAL B 1 49 ? -39.656 22.688 27.766 1 92.62 49 VAL B O 1
ATOM 5371 N N . GLY B 1 50 ? -39.156 21.344 26.109 1 87.19 50 GLY B N 1
ATOM 5372 C CA . GLY B 1 50 ? -40.125 21.891 25.172 1 87.19 50 GLY B CA 1
ATOM 5373 C C . GLY B 1 50 ? -39.594 23.047 24.359 1 87.19 50 GLY B C 1
ATOM 5374 O O . GLY B 1 50 ? -40.188 23.469 23.375 1 87.19 50 GLY B O 1
ATOM 5375 N N . GLY B 1 51 ? -38.406 23.609 24.734 1 91.12 51 GLY B N 1
ATOM 5376 C CA . GLY B 1 51 ? -37.719 24.656 23.984 1 91.12 51 GLY B CA 1
ATOM 5377 C C . GLY B 1 51 ? -38.469 25.984 24.016 1 91.12 51 GLY B C 1
ATOM 5378 O O . GLY B 1 51 ? -38.531 26.688 23 1 91.12 51 GLY B O 1
ATOM 5379 N N . THR B 1 52 ? -38.969 26.359 25.172 1 91.38 52 THR B N 1
ATOM 5380 C CA . THR B 1 52 ? -39.812 27.547 25.234 1 91.38 52 THR B CA 1
ATOM 5381 C C . THR B 1 52 ? -39.125 28.703 25.922 1 91.38 52 THR B C 1
ATOM 5383 O O . THR B 1 52 ? -39.562 29.844 25.828 1 91.38 52 THR B O 1
ATOM 5386 N N . LEU B 1 53 ? -38.031 28.453 26.516 1 95 53 LEU B N 1
ATOM 5387 C CA . LEU B 1 53 ? -37.344 29.5 27.281 1 95 53 LEU B CA 1
ATOM 5388 C C . LEU B 1 53 ? -36.562 30.406 26.359 1 95 53 LEU B C 1
ATOM 5390 O O . LEU B 1 53 ? -35.969 29.953 25.391 1 95 53 LEU B O 1
ATOM 5394 N N . SER B 1 54 ? -36.719 31.656 26.594 1 94.62 54 SER B N 1
ATOM 5395 C CA . SER B 1 54 ? -35.938 32.688 25.891 1 94.62 54 SER B CA 1
ATOM 5396 C C . SER B 1 54 ? -34.969 33.375 26.844 1 94.62 54 SER B C 1
ATOM 5398 O O . SER B 1 54 ? -35 33.125 28.062 1 94.62 54 SER B O 1
ATOM 5400 N N . ILE B 1 55 ? -34.125 34.188 26.312 1 95.19 55 ILE B N 1
ATOM 5401 C CA . ILE B 1 55 ? -33.125 34.875 27.109 1 95.19 55 ILE B CA 1
ATOM 5402 C C . ILE B 1 55 ? -33.812 35.781 28.109 1 95.19 55 ILE B C 1
ATOM 5404 O O . ILE B 1 55 ? -33.281 36.031 29.203 1 95.19 55 ILE B O 1
ATOM 5408 N N . ALA B 1 56 ? -35 36.312 27.781 1 93.31 56 ALA B N 1
ATOM 5409 C CA . ALA B 1 56 ? -35.75 37.219 28.656 1 93.31 56 ALA B CA 1
ATOM 5410 C C . ALA B 1 56 ? -36.188 36.5 29.922 1 93.31 56 ALA B C 1
ATOM 5412 O O . ALA B 1 56 ? -36.312 37.125 30.984 1 93.31 56 ALA B O 1
ATOM 5413 N N . ASP B 1 57 ? -36.312 35.188 29.844 1 93.88 57 ASP B N 1
ATOM 5414 C CA . ASP B 1 57 ? -36.781 34.406 30.969 1 93.88 57 ASP B CA 1
ATOM 5415 C C . ASP B 1 57 ? -35.656 34.188 32 1 93.88 57 ASP B C 1
ATOM 5417 O O . ASP B 1 57 ? -35.938 33.812 33.156 1 93.88 57 ASP B O 1
ATOM 5421 N N . MET B 1 58 ? -34.469 34.438 31.641 1 92.56 58 MET B N 1
ATOM 5422 C CA . MET B 1 58 ? -33.312 34.188 32.531 1 92.56 58 MET B CA 1
ATOM 5423 C C . MET B 1 58 ? -33.281 35.188 33.656 1 92.56 58 MET B C 1
ATOM 5425 O O . MET B 1 58 ? -32.594 35 34.656 1 92.56 58 MET B O 1
ATOM 5429 N N . ALA B 1 59 ? -34.031 36.281 33.5 1 89.88 59 ALA B N 1
ATOM 5430 C CA . ALA B 1 59 ? -34.094 37.281 34.562 1 89.88 59 ALA B CA 1
ATOM 5431 C C . ALA B 1 59 ? -35 36.812 35.688 1 89.88 59 ALA B C 1
ATOM 5433 O O . ALA B 1 59 ? -34.906 37.344 36.812 1 89.88 59 ALA B O 1
ATOM 5434 N N . ASP B 1 60 ? -35.812 35.781 35.469 1 92.56 60 ASP B N 1
ATOM 5435 C CA . ASP B 1 60 ? -36.75 35.25 36.469 1 92.56 60 ASP B CA 1
ATOM 5436 C C . ASP B 1 60 ? -36 34.406 37.5 1 92.56 60 ASP B C 1
ATOM 5438 O O . ASP B 1 60 ? -35.375 33.406 37.188 1 92.56 60 ASP B O 1
ATOM 5442 N N . PRO B 1 61 ? -36.188 34.75 38.75 1 92.94 61 PRO B N 1
ATOM 5443 C CA . PRO B 1 61 ? -35.531 34 39.812 1 92.94 61 PRO B CA 1
ATOM 5444 C C . PRO B 1 61 ? -35.969 32.531 39.875 1 92.94 61 PRO B C 1
ATOM 5446 O O . PRO B 1 61 ? -35.188 31.656 40.25 1 92.94 61 PRO B O 1
ATOM 5449 N N . ALA B 1 62 ? -37.156 32.281 39.469 1 93.19 62 ALA B N 1
ATOM 5450 C CA . ALA B 1 62 ? -37.656 30.891 39.469 1 93.19 62 ALA B CA 1
ATOM 5451 C C . ALA B 1 62 ? -36.906 30.031 38.469 1 93.19 62 ALA B C 1
ATOM 5453 O O . ALA B 1 62 ? -36.656 28.859 38.719 1 93.19 62 ALA B O 1
ATOM 5454 N N . ILE B 1 63 ? -36.562 30.641 37.438 1 93.44 63 ILE B N 1
ATOM 5455 C CA . ILE B 1 63 ? -35.812 29.938 36.406 1 93.44 63 ILE B CA 1
ATOM 5456 C C . ILE B 1 63 ? -34.344 29.766 36.844 1 93.44 63 ILE B C 1
ATOM 5458 O O . ILE B 1 63 ? -33.75 28.719 36.594 1 93.44 63 ILE B O 1
ATOM 5462 N N . GLN B 1 64 ? -33.812 30.781 37.5 1 93.38 64 GLN B N 1
ATOM 5463 C CA . GLN B 1 64 ? -32.438 30.734 37.969 1 93.38 64 GLN B CA 1
ATOM 5464 C C . GLN B 1 64 ? -32.219 29.609 38.938 1 93.38 64 GLN B C 1
ATOM 5466 O O . GLN B 1 64 ? -31.141 29 39 1 93.38 64 GLN B O 1
ATOM 5471 N N . GLN B 1 65 ? -33.219 29.234 39.688 1 91.38 65 GLN B N 1
ATOM 5472 C CA . GLN B 1 65 ? -33.125 28.172 40.688 1 91.38 65 GLN B CA 1
ATOM 5473 C C . GLN B 1 65 ? -33.062 26.797 40.031 1 91.38 65 GLN B C 1
ATOM 5475 O O . GLN B 1 65 ? -32.656 25.828 40.625 1 91.38 65 GLN B O 1
ATOM 5480 N N . ARG B 1 66 ? -33.406 26.766 38.781 1 93 66 ARG B N 1
ATOM 5481 C CA . ARG B 1 66 ? -33.438 25.5 38.062 1 93 66 ARG B CA 1
ATOM 5482 C C . ARG B 1 66 ? -32.062 25.125 37.531 1 93 66 ARG B C 1
ATOM 5484 O O . ARG B 1 66 ? -31.828 23.984 37.125 1 93 66 ARG B O 1
ATOM 5491 N N . PHE B 1 67 ? -31.172 26.031 37.531 1 95.38 67 PHE B N 1
ATOM 5492 C CA . PHE B 1 67 ? -29.812 25.75 37.062 1 95.38 67 PHE B CA 1
ATOM 5493 C C . PHE B 1 67 ? -29.094 24.859 38.062 1 95.38 67 PHE B C 1
ATOM 5495 O O . PHE B 1 67 ? -29.141 25.094 39.281 1 95.38 67 PHE B O 1
ATOM 5502 N N . THR B 1 68 ? -28.438 23.797 37.562 1 92.62 68 THR B N 1
ATOM 5503 C CA . THR B 1 68 ? -27.656 22.875 38.375 1 92.62 68 THR B CA 1
ATOM 5504 C C . THR B 1 68 ? -26.203 22.844 37.875 1 92.62 68 THR B C 1
ATOM 5506 O O . THR B 1 68 ? -25.938 22.969 36.688 1 92.62 68 THR B O 1
ATOM 5509 N N . PRO B 1 69 ? -25.312 22.719 38.844 1 91.38 69 PRO B N 1
ATOM 5510 C CA . PRO B 1 69 ? -23.891 22.656 38.438 1 91.38 69 PRO B CA 1
ATOM 5511 C C . PRO B 1 69 ? -23.594 21.484 37.531 1 91.38 69 PRO B C 1
ATOM 5513 O O . PRO B 1 69 ? -24.141 20.391 37.719 1 91.38 69 PRO B O 1
ATOM 5516 N N . ALA B 1 70 ? -22.812 21.688 36.5 1 88.06 70 ALA B N 1
ATOM 5517 C CA . ALA B 1 70 ? -22.469 20.656 35.531 1 88.06 70 ALA B CA 1
ATOM 5518 C C . ALA B 1 70 ? -21.453 19.672 36.125 1 88.06 70 ALA B C 1
ATOM 5520 O O . ALA B 1 70 ? -21.344 18.531 35.656 1 88.06 70 ALA B O 1
ATOM 5521 N N . ASN B 1 71 ? -20.594 20.047 37.094 1 81.75 71 ASN B N 1
ATOM 5522 C CA . ASN B 1 71 ? -19.578 19.188 37.719 1 81.75 71 ASN B CA 1
ATOM 5523 C C . ASN B 1 71 ? -18.641 18.578 36.688 1 81.75 71 ASN B C 1
ATOM 5525 O O . ASN B 1 71 ? -18.406 17.375 36.688 1 81.75 71 ASN B O 1
ATOM 5529 N N . GLY B 1 72 ? -18.266 19.359 35.75 1 81.69 72 GLY B N 1
ATOM 5530 C CA . GLY B 1 72 ? -17.266 18.922 34.812 1 81.69 72 GLY B CA 1
ATOM 5531 C C . GLY B 1 72 ? -17.859 18.297 33.562 1 81.69 72 GLY B C 1
ATOM 5532 O O . GLY B 1 72 ? -17.156 18 32.594 1 81.69 72 GLY B O 1
ATOM 5533 N N . ARG B 1 73 ? -19.188 18.062 33.5 1 83.12 73 ARG B N 1
ATOM 5534 C CA . ARG B 1 73 ? -19.844 17.484 32.344 1 83.12 73 ARG B CA 1
ATOM 5535 C C . ARG B 1 73 ? -19.766 18.406 31.141 1 83.12 73 ARG B C 1
ATOM 5537 O O . ARG B 1 73 ? -19.984 19.625 31.281 1 83.12 73 ARG B O 1
ATOM 5544 N N . ALA B 1 74 ? -19.344 17.859 30 1 83.94 74 ALA B N 1
ATOM 5545 C CA . ALA B 1 74 ? -19.234 18.641 28.766 1 83.94 74 ALA B CA 1
ATOM 5546 C C . ALA B 1 74 ? -20.297 18.234 27.75 1 83.94 74 ALA B C 1
ATOM 5548 O O . ALA B 1 74 ? -20.359 18.781 26.656 1 83.94 74 ALA B O 1
ATOM 5549 N N . SER B 1 75 ? -21.078 17.297 28.125 1 85.94 75 SER B N 1
ATOM 5550 C CA . SER B 1 75 ? -22.172 16.844 27.266 1 85.94 75 SER B CA 1
ATOM 5551 C C . SER B 1 75 ? -23.344 16.312 28.094 1 85.94 75 SER B C 1
ATOM 5553 O O . SER B 1 75 ? -23.172 15.938 29.25 1 85.94 75 SER B O 1
ATOM 5555 N N . VAL B 1 76 ? -24.516 16.391 27.547 1 84.88 76 VAL B N 1
ATOM 5556 C CA . VAL B 1 76 ? -25.703 15.875 28.234 1 84.88 76 VAL B CA 1
ATOM 5557 C C . VAL B 1 76 ? -26.312 14.734 27.438 1 84.88 76 VAL B C 1
ATOM 5559 O O . VAL B 1 76 ? -27.453 14.32 27.703 1 84.88 76 VAL B O 1
ATOM 5562 N N . GLY B 1 77 ? -25.609 14.203 26.469 1 79.81 77 GLY B N 1
ATOM 5563 C CA . GLY B 1 77 ? -26.078 13.047 25.719 1 79.81 77 GLY B CA 1
ATOM 5564 C C . GLY B 1 77 ? -27.125 13.391 24.688 1 79.81 77 GLY B C 1
ATOM 5565 O O . GLY B 1 77 ? -27.25 14.547 24.266 1 79.81 77 GLY B O 1
ATOM 5566 N N . GLN B 1 78 ? -27.812 12.352 24.266 1 82.06 78 GLN B N 1
ATOM 5567 C CA . GLN B 1 78 ? -28.828 12.516 23.219 1 82.06 78 GLN B CA 1
ATOM 5568 C C . GLN B 1 78 ? -30.172 12.922 23.812 1 82.06 78 GLN B C 1
ATOM 5570 O O . GLN B 1 78 ? -30.859 12.102 24.422 1 82.06 78 GLN B O 1
ATOM 5575 N N . ASN B 1 79 ? -30.359 14.195 23.719 1 85.44 79 ASN B N 1
ATOM 5576 C CA . ASN B 1 79 ? -31.578 14.812 24.219 1 85.44 79 ASN B CA 1
ATOM 5577 C C . ASN B 1 79 ? -32.188 15.758 23.172 1 85.44 79 ASN B C 1
ATOM 5579 O O . ASN B 1 79 ? -31.5 16.594 22.594 1 85.44 79 ASN B O 1
ATOM 5583 N N . PRO B 1 80 ? -33.469 15.602 22.953 1 89.25 80 PRO B N 1
ATOM 5584 C CA . PRO B 1 80 ? -34.094 16.422 21.922 1 89.25 80 PRO B CA 1
ATOM 5585 C C . PRO B 1 80 ? -34.281 17.875 22.344 1 89.25 80 PRO B C 1
ATOM 5587 O O . PRO B 1 80 ? -34.562 18.75 21.516 1 89.25 80 PRO B O 1
ATOM 5590 N N . ASN B 1 81 ? -34.031 18.203 23.625 1 93.06 81 ASN B N 1
ATOM 5591 C CA . ASN B 1 81 ? -34.281 19.547 24.156 1 93.06 81 ASN B CA 1
ATOM 5592 C C . ASN B 1 81 ? -33.031 20.406 24.141 1 93.06 81 ASN B C 1
ATOM 5594 O O . ASN B 1 81 ? -31.922 19.891 24.203 1 93.06 81 ASN B O 1
ATOM 5598 N N . PRO B 1 82 ? -33.281 21.734 23.984 1 95.12 82 PRO B N 1
ATOM 5599 C CA . PRO B 1 82 ? -32.125 22.641 24.141 1 95.12 82 PRO B CA 1
ATOM 5600 C C . PRO B 1 82 ? -31.641 22.75 25.578 1 95.12 82 PRO B C 1
ATOM 5602 O O . PRO B 1 82 ? -32.406 22.484 26.516 1 95.12 82 PRO B O 1
ATOM 5605 N N . TRP B 1 83 ? -30.438 23.078 25.719 1 95.81 83 TRP B N 1
ATOM 5606 C CA . TRP B 1 83 ? -29.844 23.234 27.047 1 95.81 83 TRP B CA 1
ATOM 5607 C C . TRP B 1 83 ? -29.25 24.641 27.203 1 95.81 83 TRP B C 1
ATOM 5609 O O . TRP B 1 83 ? -28.625 25.156 26.281 1 95.81 83 TRP B O 1
ATOM 5619 N N . TRP B 1 84 ? -29.516 25.219 28.328 1 96.62 84 TRP B N 1
ATOM 5620 C CA . TRP B 1 84 ? -28.938 26.516 28.672 1 96.62 84 TRP B CA 1
ATOM 5621 C C . TRP B 1 84 ? -27.719 26.344 29.594 1 96.62 84 TRP B C 1
ATOM 5623 O O . TRP B 1 84 ? -27.75 25.516 30.516 1 96.62 84 TRP B O 1
ATOM 5633 N N . ILE B 1 85 ? -26.734 27.031 29.297 1 96.25 85 ILE B N 1
ATOM 5634 C CA . ILE B 1 85 ? -25.5 27.016 30.078 1 96.25 85 ILE B CA 1
ATOM 5635 C C . ILE B 1 85 ? -25.25 28.406 30.672 1 96.25 85 ILE B C 1
ATOM 5637 O O . ILE B 1 85 ? -25.25 29.406 29.953 1 96.25 85 ILE B O 1
ATOM 5641 N N . LYS B 1 86 ? -25.078 28.469 31.891 1 96.56 86 LYS B N 1
ATOM 5642 C CA . LYS B 1 86 ? -24.766 29.703 32.594 1 96.56 86 LYS B CA 1
ATOM 5643 C C . LYS B 1 86 ? -23.281 29.766 32.969 1 96.56 86 LYS B C 1
ATOM 5645 O O . LYS B 1 86 ? -22.781 28.844 33.625 1 96.56 86 LYS B O 1
ATOM 5650 N N . LEU B 1 87 ? -22.688 30.781 32.531 1 95.25 87 LEU B N 1
ATOM 5651 C CA . LEU B 1 87 ? -21.25 30.984 32.75 1 95.25 87 LEU B CA 1
ATOM 5652 C C . LEU B 1 87 ? -20.984 32.344 33.375 1 95.25 87 LEU B C 1
ATOM 5654 O O . LEU B 1 87 ? -21.453 33.375 32.844 1 95.25 87 LEU B O 1
ATOM 5658 N N . GLN B 1 88 ? -20.281 32.344 34.438 1 95.5 88 GLN B N 1
ATOM 5659 C CA . GLN B 1 88 ? -19.906 33.625 35.062 1 95.5 88 GLN B CA 1
ATOM 5660 C C . GLN B 1 88 ? -18.391 33.781 35.094 1 95.5 88 GLN B C 1
ATOM 5662 O O . GLN B 1 88 ? -17.656 32.938 35.625 1 95.5 88 GLN B O 1
ATOM 5667 N N . LEU B 1 89 ? -17.969 34.906 34.562 1 95.25 89 LEU B N 1
ATOM 5668 C CA . LEU B 1 89 ? -16.547 35.156 34.469 1 95.25 89 LEU B CA 1
ATOM 5669 C C . LEU B 1 89 ? -16.172 36.469 35.156 1 95.25 89 LEU B C 1
ATOM 5671 O O . LEU B 1 89 ? -16.938 37.438 35.094 1 95.25 89 LEU B O 1
ATOM 5675 N N . GLN B 1 90 ? -15.047 36.406 35.781 1 94.19 90 GLN B N 1
ATOM 5676 C CA . GLN B 1 90 ? -14.5 37.594 36.438 1 94.19 90 GLN B CA 1
ATOM 5677 C C . GLN B 1 90 ? -13.008 37.75 36.125 1 94.19 90 GLN B C 1
ATOM 5679 O O . GLN B 1 90 ? -12.281 36.75 36.062 1 94.19 90 GLN B O 1
ATOM 5684 N N . ARG B 1 91 ? -12.617 39 35.875 1 93.88 91 ARG B N 1
ATOM 5685 C CA . ARG B 1 91 ? -11.219 39.281 35.594 1 93.88 91 ARG B CA 1
ATOM 5686 C C . ARG B 1 91 ? -10.398 39.344 36.875 1 93.88 91 ARG B C 1
ATOM 5688 O O . ARG B 1 91 ? -10.758 40.094 37.812 1 93.88 91 ARG B O 1
ATOM 5695 N N . GLY B 1 92 ? -9.312 38.75 36.844 1 90.69 92 GLY B N 1
ATOM 5696 C CA . GLY B 1 92 ? -8.391 38.812 37.969 1 90.69 92 GLY B CA 1
ATOM 5697 C C . GLY B 1 92 ? -7.48 40.031 37.906 1 90.69 92 GLY B C 1
ATOM 5698 O O . GLY B 1 92 ? -7.422 40.719 36.875 1 90.69 92 GLY B O 1
ATOM 5699 N N . THR B 1 93 ? -6.777 40.531 38.938 1 85.88 93 THR B N 1
ATOM 5700 C CA . THR B 1 93 ? -6.004 41.75 39.125 1 85.88 93 THR B CA 1
ATOM 5701 C C . THR B 1 93 ? -4.953 41.875 38 1 85.88 93 THR B C 1
ATOM 5703 O O . THR B 1 93 ? -4.777 42.969 37.438 1 85.88 93 THR B O 1
ATOM 5706 N N . GLU B 1 94 ? -4.34 40.938 37.344 1 88.12 94 GLU B N 1
ATOM 5707 C CA . GLU B 1 94 ? -3.291 41.062 36.344 1 88.12 94 GLU B CA 1
ATOM 5708 C C . GLU B 1 94 ? -3.674 40.312 35.062 1 88.12 94 GLU B C 1
ATOM 5710 O O . GLU B 1 94 ? -2.848 40.156 34.156 1 88.12 94 GLU B O 1
ATOM 5715 N N . ALA B 1 95 ? -4.898 40.125 35.031 1 91.06 95 ALA B N 1
ATOM 5716 C CA . ALA B 1 95 ? -5.32 39.406 33.844 1 91.06 95 ALA B CA 1
ATOM 5717 C C . ALA B 1 95 ? -5.699 40.375 32.719 1 91.06 95 ALA B C 1
ATOM 5719 O O . ALA B 1 95 ? -6.133 41.5 32.969 1 91.06 95 ALA B O 1
ATOM 5720 N N . PRO B 1 96 ? -5.395 40 31.5 1 92.31 96 PRO B N 1
ATOM 5721 C CA . PRO B 1 96 ? -5.832 40.844 30.391 1 92.31 96 PRO B CA 1
ATOM 5722 C C . PRO B 1 96 ? -7.344 41.062 30.359 1 92.31 96 PRO B C 1
ATOM 5724 O O . PRO B 1 96 ? -8.094 40.25 30.906 1 92.31 96 PRO B O 1
ATOM 5727 N N . ALA B 1 97 ? -7.812 42.062 29.703 1 91.44 97 ALA B N 1
ATOM 5728 C CA . ALA B 1 97 ? -9.234 42.406 29.672 1 91.44 97 ALA B CA 1
ATOM 5729 C C . ALA B 1 97 ? -9.961 41.656 28.578 1 91.44 97 ALA B C 1
ATOM 5731 O O . ALA B 1 97 ? -11.156 41.375 28.688 1 91.44 97 ALA B O 1
ATOM 5732 N N . ARG B 1 98 ? -9.266 41.281 27.547 1 93.38 98 ARG B N 1
ATOM 5733 C CA . ARG B 1 98 ? -9.891 40.656 26.406 1 93.38 98 ARG B CA 1
ATOM 5734 C C . ARG B 1 98 ? -9.656 39.125 26.438 1 93.38 98 ARG B C 1
ATOM 5736 O O . ARG B 1 98 ? -8.523 38.688 26.609 1 93.38 98 ARG B O 1
ATOM 5743 N N . TRP B 1 99 ? -10.703 38.406 26.328 1 95.38 99 TRP B N 1
ATOM 5744 C CA . TRP B 1 99 ? -10.641 36.969 26.312 1 95.38 99 TRP B CA 1
ATOM 5745 C C . TRP B 1 99 ? -11.508 36.375 25.203 1 95.38 99 TRP B C 1
ATOM 5747 O O . TRP B 1 99 ? -12.414 37.062 24.703 1 95.38 99 TRP B O 1
ATOM 5757 N N . TRP B 1 100 ? -11.18 35.219 24.797 1 96.38 100 TRP B N 1
ATOM 5758 C CA . TRP B 1 100 ? -11.922 34.5 23.766 1 96.38 100 TRP B CA 1
ATOM 5759 C C . TRP B 1 100 ? -12.469 33.188 24.328 1 96.38 100 TRP B C 1
ATOM 5761 O O . TRP B 1 100 ? -11.773 32.469 25.031 1 96.38 100 TRP B O 1
ATOM 5771 N N . LEU B 1 101 ? -13.695 32.875 24.047 1 96.75 101 LEU B N 1
ATOM 5772 C CA . LEU B 1 101 ? -14.352 31.625 24.469 1 96.75 101 LEU B CA 1
ATOM 5773 C C . LEU B 1 101 ? -14.336 30.594 23.359 1 96.75 101 LEU B C 1
ATOM 5775 O O . LEU B 1 101 ? -14.773 30.875 22.234 1 96.75 101 LEU B O 1
ATOM 5779 N N . GLU B 1 102 ? -13.797 29.484 23.625 1 95.44 102 GLU B N 1
ATOM 5780 C CA . GLU B 1 102 ? -13.789 28.375 22.688 1 95.44 102 GLU B CA 1
ATOM 5781 C C . GLU B 1 102 ? -14.805 27.297 23.062 1 95.44 102 GLU B C 1
ATOM 5783 O O . GLU B 1 102 ? -14.836 26.844 24.219 1 95.44 102 GLU B O 1
ATOM 5788 N N . ILE B 1 103 ? -15.617 26.953 22.156 1 94.19 103 ILE B N 1
ATOM 5789 C CA . ILE B 1 103 ? -16.516 25.812 22.312 1 94.19 103 ILE B CA 1
ATOM 5790 C C . ILE B 1 103 ? -16.016 24.625 21.5 1 94.19 103 ILE B C 1
ATOM 5792 O O . ILE B 1 103 ? -16 24.672 20.266 1 94.19 103 ILE B O 1
ATOM 5796 N N . GLY B 1 104 ? -15.695 23.547 22.109 1 89.12 104 GLY B N 1
ATOM 5797 C CA . GLY B 1 104 ? -15.016 22.422 21.516 1 89.12 104 GLY B CA 1
ATOM 5798 C C . GLY B 1 104 ? -15.945 21.516 20.719 1 89.12 104 GLY B C 1
ATOM 5799 O O . GLY B 1 104 ? -15.492 20.578 20.047 1 89.12 104 GLY B O 1
ATOM 5800 N N . ALA B 1 105 ? -17.219 21.812 20.703 1 87.5 105 ALA B N 1
ATOM 5801 C CA . ALA B 1 105 ? -18.188 21 19.969 1 87.5 105 ALA B CA 1
ATOM 5802 C C . ALA B 1 105 ? -18.234 21.406 18.484 1 87.5 105 ALA B C 1
ATOM 5804 O O . ALA B 1 105 ? -19.047 22.25 18.094 1 87.5 105 ALA B O 1
ATOM 5805 N N . VAL B 1 106 ? -17.547 20.719 17.656 1 87.88 106 VAL B N 1
ATOM 5806 C CA . VAL B 1 106 ? -17.344 21.109 16.266 1 87.88 106 VAL B CA 1
ATOM 5807 C C . VAL B 1 106 ? -18.609 20.875 15.453 1 87.88 106 VAL B C 1
ATOM 5809 O O . VAL B 1 106 ? -18.984 21.719 14.625 1 87.88 106 VAL B O 1
ATOM 5812 N N . THR B 1 107 ? -19.344 19.812 15.758 1 89.75 107 THR B N 1
ATOM 5813 C CA . THR B 1 107 ? -20.469 19.453 14.898 1 89.75 107 THR B CA 1
ATOM 5814 C C . THR B 1 107 ? -21.797 19.766 15.586 1 89.75 107 THR B C 1
ATOM 5816 O O . THR B 1 107 ? -22.812 19.125 15.305 1 89.75 107 THR B O 1
ATOM 5819 N N . GLN B 1 108 ? -21.766 20.719 16.453 1 92.38 108 GLN B N 1
ATOM 5820 C CA . GLN B 1 108 ? -23 21.141 17.125 1 92.38 108 GLN B CA 1
ATOM 5821 C C . GLN B 1 108 ? -23.938 21.859 16.141 1 92.38 108 GLN B C 1
ATOM 5823 O O . GLN B 1 108 ? -23.484 22.688 15.344 1 92.38 108 GLN B O 1
ATOM 5828 N N . LEU B 1 109 ? -25.188 21.484 16.188 1 94 109 LEU B N 1
ATOM 5829 C CA . LEU B 1 109 ? -26.156 22 15.227 1 94 109 LEU B CA 1
ATOM 5830 C C . LEU B 1 109 ? -26.359 23.5 15.406 1 94 109 LEU B C 1
ATOM 5832 O O . LEU B 1 109 ? -26.219 24.266 14.453 1 94 109 LEU B O 1
ATOM 5836 N N . ASP B 1 110 ? -26.703 23.906 16.609 1 95.25 110 ASP B N 1
ATOM 5837 C CA . ASP B 1 110 ? -26.969 25.312 16.891 1 95.25 110 ASP B CA 1
ATOM 5838 C C . ASP B 1 110 ? -26.422 25.688 18.266 1 95.25 110 ASP B C 1
ATOM 5840 O O . ASP B 1 110 ? -26.594 24.953 19.234 1 95.25 110 ASP B O 1
ATOM 5844 N N . LEU B 1 111 ? -25.672 26.719 18.281 1 96.69 111 LEU B N 1
ATOM 5845 C CA . LEU B 1 111 ? -25.141 27.297 19.516 1 96.69 111 LEU B CA 1
ATOM 5846 C C . LEU B 1 111 ? -25.281 28.812 19.516 1 96.69 111 LEU B C 1
ATOM 5848 O O . LEU B 1 111 ? -24.891 29.469 18.547 1 96.69 111 LEU B O 1
ATOM 5852 N N . GLN B 1 112 ? -25.844 29.328 20.609 1 97 112 GLN B N 1
ATOM 5853 C CA . GLN B 1 112 ? -26.031 30.781 20.734 1 97 112 GLN B CA 1
ATOM 5854 C C . GLN B 1 112 ? -25.406 31.312 22.016 1 97 112 GLN B C 1
ATOM 5856 O O . GLN B 1 112 ? -25.625 30.75 23.094 1 97 112 GLN B O 1
ATOM 5861 N N . LEU B 1 113 ? -24.625 32.281 21.844 1 97.31 113 LEU B N 1
ATOM 5862 C CA . LEU B 1 113 ? -24.031 32.969 23 1 97.31 113 LEU B CA 1
ATOM 5863 C C . LEU B 1 113 ? -24.719 34.281 23.281 1 97.31 113 LEU B C 1
ATOM 5865 O O . LEU B 1 113 ? -24.938 35.094 22.359 1 97.31 113 LEU B O 1
ATOM 5869 N N . TYR B 1 114 ? -25.141 34.5 24.531 1 97.44 114 TYR B N 1
ATOM 5870 C CA . TYR B 1 114 ? -25.734 35.75 24.984 1 97.44 114 TYR B CA 1
ATOM 5871 C C . TYR B 1 114 ? -24.812 36.469 25.938 1 97.44 114 TYR B C 1
ATOM 5873 O O . TYR B 1 114 ? -24.531 36 27.031 1 97.44 114 TYR B O 1
ATOM 5881 N N . SER B 1 115 ? -24.359 37.625 25.5 1 95.81 115 SER B N 1
ATOM 5882 C CA . SER B 1 115 ? -23.5 38.5 26.297 1 95.81 115 SER B CA 1
ATOM 5883 C C . SER B 1 115 ? -24.25 39.781 26.703 1 95.81 115 SER B C 1
ATOM 5885 O O . SER B 1 115 ? -25.078 40.281 25.953 1 95.81 115 SER B O 1
ATOM 5887 N N . PRO B 1 116 ? -23.906 40.25 27.859 1 93.25 116 PRO B N 1
ATOM 5888 C CA . PRO B 1 116 ? -24.547 41.5 28.266 1 93.25 116 PRO B CA 1
ATOM 5889 C C . PRO B 1 116 ? -24.125 42.688 27.406 1 93.25 116 PRO B C 1
ATOM 5891 O O . PRO B 1 116 ? -22.953 42.781 27.031 1 93.25 116 PRO B O 1
ATOM 5894 N N . ASP B 1 117 ? -25.016 43.625 26.984 1 90.31 117 ASP B N 1
ATOM 5895 C CA . ASP B 1 117 ? -24.719 44.75 26.141 1 90.31 117 ASP B CA 1
ATOM 5896 C C . ASP B 1 117 ? -24.344 45.969 26.984 1 90.31 117 ASP B C 1
ATOM 5898 O O . ASP B 1 117 ? -23.969 47.031 26.438 1 90.31 117 ASP B O 1
ATOM 5902 N N . GLY B 1 118 ? -24.344 45.969 28.172 1 85.25 118 GLY B N 1
ATOM 5903 C CA . GLY B 1 118 ? -24 47.094 29.047 1 85.25 118 GLY B CA 1
ATOM 5904 C C . GLY B 1 118 ? -25.188 47.969 29.359 1 85.25 118 GLY B C 1
ATOM 5905 O O . GLY B 1 118 ? -25.125 48.812 30.25 1 85.25 118 GLY B O 1
ATOM 5906 N N . GLN B 1 119 ? -26.312 47.906 28.656 1 88.25 119 GLN B N 1
ATOM 5907 C CA . GLN B 1 119 ? -27.484 48.75 28.859 1 88.25 119 GLN B CA 1
ATOM 5908 C C . GLN B 1 119 ? -28.672 47.906 29.375 1 88.25 119 GLN B C 1
ATOM 5910 O O . GLN B 1 119 ? -29.828 48.25 29.109 1 88.25 119 GLN B O 1
ATOM 5915 N N . GLY B 1 120 ? -28.406 46.812 30 1 84.19 120 GLY B N 1
ATOM 5916 C CA . GLY B 1 120 ? -29.453 45.969 30.562 1 84.19 120 GLY B CA 1
ATOM 5917 C C . GLY B 1 120 ? -30 44.969 29.594 1 84.19 120 GLY B C 1
ATOM 5918 O O . GLY B 1 120 ? -30.875 44.156 29.953 1 84.19 120 GLY B O 1
ATOM 5919 N N . GLY B 1 121 ? -29.484 44.938 28.359 1 91.44 121 GLY B N 1
ATOM 5920 C CA . GLY B 1 121 ? -29.906 43.969 27.359 1 91.44 121 GLY B CA 1
ATOM 5921 C C . GLY B 1 121 ? -28.859 42.938 27.062 1 91.44 121 GLY B C 1
ATOM 5922 O O . GLY B 1 121 ? -27.953 42.688 27.859 1 91.44 121 GLY B O 1
ATOM 5923 N N . TRP B 1 122 ? -29.234 42.094 25.984 1 94.75 122 TRP B N 1
ATOM 5924 C CA . TRP B 1 122 ? -28.359 41 25.609 1 94.75 122 TRP B CA 1
ATOM 5925 C C . TRP B 1 122 ? -27.969 41.062 24.141 1 94.75 122 TRP B C 1
ATOM 5927 O O . TRP B 1 122 ? -28.781 41.5 23.297 1 94.75 122 TRP B O 1
ATOM 5937 N N . ILE B 1 123 ? -26.781 40.75 23.812 1 94.38 123 ILE B N 1
ATOM 5938 C CA . ILE B 1 123 ? -26.312 40.594 22.438 1 94.38 123 ILE B CA 1
ATOM 5939 C C . ILE B 1 123 ? -26.203 39.125 22.094 1 94.38 123 ILE B C 1
ATOM 5941 O O . ILE B 1 123 ? -25.516 38.375 22.797 1 94.38 123 ILE B O 1
ATOM 5945 N N . GLN B 1 124 ? -26.891 38.75 21.094 1 95.25 124 GLN B N 1
ATOM 5946 C CA . GLN B 1 124 ? -26.906 37.344 20.703 1 95.25 124 GLN B CA 1
ATOM 5947 C C . GLN B 1 124 ? -25.922 37.062 19.562 1 95.25 124 GLN B C 1
ATOM 5949 O O . GLN B 1 124 ? -25.891 37.812 18.578 1 95.25 124 GLN B O 1
ATOM 5954 N N . ARG B 1 125 ? -25.078 36.094 19.703 1 95.19 125 ARG B N 1
ATOM 5955 C CA . ARG B 1 125 ? -24.172 35.594 18.672 1 95.19 125 ARG B CA 1
ATOM 5956 C C . ARG B 1 125 ? -24.453 34.125 18.359 1 95.19 125 ARG B C 1
ATOM 5958 O O . ARG B 1 125 ? -24.281 33.25 19.234 1 95.19 125 ARG B O 1
ATOM 5965 N N . GLN B 1 126 ? -24.844 33.875 17.172 1 96 126 GLN B N 1
ATOM 5966 C CA . GLN B 1 126 ? -25.188 32.531 16.766 1 96 126 GLN B CA 1
ATOM 5967 C C . GLN B 1 126 ? -23.984 31.812 16.172 1 96 126 GLN B C 1
ATOM 5969 O O . GLN B 1 126 ? -23.188 32.406 15.445 1 96 126 GLN B O 1
ATOM 5974 N N . SER B 1 127 ? -23.797 30.547 16.469 1 96.06 127 SER B N 1
ATOM 5975 C CA . SER B 1 127 ? -22.766 29.672 15.953 1 96.06 127 SER B CA 1
ATOM 5976 C C . SER B 1 127 ? -23.297 28.266 15.711 1 96.06 127 SER B C 1
ATOM 5978 O O . SER B 1 127 ? -24.5 28.031 15.828 1 96.06 127 SER B O 1
ATOM 5980 N N . GLY B 1 128 ? -22.422 27.328 15.273 1 94.38 128 GLY B N 1
ATOM 5981 C CA . GLY B 1 128 ? -22.844 25.969 14.961 1 94.38 128 GLY B CA 1
ATOM 5982 C C . GLY B 1 128 ? -22.922 25.688 13.469 1 94.38 128 GLY B C 1
ATOM 5983 O O . GLY B 1 128 ? -22.344 26.438 12.672 1 94.38 128 GLY B O 1
ATOM 5984 N N . GLU B 1 129 ? -23.672 24.656 13.148 1 94.69 129 GLU B N 1
ATOM 5985 C CA . GLU B 1 129 ? -23.703 24.188 11.766 1 94.69 129 GLU B CA 1
ATOM 5986 C C . GLU B 1 129 ? -24.859 24.828 11 1 94.69 129 GLU B C 1
ATOM 5988 O O . GLU B 1 129 ? -25.016 24.594 9.797 1 94.69 129 GLU B O 1
ATOM 5993 N N . ARG B 1 130 ? -25.641 25.719 11.688 1 95.25 130 ARG B N 1
ATOM 5994 C CA . ARG B 1 130 ? -26.781 26.359 11.039 1 95.25 130 ARG B CA 1
ATOM 5995 C C . ARG B 1 130 ? -26.359 27.641 10.312 1 95.25 130 ARG B C 1
ATOM 5997 O O . ARG B 1 130 ? -27.109 28.172 9.5 1 95.25 130 ARG B O 1
ATOM 6004 N N . VAL B 1 131 ? -25.203 28.078 10.609 1 96.56 131 VAL B N 1
ATOM 6005 C CA . VAL B 1 131 ? -24.688 29.297 9.977 1 96.56 131 VAL B CA 1
ATOM 6006 C C . VAL B 1 131 ? -23.375 28.969 9.258 1 96.56 131 VAL B C 1
ATOM 6008 O O . VAL B 1 131 ? -22.797 27.906 9.469 1 96.56 131 VAL B O 1
ATOM 6011 N N . SER B 1 132 ? -22.969 29.859 8.391 1 96.5 132 SER B N 1
ATOM 6012 C CA . SER B 1 132 ? -21.719 29.641 7.664 1 96.5 132 SER B CA 1
ATOM 6013 C C . SER B 1 132 ? -20.516 29.719 8.602 1 96.5 132 SER B C 1
ATOM 6015 O O . SER B 1 132 ? -20.641 30.141 9.75 1 96.5 132 SER B O 1
ATOM 6017 N N . PHE B 1 133 ? -19.422 29.234 8.18 1 95.94 133 PHE B N 1
ATOM 6018 C CA . PHE B 1 133 ? -18.219 29.172 9 1 95.94 133 PHE B CA 1
ATOM 6019 C C . PHE B 1 133 ? -17.828 30.578 9.484 1 95.94 133 PHE B C 1
ATOM 6021 O O . PHE B 1 133 ? -17.562 30.766 10.672 1 95.94 133 PHE B O 1
ATOM 6028 N N . ALA B 1 134 ? -17.781 31.578 8.656 1 95.25 134 ALA B N 1
ATOM 6029 C CA . ALA B 1 134 ? -17.344 32.938 8.969 1 95.25 134 ALA B CA 1
ATOM 6030 C C . ALA B 1 134 ? -18.344 33.625 9.891 1 95.25 134 ALA B C 1
ATOM 6032 O O . ALA B 1 134 ? -17.938 34.406 10.758 1 95.25 134 ALA B O 1
ATOM 6033 N N . GLU B 1 135 ? -19.578 33.281 9.781 1 94.75 135 GLU B N 1
ATOM 6034 C CA . GLU B 1 135 ? -20.625 33.938 10.578 1 94.75 135 GLU B CA 1
ATOM 6035 C C . GLU B 1 135 ? -20.609 33.406 12.016 1 94.75 135 GLU B C 1
ATOM 6037 O O . GLU B 1 135 ? -20.969 34.125 12.945 1 94.75 135 GLU B O 1
ATOM 6042 N N . GLY B 1 136 ? -20.188 32.219 12.148 1 94.69 136 GLY B N 1
ATOM 6043 C CA . GLY B 1 136 ? -20.297 31.609 13.453 1 94.69 136 GLY B CA 1
ATOM 6044 C C . GLY B 1 136 ? -19.047 31.766 14.297 1 94.69 136 GLY B C 1
ATOM 6045 O O . GLY B 1 136 ? -18.969 31.219 15.398 1 94.69 136 GLY B O 1
ATOM 6046 N N . ARG B 1 137 ? -18.062 32.469 13.797 1 95.31 137 ARG B N 1
ATOM 6047 C CA . ARG B 1 137 ? -16.797 32.594 14.516 1 95.31 137 ARG B CA 1
ATOM 6048 C C . ARG B 1 137 ? -16.25 34 14.414 1 95.31 137 ARG B C 1
ATOM 6050 O O . ARG B 1 137 ? -16.438 34.688 13.398 1 95.31 137 ARG B O 1
ATOM 6057 N N . ASP B 1 138 ? -15.609 34.406 15.438 1 95.56 138 ASP B N 1
ATOM 6058 C CA . ASP B 1 138 ? -14.969 35.719 15.445 1 95.56 138 ASP B CA 1
ATOM 6059 C C . ASP B 1 138 ? -13.492 35.594 15.078 1 95.56 138 ASP B C 1
ATOM 6061 O O . ASP B 1 138 ? -12.828 36.594 14.812 1 95.56 138 ASP B O 1
ATOM 6065 N N . HIS B 1 139 ? -12.984 34.469 15.117 1 93.75 139 HIS B N 1
ATOM 6066 C CA . HIS B 1 139 ? -11.633 34.125 14.703 1 93.75 139 HIS B CA 1
ATOM 6067 C C . HIS B 1 139 ? -11.625 32.812 13.922 1 93.75 139 HIS B C 1
ATOM 6069 O O . HIS B 1 139 ? -12.258 31.828 14.328 1 93.75 139 HIS B O 1
ATOM 6075 N N . PRO B 1 140 ? -11.008 32.812 12.766 1 91.81 140 PRO B N 1
ATOM 6076 C CA . PRO B 1 140 ? -11 31.578 11.977 1 91.81 140 PRO B CA 1
ATOM 6077 C C . PRO B 1 140 ? -10.227 30.453 12.648 1 91.81 140 PRO B C 1
ATOM 6079 O O . PRO B 1 140 ? -8.992 30.484 12.703 1 91.81 140 PRO B O 1
ATOM 6082 N N . TYR B 1 141 ? -10.852 29.578 13.203 1 94.06 141 TYR B N 1
ATOM 6083 C CA . TYR B 1 141 ? -10.344 28.406 13.898 1 94.06 141 TYR B CA 1
ATOM 6084 C C . TYR B 1 141 ? -11.266 27.203 13.68 1 94.06 141 TYR B C 1
ATOM 6086 O O . TYR B 1 141 ? -12.461 27.375 13.43 1 94.06 141 TYR B O 1
ATOM 6094 N N . ARG B 1 142 ? -10.672 26.125 13.648 1 93.56 142 ARG B N 1
ATOM 6095 C CA . ARG B 1 142 ? -11.422 24.922 13.297 1 93.56 142 ARG B CA 1
ATOM 6096 C C . ARG B 1 142 ? -12.578 24.703 14.266 1 93.56 142 ARG B C 1
ATOM 6098 O O . ARG B 1 142 ? -13.57 24.062 13.914 1 93.56 142 ARG B O 1
ATOM 6105 N N . ARG B 1 143 ? -12.461 25.125 15.477 1 94.25 143 ARG B N 1
ATOM 6106 C CA . ARG B 1 143 ? -13.539 25.078 16.453 1 94.25 143 ARG B CA 1
ATOM 6107 C C . ARG B 1 143 ? -14.227 26.438 16.578 1 94.25 143 ARG B C 1
ATOM 6109 O O . ARG B 1 143 ? -13.828 27.406 15.93 1 94.25 143 ARG B O 1
ATOM 6116 N N . MET B 1 144 ? -15.297 26.5 17.391 1 95.81 144 MET B N 1
ATOM 6117 C CA . MET B 1 144 ? -16.031 27.75 17.547 1 95.81 144 MET B CA 1
ATOM 6118 C C . MET B 1 144 ? -15.32 28.672 18.531 1 95.81 144 MET B C 1
ATOM 6120 O O . MET B 1 144 ? -15.125 28.312 19.688 1 95.81 144 MET B O 1
ATOM 6124 N N . VAL B 1 145 ? -14.93 29.797 18.016 1 96.75 145 VAL B N 1
ATOM 6125 C CA . VAL B 1 145 ? -14.25 30.781 18.859 1 96.75 145 VAL B CA 1
ATOM 6126 C C . VAL B 1 145 ? -15 32.125 18.812 1 96.75 145 VAL B C 1
ATOM 6128 O O . VAL B 1 145 ? -15.18 32.688 17.734 1 96.75 145 VAL B O 1
ATOM 6131 N N . LEU B 1 146 ? -15.422 32.594 19.969 1 96.88 146 LEU B N 1
ATOM 6132 C CA . LEU B 1 146 ? -16.188 33.844 20.078 1 96.88 146 LEU B CA 1
ATOM 6133 C C . LEU B 1 146 ? -15.477 34.844 21 1 96.88 146 LEU B C 1
ATOM 6135 O O . LEU B 1 146 ? -14.906 34.469 22.016 1 96.88 146 LEU B O 1
ATOM 6139 N N . GLU B 1 147 ? -15.484 36.031 20.594 1 96.31 147 GLU B N 1
ATOM 6140 C CA . GLU B 1 147 ? -14.852 37.094 21.359 1 96.31 147 GLU B CA 1
ATOM 6141 C C . GLU B 1 147 ? -15.758 37.562 22.5 1 96.31 147 GLU B C 1
ATOM 6143 O O . GLU B 1 147 ? -16.938 37.844 22.281 1 96.31 147 GLU B O 1
ATOM 6148 N N . LEU B 1 148 ? -15.227 37.594 23.672 1 95.5 148 LEU B N 1
ATOM 6149 C CA . LEU B 1 148 ? -15.969 38.094 24.828 1 95.5 148 LEU B CA 1
ATOM 6150 C C . LEU B 1 148 ? -15.773 39.594 25 1 95.5 148 LEU B C 1
ATOM 6152 O O . LEU B 1 148 ? -14.742 40.125 24.609 1 95.5 148 LEU B O 1
ATOM 6156 N N . PRO B 1 149 ? -16.781 40.219 25.547 1 93.69 149 PRO B N 1
ATOM 6157 C CA . PRO B 1 149 ? -16.578 41.625 25.891 1 93.69 149 PRO B CA 1
ATOM 6158 C C . PRO B 1 149 ? -15.516 41.812 26.969 1 93.69 149 PRO B C 1
ATOM 6160 O O . PRO B 1 149 ? -15.148 40.844 27.656 1 93.69 149 PRO B O 1
ATOM 6163 N N . GLU B 1 150 ? -15.047 43.031 27.047 1 93.38 150 GLU B N 1
ATOM 6164 C CA . GLU B 1 150 ? -14.023 43.312 28.062 1 93.38 150 GLU B CA 1
ATOM 6165 C C . GLU B 1 150 ? -14.539 43.031 29.469 1 93.38 150 GLU B C 1
ATOM 6167 O O . GLU B 1 150 ? -15.594 43.531 29.859 1 93.38 150 GLU B O 1
ATOM 6172 N N . LEU B 1 151 ? -13.797 42.219 30.125 1 92.81 151 LEU B N 1
ATOM 6173 C CA . LEU B 1 151 ? -14.203 41.812 31.453 1 92.81 151 LEU B CA 1
ATOM 6174 C C . LEU B 1 151 ? -13.688 42.781 32.5 1 92.81 151 LEU B C 1
ATOM 6176 O O . LEU B 1 151 ? -12.578 43.281 32.406 1 92.81 151 LEU B O 1
ATOM 6180 N N . GLY B 1 152 ? -14.523 43 33.469 1 89.75 152 GLY B N 1
ATOM 6181 C CA . GLY B 1 152 ? -14.141 43.812 34.594 1 89.75 152 GLY B CA 1
ATOM 6182 C C . GLY B 1 152 ? -13.922 43.031 35.875 1 89.75 152 GLY B C 1
ATOM 6183 O O . GLY B 1 152 ? -13.805 41.812 35.812 1 89.75 152 GLY B O 1
ATOM 6184 N N . THR B 1 153 ? -13.844 43.688 36.969 1 88.31 153 THR B N 1
ATOM 6185 C CA . THR B 1 153 ? -13.602 43.031 38.25 1 88.31 153 THR B CA 1
ATOM 6186 C C . THR B 1 153 ? -14.891 42.469 38.844 1 88.31 153 THR B C 1
ATOM 6188 O O . THR B 1 153 ? -14.859 41.625 39.75 1 88.31 153 THR B O 1
ATOM 6191 N N . THR B 1 154 ? -15.977 42.844 38.312 1 89.25 154 THR B N 1
ATOM 6192 C CA . THR B 1 154 ? -17.25 42.281 38.719 1 89.25 154 THR B CA 1
ATOM 6193 C C . THR B 1 154 ? -17.625 41.094 37.812 1 89.25 154 THR B C 1
ATOM 6195 O O . THR B 1 154 ? -17.359 41.094 36.625 1 89.25 154 THR B O 1
ATOM 6198 N N . PRO B 1 155 ? -18.125 40.188 38.438 1 93.12 155 PRO B N 1
ATOM 6199 C CA . PRO B 1 155 ? -18.5 39 37.656 1 93.12 155 PRO B CA 1
ATOM 6200 C C . PRO B 1 155 ? -19.547 39.312 36.594 1 93.12 155 PRO B C 1
ATOM 6202 O O . PRO B 1 155 ? -20.516 40.031 36.875 1 93.12 155 PRO B O 1
ATOM 6205 N N . THR B 1 156 ? -19.234 38.875 35.406 1 93.69 156 THR B N 1
ATOM 6206 C CA . THR B 1 156 ? -20.156 39 34.281 1 93.69 156 THR B CA 1
ATOM 6207 C C . THR B 1 156 ? -20.781 37.656 33.938 1 93.69 156 THR B C 1
ATOM 6209 O O . THR B 1 156 ? -20.078 36.656 33.812 1 93.69 156 THR B O 1
ATOM 6212 N N . THR B 1 157 ? -22.094 37.688 33.781 1 94.88 157 THR B N 1
ATOM 6213 C CA . THR B 1 157 ? -22.812 36.438 33.469 1 94.88 157 THR B CA 1
ATOM 6214 C C . THR B 1 157 ? -23.047 36.281 31.984 1 94.88 157 THR B C 1
ATOM 6216 O O . THR B 1 157 ? -23.484 37.25 31.312 1 94.88 157 THR B O 1
ATOM 6219 N N . PHE B 1 158 ? -22.734 35.188 31.516 1 96.44 158 PHE B N 1
ATOM 6220 C CA . PHE B 1 158 ? -23 34.781 30.125 1 96.44 158 PHE B CA 1
ATOM 6221 C C . PHE B 1 158 ? -23.953 33.594 30.078 1 96.44 158 PHE B C 1
ATOM 6223 O O . PHE B 1 158 ? -23.922 32.75 30.953 1 96.44 158 PHE B O 1
ATOM 6230 N N . TYR B 1 159 ? -24.781 33.594 29.094 1 97.12 159 TYR B N 1
ATOM 6231 C CA . TYR B 1 159 ? -25.641 32.438 28.859 1 97.12 159 TYR B CA 1
ATOM 6232 C C . TYR B 1 159 ? -25.391 31.828 27.469 1 97.12 159 TYR B C 1
ATOM 6234 O O . TYR B 1 159 ? -25.172 32.562 26.5 1 97.12 159 TYR B O 1
ATOM 6242 N N . LEU B 1 160 ? -25.312 30.578 27.438 1 97.06 160 LEU B N 1
ATOM 6243 C CA . LEU B 1 160 ? -25.25 29.859 26.172 1 97.06 160 LEU B CA 1
ATOM 6244 C C . LEU B 1 160 ? -26.453 28.938 26 1 97.06 160 LEU B C 1
ATOM 6246 O O . LEU B 1 160 ? -26.922 28.344 26.984 1 97.06 160 LEU B O 1
ATOM 6250 N N . ARG B 1 161 ? -26.938 28.875 24.828 1 96.75 161 ARG B N 1
ATOM 6251 C CA . ARG B 1 161 ? -28.016 27.938 24.484 1 96.75 161 ARG B CA 1
ATOM 6252 C C . ARG B 1 161 ? -27.531 26.922 23.438 1 96.75 161 ARG B C 1
ATOM 6254 O O . ARG B 1 161 ? -27.172 27.297 22.328 1 96.75 161 ARG B O 1
ATOM 6261 N N . SER B 1 162 ? -27.469 25.703 23.828 1 95.19 162 SER B N 1
ATOM 6262 C CA . SER B 1 162 ? -27.031 24.625 22.938 1 95.19 162 SER B CA 1
ATOM 6263 C C . SER B 1 162 ? -28.203 23.75 22.516 1 95.19 162 SER B C 1
ATOM 6265 O O . SER B 1 162 ? -29 23.297 23.344 1 95.19 162 SER B O 1
ATOM 6267 N N . PHE B 1 163 ? -28.281 23.578 21.188 1 94.88 163 PHE B N 1
ATOM 6268 C CA . PHE B 1 163 ? -29.375 22.75 20.672 1 94.88 163 PHE B CA 1
ATOM 6269 C C . PHE B 1 163 ? -28.859 21.781 19.609 1 94.88 163 PHE B C 1
ATOM 6271 O O . PHE B 1 163 ? -28.375 22.203 18.562 1 94.88 163 PHE B O 1
ATOM 6278 N N . ASP B 1 164 ? -28.984 20.516 19.859 1 93.75 164 ASP B N 1
ATOM 6279 C CA . ASP B 1 164 ? -28.703 19.422 18.938 1 93.75 164 ASP B CA 1
ATOM 6280 C C . ASP B 1 164 ? -29.422 18.141 19.375 1 93.75 164 ASP B C 1
ATOM 6282 O O . ASP B 1 164 ? -28.969 17.438 20.281 1 93.75 164 ASP B O 1
ATOM 6286 N N . PRO B 1 165 ? -30.422 17.797 18.656 1 91.19 165 PRO B N 1
ATOM 6287 C CA . PRO B 1 165 ? -31.172 16.594 19.031 1 91.19 165 PRO B CA 1
ATOM 6288 C C . PRO B 1 165 ? -30.312 15.328 18.984 1 91.19 165 PRO B C 1
ATOM 6290 O O . PRO B 1 165 ? -30.688 14.305 19.578 1 91.19 165 PRO B O 1
ATOM 6293 N N . ALA B 1 166 ? -29.25 15.359 18.25 1 88.62 166 ALA B N 1
ATOM 6294 C CA . ALA B 1 166 ? -28.359 14.195 18.156 1 88.62 166 ALA B CA 1
ATOM 6295 C C . ALA B 1 166 ? -27.375 14.164 19.297 1 88.62 166 ALA B C 1
ATOM 6297 O O . ALA B 1 166 ? -26.641 13.188 19.469 1 88.62 166 ALA B O 1
ATOM 6298 N N . GLY B 1 167 ? -27.328 15.18 20.125 1 86.5 167 GLY B N 1
ATOM 6299 C CA . GLY B 1 167 ? -26.422 15.242 21.266 1 86.5 167 GLY B CA 1
ATOM 6300 C C . GLY B 1 167 ? -25.844 16.625 21.484 1 86.5 167 GLY B C 1
ATOM 6301 O O . GLY B 1 167 ? -25.141 17.156 20.625 1 86.5 167 GLY B O 1
ATOM 6302 N N . ASN B 1 168 ? -26.109 17.172 22.641 1 85.75 168 ASN B N 1
ATOM 6303 C CA . ASN B 1 168 ? -25.578 18.484 22.984 1 85.75 168 ASN B CA 1
ATOM 6304 C C . ASN B 1 168 ? -24.219 18.375 23.672 1 85.75 168 ASN B C 1
ATOM 6306 O O . ASN B 1 168 ? -24.062 17.641 24.641 1 85.75 168 ASN B O 1
ATOM 6310 N N . SER B 1 169 ? -23.25 18.922 23.062 1 86.94 169 SER B N 1
ATOM 6311 C CA . SER B 1 169 ? -21.906 18.984 23.625 1 86.94 169 SER B CA 1
ATOM 6312 C C . SER B 1 169 ? -21.422 20.438 23.719 1 86.94 169 SER B C 1
ATOM 6314 O O . SER B 1 169 ? -21.672 21.25 22.828 1 86.94 169 SER B O 1
ATOM 6316 N N . PHE B 1 170 ? -20.781 20.719 24.906 1 88.62 170 PHE B N 1
ATOM 6317 C CA . PHE B 1 170 ? -20.375 22.094 25.109 1 88.62 170 PHE B CA 1
ATOM 6318 C C . PHE B 1 170 ? -19.094 22.172 25.938 1 88.62 170 PHE B C 1
ATOM 6320 O O . PHE B 1 170 ? -19.047 22.844 26.969 1 88.62 170 PHE B O 1
ATOM 6327 N N . PRO B 1 171 ? -18.078 21.531 25.5 1 89.25 171 PRO B N 1
ATOM 6328 C CA . PRO B 1 171 ? -16.797 21.797 26.156 1 89.25 171 PRO B CA 1
ATOM 6329 C C . PRO B 1 171 ? -16.344 23.25 26.016 1 89.25 171 PRO B C 1
ATOM 6331 O O . PRO B 1 171 ? -16.219 23.75 24.891 1 89.25 171 PRO B O 1
ATOM 6334 N N . LEU B 1 172 ? -16.094 23.922 27.094 1 92.81 172 LEU B N 1
ATOM 6335 C CA . LEU B 1 172 ? -15.766 25.344 27.078 1 92.81 172 LEU B CA 1
ATOM 6336 C C . LEU B 1 172 ? -14.352 25.578 27.578 1 92.81 172 LEU B C 1
ATOM 6338 O O . LEU B 1 172 ? -13.93 24.969 28.562 1 92.81 172 LEU B O 1
ATOM 6342 N N . ARG B 1 173 ? -13.68 26.391 26.844 1 93.94 173 ARG B N 1
ATOM 6343 C CA . ARG B 1 173 ? -12.352 26.844 27.25 1 93.94 173 ARG B CA 1
ATOM 6344 C C . ARG B 1 173 ? -12.188 28.344 27 1 93.94 173 ARG B C 1
ATOM 6346 O O . ARG B 1 173 ? -12.867 28.906 26.141 1 93.94 173 ARG B O 1
ATOM 6353 N N . VAL B 1 174 ? -11.328 28.906 27.766 1 95.44 174 VAL B N 1
ATOM 6354 C CA . VAL B 1 174 ? -11.023 30.328 27.578 1 95.44 174 VAL B CA 1
ATOM 6355 C C . VAL B 1 174 ? -9.578 30.484 27.109 1 95.44 174 VAL B C 1
ATOM 6357 O O . VAL B 1 174 ? -8.688 29.75 27.547 1 95.44 174 VAL B O 1
ATOM 6360 N N . TRP B 1 175 ? -9.406 31.484 26.125 1 95.44 175 TRP B N 1
ATOM 6361 C CA . TRP B 1 175 ? -8.086 31.578 25.516 1 95.44 175 TRP B CA 1
ATOM 6362 C C . TRP B 1 175 ? -7.68 33.031 25.328 1 95.44 175 TRP B C 1
ATOM 6364 O O . TRP B 1 175 ? -8.539 33.906 25.188 1 95.44 175 TRP B O 1
ATOM 6374 N N . GLN B 1 176 ? -6.391 33.219 25.438 1 94.69 176 GLN B N 1
ATOM 6375 C CA . GLN B 1 176 ? -5.785 34.344 24.734 1 94.69 176 GLN B CA 1
ATOM 6376 C C . GLN B 1 176 ? -5.48 33.969 23.281 1 94.69 176 GLN B C 1
ATOM 6378 O O . GLN B 1 176 ? -5.062 32.844 22.984 1 94.69 176 GLN B O 1
ATOM 6383 N N . LEU B 1 177 ? -5.711 34.906 22.406 1 92.38 177 LEU B N 1
ATOM 6384 C CA . LEU B 1 177 ? -5.637 34.594 20.969 1 92.38 177 LEU B CA 1
ATOM 6385 C C . LEU B 1 177 ? -4.258 34.094 20.594 1 92.38 177 LEU B C 1
ATOM 6387 O O . LEU B 1 177 ? -4.145 33.156 19.781 1 92.38 177 LEU B O 1
ATOM 6391 N N . GLU B 1 178 ? -3.203 34.625 21.094 1 89.06 178 GLU B N 1
ATOM 6392 C CA . GLU B 1 178 ? -1.841 34.219 20.766 1 89.06 178 GLU B CA 1
ATOM 6393 C C . GLU B 1 178 ? -1.601 32.75 21.141 1 89.06 178 GLU B C 1
ATOM 6395 O O . GLU B 1 178 ? -1.003 32 20.375 1 89.06 178 GLU B O 1
ATOM 6400 N N . ASP B 1 179 ? -2.082 32.375 22.297 1 91.94 179 ASP B N 1
ATOM 6401 C CA . ASP B 1 179 ? -1.903 30.984 22.766 1 91.94 179 ASP B CA 1
ATOM 6402 C C . ASP B 1 179 ? -2.73 30.016 21.922 1 91.94 179 ASP B C 1
ATOM 6404 O O . ASP B 1 179 ? -2.297 28.891 21.656 1 91.94 179 ASP B O 1
ATOM 6408 N N . LEU B 1 180 ? -3.871 30.484 21.562 1 93 180 LEU B N 1
ATOM 6409 C CA . LEU B 1 180 ? -4.734 29.672 20.719 1 93 180 LEU B CA 1
ATOM 6410 C C . LEU B 1 180 ? -4.09 29.406 19.375 1 93 180 LEU B C 1
ATOM 6412 O O . LEU B 1 180 ? -4.133 28.281 18.859 1 93 180 LEU B O 1
ATOM 6416 N N . ASP B 1 181 ? -3.514 30.359 18.797 1 92 181 ASP B N 1
ATOM 6417 C CA . ASP B 1 181 ? -2.859 30.219 17.5 1 92 181 ASP B CA 1
ATOM 6418 C C . ASP B 1 181 ? -1.651 29.281 17.594 1 92 181 ASP B C 1
ATOM 6420 O O . ASP B 1 181 ? -1.397 28.5 16.672 1 92 181 ASP B O 1
ATOM 6424 N N . HIS B 1 182 ? -0.914 29.422 18.688 1 89.69 182 HIS B N 1
ATOM 6425 C CA . HIS B 1 182 ? 0.222 28.531 18.891 1 89.69 182 HIS B CA 1
ATOM 6426 C C . HIS B 1 182 ? -0.23 27.078 18.984 1 89.69 182 HIS B C 1
ATOM 6428 O O . HIS B 1 182 ? 0.427 26.188 18.438 1 89.69 182 HIS B O 1
ATOM 6434 N N . GLN B 1 183 ? -1.248 26.906 19.641 1 89.81 183 GLN B N 1
ATOM 6435 C CA . GLN B 1 183 ? -1.804 25.547 19.734 1 89.81 183 GLN B CA 1
ATOM 6436 C C . GLN B 1 183 ? -2.275 25.062 18.375 1 89.81 183 GLN B C 1
ATOM 6438 O O . GLN B 1 183 ? -2.109 23.875 18.047 1 89.81 183 GLN B O 1
ATOM 6443 N N . ALA B 1 184 ? -2.869 25.922 17.641 1 92.25 184 ALA B N 1
ATOM 6444 C CA . ALA B 1 184 ? -3.387 25.594 16.312 1 92.25 184 ALA B CA 1
ATOM 6445 C C . ALA B 1 184 ? -2.264 25.125 15.383 1 92.25 184 ALA B C 1
ATOM 6447 O O . ALA B 1 184 ? -2.459 24.234 14.562 1 92.25 184 ALA B O 1
ATOM 6448 N N . ILE B 1 185 ? -1.085 25.75 15.516 1 92.56 185 ILE B N 1
ATOM 6449 C CA . ILE B 1 185 ? 0.062 25.422 14.68 1 92.56 185 ILE B CA 1
ATOM 6450 C C . ILE B 1 185 ? 0.466 23.969 14.891 1 92.56 185 ILE B C 1
ATOM 6452 O O . ILE B 1 185 ? 0.59 23.203 13.938 1 92.56 185 ILE B O 1
ATOM 6456 N N . SER B 1 186 ? 0.592 23.547 16.078 1 89.69 186 SER B N 1
ATOM 6457 C CA . SER B 1 186 ? 1.008 22.188 16.406 1 89.69 186 SER B CA 1
ATOM 6458 C C . SER B 1 186 ? -0.097 21.188 16.078 1 89.69 186 SER B C 1
ATOM 6460 O O . SER B 1 186 ? 0.176 20.094 15.578 1 89.69 186 SER B O 1
ATOM 6462 N N . GLU B 1 187 ? -1.311 21.531 16.359 1 91.62 187 GLU B N 1
ATOM 6463 C CA . GLU B 1 187 ? -2.438 20.625 16.109 1 91.62 187 GLU B CA 1
ATOM 6464 C C . GLU B 1 187 ? -2.617 20.375 14.617 1 91.62 187 GLU B C 1
ATOM 6466 O O . GLU B 1 187 ? -2.924 19.25 14.211 1 91.62 187 GLU B O 1
ATOM 6471 N N . ASN B 1 188 ? -2.449 21.406 13.844 1 94.5 188 ASN B N 1
ATOM 6472 C CA . ASN B 1 188 ? -2.639 21.266 12.406 1 94.5 188 ASN B CA 1
ATOM 6473 C C . ASN B 1 188 ? -1.57 20.359 11.797 1 94.5 188 ASN B C 1
ATOM 6475 O O . ASN B 1 188 ? -1.843 19.625 10.836 1 94.5 188 ASN B O 1
ATOM 6479 N N . LEU B 1 189 ? -0.374 20.422 12.328 1 94.19 189 LEU B N 1
ATOM 6480 C CA . LEU B 1 189 ? 0.667 19.516 11.852 1 94.19 189 LEU B CA 1
ATOM 6481 C C . LEU B 1 189 ? 0.29 18.062 12.117 1 94.19 189 LEU B C 1
ATOM 6483 O O . LEU B 1 189 ? 0.406 17.203 11.234 1 94.19 189 LEU B O 1
ATOM 6487 N N . GLY B 1 190 ? -0.193 17.812 13.336 1 93.44 190 GLY B N 1
ATOM 6488 C CA . GLY B 1 190 ? -0.589 16.453 13.703 1 93.44 190 GLY B CA 1
ATOM 6489 C C . GLY B 1 190 ? -1.775 15.945 12.906 1 93.44 190 GLY B C 1
ATOM 6490 O O . GLY B 1 190 ? -1.752 14.828 12.398 1 93.44 190 GLY B O 1
ATOM 6491 N N . LEU B 1 191 ? -2.785 16.75 12.781 1 94.81 191 LEU B N 1
ATOM 6492 C CA . LEU B 1 191 ? -3.977 16.359 12.039 1 94.81 191 LEU B CA 1
ATOM 6493 C C . LEU B 1 191 ? -3.66 16.188 10.555 1 94.81 191 LEU B C 1
ATOM 6495 O O . LEU B 1 191 ? -4.195 15.289 9.898 1 94.81 191 LEU B O 1
ATOM 6499 N N . GLY B 1 192 ? -2.807 17.078 10.062 1 95.81 192 GLY B N 1
ATOM 6500 C CA . GLY B 1 192 ? -2.371 16.891 8.688 1 95.81 192 GLY B CA 1
ATOM 6501 C C . GLY B 1 192 ? -1.688 15.562 8.445 1 95.81 192 GLY B C 1
ATOM 6502 O O . GLY B 1 192 ? -1.946 14.898 7.438 1 95.81 192 GLY B O 1
ATOM 6503 N N . LEU B 1 193 ? -0.85 15.203 9.359 1 95.75 193 LEU B N 1
ATOM 6504 C CA . LEU B 1 193 ? -0.167 13.922 9.281 1 95.75 193 LEU B CA 1
ATOM 6505 C C . LEU B 1 193 ? -1.172 12.773 9.211 1 95.75 193 LEU B C 1
ATOM 6507 O O . LEU B 1 193 ? -1.024 11.867 8.391 1 95.75 193 LEU B O 1
ATOM 6511 N N . ILE B 1 194 ? -2.135 12.852 10.016 1 95.69 194 ILE B N 1
ATOM 6512 C CA . ILE B 1 194 ? -3.15 11.805 10.086 1 95.69 194 ILE B CA 1
ATOM 6513 C C . ILE B 1 194 ? -3.939 11.766 8.781 1 95.69 194 ILE B C 1
ATOM 6515 O O . ILE B 1 194 ? -4.156 10.688 8.211 1 95.69 194 ILE B O 1
ATOM 6519 N N . TYR B 1 195 ? -4.367 12.961 8.266 1 97 195 TYR B N 1
ATOM 6520 C CA . TYR B 1 195 ? -5.078 13.023 6.992 1 97 195 TYR B CA 1
ATOM 6521 C C . TYR B 1 195 ? -4.246 12.406 5.875 1 97 195 TYR B C 1
ATOM 6523 O O . TYR B 1 195 ? -4.766 11.656 5.043 1 97 195 TYR B O 1
ATOM 6531 N N . GLY B 1 196 ? -2.986 12.734 5.914 1 96.25 196 GLY B N 1
ATOM 6532 C CA . GLY B 1 196 ? -2.096 12.219 4.887 1 96.25 196 GLY B CA 1
ATOM 6533 C C . GLY B 1 196 ? -1.966 10.711 4.906 1 96.25 196 GLY B C 1
ATOM 6534 O O . GLY B 1 196 ? -1.97 10.062 3.855 1 96.25 196 GLY B O 1
ATOM 6535 N N . ILE B 1 197 ? -1.861 10.156 6.066 1 95.81 197 ILE B N 1
ATOM 6536 C CA . ILE B 1 197 ? -1.745 8.711 6.203 1 95.81 197 ILE B CA 1
ATOM 6537 C C . ILE B 1 197 ? -2.965 8.031 5.582 1 95.81 197 ILE B C 1
ATOM 6539 O O . ILE B 1 197 ? -2.828 7.133 4.75 1 95.81 197 ILE B O 1
ATOM 6543 N N . ILE B 1 198 ? -4.102 8.5 5.949 1 96.38 198 ILE B N 1
ATOM 6544 C CA . ILE B 1 198 ? -5.34 7.895 5.484 1 96.38 198 ILE B CA 1
ATOM 6545 C C . ILE B 1 198 ? -5.492 8.117 3.982 1 96.38 198 ILE B C 1
ATOM 6547 O O . ILE B 1 198 ? -5.859 7.191 3.248 1 96.38 198 ILE B O 1
ATOM 6551 N N . ALA B 1 199 ? -5.129 9.289 3.537 1 96.12 199 ALA B N 1
ATOM 6552 C CA . ALA B 1 199 ? -5.246 9.609 2.119 1 96.12 199 ALA B CA 1
ATOM 6553 C C . ALA B 1 199 ? -4.316 8.742 1.277 1 96.12 199 ALA B C 1
ATOM 6555 O O . ALA B 1 199 ? -4.695 8.281 0.198 1 96.12 199 ALA B O 1
ATOM 6556 N N . ALA B 1 200 ? -3.145 8.555 1.745 1 95 200 ALA B N 1
ATOM 6557 C CA . ALA B 1 200 ? -2.174 7.734 1.022 1 95 200 ALA B CA 1
ATOM 6558 C C . ALA B 1 200 ? -2.656 6.293 0.901 1 95 200 ALA B C 1
ATOM 6560 O O . ALA B 1 200 ? -2.539 5.68 -0.163 1 95 200 ALA B O 1
ATOM 6561 N N . LEU B 1 201 ? -3.133 5.762 1.969 1 93.88 201 LEU B N 1
ATOM 6562 C CA . LEU B 1 201 ? -3.619 4.387 1.958 1 93.88 201 LEU B CA 1
ATOM 6563 C C . LEU B 1 201 ? -4.859 4.258 1.079 1 93.88 201 LEU B C 1
ATOM 6565 O O . LEU B 1 201 ? -5.047 3.234 0.416 1 93.88 201 LEU B O 1
ATOM 6569 N N . LEU B 1 202 ? -5.672 5.309 1.103 1 95.12 202 LEU B N 1
ATOM 6570 C CA . LEU B 1 202 ? -6.848 5.344 0.241 1 95.12 202 LEU B CA 1
ATOM 6571 C C . LEU B 1 202 ? -6.445 5.289 -1.229 1 95.12 202 LEU B C 1
ATOM 6573 O O . LEU B 1 202 ? -6.965 4.473 -1.99 1 95.12 202 LEU B O 1
ATOM 6577 N N . LEU B 1 203 ? -5.496 6.074 -1.562 1 92.12 203 LEU B N 1
ATOM 6578 C CA . LEU B 1 203 ? -5.059 6.145 -2.953 1 92.12 203 LEU B CA 1
ATOM 6579 C C . LEU B 1 203 ? -4.352 4.859 -3.367 1 92.12 203 LEU B C 1
ATOM 6581 O O . LEU B 1 203 ? -4.59 4.34 -4.461 1 92.12 203 LEU B O 1
ATOM 6585 N N . TYR B 1 204 ? -3.52 4.363 -2.525 1 91 204 TYR B N 1
ATOM 6586 C CA . TYR B 1 204 ? -2.779 3.141 -2.812 1 91 204 TYR B CA 1
ATOM 6587 C C . TYR B 1 204 ? -3.727 1.965 -3.021 1 91 204 TYR B C 1
ATOM 6589 O O . TYR B 1 204 ? -3.6 1.224 -3.998 1 91 204 TYR B O 1
ATOM 6597 N N . ASN B 1 205 ? -4.66 1.882 -2.143 1 91.56 205 ASN B N 1
ATOM 6598 C CA . ASN B 1 205 ? -5.574 0.747 -2.234 1 91.56 205 ASN B CA 1
ATOM 6599 C C . ASN B 1 205 ? -6.594 0.938 -3.352 1 91.56 205 ASN B C 1
ATOM 6601 O O . ASN B 1 205 ? -7.129 -0.036 -3.885 1 91.56 205 ASN B O 1
ATOM 6605 N N . LEU B 1 206 ? -6.867 2.209 -3.68 1 92.62 206 LEU B N 1
ATOM 6606 C CA . LEU B 1 206 ? -7.676 2.484 -4.863 1 92.62 206 LEU B CA 1
ATOM 6607 C C . LEU B 1 206 ? -6.977 1.991 -6.125 1 92.62 206 LEU B C 1
ATOM 6609 O O . LEU B 1 206 ? -7.617 1.405 -7.004 1 92.62 206 LEU B O 1
ATOM 6613 N N . PHE B 1 207 ? -5.719 2.129 -6.156 1 90 207 PHE B N 1
ATOM 6614 C CA . PHE B 1 207 ? -4.922 1.649 -7.281 1 90 207 PHE B CA 1
ATOM 6615 C C . PHE B 1 207 ? -4.953 0.128 -7.352 1 90 207 PHE B C 1
ATOM 6617 O O . PHE B 1 207 ? -5.117 -0.444 -8.43 1 90 207 PHE B O 1
ATOM 6624 N N . ILE B 1 208 ? -4.762 -0.488 -6.25 1 88.06 208 ILE B N 1
ATOM 6625 C CA . ILE B 1 208 ? -4.77 -1.946 -6.215 1 88.06 208 ILE B CA 1
ATOM 6626 C C . ILE B 1 208 ? -6.141 -2.467 -6.637 1 88.06 208 ILE B C 1
ATOM 6628 O O . ILE B 1 208 ? -6.238 -3.479 -7.336 1 88.06 208 ILE B O 1
ATOM 6632 N N . PHE B 1 209 ? -7.199 -1.797 -6.301 1 92.81 209 PHE B N 1
ATOM 6633 C CA . PHE B 1 209 ? -8.555 -2.184 -6.684 1 92.81 209 PHE B CA 1
ATOM 6634 C C . PHE B 1 209 ? -8.711 -2.17 -8.195 1 92.81 209 PHE B C 1
ATOM 6636 O O . PHE B 1 209 ? -9.312 -3.08 -8.773 1 92.81 209 PHE B O 1
ATOM 6643 N N . PHE B 1 210 ? -8.195 -1.198 -8.852 1 88.56 210 PHE B N 1
ATOM 6644 C CA . PHE B 1 210 ? -8.328 -1.091 -10.305 1 88.56 210 PHE B CA 1
ATOM 6645 C C . PHE B 1 210 ? -7.52 -2.176 -11 1 88.56 210 PHE B C 1
ATOM 6647 O O . PHE B 1 210 ? -7.879 -2.619 -12.094 1 88.56 210 PHE B O 1
ATOM 6654 N N . THR B 1 211 ? -6.504 -2.625 -10.383 1 81.19 211 THR B N 1
ATOM 6655 C CA . THR B 1 211 ? -5.645 -3.633 -10.984 1 81.19 211 THR B CA 1
ATOM 6656 C C . THR B 1 211 ? -6.184 -5.035 -10.727 1 81.19 211 THR B C 1
ATOM 6658 O O . THR B 1 211 ? -6.227 -5.871 -11.633 1 81.19 211 THR B O 1
ATOM 6661 N N . LEU B 1 212 ? -6.652 -5.316 -9.5 1 83.06 212 LEU B N 1
ATOM 6662 C CA . LEU B 1 212 ? -7.078 -6.66 -9.133 1 83.06 212 LEU B CA 1
ATOM 6663 C C . LEU B 1 212 ? -8.586 -6.812 -9.281 1 83.06 212 LEU B C 1
ATOM 6665 O O . LEU B 1 212 ? -9.102 -7.934 -9.375 1 83.06 212 LEU B O 1
ATOM 6669 N N . ARG B 1 213 ? -9.406 -5.734 -9.172 1 88.81 213 ARG B N 1
ATOM 6670 C CA . ARG B 1 213 ? -10.859 -5.727 -9.25 1 88.81 213 ARG B CA 1
ATOM 6671 C C . ARG B 1 213 ? -11.477 -6.656 -8.203 1 88.81 213 ARG B C 1
ATOM 6673 O O . ARG B 1 213 ? -12.383 -7.43 -8.508 1 88.81 213 ARG B O 1
ATOM 6680 N N . ASP B 1 214 ? -10.875 -6.602 -7.027 1 89.56 214 ASP B N 1
ATOM 6681 C CA . ASP B 1 214 ? -11.367 -7.371 -5.887 1 89.56 214 ASP B CA 1
ATOM 6682 C C . ASP B 1 214 ? -12.391 -6.57 -5.086 1 89.56 214 ASP B C 1
ATOM 6684 O O . ASP B 1 214 ? -12.195 -5.379 -4.836 1 89.56 214 ASP B O 1
ATOM 6688 N N . ASN B 1 215 ? -13.453 -7.207 -4.688 1 93.12 215 ASN B N 1
ATOM 6689 C CA . ASN B 1 215 ? -14.547 -6.551 -3.982 1 93.12 215 ASN B CA 1
ATOM 6690 C C . ASN B 1 215 ? -14.125 -6.078 -2.596 1 93.12 215 ASN B C 1
ATOM 6692 O O . ASN B 1 215 ? -14.625 -5.07 -2.096 1 93.12 215 ASN B O 1
ATOM 6696 N N . ALA B 1 216 ? -13.281 -6.82 -1.953 1 93.56 216 ALA B N 1
ATOM 6697 C CA . ALA B 1 216 ? -12.828 -6.43 -0.622 1 93.56 216 ALA B CA 1
ATOM 6698 C C . ALA B 1 216 ? -12.086 -5.094 -0.666 1 93.56 216 ALA B C 1
ATOM 6700 O O . ALA B 1 216 ? -12.266 -4.25 0.216 1 93.56 216 ALA B O 1
ATOM 6701 N N . TYR B 1 217 ? -11.305 -4.859 -1.707 1 93.56 217 TYR B N 1
ATOM 6702 C CA . TYR B 1 217 ? -10.594 -3.592 -1.87 1 93.56 217 TYR B CA 1
ATOM 6703 C C . TYR B 1 217 ? -11.578 -2.457 -2.15 1 93.56 217 TYR B C 1
ATOM 6705 O O . TYR B 1 217 ? -11.367 -1.324 -1.71 1 93.56 217 TYR B O 1
ATOM 6713 N N . PHE B 1 218 ? -12.641 -2.762 -2.861 1 95.94 218 PHE B N 1
ATOM 6714 C CA . PHE B 1 218 ? -13.656 -1.757 -3.15 1 95.94 218 PHE B CA 1
ATOM 6715 C C . PHE B 1 218 ? -14.266 -1.216 -1.863 1 95.94 218 PHE B C 1
ATOM 6717 O O . PHE B 1 218 ? -14.305 -0.002 -1.652 1 95.94 218 PHE B O 1
ATOM 6724 N N . TRP B 1 219 ? -14.703 -2.082 -1.059 1 96.12 219 TRP B N 1
ATOM 6725 C CA . TRP B 1 219 ? -15.359 -1.675 0.179 1 96.12 219 TRP B CA 1
ATOM 6726 C C . TRP B 1 219 ? -14.359 -1.045 1.144 1 96.12 219 TRP B C 1
ATOM 6728 O O . TRP B 1 219 ? -14.703 -0.133 1.898 1 96.12 219 TRP B O 1
ATOM 6738 N N . TYR B 1 220 ? -13.117 -1.521 1.157 1 96.88 220 TYR B N 1
ATOM 6739 C CA . TYR B 1 220 ? -12.086 -0.899 1.984 1 96.88 220 TYR B CA 1
ATOM 6740 C C . TYR B 1 220 ? -11.875 0.557 1.587 1 96.88 220 TYR B C 1
ATOM 6742 O O . TYR B 1 220 ? -11.766 1.433 2.447 1 96.88 220 TYR B O 1
ATOM 6750 N N . VAL B 1 221 ? -11.789 0.788 0.286 1 96.75 221 VAL B N 1
ATOM 6751 C CA . VAL B 1 221 ? -11.57 2.135 -0.228 1 96.75 221 VAL B CA 1
ATOM 6752 C C . VAL B 1 221 ? -12.719 3.045 0.189 1 96.75 221 VAL B C 1
ATOM 6754 O O . VAL B 1 221 ? -12.5 4.176 0.627 1 96.75 221 VAL B O 1
ATOM 6757 N N . LEU B 1 222 ? -13.898 2.545 0.093 1 96.62 222 LEU B N 1
ATOM 6758 C CA . LEU B 1 222 ? -15.062 3.336 0.482 1 96.62 222 LEU B CA 1
ATOM 6759 C C . LEU B 1 222 ? -15.078 3.568 1.989 1 96.62 222 LEU B C 1
ATOM 6761 O O . LEU B 1 222 ? -15.461 4.645 2.451 1 96.62 222 LEU B O 1
ATOM 6765 N N . THR B 1 223 ? -14.703 2.566 2.754 1 96.19 223 THR B N 1
ATOM 6766 C CA . THR B 1 223 ? -14.625 2.695 4.203 1 96.19 223 THR B CA 1
ATOM 6767 C C . THR B 1 223 ? -13.586 3.736 4.602 1 96.19 223 THR B C 1
ATOM 6769 O O . THR B 1 223 ? -13.844 4.586 5.453 1 96.19 223 THR B O 1
ATOM 6772 N N . THR B 1 224 ? -12.438 3.662 3.99 1 96.12 224 THR B N 1
ATOM 6773 C CA . THR B 1 224 ? -11.352 4.59 4.301 1 96.12 224 THR B CA 1
ATOM 6774 C C . THR B 1 224 ? -11.703 6.004 3.855 1 96.12 224 THR B C 1
ATOM 6776 O O . THR B 1 224 ? -11.383 6.977 4.543 1 96.12 224 THR B O 1
ATOM 6779 N N . ALA B 1 225 ? -12.375 6.121 2.732 1 96.75 225 ALA B N 1
ATOM 6780 C CA . ALA B 1 225 ? -12.844 7.43 2.273 1 96.75 225 ALA B CA 1
ATOM 6781 C C . ALA B 1 225 ? -13.859 8.023 3.244 1 96.75 225 ALA B C 1
ATOM 6783 O O . ALA B 1 225 ? -13.805 9.219 3.557 1 96.75 225 ALA B O 1
ATOM 6784 N N . GLY B 1 226 ? -14.781 7.203 3.627 1 95.62 226 GLY B N 1
ATOM 6785 C CA . GLY B 1 226 ? -15.75 7.645 4.617 1 95.62 226 GLY B CA 1
ATOM 6786 C C . GLY B 1 226 ? -15.125 8.039 5.938 1 95.62 226 GLY B C 1
ATOM 6787 O O . GLY B 1 226 ? -15.516 9.031 6.551 1 95.62 226 GLY B O 1
ATOM 6788 N N . ALA B 1 227 ? -14.141 7.273 6.359 1 94.56 227 ALA B N 1
ATOM 6789 C CA . ALA B 1 227 ? -13.422 7.582 7.594 1 94.56 227 ALA B CA 1
ATOM 6790 C C . ALA B 1 227 ? -12.68 8.914 7.484 1 94.56 227 ALA B C 1
ATOM 6792 O O . ALA B 1 227 ? -12.68 9.703 8.43 1 94.56 227 ALA B O 1
ATOM 6793 N N . LEU B 1 228 ? -12.031 9.125 6.344 1 95.69 228 LEU B N 1
ATOM 6794 C CA . LEU B 1 228 ? -11.305 10.367 6.121 1 95.69 228 LEU B CA 1
ATOM 6795 C C . LEU B 1 228 ? -12.25 11.562 6.16 1 95.69 228 LEU B C 1
ATOM 6797 O O . LEU B 1 228 ? -11.961 12.57 6.812 1 95.69 228 LEU B O 1
ATOM 6801 N N . LEU B 1 229 ? -13.336 11.406 5.496 1 95.44 229 LEU B N 1
ATOM 6802 C CA . LEU B 1 229 ? -14.32 12.484 5.473 1 95.44 229 LEU B CA 1
ATOM 6803 C C . LEU B 1 229 ? -14.875 12.742 6.871 1 95.44 229 LEU B C 1
ATOM 6805 O O . LEU B 1 229 ? -15.102 13.898 7.246 1 95.44 229 LEU B O 1
ATOM 6809 N N . MET B 1 230 ? -15.047 11.719 7.555 1 93.19 230 MET B N 1
ATOM 6810 C CA . MET B 1 230 ? -15.57 11.828 8.914 1 93.19 230 MET B CA 1
ATOM 6811 C C . MET B 1 230 ? -14.578 12.555 9.82 1 93.19 230 MET B C 1
ATOM 6813 O O . MET B 1 230 ? -14.961 13.461 10.562 1 93.19 230 MET B O 1
ATOM 6817 N N . ILE B 1 231 ? -13.344 12.219 9.734 1 93 231 ILE B N 1
ATOM 6818 C CA . ILE B 1 231 ? -12.344 12.82 10.617 1 93 231 ILE B CA 1
ATOM 6819 C C . ILE B 1 231 ? -12.133 14.281 10.234 1 93 231 ILE B C 1
ATOM 6821 O O . ILE B 1 231 ? -11.969 15.141 11.102 1 93 231 ILE B O 1
ATOM 6825 N N . VAL B 1 232 ? -12.172 14.562 8.938 1 95 232 VAL B N 1
ATOM 6826 C CA . VAL B 1 232 ? -12.016 15.938 8.477 1 95 232 VAL B CA 1
ATOM 6827 C C . VAL B 1 232 ? -13.195 16.781 8.969 1 95 232 VAL B C 1
ATOM 6829 O O . VAL B 1 232 ? -13.031 17.938 9.336 1 95 232 VAL B O 1
ATOM 6832 N N . SER B 1 233 ? -14.312 16.172 9.016 1 94.12 233 SER B N 1
ATOM 6833 C CA . SER B 1 233 ? -15.5 16.859 9.492 1 94.12 233 SER B CA 1
ATOM 6834 C C . SER B 1 233 ? -15.469 17.031 11.008 1 94.12 233 SER B C 1
ATOM 6836 O O . SER B 1 233 ? -15.688 18.125 11.523 1 94.12 233 SER B O 1
ATOM 6838 N N . MET B 1 234 ? -15.109 16.047 11.68 1 90.38 234 MET B N 1
ATOM 6839 C CA . MET B 1 234 ? -15.148 16.031 13.141 1 90.38 234 MET B CA 1
ATOM 6840 C C . MET B 1 234 ? -14.047 16.922 13.719 1 90.38 234 MET B C 1
ATOM 6842 O O . MET B 1 234 ? -14.164 17.406 14.844 1 90.38 234 MET B O 1
ATOM 6846 N N . SER B 1 235 ? -13.031 17.062 12.992 1 91.56 235 SER B N 1
ATOM 6847 C CA . SER B 1 235 ? -11.953 17.922 13.484 1 91.56 235 SER B CA 1
ATOM 6848 C C . SER B 1 235 ? -12.258 19.391 13.234 1 91.56 235 SER B C 1
ATOM 6850 O O . SER B 1 235 ? -11.648 20.266 13.844 1 91.56 235 SER B O 1
ATOM 6852 N N . GLY B 1 236 ? -13.188 19.688 12.352 1 94.38 236 GLY B N 1
ATOM 6853 C CA . GLY B 1 236 ? -13.555 21.062 12.07 1 94.38 236 GLY B CA 1
ATOM 6854 C C . GLY B 1 236 ? -12.922 21.609 10.797 1 94.38 236 GLY B C 1
ATOM 6855 O O . GLY B 1 236 ? -13.328 22.656 10.297 1 94.38 236 GLY B O 1
ATOM 6856 N N . HIS B 1 237 ? -11.953 20.859 10.227 1 95.5 237 HIS B N 1
ATOM 6857 C CA . HIS B 1 237 ? -11.258 21.344 9.039 1 95.5 237 HIS B CA 1
ATOM 6858 C C . HIS B 1 237 ? -12.141 21.234 7.797 1 95.5 237 HIS B C 1
ATOM 6860 O O . HIS B 1 237 ? -11.953 21.969 6.828 1 95.5 237 HIS B O 1
ATOM 6866 N N . GLY B 1 238 ? -13.078 20.328 7.816 1 95.06 238 GLY B N 1
ATOM 6867 C CA . GLY B 1 238 ? -14.031 20.266 6.715 1 95.06 238 GLY B CA 1
ATOM 6868 C C . GLY B 1 238 ? -14.844 21.531 6.562 1 95.06 238 GLY B C 1
ATOM 6869 O O . GLY B 1 238 ? -14.906 22.109 5.473 1 95.06 238 GLY B O 1
ATOM 6870 N N . PHE B 1 239 ? -15.367 21.938 7.695 1 95.5 239 PHE B N 1
ATOM 6871 C CA . PHE B 1 239 ? -16.188 23.141 7.691 1 95.5 239 PHE B CA 1
ATOM 6872 C C . PHE B 1 239 ? -15.336 24.375 7.395 1 95.5 239 PHE B C 1
ATOM 6874 O O . PHE B 1 239 ? -15.781 25.297 6.707 1 95.5 239 PHE B O 1
ATOM 6881 N N . GLN B 1 240 ? -14.148 24.391 7.82 1 94.94 240 GLN B N 1
ATOM 6882 C CA . GLN B 1 240 ? -13.266 25.547 7.68 1 94.94 240 GLN B CA 1
ATOM 6883 C C . GLN B 1 240 ? -12.75 25.672 6.246 1 94.94 240 GLN B C 1
ATOM 6885 O O . GLN B 1 240 ? -12.711 26.781 5.691 1 94.94 240 GLN B O 1
ATOM 6890 N N . TYR B 1 241 ? -12.453 24.516 5.551 1 94.19 241 TYR B N 1
ATOM 6891 C CA . TYR B 1 241 ? -11.711 24.625 4.297 1 94.19 241 TYR B CA 1
ATOM 6892 C C . TYR B 1 241 ? -12.523 24.062 3.137 1 94.19 241 TYR B C 1
ATOM 6894 O O . TYR B 1 241 ? -12.383 24.516 1.998 1 94.19 241 TYR B O 1
ATOM 6902 N N . LEU B 1 242 ? -13.375 23.125 3.361 1 94.31 242 LEU B N 1
ATOM 6903 C CA . LEU B 1 242 ? -14.008 22.422 2.25 1 94.31 242 LEU B CA 1
ATOM 6904 C C . LEU B 1 242 ? -15.414 22.969 1.992 1 94.31 242 LEU B C 1
ATOM 6906 O O . LEU B 1 242 ? -15.82 23.125 0.839 1 94.31 242 LEU B O 1
ATOM 6910 N N . TRP B 1 243 ? -16.219 23.203 3.088 1 94.75 243 TRP B N 1
ATOM 6911 C CA . TRP B 1 243 ? -17.578 23.719 2.9 1 94.75 243 TRP B CA 1
ATOM 6912 C C . TRP B 1 243 ? -17.875 24.859 3.871 1 94.75 243 TRP B C 1
ATOM 6914 O O . TRP B 1 243 ? -18.859 24.797 4.617 1 94.75 243 TRP B O 1
ATOM 6924 N N . PRO B 1 244 ? -17.188 26 3.781 1 94.06 244 PRO B N 1
ATOM 6925 C CA . PRO B 1 244 ? -17.312 27.109 4.727 1 94.06 244 PRO B CA 1
ATOM 6926 C C . PRO B 1 244 ? -18.469 28.047 4.391 1 94.06 244 PRO B C 1
ATOM 6928 O O . PRO B 1 244 ? -18.906 28.844 5.234 1 94.06 244 PRO B O 1
ATOM 6931 N N . GLU B 1 245 ? -19.016 28.062 3.254 1 93.62 245 GLU B N 1
ATOM 6932 C CA . GLU B 1 245 ? -19.828 29.141 2.697 1 93.62 245 GLU B CA 1
ATOM 6933 C C . GLU B 1 245 ? -21.25 29.094 3.268 1 93.62 245 GLU B C 1
ATOM 6935 O O . GLU B 1 245 ? -21.938 30.125 3.299 1 93.62 245 GLU B O 1
ATOM 6940 N N . GLY B 1 246 ? -21.719 28.047 3.758 1 93.81 246 GLY B N 1
ATOM 6941 C CA . GLY B 1 246 ? -23.078 27.938 4.262 1 93.81 246 GLY B CA 1
ATOM 6942 C C . GLY B 1 246 ? -23.219 26.938 5.398 1 93.81 246 GLY B C 1
ATOM 6943 O O . GLY B 1 246 ? -22.219 26.438 5.914 1 93.81 246 GLY B O 1
ATOM 6944 N N . PRO B 1 247 ? -24.562 26.906 5.793 1 94.88 247 PRO B N 1
ATOM 6945 C CA . PRO B 1 247 ? -24.812 25.859 6.797 1 94.88 247 PRO B CA 1
ATOM 6946 C C . PRO B 1 247 ? -24.391 24.469 6.324 1 94.88 247 PRO B C 1
ATOM 6948 O O . PRO B 1 247 ? -24.406 24.188 5.125 1 94.88 247 PRO B O 1
ATOM 6951 N N . VAL B 1 248 ? -24.016 23.625 7.141 1 94.56 248 VAL B N 1
ATOM 6952 C CA . VAL B 1 248 ? -23.594 22.281 6.793 1 94.56 248 VAL B CA 1
ATOM 6953 C C . VAL B 1 248 ? -24.781 21.484 6.277 1 94.56 248 VAL B C 1
ATOM 6955 O O . VAL B 1 248 ? -25.812 21.375 6.957 1 94.56 248 VAL B O 1
ATOM 6958 N N . PRO B 1 249 ? -24.688 20.969 5.137 1 93.81 249 PRO B N 1
ATOM 6959 C CA . PRO B 1 249 ? -25.797 20.188 4.609 1 93.81 249 PRO B CA 1
ATOM 6960 C C . PRO B 1 249 ? -26 18.875 5.363 1 93.81 249 PRO B C 1
ATOM 6962 O O . PRO B 1 249 ? -25.078 18.375 6.008 1 93.81 249 PRO B O 1
ATOM 6965 N N . PHE B 1 250 ? -27.172 18.281 5.238 1 91.62 250 PHE B N 1
ATOM 6966 C CA . PHE B 1 250 ? -27.531 17.094 6.016 1 91.62 250 PHE B CA 1
ATOM 6967 C C . PHE B 1 250 ? -26.641 15.914 5.641 1 91.62 250 PHE B C 1
ATOM 6969 O O . PHE B 1 250 ? -26.391 15.031 6.465 1 91.62 250 PHE B O 1
ATOM 6976 N N . TRP B 1 251 ? -26.109 15.922 4.371 1 91.88 251 TRP B N 1
ATOM 6977 C CA . TRP B 1 251 ? -25.344 14.773 3.914 1 91.88 251 TRP B CA 1
ATOM 6978 C C . TRP B 1 251 ? -23.906 14.82 4.457 1 91.88 251 TRP B C 1
ATOM 6980 O O . TRP B 1 251 ? -23.125 13.891 4.246 1 91.88 251 TRP B O 1
ATOM 6990 N N . LEU B 1 252 ? -23.562 15.914 5.199 1 93.44 252 LEU B N 1
ATOM 6991 C CA . LEU B 1 252 ? -22.234 16.016 5.797 1 93.44 252 LEU B CA 1
ATOM 6992 C C . LEU B 1 252 ? -22.328 16.156 7.312 1 93.44 252 LEU B C 1
ATOM 6994 O O . LEU B 1 252 ? -21.344 16.484 7.973 1 93.44 252 LEU B O 1
ATOM 6998 N N . ASP B 1 253 ? -23.469 15.883 7.852 1 91.94 253 ASP B N 1
ATOM 6999 C CA . ASP B 1 253 ? -23.656 16.156 9.273 1 91.94 253 ASP B CA 1
ATOM 7000 C C . ASP B 1 253 ? -23.203 14.977 10.125 1 91.94 253 ASP B C 1
ATOM 7002 O O . ASP B 1 253 ? -22.688 13.984 9.602 1 91.94 253 ASP B O 1
ATOM 7006 N N . ARG B 1 254 ? -23.297 15.062 11.438 1 90.94 254 ARG B N 1
ATOM 7007 C CA . ARG B 1 254 ? -22.719 14.148 12.414 1 90.94 254 ARG B CA 1
ATOM 7008 C C . ARG B 1 254 ? -23.484 12.828 12.438 1 90.94 254 ARG B C 1
ATOM 7010 O O . ARG B 1 254 ? -23.016 11.844 13.016 1 90.94 254 ARG B O 1
ATOM 7017 N N . VAL B 1 255 ? -24.625 12.742 11.773 1 91.69 255 VAL B N 1
ATOM 7018 C CA . VAL B 1 255 ? -25.375 11.5 11.719 1 91.69 255 VAL B CA 1
ATOM 7019 C C . VAL B 1 255 ? -25.094 10.773 10.406 1 91.69 255 VAL B C 1
ATOM 7021 O O . VAL B 1 255 ? -24.812 9.578 10.398 1 91.69 255 VAL B O 1
ATOM 7024 N N . THR B 1 256 ? -25.109 11.5 9.32 1 94.81 256 THR B N 1
ATOM 7025 C CA . THR B 1 256 ? -25 10.906 7.992 1 94.81 256 THR B CA 1
ATOM 7026 C C . THR B 1 256 ? -23.609 10.359 7.75 1 94.81 256 THR B C 1
ATOM 7028 O O . THR B 1 256 ? -23.438 9.25 7.246 1 94.81 256 THR B O 1
ATOM 7031 N N . LEU B 1 257 ? -22.562 11.07 8.117 1 94.38 257 LEU B N 1
ATOM 7032 C CA . LEU B 1 257 ? -21.203 10.656 7.812 1 94.38 257 LEU B CA 1
ATOM 7033 C C . LEU B 1 257 ? -20.844 9.383 8.57 1 94.38 257 LEU B C 1
ATOM 7035 O O . LEU B 1 257 ? -20.328 8.43 7.984 1 94.38 257 LEU B O 1
ATOM 7039 N N . PRO B 1 258 ? -21.125 9.305 9.836 1 91.5 258 PRO B N 1
ATOM 7040 C CA . PRO B 1 258 ? -20.844 8.047 10.539 1 91.5 258 PRO B CA 1
ATOM 7041 C C . PRO B 1 258 ? -21.688 6.883 10.016 1 91.5 258 PRO B C 1
ATOM 7043 O O . PRO B 1 258 ? -21.234 5.738 10.023 1 91.5 258 PRO B O 1
ATOM 7046 N N . SER B 1 259 ? -22.891 7.203 9.617 1 94.56 259 SER B N 1
ATOM 7047 C CA . SER B 1 259 ? -23.734 6.152 9.055 1 94.56 259 SER B CA 1
ATOM 7048 C C . SER B 1 259 ? -23.172 5.617 7.746 1 94.56 259 SER B C 1
ATOM 7050 O O . SER B 1 259 ? -23.172 4.41 7.508 1 94.56 259 SER B O 1
ATOM 7052 N N . LEU B 1 260 ? -22.703 6.504 6.934 1 94.62 260 LEU B N 1
ATOM 7053 C CA . LEU B 1 260 ? -22.078 6.078 5.684 1 94.62 260 LEU B CA 1
ATOM 7054 C C . LEU B 1 260 ? -20.812 5.285 5.949 1 94.62 260 LEU B C 1
ATOM 7056 O O . LEU B 1 260 ? -20.562 4.266 5.301 1 94.62 260 LEU B O 1
ATOM 7060 N N . TRP B 1 261 ? -20 5.77 6.828 1 94.31 261 TRP B N 1
ATOM 7061 C CA . TRP B 1 261 ? -18.781 5.055 7.227 1 94.31 261 TRP B CA 1
ATOM 7062 C C . TRP B 1 261 ? -19.125 3.68 7.785 1 94.31 261 TRP B C 1
ATOM 7064 O O . TRP B 1 261 ? -18.5 2.682 7.422 1 94.31 261 TRP B O 1
ATOM 7074 N N . GLY B 1 262 ? -20.156 3.66 8.656 1 92.94 262 GLY B N 1
ATOM 7075 C CA . GLY B 1 262 ? -20.578 2.398 9.242 1 92.94 262 GLY B CA 1
ATOM 7076 C C . GLY B 1 262 ? -21.078 1.406 8.219 1 92.94 262 GLY B C 1
ATOM 7077 O O . GLY B 1 262 ? -20.766 0.216 8.289 1 92.94 262 GLY B O 1
ATOM 7078 N N . PHE B 1 263 ? -21.859 1.868 7.273 1 95.5 263 PHE B N 1
ATOM 7079 C CA . PHE B 1 263 ? -22.391 1.023 6.203 1 95.5 263 PHE B CA 1
ATOM 7080 C C . PHE B 1 263 ? -21.25 0.365 5.434 1 95.5 263 PHE B C 1
ATOM 7082 O O . PHE B 1 263 ? -21.234 -0.853 5.242 1 95.5 263 PHE B O 1
ATOM 7089 N N . CYS B 1 264 ? -20.297 1.191 5.012 1 96.06 264 CYS B N 1
ATOM 7090 C CA . CYS B 1 264 ? -19.172 0.684 4.227 1 96.06 264 CYS B CA 1
ATOM 7091 C C . CYS B 1 264 ? -18.312 -0.26 5.059 1 96.06 264 CYS B C 1
ATOM 7093 O O . CYS B 1 264 ? -17.812 -1.263 4.547 1 96.06 264 CYS B O 1
ATOM 7095 N N . ALA B 1 265 ? -18.125 0.026 6.301 1 94.25 265 ALA B N 1
ATOM 7096 C CA . ALA B 1 265 ? -17.328 -0.812 7.188 1 94.25 265 ALA B CA 1
ATOM 7097 C C . ALA B 1 265 ? -17.953 -2.186 7.371 1 94.25 265 ALA B C 1
ATOM 7099 O O . ALA B 1 265 ? -17.266 -3.199 7.438 1 94.25 265 ALA B O 1
ATOM 7100 N N . CYS B 1 266 ? -19.25 -2.219 7.48 1 95 266 CYS B N 1
ATOM 7101 C CA . CYS B 1 266 ? -19.953 -3.488 7.609 1 95 266 CYS B CA 1
ATOM 7102 C C . CYS B 1 266 ? -19.766 -4.348 6.363 1 95 266 CYS B C 1
ATOM 7104 O O . CYS B 1 266 ? -19.5 -5.543 6.465 1 95 266 CYS B O 1
ATOM 7106 N N . ARG B 1 267 ? -19.922 -3.691 5.227 1 96.25 267 ARG B N 1
ATOM 7107 C CA . ARG B 1 267 ? -19.75 -4.422 3.977 1 96.25 267 ARG B CA 1
ATOM 7108 C C . ARG B 1 267 ? -18.312 -4.914 3.83 1 96.25 267 ARG B C 1
ATOM 7110 O O . ARG B 1 267 ? -18.078 -6.016 3.332 1 96.25 267 ARG B O 1
ATOM 7117 N N . PHE B 1 268 ? -17.375 -4.145 4.242 1 97.12 268 PHE B N 1
ATOM 7118 C CA . PHE B 1 268 ? -15.977 -4.543 4.215 1 97.12 268 PHE B CA 1
ATOM 7119 C C . PHE B 1 268 ? -15.734 -5.75 5.113 1 97.12 268 PHE B C 1
ATOM 7121 O O . PHE B 1 268 ? -15.07 -6.703 4.715 1 97.12 268 PHE B O 1
ATOM 7128 N N . THR B 1 269 ? -16.312 -5.668 6.258 1 95.25 269 THR B N 1
ATOM 7129 C CA . THR B 1 269 ? -16.172 -6.766 7.207 1 95.25 269 THR B CA 1
ATOM 7130 C C . THR B 1 269 ? -16.734 -8.062 6.625 1 95.25 269 THR B C 1
ATOM 7132 O O . THR B 1 269 ? -16.109 -9.117 6.707 1 95.25 269 THR B O 1
ATOM 7135 N N . GLN B 1 270 ? -17.891 -7.957 6.023 1 96.25 270 GLN B N 1
ATOM 7136 C CA . GLN B 1 270 ? -18.531 -9.125 5.434 1 96.25 270 GLN B CA 1
ATOM 7137 C C . GLN B 1 270 ? -17.656 -9.734 4.34 1 96.25 270 GLN B C 1
ATOM 7139 O O . GLN B 1 270 ? -17.547 -10.961 4.242 1 96.25 270 GLN B O 1
ATOM 7144 N N . THR B 1 271 ? -17.047 -8.836 3.586 1 94.94 271 THR B N 1
ATOM 7145 C CA . THR B 1 271 ? -16.281 -9.305 2.438 1 94.94 271 THR B CA 1
ATOM 7146 C C . THR B 1 271 ? -14.906 -9.805 2.871 1 94.94 271 THR B C 1
ATOM 7148 O O . THR B 1 271 ? -14.438 -10.852 2.404 1 94.94 271 THR B O 1
ATOM 7151 N N . LEU B 1 272 ? -14.242 -9.07 3.721 1 95 272 LEU B N 1
ATOM 7152 C CA . LEU B 1 272 ? -12.914 -9.453 4.168 1 95 272 LEU B CA 1
ATOM 7153 C C . LEU B 1 272 ? -12.961 -10.773 4.934 1 95 272 LEU B C 1
ATOM 7155 O O . LEU B 1 272 ? -12.141 -11.664 4.695 1 95 272 LEU B O 1
ATOM 7159 N N . LEU B 1 273 ? -13.938 -10.898 5.793 1 95.06 273 LEU B N 1
ATOM 7160 C CA . LEU B 1 273 ? -14.008 -12.07 6.656 1 95.06 273 LEU B CA 1
ATOM 7161 C C . LEU B 1 273 ? -14.859 -13.164 6.027 1 95.06 273 LEU B C 1
ATOM 7163 O O . LEU B 1 273 ? -15.016 -14.242 6.602 1 95.06 273 LEU B O 1
ATOM 7167 N N . GLN B 1 274 ? -15.398 -12.844 4.848 1 94.56 274 GLN B N 1
ATOM 7168 C CA . GLN B 1 274 ? -16.234 -13.82 4.156 1 94.56 274 GLN B CA 1
ATOM 7169 C C . GLN B 1 274 ? -17.266 -14.43 5.102 1 94.56 274 GLN B C 1
ATOM 7171 O O . GLN B 1 274 ? -17.375 -15.648 5.207 1 94.56 274 GLN B O 1
ATOM 7176 N N . THR B 1 275 ? -18 -13.609 5.621 1 93.94 275 THR B N 1
ATOM 7177 C CA . THR B 1 275 ? -18.922 -14.016 6.68 1 93.94 275 THR B CA 1
ATOM 7178 C C . THR B 1 275 ? -20.078 -14.836 6.109 1 93.94 275 THR B C 1
ATOM 7180 O O . THR B 1 275 ? -20.688 -15.641 6.816 1 93.94 275 THR B O 1
ATOM 7183 N N . ARG B 1 276 ? -20.484 -14.703 4.902 1 93.06 276 ARG B N 1
ATOM 7184 C CA . ARG B 1 276 ? -21.578 -15.453 4.285 1 93.06 276 ARG B CA 1
ATOM 7185 C C . ARG B 1 276 ? -21.312 -16.953 4.328 1 93.06 276 ARG B C 1
ATOM 7187 O O . ARG B 1 276 ? -22.219 -17.75 4.574 1 93.06 276 ARG B O 1
ATOM 7194 N N . GLN B 1 277 ? -20.078 -17.297 4.172 1 92.81 277 GLN B N 1
ATOM 7195 C CA . GLN B 1 277 ? -19.703 -18.703 4.074 1 92.81 277 GLN B CA 1
ATOM 7196 C C . GLN B 1 277 ? -19.266 -19.25 5.426 1 92.81 277 GLN B C 1
ATOM 7198 O O . GLN B 1 277 ? -19.594 -20.375 5.781 1 92.81 277 GLN B O 1
ATOM 7203 N N . HIS B 1 278 ? -18.578 -18.406 6.289 1 93.25 278 HIS B N 1
ATOM 7204 C CA . HIS B 1 278 ? -17.891 -18.984 7.445 1 93.25 278 HIS B CA 1
ATOM 7205 C C . HIS B 1 278 ? -18.562 -18.562 8.742 1 93.25 278 HIS B C 1
ATOM 7207 O O . HIS B 1 278 ? -18.328 -19.172 9.797 1 93.25 278 HIS B O 1
ATOM 7213 N N . VAL B 1 279 ? -19.344 -17.547 8.727 1 94.62 279 VAL B N 1
ATOM 7214 C CA . VAL B 1 279 ? -20 -17.062 9.93 1 94.62 279 VAL B CA 1
ATOM 7215 C C . VAL B 1 279 ? -21.359 -16.469 9.57 1 94.62 279 VAL B C 1
ATOM 7217 O O . VAL B 1 279 ? -21.578 -15.266 9.664 1 94.62 279 VAL B O 1
ATOM 7220 N N . ARG B 1 280 ? -22.422 -17.234 9.508 1 95.06 280 ARG B N 1
ATOM 7221 C CA . ARG B 1 280 ? -23.703 -16.844 8.945 1 95.06 280 ARG B CA 1
ATOM 7222 C C . ARG B 1 280 ? -24.438 -15.891 9.875 1 95.06 280 ARG B C 1
ATOM 7224 O O . ARG B 1 280 ? -25.094 -14.945 9.422 1 95.06 280 ARG B O 1
ATOM 7231 N N . TRP B 1 281 ? -24.391 -16.141 11.102 1 93.62 281 TRP B N 1
ATOM 7232 C CA . TRP B 1 281 ? -25.125 -15.273 12.023 1 93.62 281 TRP B CA 1
ATOM 7233 C C . TRP B 1 281 ? -24.594 -13.844 11.977 1 93.62 281 TRP B C 1
ATOM 7235 O O . TRP B 1 281 ? -25.375 -12.891 12.016 1 93.62 281 TRP B O 1
ATOM 7245 N N . ALA B 1 282 ? -23.328 -13.711 11.938 1 94.19 282 ALA B N 1
ATOM 7246 C CA . ALA B 1 282 ? -22.734 -12.383 11.883 1 94.19 282 ALA B CA 1
ATOM 7247 C C . ALA B 1 282 ? -23.062 -11.688 10.562 1 94.19 282 ALA B C 1
ATOM 7249 O O . ALA B 1 282 ? -23.25 -10.469 10.523 1 94.19 282 ALA B O 1
ATOM 7250 N N . HIS B 1 283 ? -23.188 -12.422 9.547 1 95.44 283 HIS B N 1
ATOM 7251 C CA . HIS B 1 283 ? -23.531 -11.859 8.242 1 95.44 283 HIS B CA 1
ATOM 7252 C C . HIS B 1 283 ? -24.906 -11.203 8.266 1 95.44 283 HIS B C 1
ATOM 7254 O O . HIS B 1 283 ? -25.078 -10.094 7.75 1 95.44 283 HIS B O 1
ATOM 7260 N N . HIS B 1 284 ? -25.812 -11.883 8.883 1 95.25 284 HIS B N 1
ATOM 7261 C CA . HIS B 1 284 ? -27.172 -11.352 8.945 1 95.25 284 HIS B CA 1
ATOM 7262 C C . HIS B 1 284 ? -27.234 -10.117 9.844 1 95.25 284 HIS B C 1
ATOM 7264 O O . HIS B 1 284 ? -27.953 -9.156 9.531 1 95.25 284 HIS B O 1
ATOM 7270 N N . LEU B 1 285 ? -26.547 -10.156 10.875 1 94.56 285 LEU B N 1
ATOM 7271 C CA . LEU B 1 285 ? -26.531 -9.016 11.781 1 94.56 285 LEU B CA 1
ATOM 7272 C C . LEU B 1 285 ? -25.891 -7.797 11.109 1 94.56 285 LEU B C 1
ATOM 7274 O O . LEU B 1 285 ? -26.375 -6.672 11.281 1 94.56 285 LEU B O 1
ATOM 7278 N N . LEU B 1 286 ? -24.859 -8.047 10.391 1 95.5 286 LEU B N 1
ATOM 7279 C CA . LEU B 1 286 ? -24.188 -6.957 9.695 1 95.5 286 LEU B CA 1
ATOM 7280 C C . LEU B 1 286 ? -25.047 -6.43 8.547 1 95.5 286 LEU B C 1
ATOM 7282 O O . LEU B 1 286 ? -25.047 -5.227 8.281 1 95.5 286 LEU B O 1
ATOM 7286 N N . SER B 1 287 ? -25.719 -7.309 7.875 1 95.62 287 SER B N 1
ATOM 7287 C CA . SER B 1 287 ? -26.641 -6.875 6.832 1 95.62 287 SER B CA 1
ATOM 7288 C C . SER B 1 287 ? -27.781 -6.055 7.41 1 95.62 287 SER B C 1
ATOM 7290 O O . SER B 1 287 ? -28.219 -5.074 6.805 1 95.62 287 SER B O 1
ATOM 7292 N N . PHE B 1 288 ? -28.219 -6.531 8.531 1 95.06 288 PHE B N 1
ATOM 7293 C CA . PHE B 1 288 ? -29.25 -5.773 9.242 1 95.06 288 PHE B CA 1
ATOM 7294 C C . PHE B 1 288 ? -28.734 -4.383 9.602 1 95.06 288 PHE B C 1
ATOM 7296 O O . PHE B 1 288 ? -29.453 -3.393 9.453 1 95.06 288 PHE B O 1
ATOM 7303 N N . ALA B 1 289 ? -27.594 -4.324 10.109 1 94.88 289 ALA B N 1
ATOM 7304 C CA . ALA B 1 289 ? -26.969 -3.045 10.445 1 94.88 289 ALA B CA 1
ATOM 7305 C C . ALA B 1 289 ? -26.906 -2.129 9.227 1 94.88 289 ALA B C 1
ATOM 7307 O O . ALA B 1 289 ? -27.141 -0.922 9.336 1 94.88 289 ALA B O 1
ATOM 7308 N N . CYS B 1 290 ? -26.547 -2.648 8.055 1 95.5 290 CYS B N 1
ATOM 7309 C CA . CYS B 1 290 ? -26.5 -1.864 6.824 1 95.5 290 CYS B CA 1
ATOM 7310 C C . CYS B 1 290 ? -27.844 -1.228 6.523 1 95.5 290 CYS B C 1
ATOM 7312 O O . CYS B 1 290 ? -27.922 -0.046 6.18 1 95.5 290 CYS B O 1
ATOM 7314 N N . VAL B 1 291 ? -28.844 -2.004 6.688 1 96 291 VAL B N 1
ATOM 7315 C CA . VAL B 1 291 ? -30.188 -1.504 6.438 1 96 291 VAL B CA 1
ATOM 7316 C C . VAL B 1 291 ? -30.516 -0.391 7.43 1 96 291 VAL B C 1
ATOM 7318 O O . VAL B 1 291 ? -31.094 0.637 7.051 1 96 291 VAL B O 1
ATOM 7321 N N . CYS B 1 292 ? -30.141 -0.593 8.656 1 95.62 292 CYS B N 1
ATOM 7322 C CA . CYS B 1 292 ? -30.406 0.4 9.695 1 95.62 292 CYS B CA 1
ATOM 7323 C C . CYS B 1 292 ? -29.641 1.691 9.414 1 95.62 292 CYS B C 1
ATOM 7325 O O . CYS B 1 292 ? -30.156 2.783 9.68 1 95.62 292 CYS B O 1
ATOM 7327 N N . TYR B 1 293 ? -28.438 1.593 8.938 1 95.81 293 TYR B N 1
ATOM 7328 C CA . TYR B 1 293 ? -27.688 2.787 8.586 1 95.81 293 TYR B CA 1
ATOM 7329 C C . TYR B 1 293 ? -28.359 3.561 7.465 1 95.81 293 TYR B C 1
ATOM 7331 O O . TYR B 1 293 ? -28.391 4.793 7.477 1 95.81 293 TYR B O 1
ATOM 7339 N N . VAL B 1 294 ? -28.891 2.844 6.496 1 96.56 294 VAL B N 1
ATOM 7340 C CA . VAL B 1 294 ? -29.625 3.492 5.414 1 96.56 294 VAL B CA 1
ATOM 7341 C C . VAL B 1 294 ? -30.859 4.184 5.969 1 96.56 294 VAL B C 1
ATOM 7343 O O . VAL B 1 294 ? -31.188 5.309 5.578 1 96.56 294 VAL B O 1
ATOM 7346 N N . ILE B 1 295 ? -31.531 3.543 6.867 1 96.94 295 ILE B N 1
ATOM 7347 C CA . ILE B 1 295 ? -32.719 4.109 7.5 1 96.94 295 ILE B CA 1
ATOM 7348 C C . ILE B 1 295 ? -32.344 5.359 8.289 1 96.94 295 ILE B C 1
ATOM 7350 O O . ILE B 1 295 ? -33.062 6.359 8.266 1 96.94 295 ILE B O 1
ATOM 7354 N N . ALA B 1 296 ? -31.281 5.316 9.016 1 95.56 296 ALA B N 1
ATOM 7355 C CA . ALA B 1 296 ? -30.812 6.461 9.797 1 95.56 296 ALA B CA 1
ATOM 7356 C C . ALA B 1 296 ? -30.562 7.672 8.906 1 95.56 296 ALA B C 1
ATOM 7358 O O . ALA B 1 296 ? -30.969 8.789 9.242 1 95.56 296 ALA B O 1
ATOM 7359 N N . VAL B 1 297 ? -29.906 7.477 7.762 1 96.25 297 VAL B N 1
ATOM 7360 C CA . VAL B 1 297 ? -29.625 8.562 6.824 1 96.25 297 VAL B CA 1
ATOM 7361 C C . VAL B 1 297 ? -30.938 9.125 6.277 1 96.25 297 VAL B C 1
ATOM 7363 O O . VAL B 1 297 ? -31.078 10.344 6.125 1 96.25 297 VAL B O 1
ATOM 7366 N N . THR B 1 298 ? -31.875 8.227 5.992 1 96.75 298 THR B N 1
ATOM 7367 C CA . THR B 1 298 ? -33.188 8.648 5.477 1 96.75 298 THR B CA 1
ATOM 7368 C C . THR B 1 298 ? -33.938 9.445 6.527 1 96.75 298 THR B C 1
ATOM 7370 O O . THR B 1 298 ? -34.562 10.469 6.211 1 96.75 298 THR B O 1
ATOM 7373 N N . LEU B 1 299 ? -33.875 9.023 7.766 1 96.06 299 LEU B N 1
ATOM 7374 C CA . LEU B 1 299 ? -34.531 9.734 8.859 1 96.06 299 LEU B CA 1
ATOM 7375 C C . LEU B 1 299 ? -33.906 11.117 9.047 1 96.06 299 LEU B C 1
ATOM 7377 O O . LEU B 1 299 ? -34.656 12.086 9.289 1 96.06 299 LEU B O 1
ATOM 7381 N N . GLU B 1 300 ? -32.625 11.156 9.016 1 94.69 300 GLU B N 1
ATOM 7382 C CA . GLU B 1 300 ? -31.953 12.445 9.102 1 94.69 300 GLU B CA 1
ATOM 7383 C C . GLU B 1 300 ? -32.375 13.383 7.98 1 94.69 300 GLU B C 1
ATOM 7385 O O . GLU B 1 300 ? -32.594 14.57 8.211 1 94.69 300 GLU B O 1
ATOM 7390 N N . GLY B 1 301 ? -32.531 12.891 6.805 1 94.62 301 GLY B N 1
ATOM 7391 C CA . GLY B 1 301 ? -32.969 13.688 5.676 1 94.62 301 GLY B CA 1
ATOM 7392 C C . GLY B 1 301 ? -34.406 14.195 5.836 1 94.62 301 GLY B C 1
ATOM 7393 O O . GLY B 1 301 ? -34.75 15.266 5.328 1 94.62 301 GLY B O 1
ATOM 7394 N N . LEU B 1 302 ? -35.188 13.484 6.598 1 95 302 LEU B N 1
ATOM 7395 C CA . LEU B 1 302 ? -36.562 13.852 6.816 1 95 302 LEU B CA 1
ATOM 7396 C C . LEU B 1 302 ? -36.688 14.766 8.031 1 95 302 LEU B C 1
ATOM 7398 O O . LEU B 1 302 ? -37.812 15.117 8.43 1 95 302 LEU B O 1
ATOM 7402 N N . GLY B 1 303 ? -35.688 15.039 8.672 1 92.06 303 GLY B N 1
ATOM 7403 C CA . GLY B 1 303 ? -35.688 16 9.773 1 92.06 303 GLY B CA 1
ATOM 7404 C C . GLY B 1 303 ? -35.812 15.344 11.133 1 92.06 303 GLY B C 1
ATOM 7405 O O . GLY B 1 303 ? -35.969 16.031 12.141 1 92.06 303 GLY B O 1
ATOM 7406 N N . GLN B 1 304 ? -35.75 14.023 11.148 1 93.88 304 GLN B N 1
ATOM 7407 C CA . GLN B 1 304 ? -35.844 13.305 12.422 1 93.88 304 GLN B CA 1
ATOM 7408 C C . GLN B 1 304 ? -34.469 12.961 12.961 1 93.88 304 GLN B C 1
ATOM 7410 O O . GLN B 1 304 ? -34.125 11.781 13.094 1 93.88 304 GLN B O 1
ATOM 7415 N N . ARG B 1 305 ? -33.781 13.914 13.367 1 93.44 305 ARG B N 1
ATOM 7416 C CA . ARG B 1 305 ? -32.375 13.781 13.766 1 93.44 305 ARG B CA 1
ATOM 7417 C C . ARG B 1 305 ? -32.25 13 15.07 1 93.44 305 ARG B C 1
ATOM 7419 O O . ARG B 1 305 ? -31.344 12.203 15.227 1 93.44 305 ARG B O 1
ATOM 7426 N N . ASN B 1 306 ? -33.188 13.258 15.953 1 92.56 306 ASN B N 1
ATOM 7427 C CA . ASN B 1 306 ? -33.125 12.578 17.234 1 92.56 306 ASN B CA 1
ATOM 7428 C C . ASN B 1 306 ? -33.281 11.07 17.078 1 92.56 306 ASN B C 1
ATOM 7430 O O . ASN B 1 306 ? -32.5 10.297 17.641 1 92.56 306 ASN B O 1
ATOM 7434 N N . LEU B 1 307 ? -34.219 10.664 16.312 1 93.19 307 LEU B N 1
ATOM 7435 C CA . LEU B 1 307 ? -34.438 9.242 16.094 1 93.19 307 LEU B CA 1
ATOM 7436 C C . LEU B 1 307 ? -33.281 8.602 15.352 1 93.19 307 LEU B C 1
ATOM 7438 O O . LEU B 1 307 ? -32.906 7.461 15.641 1 93.19 307 LEU B O 1
ATOM 7442 N N . ALA B 1 308 ? -32.812 9.312 14.406 1 93.75 308 ALA B N 1
ATOM 7443 C CA . ALA B 1 308 ? -31.672 8.812 13.648 1 93.75 308 ALA B CA 1
ATOM 7444 C C . ALA B 1 308 ? -30.453 8.594 14.547 1 93.75 308 ALA B C 1
ATOM 7446 O O . ALA B 1 308 ? -29.781 7.57 14.445 1 93.75 308 ALA B O 1
ATOM 7447 N N . ALA B 1 309 ? -30.203 9.531 15.438 1 91.56 309 ALA B N 1
ATOM 7448 C CA . ALA B 1 309 ? -29.078 9.438 16.359 1 91.56 309 ALA B CA 1
ATOM 7449 C C . ALA B 1 309 ? -29.234 8.258 17.297 1 91.56 309 ALA B C 1
ATOM 7451 O O . ALA B 1 309 ? -28.266 7.543 17.578 1 91.56 309 ALA B O 1
ATOM 7452 N N . TRP B 1 310 ? -30.391 8.039 17.719 1 89.44 310 TRP B N 1
ATOM 7453 C CA . TRP B 1 310 ? -30.656 6.91 18.609 1 89.44 310 TRP B CA 1
ATOM 7454 C C . TRP B 1 310 ? -30.469 5.586 17.875 1 89.44 310 TRP B C 1
ATOM 7456 O O . TRP B 1 310 ? -30 4.605 18.469 1 89.44 310 TRP B O 1
ATOM 7466 N N . LEU B 1 311 ? -30.859 5.59 16.703 1 91.12 311 LEU B N 1
ATOM 7467 C CA . LEU B 1 311 ? -30.703 4.383 15.898 1 91.12 311 LEU B CA 1
ATOM 7468 C C . LEU B 1 311 ? -29.219 4.012 15.758 1 91.12 311 LEU B C 1
ATOM 7470 O O . LEU B 1 311 ? -28.859 2.848 15.914 1 91.12 311 LEU B O 1
ATOM 7474 N N . ILE B 1 312 ? -28.406 4.969 15.484 1 87.81 312 ILE B N 1
ATOM 7475 C CA . ILE B 1 312 ? -26.969 4.715 15.312 1 87.81 312 ILE B CA 1
ATOM 7476 C C . ILE B 1 312 ? -26.359 4.266 16.641 1 87.81 312 ILE B C 1
ATOM 7478 O O . ILE B 1 312 ? -25.531 3.361 16.672 1 87.81 312 ILE B O 1
ATOM 7482 N N . ALA B 1 313 ? -26.797 4.871 17.719 1 84.62 313 ALA B N 1
ATOM 7483 C CA . ALA B 1 313 ? -26.281 4.512 19.031 1 84.62 313 ALA B CA 1
ATOM 7484 C C . ALA B 1 313 ? -26.641 3.072 19.391 1 84.62 313 ALA B C 1
ATOM 7486 O O . ALA B 1 313 ? -25.797 2.32 19.875 1 84.62 313 ALA B O 1
ATOM 7487 N N . LEU B 1 314 ? -27.781 2.664 19.047 1 83.69 314 LEU B N 1
ATOM 7488 C CA . LEU B 1 314 ? -28.25 1.318 19.359 1 83.69 314 LEU B CA 1
ATOM 7489 C C . LEU B 1 314 ? -27.594 0.288 18.453 1 83.69 314 LEU B C 1
ATOM 7491 O O . LEU B 1 314 ? -27.328 -0.839 18.875 1 83.69 314 LEU B O 1
ATOM 7495 N N . LEU B 1 315 ? -27.391 0.719 17.297 1 85.38 315 LEU B N 1
ATOM 7496 C CA . LEU B 1 315 ? -26.766 -0.171 16.312 1 85.38 315 LEU B CA 1
ATOM 7497 C C . LEU B 1 315 ? -25.344 -0.53 16.734 1 85.38 315 LEU B C 1
ATOM 7499 O O . LEU B 1 315 ? -24.844 -1.599 16.375 1 85.38 315 LEU B O 1
ATOM 7503 N N . SER B 1 316 ? -24.656 0.352 17.422 1 79.31 316 SER B N 1
ATOM 7504 C CA . SER B 1 316 ? -23.297 0.072 17.875 1 79.31 316 SER B CA 1
ATOM 7505 C C . SER B 1 316 ? -23.266 -1.121 18.828 1 79.31 316 SER B C 1
ATOM 7507 O O . SER B 1 316 ? -22.281 -1.866 18.859 1 79.31 316 SER B O 1
ATOM 7509 N N . LEU B 1 317 ? -24.375 -1.381 19.469 1 77.69 317 LEU B N 1
ATOM 7510 C CA . LEU B 1 317 ? -24.469 -2.48 20.422 1 77.69 317 LEU B CA 1
ATOM 7511 C C . LEU B 1 317 ? -24.578 -3.818 19.703 1 77.69 317 LEU B C 1
ATOM 7513 O O . LEU B 1 317 ? -24.266 -4.867 20.266 1 77.69 317 LEU B O 1
ATOM 7517 N N . THR B 1 318 ? -24.969 -3.779 18.516 1 81.81 318 THR B N 1
ATOM 7518 C CA . THR B 1 318 ? -25.141 -5.023 17.781 1 81.81 318 THR B CA 1
ATOM 7519 C C . THR B 1 318 ? -24.047 -5.195 16.734 1 81.81 318 THR B C 1
ATOM 7521 O O . THR B 1 318 ? -23.484 -6.285 16.578 1 81.81 318 THR B O 1
ATOM 7524 N N . SER B 1 319 ? -23.734 -4.109 16.094 1 85.19 319 SER B N 1
ATOM 7525 C CA . SER B 1 319 ? -22.766 -4.191 15 1 85.19 319 SER B CA 1
ATOM 7526 C C . SER B 1 319 ? -21.359 -4.473 15.516 1 85.19 319 SER B C 1
ATOM 7528 O O . SER B 1 319 ? -20.609 -5.223 14.891 1 85.19 319 SER B O 1
ATOM 7530 N N . ILE B 1 320 ? -21 -3.9 16.656 1 86.56 320 ILE B N 1
ATOM 7531 C CA . ILE B 1 320 ? -19.656 -4.059 17.188 1 86.56 320 ILE B CA 1
ATOM 7532 C C . ILE B 1 320 ? -19.438 -5.508 17.609 1 86.56 320 ILE B C 1
ATOM 7534 O O . ILE B 1 320 ? -18.484 -6.156 17.156 1 86.56 320 ILE B O 1
ATOM 7538 N N . PRO B 1 321 ? -20.312 -6.059 18.344 1 86.81 321 PRO B N 1
ATOM 7539 C CA . PRO B 1 321 ? -20.125 -7.469 18.703 1 86.81 321 PRO B CA 1
ATOM 7540 C C . PRO B 1 321 ? -20.156 -8.383 17.484 1 86.81 321 PRO B C 1
ATOM 7542 O O . PRO B 1 321 ? -19.453 -9.398 17.438 1 86.81 321 PRO B O 1
ATOM 7545 N N . ALA B 1 322 ? -21 -8.078 16.547 1 91.06 322 ALA B N 1
ATOM 7546 C CA . ALA B 1 322 ? -21.047 -8.883 15.32 1 91.06 322 ALA B CA 1
ATOM 7547 C C . ALA B 1 322 ? -19.703 -8.844 14.594 1 91.06 322 ALA B C 1
ATOM 7549 O O . ALA B 1 322 ? -19.219 -9.875 14.117 1 91.06 322 ALA B O 1
ATOM 7550 N N . ALA B 1 323 ? -19.141 -7.691 14.477 1 91.88 323 ALA B N 1
ATOM 7551 C CA . ALA B 1 323 ? -17.859 -7.543 13.805 1 91.88 323 ALA B CA 1
ATOM 7552 C C . ALA B 1 323 ? -16.75 -8.234 14.594 1 91.88 323 ALA B C 1
ATOM 7554 O O . ALA B 1 323 ? -15.953 -8.992 14.031 1 91.88 323 ALA B O 1
ATOM 7555 N N . LEU B 1 324 ? -16.719 -8.07 15.828 1 91.81 324 LEU B N 1
ATOM 7556 C CA . LEU B 1 324 ? -15.695 -8.68 16.672 1 91.81 324 LEU B CA 1
ATOM 7557 C C . LEU B 1 324 ? -15.875 -10.195 16.734 1 91.81 324 LEU B C 1
ATOM 7559 O O . LEU B 1 324 ? -14.898 -10.945 16.672 1 91.81 324 LEU B O 1
ATOM 7563 N N . GLY B 1 325 ? -17.109 -10.57 16.906 1 92.88 325 GLY B N 1
ATOM 7564 C CA . GLY B 1 325 ? -17.406 -12 16.938 1 92.88 325 GLY B CA 1
ATOM 7565 C C . GLY B 1 325 ? -17 -12.719 15.672 1 92.88 325 GLY B C 1
ATOM 7566 O O . GLY B 1 325 ? -16.422 -13.805 15.727 1 92.88 325 GLY B O 1
ATOM 7567 N N . SER B 1 326 ? -17.312 -12.117 14.594 1 94.62 326 SER B N 1
ATOM 7568 C CA . SER B 1 326 ? -16.938 -12.727 13.32 1 94.62 326 SER B CA 1
ATOM 7569 C C . SER B 1 326 ? -15.422 -12.805 13.172 1 94.62 326 SER B C 1
ATOM 7571 O O . SER B 1 326 ? -14.891 -13.805 12.68 1 94.62 326 SER B O 1
ATOM 7573 N N . ALA B 1 327 ? -14.727 -11.75 13.547 1 94.62 327 ALA B N 1
ATOM 7574 C CA . ALA B 1 327 ? -13.266 -11.734 13.461 1 94.62 327 ALA B CA 1
ATOM 7575 C C . ALA B 1 327 ? -12.656 -12.789 14.383 1 94.62 327 ALA B C 1
ATOM 7577 O O . ALA B 1 327 ? -11.68 -13.453 14.016 1 94.62 327 ALA B O 1
ATOM 7578 N N . LEU B 1 328 ? -13.242 -12.969 15.539 1 94.44 328 LEU B N 1
ATOM 7579 C CA . LEU B 1 328 ? -12.734 -13.961 16.484 1 94.44 328 LEU B CA 1
ATOM 7580 C C . LEU B 1 328 ? -12.938 -15.375 15.961 1 94.44 328 LEU B C 1
ATOM 7582 O O . LEU B 1 328 ? -12.039 -16.219 16.047 1 94.44 328 LEU B O 1
ATOM 7586 N N . VAL B 1 329 ? -14.078 -15.656 15.414 1 95.94 329 VAL B N 1
ATOM 7587 C CA . VAL B 1 329 ? -14.383 -16.984 14.875 1 95.94 329 VAL B CA 1
ATOM 7588 C C . VAL B 1 329 ? -13.445 -17.281 13.711 1 95.94 329 VAL B C 1
ATOM 7590 O O . VAL B 1 329 ? -12.898 -18.391 13.625 1 95.94 329 VAL B O 1
ATOM 7593 N N . ARG B 1 330 ? -13.258 -16.328 12.898 1 94.94 330 ARG B N 1
ATOM 7594 C CA . ARG B 1 330 ? -12.391 -16.531 11.742 1 94.94 330 ARG B CA 1
ATOM 7595 C C . ARG B 1 330 ? -10.938 -16.688 12.164 1 94.94 330 ARG B C 1
ATOM 7597 O O . ARG B 1 330 ? -10.18 -17.453 11.547 1 94.94 330 ARG B O 1
ATOM 7604 N N . TRP B 1 331 ? -10.516 -15.977 13.109 1 94.25 331 TRP B N 1
ATOM 7605 C CA . TRP B 1 331 ? -9.164 -16.125 13.633 1 94.25 331 TRP B CA 1
ATOM 7606 C C . TRP B 1 331 ? -8.945 -17.516 14.195 1 94.25 331 TRP B C 1
ATOM 7608 O O . TRP B 1 331 ? -7.898 -18.141 13.961 1 94.25 331 TRP B O 1
ATOM 7618 N N . ARG B 1 332 ? -9.922 -18.031 14.906 1 94.5 332 ARG B N 1
ATOM 7619 C CA . ARG B 1 332 ? -9.82 -19.375 15.477 1 94.5 332 ARG B CA 1
ATOM 7620 C C . ARG B 1 332 ? -9.797 -20.438 14.383 1 94.5 332 ARG B C 1
ATOM 7622 O O . ARG B 1 332 ? -9.258 -21.531 14.586 1 94.5 332 ARG B O 1
ATOM 7629 N N . GLN B 1 333 ? -10.32 -20.109 13.234 1 93.81 333 GLN B N 1
ATOM 7630 C CA . GLN B 1 333 ? -10.312 -21.016 12.094 1 93.81 333 GLN B CA 1
ATOM 7631 C C . GLN B 1 333 ? -8.977 -20.953 11.352 1 93.81 333 GLN B C 1
ATOM 7633 O O . GLN B 1 333 ? -8.781 -21.641 10.352 1 93.81 333 GLN B O 1
ATOM 7638 N N . GLY B 1 334 ? -8.062 -19.984 11.812 1 91.62 334 GLY B N 1
ATOM 7639 C CA . GLY B 1 334 ? -6.723 -19.922 11.25 1 91.62 334 GLY B CA 1
ATOM 7640 C C . GLY B 1 334 ? -6.551 -18.828 10.219 1 91.62 334 GLY B C 1
ATOM 7641 O O . GLY B 1 334 ? -5.535 -18.781 9.516 1 91.62 334 GLY B O 1
ATOM 7642 N N . TYR B 1 335 ? -7.516 -18.047 10.117 1 93.75 335 TYR B N 1
ATOM 7643 C CA . TYR B 1 335 ? -7.465 -16.938 9.156 1 93.75 335 TYR B CA 1
ATOM 7644 C C . TYR B 1 335 ? -6.734 -15.742 9.742 1 93.75 335 TYR B C 1
ATOM 7646 O O . TYR B 1 335 ? -7.348 -14.898 10.398 1 93.75 335 TYR B O 1
ATOM 7654 N N . PHE B 1 336 ? -5.492 -15.5 9.352 1 91.81 336 PHE B N 1
ATOM 7655 C CA . PHE B 1 336 ? -4.598 -14.531 9.969 1 91.81 336 PHE B CA 1
ATOM 7656 C C . PHE B 1 336 ? -5.094 -13.109 9.734 1 91.81 336 PHE B C 1
ATOM 7658 O O . PHE B 1 336 ? -5.016 -12.258 10.617 1 91.81 336 PHE B O 1
ATOM 7665 N N . PRO B 1 337 ? -5.602 -12.719 8.555 1 93.38 337 PRO B N 1
ATOM 7666 C CA . PRO B 1 337 ? -6.102 -11.359 8.344 1 93.38 337 PRO B CA 1
ATOM 7667 C C . PRO B 1 337 ? -7.148 -10.953 9.375 1 93.38 337 PRO B C 1
ATOM 7669 O O . PRO B 1 337 ? -7.293 -9.758 9.672 1 93.38 337 PRO B O 1
ATOM 7672 N N . ALA B 1 338 ? -7.844 -11.891 9.961 1 95.31 338 ALA B N 1
ATOM 7673 C CA . ALA B 1 338 ? -8.844 -11.602 10.984 1 95.31 338 ALA B CA 1
ATOM 7674 C C . ALA B 1 338 ? -8.203 -11.039 12.25 1 95.31 338 ALA B C 1
ATOM 7676 O O . ALA B 1 338 ? -8.797 -10.219 12.945 1 95.31 338 ALA B O 1
ATOM 7677 N N . LEU B 1 339 ? -6.992 -11.469 12.531 1 94.38 339 LEU B N 1
ATOM 7678 C CA . LEU B 1 339 ? -6.27 -10.93 13.68 1 94.38 339 LEU B CA 1
ATOM 7679 C C . LEU B 1 339 ? -5.926 -9.461 13.469 1 94.38 339 LEU B C 1
ATOM 7681 O O . LEU B 1 339 ? -6.066 -8.648 14.383 1 94.38 339 LEU B O 1
ATOM 7685 N N . LEU B 1 340 ? -5.426 -9.133 12.289 1 93.88 340 LEU B N 1
ATOM 7686 C CA . LEU B 1 340 ? -5.109 -7.742 11.961 1 93.88 340 LEU B CA 1
ATOM 7687 C C . LEU B 1 340 ? -6.359 -6.871 12.023 1 93.88 340 LEU B C 1
ATOM 7689 O O . LEU B 1 340 ? -6.312 -5.738 12.508 1 93.88 340 LEU B O 1
ATOM 7693 N N . TYR B 1 341 ? -7.422 -7.438 11.531 1 95.62 341 TYR B N 1
ATOM 7694 C CA . TYR B 1 341 ? -8.703 -6.754 11.609 1 95.62 341 TYR B CA 1
ATOM 7695 C C . TYR B 1 341 ? -9.109 -6.523 13.062 1 95.62 341 TYR B C 1
ATOM 7697 O O . TYR B 1 341 ? -9.578 -5.438 13.422 1 95.62 341 TYR B O 1
ATOM 7705 N N . LEU B 1 342 ? -8.922 -7.5 13.891 1 93.69 342 LEU B N 1
ATOM 7706 C CA . LEU B 1 342 ? -9.281 -7.41 15.305 1 93.69 342 LEU B CA 1
ATOM 7707 C C . LEU B 1 342 ? -8.461 -6.336 16 1 93.69 342 LEU B C 1
ATOM 7709 O O . LEU B 1 342 ? -8.992 -5.578 16.828 1 93.69 342 LEU B O 1
ATOM 7713 N N . CYS B 1 343 ? -7.238 -6.258 15.688 1 93.44 343 CYS B N 1
ATOM 7714 C CA . CYS B 1 343 ? -6.375 -5.238 16.266 1 93.44 343 CYS B CA 1
ATOM 7715 C C . CYS B 1 343 ? -6.797 -3.844 15.82 1 93.44 343 CYS B C 1
ATOM 7717 O O . CYS B 1 343 ? -6.855 -2.916 16.641 1 93.44 343 CYS B O 1
ATOM 7719 N N . GLY B 1 344 ? -7.086 -3.689 14.562 1 92.62 344 GLY B N 1
ATOM 7720 C CA . GLY B 1 344 ? -7.539 -2.406 14.047 1 92.62 344 GLY B CA 1
ATOM 7721 C C . GLY B 1 344 ? -8.859 -1.96 14.641 1 92.62 344 GLY B C 1
ATOM 7722 O O . GLY B 1 344 ? -8.984 -0.828 15.117 1 92.62 344 GLY B O 1
ATOM 7723 N N . TYR B 1 345 ? -9.781 -2.859 14.656 1 89.94 345 TYR B N 1
ATOM 7724 C CA . TYR B 1 345 ? -11.094 -2.566 15.219 1 89.94 345 TYR B CA 1
ATOM 7725 C C . TYR B 1 345 ? -11 -2.318 16.719 1 89.94 345 TYR B C 1
ATOM 7727 O O . TYR B 1 345 ? -11.727 -1.486 17.266 1 89.94 345 TYR B O 1
ATOM 7735 N N . GLY B 1 346 ? -10.148 -3 17.344 1 87.62 346 GLY B N 1
ATOM 7736 C CA . GLY B 1 346 ? -9.914 -2.789 18.766 1 87.62 346 GLY B CA 1
ATOM 7737 C C . GLY B 1 346 ? -9.406 -1.397 19.078 1 87.62 346 GLY B C 1
ATOM 7738 O O . GLY B 1 346 ? -9.805 -0.802 20.094 1 87.62 346 GLY B O 1
ATOM 7739 N N . LEU B 1 347 ? -8.625 -0.862 18.234 1 89.62 347 LEU B N 1
ATOM 7740 C CA . LEU B 1 347 ? -8.109 0.489 18.422 1 89.62 347 LEU B CA 1
ATOM 7741 C C . LEU B 1 347 ? -9.227 1.519 18.312 1 89.62 347 LEU B C 1
ATOM 7743 O O . LEU B 1 347 ? -9.273 2.48 19.078 1 89.62 347 LEU B O 1
ATOM 7747 N N . ILE B 1 348 ? -10.086 1.278 17.438 1 88.44 348 ILE B N 1
ATOM 7748 C CA . ILE B 1 348 ? -11.211 2.189 17.266 1 88.44 348 ILE B CA 1
ATOM 7749 C C . ILE B 1 348 ? -12.133 2.115 18.484 1 88.44 348 ILE B C 1
ATOM 7751 O O . ILE B 1 348 ? -12.555 3.145 19.016 1 88.44 348 ILE B O 1
ATOM 7755 N N . LEU B 1 349 ? -12.375 0.945 18.953 1 85.31 349 LEU B N 1
ATOM 7756 C CA . LEU B 1 349 ? -13.234 0.754 20.109 1 85.31 349 LEU B CA 1
ATOM 7757 C C . LEU B 1 349 ? -12.617 1.384 21.359 1 85.31 349 LEU B C 1
ATOM 7759 O O . LEU B 1 349 ? -13.328 1.998 22.156 1 85.31 349 LEU B O 1
ATOM 7763 N N . GLY B 1 350 ? -11.375 1.186 21.469 1 81.88 350 GLY B N 1
ATOM 7764 C CA . GLY B 1 350 ? -10.672 1.836 22.562 1 81.88 350 GLY B CA 1
ATOM 7765 C C . GLY B 1 350 ? -10.766 3.35 22.516 1 81.88 350 GLY B C 1
ATOM 7766 O O . GLY B 1 350 ? -10.977 3.998 23.531 1 81.88 350 GLY B O 1
ATOM 7767 N N . SER B 1 351 ? -10.75 3.846 21.359 1 85.31 351 SER B N 1
ATOM 7768 C CA . SER B 1 351 ? -10.805 5.293 21.203 1 85.31 351 SER B CA 1
ATOM 7769 C C . SER B 1 351 ? -12.211 5.828 21.469 1 85.31 351 SER B C 1
ATOM 7771 O O . SER B 1 351 ? -12.367 6.895 22.062 1 85.31 351 SER B O 1
ATOM 7773 N N . ILE B 1 352 ? -13.172 5.152 21.078 1 78.06 352 ILE B N 1
ATOM 7774 C CA . ILE B 1 352 ? -14.555 5.555 21.312 1 78.06 352 ILE B CA 1
ATOM 7775 C C . ILE B 1 352 ? -14.867 5.453 22.812 1 78.06 352 ILE B C 1
ATOM 7777 O O . ILE B 1 352 ? -15.547 6.316 23.375 1 78.06 352 ILE B O 1
ATOM 7781 N N . SER B 1 353 ? -14.359 4.402 23.406 1 79.12 353 SER B N 1
ATOM 7782 C CA . SER B 1 353 ? -14.523 4.246 24.859 1 79.12 353 SER B CA 1
ATOM 7783 C C . SER B 1 353 ? -13.906 5.418 25.609 1 79.12 353 SER B C 1
ATOM 7785 O O . SER B 1 353 ? -14.5 5.926 26.562 1 79.12 353 SER B O 1
ATOM 7787 N N . LEU B 1 354 ? -12.883 5.836 25.141 1 79.62 354 LEU B N 1
ATOM 7788 C CA . LEU B 1 354 ? -12.234 6.988 25.75 1 79.62 354 LEU B CA 1
ATOM 7789 C C . LEU B 1 354 ? -13.047 8.258 25.531 1 79.62 354 LEU B C 1
ATOM 7791 O O . LEU B 1 354 ? -13.164 9.094 26.422 1 79.62 354 LEU B O 1
ATOM 7795 N N . ALA B 1 355 ? -13.57 8.375 24.406 1 75.06 355 ALA B N 1
ATOM 7796 C CA . ALA B 1 355 ? -14.398 9.531 24.078 1 75.06 355 ALA B CA 1
ATOM 7797 C C . ALA B 1 355 ? -15.656 9.562 24.953 1 75.06 355 ALA B C 1
ATOM 7799 O O . ALA B 1 355 ? -16.109 10.633 25.375 1 75.06 355 ALA B O 1
ATOM 7800 N N . LEU B 1 356 ? -16.156 8.422 25.25 1 71.88 356 LEU B N 1
ATOM 7801 C CA . LEU B 1 356 ? -17.344 8.32 26.094 1 71.88 356 LEU B CA 1
ATOM 7802 C C . LEU B 1 356 ? -17 8.68 27.547 1 71.88 356 LEU B C 1
ATOM 7804 O O . LEU B 1 356 ? -17.781 9.352 28.219 1 71.88 356 LEU B O 1
ATOM 7808 N N . MET B 1 357 ? -15.875 8.273 27.938 1 73.44 357 MET B N 1
ATOM 7809 C CA . MET B 1 357 ? -15.43 8.609 29.297 1 73.44 357 MET B CA 1
ATOM 7810 C C . MET B 1 357 ? -15.219 10.109 29.438 1 73.44 357 MET B C 1
ATOM 7812 O O . MET B 1 357 ? -15.492 10.68 30.5 1 73.44 357 MET B O 1
ATOM 7816 N N . ARG B 1 358 ? -14.891 10.742 28.406 1 71.75 358 ARG B N 1
ATOM 7817 C CA . ARG B 1 358 ? -14.688 12.188 28.406 1 71.75 358 ARG B CA 1
ATOM 7818 C C . ARG B 1 358 ? -16.031 12.922 28.453 1 71.75 358 ARG B C 1
ATOM 7820 O O . ARG B 1 358 ? -16.156 13.938 29.156 1 71.75 358 ARG B O 1
ATOM 7827 N N . SER B 1 359 ? -16.922 12.359 27.766 1 68.44 359 SER B N 1
ATOM 7828 C CA . SER B 1 359 ? -18.234 13 27.703 1 68.44 359 SER B CA 1
ATOM 7829 C C . SER B 1 359 ? -18.984 12.898 29.031 1 68.44 359 SER B C 1
ATOM 7831 O O . SER B 1 359 ? -19.781 13.773 29.375 1 68.44 359 SER B O 1
ATOM 7833 N N . THR B 1 360 ? -18.609 11.82 29.781 1 67.19 360 THR B N 1
ATOM 7834 C CA . THR B 1 360 ? -19.312 11.609 31.047 1 67.19 360 THR B CA 1
ATOM 7835 C C . THR B 1 360 ? -18.547 12.273 32.188 1 67.19 360 THR B C 1
ATOM 7837 O O . THR B 1 360 ? -19.016 12.273 33.344 1 67.19 360 THR B O 1
ATOM 7840 N N . GLY B 1 361 ? -17.422 12.914 31.812 1 66.44 361 GLY B N 1
ATOM 7841 C CA . GLY B 1 361 ? -16.656 13.633 32.812 1 66.44 361 GLY B CA 1
ATOM 7842 C C . GLY B 1 361 ? -15.727 12.734 33.625 1 66.44 361 GLY B C 1
ATOM 7843 O O . GLY B 1 361 ? -15.094 13.18 34.594 1 66.44 361 GLY B O 1
ATOM 7844 N N . LEU B 1 362 ? -15.734 11.508 33.281 1 69.25 362 LEU B N 1
ATOM 7845 C CA . LEU B 1 362 ? -14.852 10.586 34 1 69.25 362 LEU B CA 1
ATOM 7846 C C . LEU B 1 362 ? -13.391 10.906 33.688 1 69.25 362 LEU B C 1
ATOM 7848 O O . LEU B 1 362 ? -12.531 10.758 34.562 1 69.25 362 LEU B O 1
ATOM 7852 N N . VAL B 1 363 ? -13.219 11.352 32.438 1 69.94 363 VAL B N 1
ATOM 7853 C CA . VAL B 1 363 ? -11.883 11.773 32.031 1 69.94 363 VAL B CA 1
ATOM 7854 C C . VAL B 1 363 ? -11.914 13.234 31.594 1 69.94 363 VAL B C 1
ATOM 7856 O O . VAL B 1 363 ? -12.781 13.641 30.812 1 69.94 363 VAL B O 1
ATOM 7859 N N . GLN B 1 364 ? -11.07 13.93 32.156 1 65.62 364 GLN B N 1
ATOM 7860 C CA . GLN B 1 364 ? -11.016 15.352 31.844 1 65.62 364 GLN B CA 1
ATOM 7861 C C . GLN B 1 364 ? -10.453 15.57 30.438 1 65.62 364 GLN B C 1
ATOM 7863 O O . GLN B 1 364 ? -9.562 14.844 30 1 65.62 364 GLN B O 1
ATOM 7868 N N . PRO B 1 365 ? -11.148 16.406 29.812 1 64.06 365 PRO B N 1
ATOM 7869 C CA . PRO B 1 365 ? -10.633 16.719 28.484 1 64.06 365 PRO B CA 1
ATOM 7870 C C . PRO B 1 365 ? -9.188 17.203 28.5 1 64.06 365 PRO B C 1
ATOM 7872 O O . PRO B 1 365 ? -8.812 18 29.375 1 64.06 365 PRO B O 1
ATOM 7875 N N . ALA B 1 366 ? -8.242 16.359 27.938 1 64.62 366 ALA B N 1
ATOM 7876 C CA . ALA B 1 366 ? -6.84 16.734 27.766 1 64.62 366 ALA B CA 1
ATOM 7877 C C . ALA B 1 366 ? -6.48 16.828 26.281 1 64.62 366 ALA B C 1
ATOM 7879 O O . ALA B 1 366 ? -7.227 16.359 25.422 1 64.62 366 ALA B O 1
ATOM 7880 N N . THR B 1 367 ? -5.457 17.641 26.031 1 63.84 367 THR B N 1
ATOM 7881 C CA . THR B 1 367 ? -5.02 17.875 24.656 1 63.84 367 THR B CA 1
ATOM 7882 C C . THR B 1 367 ? -4.723 16.562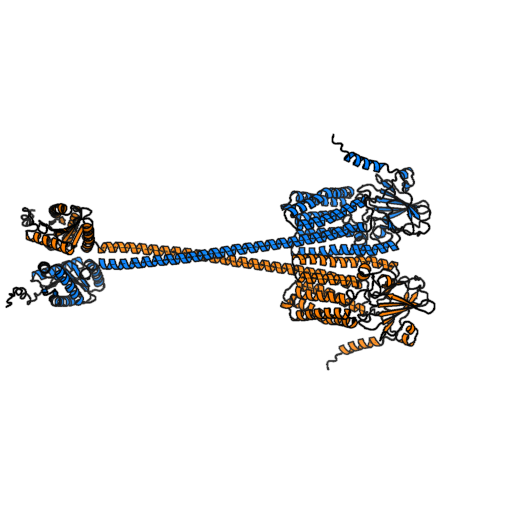 23.938 1 63.84 367 THR B C 1
ATOM 7884 O O . THR B 1 367 ? -5.078 16.375 22.781 1 63.84 367 THR B O 1
ATOM 7887 N N . TRP B 1 368 ? -4.262 15.656 24.703 1 67 368 TRP B N 1
ATOM 7888 C CA . TRP B 1 368 ? -3.828 14.422 24.047 1 67 368 TRP B CA 1
ATOM 7889 C C . TRP B 1 368 ? -5.023 13.539 23.703 1 67 368 TRP B C 1
ATOM 7891 O O . TRP B 1 368 ? -4.992 12.805 22.719 1 67 368 TRP B O 1
ATOM 7901 N N . ASN B 1 369 ? -6.078 13.648 24.406 1 71.06 369 ASN B N 1
ATOM 7902 C CA . ASN B 1 369 ? -7.207 12.742 24.188 1 71.06 369 ASN B CA 1
ATOM 7903 C C . ASN B 1 369 ? -8.031 13.148 22.969 1 71.06 369 ASN B C 1
ATOM 7905 O O . ASN B 1 369 ? -8.789 12.344 22.438 1 71.06 369 ASN B O 1
ATOM 7909 N N . ALA B 1 370 ? -7.762 14.422 22.547 1 71.5 370 ALA B N 1
ATOM 7910 C CA . ALA B 1 370 ? -8.547 14.883 21.406 1 71.5 370 ALA B CA 1
ATOM 7911 C C . ALA B 1 370 ? -8.055 14.234 20.109 1 71.5 370 ALA B C 1
ATOM 7913 O O . ALA B 1 370 ? -8.812 14.125 19.141 1 71.5 370 ALA B O 1
ATOM 7914 N N . TYR B 1 371 ? -6.887 13.625 20.156 1 81.69 371 TYR B N 1
ATOM 7915 C CA . TYR B 1 371 ? -6.305 13.125 18.906 1 81.69 371 TYR B CA 1
ATOM 7916 C C . TYR B 1 371 ? -6.305 11.602 18.891 1 81.69 371 TYR B C 1
ATOM 7918 O O . TYR B 1 371 ? -5.848 10.992 17.922 1 81.69 371 TYR B O 1
ATOM 7926 N N . VAL B 1 372 ? -6.906 11.078 19.875 1 85.62 372 VAL B N 1
ATOM 7927 C CA . VAL B 1 372 ? -6.832 9.625 19.984 1 85.62 372 VAL B CA 1
ATOM 7928 C C . VAL B 1 372 ? -7.699 8.977 18.922 1 85.62 372 VAL B C 1
ATOM 7930 O O . VAL B 1 372 ? -7.289 8.008 18.266 1 85.62 372 VAL B O 1
ATOM 7933 N N . PHE B 1 373 ? -8.812 9.562 18.688 1 88.38 373 PHE B N 1
ATOM 7934 C CA . PHE B 1 373 ? -9.727 8.945 17.734 1 88.38 373 PHE B CA 1
ATOM 7935 C C . PHE B 1 373 ? -9.164 9.039 16.328 1 88.38 373 PHE B C 1
ATOM 7937 O O . PHE B 1 373 ? -9.07 8.023 15.617 1 88.38 373 PHE B O 1
ATOM 7944 N N . PRO B 1 374 ? -8.758 10.172 15.875 1 91.5 374 PRO B N 1
ATOM 7945 C CA . PRO B 1 374 ? -8.164 10.227 14.539 1 91.5 374 PRO B CA 1
ATOM 7946 C C . PRO B 1 374 ? -6.938 9.328 14.391 1 91.5 374 PRO B C 1
ATOM 7948 O O . PRO B 1 374 ? -6.734 8.719 13.344 1 91.5 374 PRO B O 1
ATOM 7951 N N . LEU B 1 375 ? -6.16 9.234 15.391 1 91.25 375 LEU B N 1
ATOM 7952 C CA . LEU B 1 375 ? -4.988 8.359 15.367 1 91.25 375 LEU B CA 1
ATOM 7953 C C . LEU B 1 375 ? -5.402 6.898 15.25 1 91.25 375 LEU B C 1
ATOM 7955 O O . LEU B 1 375 ? -4.75 6.117 14.555 1 91.25 375 LEU B O 1
ATOM 7959 N N . ALA B 1 376 ? -6.43 6.605 15.953 1 92.56 376 ALA B N 1
ATOM 7960 C CA . ALA B 1 376 ? -6.941 5.238 15.898 1 92.56 376 ALA B CA 1
ATOM 7961 C C . ALA B 1 376 ? -7.449 4.902 14.492 1 92.56 376 ALA B C 1
ATOM 7963 O O . ALA B 1 376 ? -7.25 3.789 14.008 1 92.56 376 ALA B O 1
ATOM 7964 N N . VAL B 1 377 ? -8.094 5.828 13.898 1 93.25 377 VAL B N 1
ATOM 7965 C CA . VAL B 1 377 ? -8.609 5.621 12.547 1 93.25 377 VAL B CA 1
ATOM 7966 C C . VAL B 1 377 ? -7.453 5.41 11.578 1 93.25 377 VAL B C 1
ATOM 7968 O O . VAL B 1 377 ? -7.52 4.547 10.695 1 93.25 377 VAL B O 1
ATOM 7971 N N . ALA B 1 378 ? -6.453 6.188 11.719 1 94.12 378 ALA B N 1
ATOM 7972 C CA . ALA B 1 378 ? -5.273 6.02 10.875 1 94.12 378 ALA B CA 1
ATOM 7973 C C . ALA B 1 378 ? -4.645 4.645 11.078 1 94.12 378 ALA B C 1
ATOM 7975 O O . ALA B 1 378 ? -4.324 3.953 10.109 1 94.12 378 ALA B O 1
ATOM 7976 N N . ALA B 1 379 ? -4.508 4.266 12.258 1 93.31 379 ALA B N 1
ATOM 7977 C CA . ALA B 1 379 ? -3.92 2.967 12.578 1 93.31 379 ALA B CA 1
ATOM 7978 C C . ALA B 1 379 ? -4.781 1.827 12.047 1 93.31 379 ALA B C 1
ATOM 7980 O O . ALA B 1 379 ? -4.262 0.836 11.531 1 93.31 379 ALA B O 1
ATOM 7981 N N . GLU B 1 380 ? -6.023 1.997 12.258 1 94.12 380 GLU B N 1
ATOM 7982 C CA . GLU B 1 380 ? -6.949 0.996 11.734 1 94.12 380 GLU B CA 1
ATOM 7983 C C . GLU B 1 380 ? -6.82 0.861 10.219 1 94.12 380 GLU B C 1
ATOM 7985 O O . GLU B 1 380 ? -6.848 -0.25 9.688 1 94.12 380 GLU B O 1
ATOM 7990 N N . SER B 1 381 ? -6.738 2.006 9.555 1 94.12 381 SER B N 1
ATOM 7991 C CA . SER B 1 381 ? -6.605 1.985 8.102 1 94.12 381 SER B CA 1
ATOM 7992 C C . SER B 1 381 ? -5.34 1.247 7.676 1 94.12 381 SER B C 1
ATOM 7994 O O . SER B 1 381 ? -5.352 0.51 6.688 1 94.12 381 SER B O 1
ATOM 7996 N N . ILE B 1 382 ? -4.309 1.403 8.391 1 93 382 ILE B N 1
ATOM 7997 C CA . ILE B 1 382 ? -3.053 0.722 8.109 1 93 382 ILE B CA 1
ATOM 7998 C C . ILE B 1 382 ? -3.225 -0.783 8.305 1 93 382 ILE B C 1
ATOM 8000 O O . ILE B 1 382 ? -2.885 -1.572 7.418 1 93 382 ILE B O 1
ATOM 8004 N N . LEU B 1 383 ? -3.783 -1.155 9.391 1 93.44 383 LEU B N 1
ATOM 8005 C CA . LEU B 1 383 ? -3.924 -2.566 9.734 1 93.44 383 LEU B CA 1
ATOM 8006 C C . LEU B 1 383 ? -4.879 -3.268 8.773 1 93.44 383 LEU B C 1
ATOM 8008 O O . LEU B 1 383 ? -4.645 -4.414 8.383 1 93.44 383 LEU B O 1
ATOM 8012 N N . PHE B 1 384 ? -5.953 -2.57 8.43 1 94.94 384 PHE B N 1
ATOM 8013 C CA . PHE B 1 384 ? -6.887 -3.141 7.465 1 94.94 384 PHE B CA 1
ATOM 8014 C C . PHE B 1 384 ? -6.215 -3.328 6.109 1 94.94 384 PHE B C 1
ATOM 8016 O O . PHE B 1 384 ? -6.457 -4.32 5.422 1 94.94 384 PHE B O 1
ATOM 8023 N N . SER B 1 385 ? -5.434 -2.377 5.738 1 92.5 385 SER B N 1
ATOM 8024 C CA . SER B 1 385 ? -4.699 -2.504 4.484 1 92.5 385 SER B CA 1
ATOM 8025 C C . SER B 1 385 ? -3.738 -3.688 4.523 1 92.5 385 SER B C 1
ATOM 8027 O O . SER B 1 385 ? -3.574 -4.395 3.527 1 92.5 385 SER B O 1
ATOM 8029 N N . PHE B 1 386 ? -3.127 -3.938 5.645 1 91.44 386 PHE B N 1
ATOM 8030 C CA . PHE B 1 386 ? -2.252 -5.094 5.816 1 91.44 386 PHE B CA 1
ATOM 8031 C C . PHE B 1 386 ? -3.043 -6.391 5.703 1 91.44 386 PHE B C 1
ATOM 8033 O O . PHE B 1 386 ? -2.561 -7.367 5.125 1 91.44 386 PHE B O 1
ATOM 8040 N N . ALA B 1 387 ? -4.172 -6.359 6.289 1 93.12 387 ALA B N 1
ATOM 8041 C CA . ALA B 1 387 ? -5.02 -7.547 6.234 1 93.12 387 ALA B CA 1
ATOM 8042 C C . ALA B 1 387 ? -5.371 -7.898 4.789 1 93.12 387 ALA B C 1
ATOM 8044 O O . ALA B 1 387 ? -5.348 -9.07 4.41 1 93.12 387 ALA B O 1
ATOM 8045 N N . LEU B 1 388 ? -5.664 -6.879 4.039 1 91.69 388 LEU B N 1
ATOM 8046 C CA . LEU B 1 388 ? -6.008 -7.098 2.637 1 91.69 388 LEU B CA 1
ATOM 8047 C C . LEU B 1 388 ? -4.797 -7.602 1.854 1 91.69 388 LEU B C 1
ATOM 8049 O O . LEU B 1 388 ? -4.922 -8.508 1.03 1 91.69 388 LEU B O 1
ATOM 8053 N N . ALA B 1 389 ? -3.689 -7.004 2.102 1 86.94 389 ALA B N 1
ATOM 8054 C CA . ALA B 1 389 ? -2.467 -7.426 1.423 1 86.94 389 ALA B CA 1
ATOM 8055 C C . ALA B 1 389 ? -2.143 -8.883 1.739 1 86.94 389 ALA B C 1
ATOM 8057 O O . ALA B 1 389 ? -1.768 -9.648 0.849 1 86.94 389 ALA B O 1
ATOM 8058 N N . TYR B 1 390 ? -2.297 -9.242 2.912 1 88.5 390 TYR B N 1
ATOM 8059 C CA . TYR B 1 390 ? -2.035 -10.609 3.334 1 88.5 390 TYR B CA 1
ATOM 8060 C C . TYR B 1 390 ? -3.027 -11.578 2.699 1 88.5 390 TYR B C 1
ATOM 8062 O O . TYR B 1 390 ? -2.658 -12.68 2.291 1 88.5 390 TYR B O 1
ATOM 8070 N N . ARG B 1 391 ? -4.223 -11.18 2.674 1 88.94 391 ARG B N 1
ATOM 8071 C CA . ARG B 1 391 ? -5.258 -12 2.061 1 88.94 391 ARG B CA 1
ATOM 8072 C C . ARG B 1 391 ? -4.93 -12.297 0.602 1 88.94 391 ARG B C 1
ATOM 8074 O O . ARG B 1 391 ? -5.043 -13.445 0.155 1 88.94 391 ARG B O 1
ATOM 8081 N N . ILE B 1 392 ? -4.523 -11.312 -0.123 1 84 392 ILE B N 1
ATOM 8082 C CA . ILE B 1 392 ? -4.211 -11.492 -1.538 1 84 392 ILE B CA 1
ATOM 8083 C C . ILE B 1 392 ? -3.004 -12.414 -1.69 1 84 392 ILE B C 1
ATOM 8085 O O . ILE B 1 392 ? -2.967 -13.25 -2.59 1 84 392 ILE B O 1
ATOM 8089 N N . GLN B 1 393 ? -2.062 -12.234 -0.839 1 82.5 393 GLN B N 1
ATOM 8090 C CA . GLN B 1 393 ? -0.885 -13.094 -0.883 1 82.5 393 GLN B CA 1
ATOM 8091 C C . GLN B 1 393 ? -1.255 -14.547 -0.607 1 82.5 393 GLN B C 1
ATOM 8093 O O . GLN B 1 393 ? -0.749 -15.461 -1.266 1 82.5 393 GLN B O 1
ATOM 8098 N N . MET B 1 394 ? -2.104 -14.727 0.304 1 84.62 394 MET B N 1
ATOM 8099 C CA . MET B 1 394 ? -2.555 -16.062 0.654 1 84.62 394 MET B CA 1
ATOM 8100 C C . MET B 1 394 ? -3.324 -16.703 -0.501 1 84.62 394 MET B C 1
ATOM 8102 O O . MET B 1 394 ? -3.123 -17.875 -0.815 1 84.62 394 MET B O 1
ATOM 8106 N N . LEU B 1 395 ? -4.164 -15.992 -1.104 1 83.19 395 LEU B N 1
ATOM 8107 C CA . LEU B 1 395 ? -4.961 -16.5 -2.213 1 83.19 395 LEU B CA 1
ATOM 8108 C C . LEU B 1 395 ? -4.074 -16.859 -3.4 1 83.19 395 LEU B C 1
ATOM 8110 O O . LEU B 1 395 ? -4.285 -17.891 -4.051 1 83.19 395 LEU B O 1
ATOM 8114 N N . LYS B 1 396 ? -3.137 -16.078 -3.615 1 82.12 396 LYS B N 1
ATOM 8115 C CA . LYS B 1 396 ? -2.229 -16.328 -4.73 1 82.12 396 LYS B CA 1
ATOM 8116 C C . LYS B 1 396 ? -1.349 -17.547 -4.457 1 82.12 396 LYS B C 1
ATOM 8118 O O . LYS B 1 396 ? -1.072 -18.344 -5.363 1 82.12 396 LYS B O 1
ATOM 8123 N N . GLN B 1 397 ? -0.917 -17.672 -3.256 1 82.38 397 GLN B N 1
ATOM 8124 C CA . GLN B 1 397 ? -0.124 -18.844 -2.881 1 82.38 397 GLN B CA 1
ATOM 8125 C C . GLN B 1 397 ? -0.947 -20.125 -2.982 1 82.38 397 GLN B C 1
ATOM 8127 O O . GLN B 1 397 ? -0.446 -21.156 -3.432 1 82.38 397 GLN B O 1
ATOM 8132 N N . GLU B 1 398 ? -2.166 -20.031 -2.559 1 85 398 GLU B N 1
ATOM 8133 C CA . GLU B 1 398 ? -3.049 -21.188 -2.654 1 85 398 GLU B CA 1
ATOM 8134 C C . GLU B 1 398 ? -3.271 -21.594 -4.109 1 85 398 GLU B C 1
ATOM 8136 O O . GLU B 1 398 ? -3.291 -22.797 -4.43 1 85 398 GLU B O 1
ATOM 8141 N N . LYS B 1 399 ? -3.434 -20.672 -4.875 1 84.56 399 LYS B N 1
ATOM 8142 C CA . LYS B 1 399 ? -3.621 -20.969 -6.293 1 84.56 399 LYS B CA 1
ATOM 8143 C C . LYS B 1 399 ? -2.359 -21.578 -6.902 1 84.56 399 LYS B C 1
ATOM 8145 O O . LYS B 1 399 ? -2.438 -22.531 -7.68 1 84.56 399 LYS B O 1
ATOM 8150 N N . ALA B 1 400 ? -1.242 -21.094 -6.551 1 83.62 400 ALA B N 1
ATOM 8151 C CA . ALA B 1 400 ? 0.028 -21.625 -7.043 1 83.62 400 ALA B CA 1
ATOM 8152 C C . ALA B 1 400 ? 0.251 -23.047 -6.551 1 83.62 400 ALA B C 1
ATOM 8154 O O . ALA B 1 400 ? 0.737 -23.906 -7.301 1 83.62 400 ALA B O 1
ATOM 8155 N N . GLU B 1 401 ? -0.094 -23.281 -5.363 1 85.56 401 GLU B N 1
ATOM 8156 C CA . GLU B 1 401 ? 0.067 -24.625 -4.809 1 85.56 401 GLU B CA 1
ATOM 8157 C C . GLU B 1 401 ? -0.884 -25.625 -5.477 1 85.56 401 GLU B C 1
ATOM 8159 O O . GLU B 1 401 ? -0.519 -26.766 -5.723 1 85.56 401 GLU B O 1
ATOM 8164 N N . ALA B 1 402 ? -2.045 -25.172 -5.742 1 87.44 402 ALA B N 1
ATOM 8165 C CA . ALA B 1 402 ? -3 -26.031 -6.434 1 87.44 402 ALA B CA 1
ATOM 8166 C C . ALA B 1 402 ? -2.506 -26.375 -7.836 1 87.44 402 ALA B C 1
ATOM 8168 O O . ALA B 1 402 ? -2.645 -27.516 -8.281 1 87.44 402 ALA B O 1
ATOM 8169 N N . LEU B 1 403 ? -1.881 -25.453 -8.453 1 85.81 403 LEU B N 1
ATOM 8170 C CA . LEU B 1 403 ? -1.342 -25.688 -9.789 1 85.81 403 LEU B CA 1
ATOM 8171 C C . LEU B 1 403 ? -0.127 -26.609 -9.734 1 85.81 403 LEU B C 1
ATOM 8173 O O . LEU B 1 403 ? 0.057 -27.469 -10.609 1 85.81 403 LEU B O 1
ATOM 8177 N N . ARG B 1 404 ? 0.602 -26.562 -8.75 1 88.56 404 ARG B N 1
ATOM 8178 C CA . ARG B 1 404 ? 1.759 -27.438 -8.578 1 88.56 404 ARG B CA 1
ATOM 8179 C C . ARG B 1 404 ? 1.324 -28.875 -8.273 1 88.56 404 ARG B C 1
ATOM 8181 O O . ARG B 1 404 ? 1.931 -29.828 -8.758 1 88.56 404 ARG B O 1
ATOM 8188 N N . GLN B 1 405 ? 0.338 -29 -7.469 1 89.44 405 GLN B N 1
ATOM 8189 C CA . GLN B 1 405 ? -0.175 -30.344 -7.156 1 89.44 405 GLN B CA 1
ATOM 8190 C C . GLN B 1 405 ? -0.761 -31 -8.398 1 89.44 405 GLN B C 1
ATOM 8192 O O . GLN B 1 405 ? -0.545 -32.188 -8.625 1 89.44 405 GLN B O 1
ATOM 8197 N N . ALA B 1 406 ? -1.474 -30.172 -9.125 1 88 406 ALA B N 1
ATOM 8198 C CA . ALA B 1 406 ? -2.018 -30.703 -10.367 1 88 406 ALA B CA 1
ATOM 8199 C C . ALA B 1 406 ? -0.902 -31.141 -11.312 1 88 406 ALA B C 1
ATOM 8201 O O . ALA B 1 406 ? -1.014 -32.156 -11.984 1 88 406 ALA B O 1
ATOM 8202 N N . ASP B 1 407 ? 0.191 -30.453 -11.367 1 88.5 407 ASP B N 1
ATOM 8203 C CA . ASP B 1 407 ? 1.354 -30.766 -12.188 1 88.5 407 ASP B CA 1
ATOM 8204 C C . ASP B 1 407 ? 2.041 -32.031 -11.703 1 88.5 407 ASP B C 1
ATOM 8206 O O . ASP B 1 407 ? 2.445 -32.875 -12.516 1 88.5 407 ASP B O 1
ATOM 8210 N N . ARG B 1 408 ? 2.084 -32.25 -10.453 1 89.25 408 ARG B N 1
ATOM 8211 C CA . ARG B 1 408 ? 2.701 -33.438 -9.883 1 89.25 408 ARG B CA 1
ATOM 8212 C C . ARG B 1 408 ? 1.852 -34.688 -10.148 1 89.25 408 ARG B C 1
ATOM 8214 O O . ARG B 1 408 ? 2.383 -35.75 -10.461 1 89.25 408 ARG B O 1
ATOM 8221 N N . GLU B 1 409 ? 0.615 -34.562 -10.016 1 89.75 409 GLU B N 1
ATOM 8222 C CA . GLU B 1 409 ? -0.283 -35.688 -10.266 1 89.75 409 GLU B CA 1
ATOM 8223 C C . GLU B 1 409 ? -0.244 -36.125 -11.734 1 89.75 409 GLU B C 1
ATOM 8225 O O . GLU B 1 409 ? -0.23 -37.312 -12.039 1 89.75 409 GLU B O 1
ATOM 8230 N N . LYS B 1 410 ? -0.182 -35.188 -12.555 1 90 410 LYS B N 1
ATOM 8231 C CA . LYS B 1 410 ? -0.108 -35.531 -13.977 1 90 410 LYS B CA 1
ATOM 8232 C C . LYS B 1 410 ? 1.245 -36.125 -14.328 1 90 410 LYS B C 1
ATOM 8234 O O . LYS B 1 410 ? 1.326 -37.031 -15.172 1 90 410 LYS B O 1
ATOM 8239 N N . GLY B 1 411 ? 2.244 -35.625 -13.672 1 88.62 411 GLY B N 1
ATOM 8240 C CA . GLY B 1 411 ? 3.561 -36.219 -13.852 1 88.62 411 GLY B CA 1
ATOM 8241 C C . GLY B 1 411 ? 3.639 -37.656 -13.367 1 88.62 411 GLY B C 1
ATOM 8242 O O . GLY B 1 411 ? 4.23 -38.5 -14.031 1 88.62 411 GLY B O 1
ATOM 8243 N N . ALA B 1 412 ? 3.002 -37.969 -12.328 1 91.31 412 ALA B N 1
ATOM 8244 C CA . ALA B 1 412 ? 2.959 -39.312 -11.797 1 91.31 412 ALA B CA 1
ATOM 8245 C C . ALA B 1 412 ? 2.162 -40.25 -12.711 1 91.31 412 ALA B C 1
ATOM 8247 O O . ALA B 1 412 ? 2.533 -41.406 -12.914 1 91.31 412 ALA B O 1
ATOM 8248 N N . ARG B 1 413 ? 1.146 -39.625 -13.219 1 92 413 ARG B N 1
ATOM 8249 C CA . ARG B 1 413 ? 0.335 -40.406 -14.141 1 92 413 ARG B CA 1
ATOM 8250 C C . ARG B 1 413 ? 1.104 -40.719 -15.422 1 92 413 ARG B C 1
ATOM 8252 O O . ARG B 1 413 ? 0.987 -41.812 -15.984 1 92 413 ARG B O 1
ATOM 8259 N N . LEU B 1 414 ? 1.865 -39.875 -15.836 1 90.88 414 LEU B N 1
ATOM 8260 C CA . LEU B 1 414 ? 2.695 -40.062 -17.016 1 90.88 414 LEU B CA 1
ATOM 8261 C C . LEU B 1 414 ? 3.754 -41.125 -16.781 1 90.88 414 LEU B C 1
ATOM 8263 O O . LEU B 1 414 ? 3.996 -41.969 -17.641 1 90.88 414 LEU B O 1
ATOM 8267 N N . ALA B 1 415 ? 4.301 -41.094 -15.664 1 90.62 415 ALA B N 1
ATOM 8268 C CA . ALA B 1 415 ? 5.312 -42.094 -15.32 1 90.62 415 ALA B CA 1
ATOM 8269 C C . ALA B 1 415 ? 4.695 -43.5 -15.227 1 90.62 415 ALA B C 1
ATOM 8271 O O . ALA B 1 415 ? 5.301 -44.469 -15.672 1 90.62 415 ALA B O 1
ATOM 8272 N N . GLN B 1 416 ? 3.498 -43.594 -14.766 1 90.25 416 GLN B N 1
ATOM 8273 C CA . GLN B 1 416 ? 2.795 -44.875 -14.648 1 90.25 416 GLN B CA 1
ATOM 8274 C C . GLN B 1 416 ? 2.398 -45.406 -16.031 1 90.25 416 GLN B C 1
ATOM 8276 O O . GLN B 1 416 ? 2.535 -46.594 -16.297 1 90.25 416 GLN B O 1
ATOM 8281 N N . MET B 1 417 ? 1.964 -44.469 -16.844 1 88.69 417 MET B N 1
ATOM 8282 C CA . MET B 1 417 ? 1.56 -44.875 -18.188 1 88.69 417 MET B CA 1
ATOM 8283 C C . MET B 1 417 ? 2.766 -45.312 -19 1 88.69 417 MET B C 1
ATOM 8285 O O . MET B 1 417 ? 2.67 -46.281 -19.781 1 88.69 417 MET B O 1
ATOM 8289 N N . GLN B 1 418 ? 3.838 -44.781 -18.766 1 89.31 418 GLN B N 1
ATOM 8290 C CA . GLN B 1 418 ? 5.062 -45.156 -19.453 1 89.31 418 GLN B CA 1
ATOM 8291 C C . GLN B 1 418 ? 5.559 -46.531 -18.969 1 89.31 418 GLN B C 1
ATOM 8293 O O . GLN B 1 418 ? 5.984 -47.344 -19.766 1 89.31 418 GLN B O 1
ATOM 8298 N N . ALA B 1 419 ? 5.414 -46.719 -17.688 1 90.38 419 ALA B N 1
ATOM 8299 C CA . ALA B 1 419 ? 5.809 -48 -17.125 1 90.38 419 ALA B CA 1
ATOM 8300 C C . ALA B 1 419 ? 4.91 -49.125 -17.641 1 90.38 419 ALA B C 1
ATOM 8302 O O . ALA B 1 419 ? 5.387 -50.219 -17.969 1 90.38 419 ALA B O 1
ATOM 8303 N N . SER B 1 420 ? 3.678 -48.812 -17.75 1 87.25 420 SER B N 1
ATOM 8304 C CA . SER B 1 420 ? 2.725 -49.781 -18.25 1 87.25 420 SER B CA 1
ATOM 8305 C C . SER B 1 420 ? 2.965 -50.062 -19.734 1 87.25 420 SER B C 1
ATOM 8307 O O . SER B 1 420 ? 2.859 -51.219 -20.172 1 87.25 420 SER B O 1
ATOM 8309 N N . ALA B 1 421 ? 3.303 -49.062 -20.484 1 86.19 421 ALA B N 1
ATOM 8310 C CA . ALA B 1 421 ? 3.598 -49.219 -21.906 1 86.19 421 ALA B CA 1
ATOM 8311 C C . ALA B 1 421 ? 4.855 -50.062 -22.109 1 86.19 421 ALA B C 1
ATOM 8313 O O . ALA B 1 421 ? 4.902 -50.938 -23 1 86.19 421 ALA B O 1
ATOM 8314 N N . ASP B 1 422 ? 5.785 -49.906 -21.281 1 88.12 422 ASP B N 1
ATOM 8315 C CA . ASP B 1 422 ? 7.016 -50.688 -21.344 1 88.12 422 ASP B CA 1
ATOM 8316 C C . ASP B 1 422 ? 6.758 -52.156 -21 1 88.12 422 ASP B C 1
ATOM 8318 O O . ASP B 1 422 ? 7.289 -53.062 -21.641 1 88.12 422 ASP B O 1
ATOM 8322 N N . ASP B 1 423 ? 5.938 -52.312 -20.031 1 88.56 423 ASP B N 1
ATOM 8323 C CA . ASP B 1 423 ? 5.57 -53.656 -19.625 1 88.56 423 ASP B CA 1
ATOM 8324 C C . ASP B 1 423 ? 4.801 -54.375 -20.734 1 88.56 423 ASP B C 1
ATOM 8326 O O . ASP B 1 423 ? 5.035 -55.562 -21 1 88.56 423 ASP B O 1
ATOM 8330 N N . LEU B 1 424 ? 3.926 -53.625 -21.375 1 84.25 424 LEU B N 1
ATOM 8331 C CA . LEU B 1 424 ? 3.137 -54.219 -22.469 1 84.25 424 LEU B CA 1
ATOM 8332 C C . LEU B 1 424 ? 4.023 -54.562 -23.656 1 84.25 424 LEU B C 1
ATOM 8334 O O . LEU B 1 424 ? 3.848 -55.594 -24.281 1 84.25 424 LEU B O 1
ATOM 8338 N N . GLN B 1 425 ? 4.953 -53.781 -23.891 1 85.25 425 GLN B N 1
ATOM 8339 C CA . GLN B 1 425 ? 5.875 -54.031 -25 1 85.25 425 GLN B CA 1
ATOM 8340 C C . GLN B 1 425 ? 6.738 -55.25 -24.734 1 85.25 425 GLN B C 1
ATOM 8342 O O . GLN B 1 425 ? 6.992 -56.062 -25.641 1 85.25 425 GLN B O 1
ATOM 8347 N N . GLU B 1 426 ? 7.094 -55.406 -23.5 1 89.25 426 GLU B N 1
ATOM 8348 C CA . GLU B 1 426 ? 7.891 -56.562 -23.125 1 89.25 426 GLU B CA 1
ATOM 8349 C C . GLU B 1 426 ? 7.062 -57.844 -23.188 1 89.25 426 GLU B C 1
ATOM 8351 O O . GLU B 1 426 ? 7.535 -58.875 -23.672 1 89.25 426 GLU B O 1
ATOM 8356 N N . ALA B 1 427 ? 5.848 -57.75 -22.812 1 85.25 427 ALA B N 1
ATOM 8357 C CA . ALA B 1 427 ? 4.953 -58.906 -22.844 1 85.25 427 ALA B CA 1
ATOM 8358 C C . ALA B 1 427 ? 4.652 -59.312 -24.281 1 85.25 427 ALA B C 1
ATOM 8360 O O . ALA B 1 427 ? 4.602 -60.5 -24.594 1 85.25 427 ALA B O 1
ATOM 8361 N N . VAL B 1 428 ? 4.516 -58.344 -25.141 1 83 428 VAL B N 1
ATOM 8362 C CA . VAL B 1 428 ? 4.254 -58.625 -26.547 1 83 428 VAL B CA 1
ATOM 8363 C C . VAL B 1 428 ? 5.484 -59.25 -27.188 1 83 428 VAL B C 1
ATOM 8365 O O . VAL B 1 428 ? 5.367 -60.188 -27.984 1 83 428 VAL B O 1
ATOM 8368 N N . ARG B 1 429 ? 6.605 -58.844 -26.797 1 84.94 429 ARG B N 1
ATOM 8369 C CA . ARG B 1 429 ? 7.848 -59.375 -27.344 1 84.94 429 ARG B CA 1
ATOM 8370 C C . ARG B 1 429 ? 8.039 -60.812 -26.922 1 84.94 429 ARG B C 1
ATOM 8372 O O . ARG B 1 429 ? 8.383 -61.688 -27.734 1 84.94 429 ARG B O 1
ATOM 8379 N N . LEU B 1 430 ? 7.695 -61.156 -25.719 1 85.81 430 LEU B N 1
ATOM 8380 C CA . LEU B 1 430 ? 7.855 -62.5 -25.203 1 85.81 430 LEU B CA 1
ATOM 8381 C C . LEU B 1 430 ? 6.832 -63.469 -25.828 1 85.81 430 LEU B C 1
ATOM 8383 O O . LEU B 1 430 ? 7.176 -64.562 -26.219 1 85.81 430 LEU B O 1
ATOM 8387 N N . ARG B 1 431 ? 5.637 -62.938 -25.906 1 81.75 431 ARG B N 1
ATOM 8388 C CA . ARG B 1 431 ? 4.578 -63.75 -26.469 1 81.75 431 ARG B CA 1
ATOM 8389 C C . ARG B 1 431 ? 4.805 -64 -27.953 1 81.75 431 ARG B C 1
ATOM 8391 O O . ARG B 1 431 ? 4.551 -65.125 -28.453 1 81.75 431 ARG B O 1
ATOM 8398 N N . THR B 1 432 ? 5.305 -63.094 -28.719 1 81.5 432 THR B N 1
ATOM 8399 C CA . THR B 1 432 ? 5.602 -63.219 -30.141 1 81.5 432 THR B CA 1
ATOM 8400 C C . THR B 1 432 ? 6.754 -64.188 -30.344 1 81.5 432 THR B C 1
ATOM 8402 O O . THR B 1 432 ? 6.73 -65 -31.281 1 81.5 432 THR B O 1
ATOM 8405 N N . ALA B 1 433 ? 7.676 -64.25 -29.438 1 85.31 433 ALA B N 1
ATOM 8406 C CA . ALA B 1 433 ? 8.805 -65.125 -29.531 1 85.31 433 ALA B CA 1
ATOM 8407 C C . ALA B 1 433 ? 8.367 -66.562 -29.281 1 85.31 433 ALA B C 1
ATOM 8409 O O . ALA B 1 433 ? 8.812 -67.5 -29.953 1 85.31 433 ALA B O 1
ATOM 8410 N N . GLU B 1 434 ? 7.469 -66.75 -28.375 1 84.94 434 GLU B N 1
ATOM 8411 C CA . GLU B 1 434 ? 6.945 -68.062 -28.047 1 84.94 434 GLU B CA 1
ATOM 8412 C C . GLU B 1 434 ? 6.117 -68.625 -29.203 1 84.94 434 GLU B C 1
ATOM 8414 O O . GLU B 1 434 ? 6.238 -69.812 -29.547 1 84.94 434 GLU B O 1
ATOM 8419 N N . LEU B 1 435 ? 5.34 -67.75 -29.828 1 79.69 435 LEU B N 1
ATOM 8420 C CA . LEU B 1 435 ? 4.488 -68.188 -30.922 1 79.69 435 LEU B CA 1
ATOM 8421 C C . LEU B 1 435 ? 5.316 -68.5 -32.156 1 79.69 435 LEU B C 1
ATOM 8423 O O . LEU B 1 435 ? 5.02 -69.438 -32.906 1 79.69 435 LEU B O 1
ATOM 8427 N N . ALA B 1 436 ? 6.355 -67.75 -32.344 1 80.88 436 ALA B N 1
ATOM 8428 C CA . ALA B 1 436 ? 7.25 -68 -33.469 1 80.88 436 ALA B CA 1
ATOM 8429 C C . ALA B 1 436 ? 7.988 -69.312 -33.312 1 80.88 436 ALA B C 1
ATOM 8431 O O . ALA B 1 436 ? 8.141 -70.062 -34.281 1 80.88 436 ALA B O 1
ATOM 8432 N N . GLN B 1 437 ? 8.344 -69.625 -32.094 1 85.25 437 GLN B N 1
ATOM 8433 C CA . GLN B 1 437 ? 9.031 -70.875 -31.844 1 85.25 437 GLN B CA 1
ATOM 8434 C C . GLN B 1 437 ? 8.086 -72.062 -32 1 85.25 437 GLN B C 1
ATOM 8436 O O . GLN B 1 437 ? 8.461 -73.125 -32.594 1 85.25 437 GLN B O 1
ATOM 8441 N N . ALA B 1 438 ? 6.844 -71.875 -31.562 1 82.88 438 ALA B N 1
ATOM 8442 C CA . ALA B 1 438 ? 5.852 -72.938 -31.688 1 82.88 438 ALA B CA 1
ATOM 8443 C C . ALA B 1 438 ? 5.496 -73.188 -33.156 1 82.88 438 ALA B C 1
ATOM 8445 O O . ALA B 1 438 ? 5.336 -74.312 -33.562 1 82.88 438 ALA B O 1
ATOM 8446 N N . ASN B 1 439 ? 5.438 -72.125 -33.938 1 81.38 439 ASN B N 1
ATOM 8447 C CA . ASN B 1 439 ? 5.145 -72.25 -35.344 1 81.38 439 ASN B CA 1
ATOM 8448 C C . ASN B 1 439 ? 6.277 -72.938 -36.094 1 81.38 439 ASN B C 1
ATOM 8450 O O . ASN B 1 439 ? 6.031 -73.75 -37.031 1 81.38 439 ASN B O 1
ATOM 8454 N N . GLN B 1 440 ? 7.504 -72.688 -35.719 1 83.81 440 GLN B N 1
ATOM 8455 C CA . GLN B 1 440 ? 8.664 -73.312 -36.344 1 83.81 440 GLN B CA 1
ATOM 8456 C C . GLN B 1 440 ? 8.695 -74.812 -36.062 1 83.81 440 GLN B C 1
ATOM 8458 O O . GLN B 1 440 ? 8.969 -75.625 -36.969 1 83.81 440 GLN B O 1
ATOM 8463 N N . GLN B 1 441 ? 8.297 -75.188 -34.875 1 85.44 441 GLN B N 1
ATOM 8464 C CA . GLN B 1 441 ? 8.266 -76.562 -34.531 1 85.44 441 GLN B CA 1
ATOM 8465 C C . GLN B 1 441 ? 7.152 -77.312 -35.25 1 85.44 441 GLN B C 1
ATOM 8467 O O . GLN B 1 441 ? 7.344 -78.438 -35.719 1 85.44 441 GLN B O 1
ATOM 8472 N N . LEU B 1 442 ? 6.012 -76.688 -35.5 1 82.81 442 LEU B N 1
ATOM 8473 C CA . LEU B 1 442 ? 4.887 -77.25 -36.188 1 82.81 442 LEU B CA 1
ATOM 8474 C C . LEU B 1 442 ? 5.199 -77.438 -37.688 1 82.81 442 LEU B C 1
ATOM 8476 O O . LEU B 1 442 ? 4.836 -78.5 -38.281 1 82.81 442 LEU B O 1
ATOM 8480 N N . CYS B 1 443 ? 5.93 -76.562 -38.25 1 83.94 443 CYS B N 1
ATOM 8481 C CA . CYS B 1 443 ? 6.324 -76.688 -39.656 1 83.94 443 CYS B CA 1
ATOM 8482 C C . CYS B 1 443 ? 7.301 -77.812 -39.875 1 83.94 443 CYS B C 1
ATOM 8484 O O . CYS B 1 443 ? 7.199 -78.5 -40.875 1 83.94 443 CYS B O 1
ATOM 8486 N N . GLU B 1 444 ? 8.18 -78.062 -38.938 1 85.94 444 GLU B N 1
ATOM 8487 C CA . GLU B 1 444 ? 9.141 -79.125 -39.062 1 85.94 444 GLU B CA 1
ATOM 8488 C C . GLU B 1 444 ? 8.461 -80.5 -38.938 1 85.94 444 GLU B C 1
ATOM 8490 O O . GLU B 1 444 ? 8.773 -81.438 -39.688 1 85.94 444 GLU B O 1
ATOM 8495 N N . ARG B 1 445 ? 7.477 -80.562 -38.156 1 84.44 445 ARG B N 1
ATOM 8496 C CA . ARG B 1 445 ? 6.734 -81.812 -37.969 1 84.44 445 ARG B CA 1
ATOM 8497 C C . ARG B 1 445 ? 5.879 -82.125 -39.188 1 84.44 445 ARG B C 1
ATOM 8499 O O . ARG B 1 445 ? 5.758 -83.25 -39.594 1 84.44 445 ARG B O 1
ATOM 8506 N N . GLU B 1 446 ? 5.352 -81.125 -39.719 1 82.88 446 GLU B N 1
ATOM 8507 C CA . GLU B 1 446 ? 4.551 -81.25 -40.938 1 82.88 446 GLU B CA 1
ATOM 8508 C C . GLU B 1 446 ? 5.398 -81.812 -42.094 1 82.88 446 GLU B C 1
ATOM 8510 O O . GLU B 1 446 ? 4.969 -82.688 -42.844 1 82.88 446 GLU B O 1
ATOM 8515 N N . GLN B 1 447 ? 6.578 -81.25 -42.188 1 84.38 447 GLN B N 1
ATOM 8516 C CA . GLN B 1 447 ? 7.469 -81.688 -43.25 1 84.38 447 GLN B CA 1
ATOM 8517 C C . GLN B 1 447 ? 7.863 -83.188 -43.094 1 84.38 447 GLN B C 1
ATOM 8519 O O . GLN B 1 447 ? 7.91 -83.938 -44.062 1 84.38 447 GLN B O 1
ATOM 8524 N N . ARG B 1 448 ? 7.965 -83.688 -41.969 1 83.56 448 ARG B N 1
ATOM 8525 C CA . ARG B 1 448 ? 8.32 -85.062 -41.688 1 83.56 448 ARG B CA 1
ATOM 8526 C C . ARG B 1 448 ? 7.148 -86 -41.969 1 83.56 448 ARG B C 1
ATOM 8528 O O . ARG B 1 448 ? 7.336 -87.062 -42.531 1 83.56 448 ARG B O 1
ATOM 8535 N N . LEU B 1 449 ? 6.012 -85.562 -41.688 1 84 449 LEU B N 1
ATOM 8536 C CA . LEU B 1 449 ? 4.82 -86.375 -41.938 1 84 449 LEU B CA 1
ATOM 8537 C C . LEU B 1 449 ? 4.488 -86.438 -43.406 1 84 449 LEU B C 1
ATOM 8539 O O . LEU B 1 449 ? 4.055 -87.438 -43.906 1 84 449 LEU B O 1
ATOM 8543 N N . GLN B 1 450 ? 4.734 -85.375 -44.031 1 84.88 450 GLN B N 1
ATOM 8544 C CA . GLN B 1 450 ? 4.535 -85.375 -45.469 1 84.88 450 GLN B CA 1
ATOM 8545 C C . GLN B 1 450 ? 5.484 -86.312 -46.156 1 84.88 450 GLN B C 1
ATOM 8547 O O . GLN B 1 450 ? 5.074 -87.062 -47.031 1 84.88 450 GLN B O 1
ATOM 8552 N N . HIS B 1 451 ? 6.645 -86.312 -45.688 1 83.62 451 HIS B N 1
ATOM 8553 C CA . HIS B 1 451 ? 7.613 -87.25 -46.25 1 83.62 451 HIS B CA 1
ATOM 8554 C C . HIS B 1 451 ? 7.234 -88.688 -45.906 1 83.62 451 HIS B C 1
ATOM 8556 O O . HIS B 1 451 ? 7.312 -89.562 -46.781 1 83.62 451 HIS B O 1
ATOM 8562 N N . ALA B 1 452 ? 6.723 -89 -44.844 1 80.19 452 ALA B N 1
ATOM 8563 C CA . ALA B 1 452 ? 6.336 -90.312 -44.438 1 80.19 452 ALA B CA 1
ATOM 8564 C C . ALA B 1 452 ? 5.086 -90.812 -45.156 1 80.19 452 ALA B C 1
ATOM 8566 O O . ALA B 1 452 ? 4.922 -92 -45.406 1 80.19 452 ALA B O 1
ATOM 8567 N N . ALA B 1 453 ? 4.32 -89.875 -45.562 1 80.69 453 ALA B N 1
ATOM 8568 C CA . ALA B 1 453 ? 3.051 -90.25 -46.188 1 80.69 453 ALA B CA 1
ATOM 8569 C C . ALA B 1 453 ? 3.242 -90.5 -47.688 1 80.69 453 ALA B C 1
ATOM 8571 O O . ALA B 1 453 ? 2.457 -91.25 -48.281 1 80.69 453 ALA B O 1
ATOM 8572 N N . PHE B 1 454 ? 4.402 -90.062 -48.25 1 86.19 454 PHE B N 1
ATOM 8573 C CA . PHE B 1 454 ? 4.469 -90.062 -49.688 1 86.19 454 PHE B CA 1
ATOM 8574 C C . PHE B 1 454 ? 5.699 -90.875 -50.156 1 86.19 454 PHE B C 1
ATOM 8576 O O . PHE B 1 454 ? 5.941 -91 -51.344 1 86.19 454 PHE B O 1
ATOM 8583 N N . HIS B 1 455 ? 6.375 -91.5 -49.219 1 87.38 455 HIS B N 1
ATOM 8584 C CA . HIS B 1 455 ? 7.555 -92.25 -49.625 1 87.38 455 HIS B CA 1
ATOM 8585 C C . HIS B 1 455 ? 7.594 -93.562 -48.969 1 87.38 455 HIS B C 1
ATOM 8587 O O . HIS B 1 455 ? 7.105 -93.75 -47.844 1 87.38 455 HIS B O 1
ATOM 8593 N N . ASP B 1 456 ? 8.172 -94.5 -49.75 1 80.56 456 ASP B N 1
ATOM 8594 C CA . ASP B 1 456 ? 8.383 -95.812 -49.25 1 80.56 456 ASP B CA 1
ATOM 8595 C C . ASP B 1 456 ? 9.547 -95.875 -48.25 1 80.56 456 ASP B C 1
ATOM 8597 O O . ASP B 1 456 ? 10.633 -95.375 -48.562 1 80.56 456 ASP B O 1
ATOM 8601 N N . PRO B 1 457 ? 9.32 -96.375 -47.094 1 77.44 457 PRO B N 1
ATOM 8602 C CA . PRO B 1 457 ? 10.359 -96.312 -46.062 1 77.44 457 PRO B CA 1
ATOM 8603 C C . PRO B 1 457 ? 11.578 -97.188 -46.406 1 77.44 457 PRO B C 1
ATOM 8605 O O . PRO B 1 457 ? 12.688 -96.875 -45.969 1 77.44 457 PRO B O 1
ATOM 8608 N N . LEU B 1 458 ? 11.352 -98.25 -47.312 1 80.25 458 LEU B N 1
ATOM 8609 C CA . LEU B 1 458 ? 12.438 -99.188 -47.625 1 80.25 458 LEU B CA 1
ATOM 8610 C C . LEU B 1 458 ? 13.336 -98.625 -48.719 1 80.25 458 LEU B C 1
ATOM 8612 O O . LEU B 1 458 ? 14.555 -98.562 -48.594 1 80.25 458 LEU B O 1
ATOM 8616 N N . THR B 1 459 ? 12.758 -98.188 -49.781 1 89.06 459 THR B N 1
ATOM 8617 C CA . THR B 1 459 ? 13.523 -97.812 -50.938 1 89.06 459 THR B CA 1
ATOM 8618 C C . THR B 1 459 ? 13.594 -96.25 -51.062 1 89.06 459 THR B C 1
ATOM 8620 O O . THR B 1 459 ? 14.383 -95.75 -51.812 1 89.06 459 THR B O 1
ATOM 8623 N N . GLU B 1 460 ? 12.797 -95.562 -50.344 1 89.19 460 GLU B N 1
ATOM 8624 C CA . GLU B 1 460 ? 12.719 -94.125 -50.344 1 89.19 460 GLU B CA 1
ATOM 8625 C C . GLU B 1 460 ? 12.164 -93.625 -51.656 1 89.19 460 GLU B C 1
ATOM 8627 O O . GLU B 1 460 ? 12.266 -92.438 -51.938 1 89.19 460 GLU B O 1
ATOM 8632 N N . LEU B 1 461 ? 11.641 -94.438 -52.344 1 90.5 461 LEU B N 1
ATOM 8633 C CA . LEU B 1 461 ? 10.953 -94.062 -53.562 1 90.5 461 LEU B CA 1
ATOM 8634 C C . LEU B 1 461 ? 9.516 -93.625 -53.281 1 90.5 461 LEU B C 1
ATOM 8636 O O . LEU B 1 461 ? 8.961 -94 -52.25 1 90.5 461 LEU B O 1
ATOM 8640 N N . PRO B 1 462 ? 8.984 -92.812 -54.188 1 91.12 462 PRO B N 1
ATOM 8641 C CA . PRO B 1 462 ? 7.559 -92.5 -54.062 1 91.12 462 PRO B CA 1
ATOM 8642 C C . PRO B 1 462 ? 6.707 -93.75 -53.938 1 91.12 462 PRO B C 1
ATOM 8644 O O . PRO B 1 462 ? 7.023 -94.812 -54.562 1 91.12 462 PRO B O 1
ATOM 8647 N N . ASN B 1 463 ? 5.742 -93.562 -53.062 1 85.44 463 ASN B N 1
ATOM 8648 C CA . ASN B 1 463 ? 4.871 -94.75 -52.875 1 85.44 463 ASN B CA 1
ATOM 8649 C C . ASN B 1 463 ? 3.676 -94.688 -53.844 1 85.44 463 ASN B C 1
ATOM 8651 O O . ASN B 1 463 ? 3.586 -93.812 -54.688 1 85.44 463 ASN B O 1
ATOM 8655 N N . ARG B 1 464 ? 2.873 -95.75 -53.812 1 81.38 464 ARG B N 1
ATOM 8656 C CA . ARG B 1 464 ? 1.716 -95.875 -54.688 1 81.38 464 ARG B CA 1
ATOM 8657 C C . ARG B 1 464 ? 0.841 -94.688 -54.625 1 81.38 464 ARG B C 1
ATOM 8659 O O . ARG B 1 464 ? 0.351 -94.188 -55.656 1 81.38 464 ARG B O 1
ATOM 8666 N N . ARG B 1 465 ? 0.7 -94.125 -53.375 1 79.31 465 ARG B N 1
ATOM 8667 C CA . ARG B 1 465 ? -0.127 -92.938 -53.219 1 79.31 465 ARG B CA 1
ATOM 8668 C C . ARG B 1 465 ? 0.445 -91.75 -54 1 79.31 465 ARG B C 1
ATOM 8670 O O . ARG B 1 465 ? -0.291 -91 -54.688 1 79.31 465 ARG B O 1
ATOM 8677 N N . TYR B 1 466 ? 1.68 -91.625 -53.812 1 87.69 466 TYR B N 1
ATOM 8678 C CA . TYR B 1 466 ? 2.346 -90.562 -54.531 1 87.69 466 TYR B CA 1
ATOM 8679 C C . TYR B 1 466 ? 2.262 -90.75 -56.031 1 87.69 466 TYR B C 1
ATOM 8681 O O . TYR B 1 466 ? 2.086 -89.812 -56.781 1 87.69 466 TYR B O 1
ATOM 8689 N N . LEU B 1 467 ? 2.387 -91.812 -56.406 1 89.25 467 LEU B N 1
ATOM 8690 C CA . LEU B 1 467 ? 2.297 -92.125 -57.812 1 89.25 467 LEU B CA 1
ATOM 8691 C C . LEU B 1 467 ? 0.93 -91.75 -58.375 1 89.25 467 LEU B C 1
ATOM 8693 O O . LEU B 1 467 ? 0.839 -91.125 -59.438 1 89.25 467 LEU B O 1
ATOM 8697 N N . ILE B 1 468 ? -0.062 -92.188 -57.688 1 86 468 ILE B N 1
ATOM 8698 C CA . ILE B 1 468 ? -1.42 -91.875 -58.125 1 86 468 ILE B CA 1
ATOM 8699 C C . ILE B 1 468 ? -1.623 -90.375 -58.25 1 86 468 ILE B C 1
ATOM 8701 O O . ILE B 1 468 ? -2.131 -89.875 -59.25 1 86 468 ILE B O 1
ATOM 8705 N N . GLU B 1 469 ? -1.161 -89.75 -57.188 1 86 469 GLU B N 1
ATOM 8706 C CA . GLU B 1 469 ? -1.332 -88.312 -57.156 1 86 469 GLU B CA 1
ATOM 8707 C C . GLU B 1 469 ? -0.573 -87.625 -58.312 1 86 469 GLU B C 1
ATOM 8709 O O . GLU B 1 469 ? -1.11 -86.75 -59 1 86 469 GLU B O 1
ATOM 8714 N N . ARG B 1 470 ? 0.582 -88.062 -58.5 1 90.31 470 ARG B N 1
ATOM 8715 C CA . ARG B 1 470 ? 1.423 -87.5 -59.562 1 90.31 470 ARG B CA 1
ATOM 8716 C C . ARG B 1 470 ? 0.913 -87.875 -60.938 1 90.31 470 ARG B C 1
ATOM 8718 O O . ARG B 1 470 ? 1.048 -87.125 -61.875 1 90.31 470 ARG B O 1
ATOM 8725 N N . ALA B 1 471 ? 0.445 -88.938 -61.031 1 91 471 ALA B N 1
ATOM 8726 C CA . ALA B 1 471 ? -0.08 -89.438 -62.312 1 91 471 ALA B CA 1
ATOM 8727 C C . ALA B 1 471 ? -1.323 -88.625 -62.719 1 91 471 ALA B C 1
ATOM 8729 O O . ALA B 1 471 ? -1.492 -88.312 -63.875 1 91 471 ALA B O 1
ATOM 8730 N N . GLU B 1 472 ? -2.17 -88.438 -61.812 1 89.5 472 GLU B N 1
ATOM 8731 C CA . GLU B 1 472 ? -3.365 -87.625 -62.094 1 89.5 472 GLU B CA 1
ATOM 8732 C C . GLU B 1 472 ? -3 -86.25 -62.594 1 89.5 472 GLU B C 1
ATOM 8734 O O . GLU B 1 472 ? -3.598 -85.688 -63.531 1 89.5 472 GLU B O 1
ATOM 8739 N N . VAL B 1 473 ? -2.072 -85.75 -61.938 1 89.06 473 VAL B N 1
ATOM 8740 C CA . VAL B 1 473 ? -1.603 -84.438 -62.344 1 89.06 473 VAL B CA 1
ATOM 8741 C C . VAL B 1 473 ? -0.974 -84.5 -63.719 1 89.06 473 VAL B C 1
ATOM 8743 O O . VAL B 1 473 ? -1.22 -83.625 -64.562 1 89.06 473 VAL B O 1
ATOM 8746 N N . ALA B 1 474 ? -0.189 -85.438 -63.969 1 91.06 474 ALA B N 1
ATOM 8747 C CA . ALA B 1 474 ? 0.495 -85.625 -65.25 1 91.06 474 ALA B CA 1
ATOM 8748 C C . ALA B 1 474 ? -0.506 -85.812 -66.375 1 91.06 474 ALA B C 1
ATOM 8750 O O . ALA B 1 474 ? -0.324 -85.312 -67.5 1 91.06 474 ALA B O 1
ATOM 8751 N N . LEU B 1 475 ? -1.504 -86.562 -66.125 1 92 475 LEU B N 1
ATOM 8752 C CA . LEU B 1 475 ? -2.537 -86.812 -67.125 1 92 475 LEU B CA 1
ATOM 8753 C C . LEU B 1 475 ? -3.309 -85.562 -67.5 1 92 475 LEU B C 1
ATOM 8755 O O . LEU B 1 475 ? -3.613 -85.312 -68.625 1 92 475 LEU B O 1
ATOM 8759 N N . ALA B 1 476 ? -3.627 -84.812 -66.438 1 91.62 476 ALA B N 1
ATOM 8760 C CA . ALA B 1 476 ? -4.32 -83.562 -66.625 1 91.62 476 ALA B CA 1
ATOM 8761 C C . ALA B 1 476 ? -3.467 -82.562 -67.438 1 91.62 476 ALA B C 1
ATOM 8763 O O . ALA B 1 476 ? -3.969 -81.938 -68.375 1 91.62 476 ALA B O 1
ATOM 8764 N N . ASP B 1 477 ? -2.281 -82.5 -67.188 1 91.69 477 ASP B N 1
ATOM 8765 C CA . ASP B 1 477 ? -1.343 -81.688 -67.875 1 91.69 477 ASP B CA 1
ATOM 8766 C C . ASP B 1 477 ? -1.188 -82.125 -69.375 1 91.69 477 ASP B C 1
ATOM 8768 O O . ASP B 1 477 ? -1.097 -81.312 -70.25 1 91.69 477 ASP B O 1
ATOM 8772 N N . ALA B 1 478 ? -1.036 -83.312 -69.562 1 92.56 478 ALA B N 1
ATOM 8773 C CA . ALA B 1 478 ? -0.89 -83.938 -70.938 1 92.56 478 ALA B CA 1
ATOM 8774 C C . ALA B 1 478 ? -2.113 -83.625 -71.812 1 92.56 478 ALA B C 1
ATOM 8776 O O . ALA B 1 478 ? -1.988 -83.375 -73 1 92.56 478 ALA B O 1
ATOM 8777 N N . GLN B 1 479 ? -3.203 -83.688 -71.188 1 91.5 479 GLN B N 1
ATOM 8778 C CA . GLN B 1 479 ? -4.441 -83.375 -71.875 1 91.5 479 GLN B CA 1
ATOM 8779 C C . GLN B 1 479 ? -4.43 -81.938 -72.375 1 91.5 479 GLN B C 1
ATOM 8781 O O . GLN B 1 479 ? -4.836 -81.625 -73.5 1 91.5 479 GLN B O 1
ATOM 8786 N N . ARG B 1 480 ? -3.936 -81.125 -71.5 1 91.5 480 ARG B N 1
ATOM 8787 C CA . ARG B 1 480 ? -3.914 -79.688 -71.812 1 91.5 480 ARG B CA 1
ATOM 8788 C C . ARG B 1 480 ? -2.883 -79.375 -72.938 1 91.5 480 ARG B C 1
ATOM 8790 O O . ARG B 1 480 ? -3.119 -78.562 -73.812 1 91.5 480 ARG B O 1
ATOM 8797 N N . ARG B 1 481 ? -1.836 -80 -72.875 1 92.88 481 ARG B N 1
ATOM 8798 C CA . ARG B 1 481 ? -0.722 -79.688 -73.75 1 92.88 481 ARG B CA 1
ATOM 8799 C C . ARG B 1 481 ? -0.716 -80.562 -75 1 92.88 481 ARG B C 1
ATOM 8801 O O . ARG B 1 481 ? 0.074 -80.375 -75.938 1 92.88 481 ARG B O 1
ATOM 8808 N N . GLY B 1 482 ? -1.516 -81.5 -75.062 1 89.44 482 GLY B N 1
ATOM 8809 C CA . GLY B 1 482 ? -1.565 -82.438 -76.188 1 89.44 482 GLY B CA 1
ATOM 8810 C C . GLY B 1 482 ? -0.395 -83.375 -76.188 1 89.44 482 GLY B C 1
ATOM 8811 O O . GLY B 1 482 ? 0.17 -83.688 -77.25 1 89.44 482 GLY B O 1
ATOM 8812 N N . GLU B 1 483 ? 0.03 -83.75 -75.062 1 92.31 483 GLU B N 1
ATOM 8813 C CA . GLU B 1 483 ? 1.166 -84.688 -74.938 1 92.31 483 GLU B CA 1
ATOM 8814 C C . GLU B 1 483 ? 0.709 -86.062 -74.5 1 92.31 483 GLU B C 1
ATOM 8816 O O . GLU B 1 483 ? -0.488 -86.312 -74.375 1 92.31 483 GLU B O 1
ATOM 8821 N N . SER B 1 484 ? 1.663 -87.062 -74.562 1 91.06 484 SER B N 1
ATOM 8822 C CA . SER B 1 484 ? 1.353 -88.438 -74.125 1 91.06 484 SER B CA 1
ATOM 8823 C C . SER B 1 484 ? 2.027 -88.812 -72.812 1 91.06 484 SER B C 1
ATOM 8825 O O . SER B 1 484 ? 2.992 -88.125 -72.375 1 91.06 484 SER B O 1
ATOM 8827 N N . VAL B 1 485 ? 1.439 -89.688 -72 1 94 485 VAL B N 1
ATOM 8828 C CA . VAL B 1 485 ? 1.999 -90.188 -70.75 1 94 485 VAL B CA 1
ATOM 8829 C C . VAL B 1 485 ? 2.082 -91.75 -70.875 1 94 485 VAL B C 1
ATOM 8831 O O . VAL B 1 485 ? 1.188 -92.375 -71.375 1 94 485 VAL B O 1
ATOM 8834 N N . ALA B 1 486 ? 3.148 -92.312 -70.438 1 94.88 486 ALA B N 1
ATOM 8835 C CA . ALA B 1 486 ? 3.332 -93.75 -70.438 1 94.88 486 ALA B CA 1
ATOM 8836 C C . ALA B 1 486 ? 3.467 -94.25 -69 1 94.88 486 ALA B C 1
ATOM 8838 O O . ALA B 1 486 ? 4.113 -93.625 -68.188 1 94.88 486 ALA B O 1
ATOM 8839 N N . LEU B 1 487 ? 2.785 -95.312 -68.625 1 95.25 487 LEU B N 1
ATOM 8840 C CA . LEU B 1 487 ? 2.934 -96 -67.375 1 95.25 487 LEU B CA 1
ATOM 8841 C C . LEU B 1 487 ? 3.537 -97.375 -67.562 1 95.25 487 LEU B C 1
ATOM 8843 O O . LEU B 1 487 ? 3.021 -98.188 -68.375 1 95.25 487 LEU B O 1
ATOM 8847 N N . MET B 1 488 ? 4.645 -97.625 -66.938 1 95.38 488 MET B N 1
ATOM 8848 C CA . MET B 1 488 ? 5.301 -98.938 -66.938 1 95.38 488 MET B CA 1
ATOM 8849 C C . MET B 1 488 ? 5.242 -99.625 -65.625 1 95.38 488 MET B C 1
ATOM 8851 O O . MET B 1 488 ? 5.598 -99.062 -64.562 1 95.38 488 MET B O 1
ATOM 8855 N N . LEU B 1 489 ? 4.777 -100.812 -65.625 1 94.06 489 LEU B N 1
ATOM 8856 C CA . LEU B 1 489 ? 4.82 -101.625 -64.438 1 94.06 489 LEU B CA 1
ATOM 8857 C C . LEU B 1 489 ? 5.941 -102.625 -64.5 1 94.06 489 LEU B C 1
ATOM 8859 O O . LEU B 1 489 ? 6.094 -103.312 -65.5 1 94.06 489 LEU B O 1
ATOM 8863 N N . VAL B 1 490 ? 6.742 -102.625 -63.438 1 94 490 VAL B N 1
ATOM 8864 C CA . VAL B 1 490 ? 7.91 -103.5 -63.406 1 94 490 VAL B CA 1
ATOM 8865 C C . VAL B 1 490 ? 7.77 -104.5 -62.25 1 94 490 VAL B C 1
ATOM 8867 O O . VAL B 1 490 ? 7.508 -104.125 -61.094 1 94 490 VAL B O 1
ATOM 8870 N N . ASP B 1 491 ? 7.902 -105.625 -62.438 1 90.12 491 ASP B N 1
ATOM 8871 C CA . ASP B 1 491 ? 7.848 -106.688 -61.406 1 90.12 491 ASP B CA 1
ATOM 8872 C C . ASP B 1 491 ? 9.109 -107.562 -61.438 1 90.12 491 ASP B C 1
ATOM 8874 O O . ASP B 1 491 ? 9.625 -107.875 -62.5 1 90.12 491 ASP B O 1
ATOM 8878 N N . LEU B 1 492 ? 9.555 -107.938 -60.281 1 90.5 492 LEU B N 1
ATOM 8879 C CA . LEU B 1 492 ? 10.711 -108.812 -60.156 1 90.5 492 LEU B CA 1
ATOM 8880 C C . LEU B 1 492 ? 10.297 -110.25 -60.281 1 90.5 492 LEU B C 1
ATOM 8882 O O . LEU B 1 492 ? 9.438 -110.75 -59.562 1 90.5 492 LEU B O 1
ATOM 8886 N N . ASP B 1 493 ? 11 -110.938 -61.219 1 85.56 493 ASP B N 1
ATOM 8887 C CA . ASP B 1 493 ? 10.688 -112.375 -61.469 1 85.56 493 ASP B CA 1
ATOM 8888 C C . ASP B 1 493 ? 11.297 -113.25 -60.406 1 85.56 493 ASP B C 1
ATOM 8890 O O . ASP B 1 493 ? 12.477 -113.125 -60.062 1 85.56 493 ASP B O 1
ATOM 8894 N N . HIS B 1 494 ? 10.547 -114.188 -59.812 1 79.56 494 HIS B N 1
ATOM 8895 C CA . HIS B 1 494 ? 10.977 -115.188 -58.844 1 79.56 494 HIS B CA 1
ATOM 8896 C C . HIS B 1 494 ? 11.648 -114.5 -57.656 1 79.56 494 HIS B C 1
ATOM 8898 O O . HIS B 1 494 ? 12.742 -114.938 -57.25 1 79.56 494 HIS B O 1
ATOM 8904 N N . PHE B 1 495 ? 11.039 -113.438 -57.156 1 84.06 495 PHE B N 1
ATOM 8905 C CA . PHE B 1 495 ? 11.562 -112.75 -56 1 84.06 495 PHE B CA 1
ATOM 8906 C C . PHE B 1 495 ? 11.32 -113.5 -54.719 1 84.06 495 PHE B C 1
ATOM 8908 O O . PHE B 1 495 ? 12.156 -113.5 -53.812 1 84.06 495 PHE B O 1
ATOM 8915 N N . LYS B 1 496 ? 10.281 -114.25 -54.656 1 74.44 496 LYS B N 1
ATOM 8916 C CA . LYS B 1 496 ? 9.914 -114.938 -53.438 1 74.44 496 LYS B CA 1
ATOM 8917 C C . LYS B 1 496 ? 10.961 -116 -53.125 1 74.44 496 LYS B C 1
ATOM 8919 O O . LYS B 1 496 ? 11.328 -116.188 -51.938 1 74.44 496 LYS B O 1
ATOM 8924 N N . PRO B 1 497 ? 11.477 -116.688 -54.062 1 76.12 497 PRO B N 1
ATOM 8925 C CA . PRO B 1 497 ? 12.523 -117.688 -53.75 1 76.12 497 PRO B CA 1
ATOM 8926 C C . PRO B 1 497 ? 13.766 -117.062 -53.125 1 76.12 497 PRO B C 1
ATOM 8928 O O . PRO B 1 497 ? 14.461 -117.688 -52.344 1 76.12 497 PRO B O 1
ATOM 8931 N N . ILE B 1 498 ? 14.023 -115.938 -53.469 1 82.25 498 ILE B N 1
ATOM 8932 C CA . ILE B 1 498 ? 15.156 -115.188 -52.875 1 82.25 498 ILE B CA 1
ATOM 8933 C C . ILE B 1 498 ? 14.914 -115 -51.375 1 82.25 498 ILE B C 1
ATOM 8935 O O . ILE B 1 498 ? 15.797 -115.188 -50.562 1 82.25 498 ILE B O 1
ATOM 8939 N N . ASN B 1 499 ? 13.773 -114.562 -51.062 1 74.44 499 ASN B N 1
ATOM 8940 C CA . ASN B 1 499 ? 13.398 -114.375 -49.656 1 74.44 499 ASN B CA 1
ATOM 8941 C C . ASN B 1 499 ? 13.453 -115.75 -48.875 1 74.44 499 ASN B C 1
ATOM 8943 O O . ASN B 1 499 ? 13.898 -115.75 -47.719 1 74.44 499 ASN B O 1
ATOM 8947 N N . ASP B 1 500 ? 13.055 -116.75 -49.531 1 67.75 500 ASP B N 1
ATOM 8948 C CA . ASP B 1 500 ? 12.938 -118.062 -48.906 1 67.75 500 ASP B CA 1
ATOM 8949 C C . ASP B 1 500 ? 14.312 -118.688 -48.656 1 67.75 500 ASP B C 1
ATOM 8951 O O . ASP B 1 500 ? 14.539 -119.312 -47.625 1 67.75 500 ASP B O 1
ATOM 8955 N N . ARG B 1 501 ? 15.07 -118.375 -49.531 1 73.38 501 ARG B N 1
ATOM 8956 C CA . ARG B 1 501 ? 16.375 -119.062 -49.5 1 73.38 501 ARG B CA 1
ATOM 8957 C C . ARG B 1 501 ? 17.375 -118.25 -48.688 1 73.38 501 ARG B C 1
ATOM 8959 O O . ARG B 1 501 ? 18.203 -118.75 -47.969 1 73.38 501 ARG B O 1
ATOM 8966 N N . TYR B 1 502 ? 17.281 -116.938 -48.906 1 80 502 TYR B N 1
ATOM 8967 C CA . TYR B 1 502 ? 18.344 -116.125 -48.344 1 80 502 TYR B CA 1
ATOM 8968 C C . TYR B 1 502 ? 17.828 -115.25 -47.25 1 80 502 TYR B C 1
ATOM 8970 O O . TYR B 1 502 ? 18.594 -114.5 -46.594 1 80 502 TYR B O 1
ATOM 8978 N N . GLY B 1 503 ? 16.672 -115.25 -47.094 1 74.75 503 GLY B N 1
ATOM 8979 C CA . GLY B 1 503 ? 16.078 -114.438 -46.031 1 74.75 503 GLY B CA 1
ATOM 8980 C C . GLY B 1 503 ? 15.508 -113.125 -46.531 1 74.75 503 GLY B C 1
ATOM 8981 O O . GLY B 1 503 ? 15.828 -112.688 -47.625 1 74.75 503 GLY B O 1
ATOM 8982 N N . HIS B 1 504 ? 14.75 -112.438 -45.656 1 74.5 504 HIS B N 1
ATOM 8983 C CA . HIS B 1 504 ? 14.07 -111.188 -46 1 74.5 504 HIS B CA 1
ATOM 8984 C C . HIS B 1 504 ? 15.047 -110 -46.125 1 74.5 504 HIS B C 1
ATOM 8986 O O . HIS B 1 504 ? 14.805 -109.062 -46.844 1 74.5 504 HIS B O 1
ATOM 8992 N N . ASP B 1 505 ? 16.062 -110.062 -45.438 1 80 505 ASP B N 1
ATOM 8993 C CA . ASP B 1 505 ? 17.078 -109 -45.531 1 80 505 ASP B CA 1
ATOM 8994 C C . ASP B 1 505 ? 17.688 -108.938 -46.938 1 80 505 ASP B C 1
ATOM 8996 O O . ASP B 1 505 ? 18 -107.875 -47.438 1 80 505 ASP B O 1
ATOM 9000 N N . ALA B 1 506 ? 17.859 -110.188 -47.406 1 82.5 506 ALA B N 1
ATOM 9001 C CA . ALA B 1 506 ? 18.375 -110.25 -48.75 1 82.5 506 ALA B CA 1
ATOM 9002 C C . ALA B 1 506 ? 17.391 -109.688 -49.75 1 82.5 506 ALA B C 1
ATOM 9004 O O . ALA B 1 506 ? 17.781 -109 -50.719 1 82.5 506 ALA B O 1
ATOM 9005 N N . GLY B 1 507 ? 16.188 -109.938 -49.469 1 84.12 507 GLY B N 1
ATOM 9006 C CA . GLY B 1 507 ? 15.148 -109.375 -50.312 1 84.12 507 GLY B CA 1
ATOM 9007 C C . GLY B 1 507 ? 15.078 -107.875 -50.188 1 84.12 507 GLY B C 1
ATOM 9008 O O . GLY B 1 507 ? 14.945 -107.188 -51.219 1 84.12 507 GLY B O 1
ATOM 9009 N N . ASP B 1 508 ? 15.18 -107.375 -49.062 1 82.06 508 ASP B N 1
ATOM 9010 C CA . ASP B 1 508 ? 15.156 -105.938 -48.844 1 82.06 508 ASP B CA 1
ATOM 9011 C C . ASP B 1 508 ? 16.328 -105.25 -49.562 1 82.06 508 ASP B C 1
ATOM 9013 O O . ASP B 1 508 ? 16.156 -104.188 -50.156 1 82.06 508 ASP B O 1
ATOM 9017 N N . LEU B 1 509 ? 17.422 -105.812 -49.438 1 89 509 LEU B N 1
ATOM 9018 C CA . LEU B 1 509 ? 18.594 -105.312 -50.094 1 89 509 LEU B CA 1
ATOM 9019 C C . LEU B 1 509 ? 18.391 -105.25 -51.625 1 89 509 LEU B C 1
ATOM 9021 O O . LEU B 1 509 ? 18.781 -104.312 -52.281 1 89 509 LEU B O 1
ATOM 9025 N N . MET B 1 510 ? 17.828 -106.312 -52.062 1 90.88 510 MET B N 1
ATOM 9026 C CA . MET B 1 510 ? 17.547 -106.375 -53.5 1 90.88 510 MET B CA 1
ATOM 9027 C C . MET B 1 510 ? 16.594 -105.312 -53.938 1 90.88 510 MET B C 1
ATOM 9029 O O . MET B 1 510 ? 16.844 -104.625 -54.906 1 90.88 510 MET B O 1
ATOM 9033 N N . LEU B 1 511 ? 15.586 -105.188 -53.188 1 90.31 511 LEU B N 1
ATOM 9034 C CA . LEU B 1 511 ? 14.594 -104.125 -53.5 1 90.31 511 LEU B CA 1
ATOM 9035 C C . LEU B 1 511 ? 15.219 -102.75 -53.469 1 90.31 511 LEU B C 1
ATOM 9037 O O . LEU B 1 511 ? 14.938 -101.938 -54.344 1 90.31 511 LEU B O 1
ATOM 9041 N N . ARG B 1 512 ? 15.969 -102.438 -52.531 1 92.19 512 ARG B N 1
ATOM 9042 C CA . ARG B 1 512 ? 16.656 -101.125 -52.438 1 92.19 512 ARG B CA 1
ATOM 9043 C C . ARG B 1 512 ? 17.562 -100.938 -53.656 1 92.19 512 ARG B C 1
ATOM 9045 O O . ARG B 1 512 ? 17.594 -99.812 -54.219 1 92.19 512 ARG B O 1
ATOM 9052 N N . THR B 1 513 ? 18.281 -101.938 -54 1 93.38 513 THR B N 1
ATOM 9053 C CA . THR B 1 513 ? 19.219 -101.812 -55.125 1 93.38 513 THR B CA 1
ATOM 9054 C C . THR B 1 513 ? 18.469 -101.625 -56.438 1 93.38 513 THR B C 1
ATOM 9056 O O . THR B 1 513 ? 18.875 -100.812 -57.25 1 93.38 513 THR B O 1
ATOM 9059 N N . ILE B 1 514 ? 17.516 -102.375 -56.531 1 92.31 514 ILE B N 1
ATOM 9060 C CA . ILE B 1 514 ? 16.703 -102.188 -57.75 1 92.31 514 ILE B CA 1
ATOM 9061 C C . ILE B 1 514 ? 16.094 -100.812 -57.781 1 92.31 514 ILE B C 1
ATOM 9063 O O . ILE B 1 514 ? 16.062 -100.188 -58.844 1 92.31 514 ILE B O 1
ATOM 9067 N N . GLY B 1 515 ? 15.5 -100.438 -56.656 1 92.81 515 GLY B N 1
ATOM 9068 C CA . GLY B 1 515 ? 14.961 -99.062 -56.594 1 92.81 515 GLY B CA 1
ATOM 9069 C C . GLY B 1 515 ? 15.969 -98 -57 1 92.81 515 GLY B C 1
ATOM 9070 O O . GLY B 1 515 ? 15.641 -97.062 -57.75 1 92.81 515 GLY B O 1
ATOM 9071 N N . HIS B 1 516 ? 17.078 -98.125 -56.594 1 93.56 516 HIS B N 1
ATOM 9072 C CA . HIS B 1 516 ? 18.156 -97.188 -56.906 1 93.56 516 HIS B CA 1
ATOM 9073 C C . HIS B 1 516 ? 18.5 -97.25 -58.406 1 93.56 516 HIS B C 1
ATOM 9075 O O . HIS B 1 516 ? 18.672 -96.188 -59.031 1 93.56 516 HIS B O 1
ATOM 9081 N N . ARG B 1 517 ? 18.594 -98.438 -58.938 1 93.06 517 ARG B N 1
ATOM 9082 C CA . ARG B 1 517 ? 18.922 -98.562 -60.344 1 93.06 517 ARG B CA 1
ATOM 9083 C C . ARG B 1 517 ? 17.812 -98 -61.25 1 93.06 517 ARG B C 1
ATOM 9085 O O . ARG B 1 517 ? 18.078 -97.438 -62.281 1 93.06 517 ARG B O 1
ATOM 9092 N N . LEU B 1 518 ? 16.688 -98.25 -60.812 1 93.5 518 LEU B N 1
ATOM 9093 C CA . LEU B 1 518 ? 15.562 -97.688 -61.531 1 93.5 518 LEU B CA 1
ATOM 9094 C C . LEU B 1 518 ? 15.648 -96.188 -61.594 1 93.5 518 LEU B C 1
ATOM 9096 O O . LEU B 1 518 ? 15.477 -95.625 -62.688 1 93.5 518 LEU B O 1
ATOM 9100 N N . ARG B 1 519 ? 15.789 -95.625 -60.469 1 91.31 519 ARG B N 1
ATOM 9101 C CA . ARG B 1 519 ? 15.867 -94.188 -60.406 1 91.31 519 ARG B CA 1
ATOM 9102 C C . ARG B 1 519 ? 17.016 -93.625 -61.25 1 91.31 519 ARG B C 1
ATOM 9104 O O . ARG B 1 519 ? 16.891 -92.562 -61.844 1 91.31 519 ARG B O 1
ATOM 9111 N N . GLU B 1 520 ? 18.078 -94.312 -61.375 1 91 520 GLU B N 1
ATOM 9112 C CA . GLU B 1 520 ? 19.281 -93.875 -62.094 1 91 520 GLU B CA 1
ATOM 9113 C C . GLU B 1 520 ? 19.078 -94 -63.594 1 91 520 GLU B C 1
ATOM 9115 O O . GLU B 1 520 ? 19.703 -93.25 -64.375 1 91 520 GLU B O 1
ATOM 9120 N N . HIS B 1 521 ? 18.234 -94.75 -64.062 1 90.5 521 HIS B N 1
ATOM 9121 C CA . HIS B 1 521 ? 18.125 -95.062 -65.438 1 90.5 521 HIS B CA 1
ATOM 9122 C C . HIS B 1 521 ? 16.844 -94.5 -66.062 1 90.5 521 HIS B C 1
ATOM 9124 O O . HIS B 1 521 ? 16.469 -94.812 -67.188 1 90.5 521 HIS B O 1
ATOM 9130 N N . VAL B 1 522 ? 16.234 -93.812 -65.25 1 87.56 522 VAL B N 1
ATOM 9131 C CA . VAL B 1 522 ? 15.094 -93.062 -65.75 1 87.56 522 VAL B CA 1
ATOM 9132 C C . VAL B 1 522 ? 15.43 -91.562 -65.688 1 87.56 522 VAL B C 1
ATOM 9134 O O . VAL B 1 522 ? 16.281 -91.125 -64.875 1 87.56 522 VAL B O 1
ATOM 9137 N N . ARG B 1 523 ? 14.781 -90.688 -66.438 1 86.31 523 ARG B N 1
ATOM 9138 C CA . ARG B 1 523 ? 15.062 -89.25 -66.438 1 86.31 523 ARG B CA 1
ATOM 9139 C C . ARG B 1 523 ? 14.555 -88.562 -65.188 1 86.31 523 ARG B C 1
ATOM 9141 O O . ARG B 1 523 ? 13.688 -89.125 -64.5 1 86.31 523 ARG B O 1
ATOM 9148 N N . THR B 1 524 ? 15.133 -87.375 -65 1 81.94 524 THR B N 1
ATOM 9149 C CA . THR B 1 524 ? 14.852 -86.625 -63.781 1 81.94 524 THR B CA 1
ATOM 9150 C C . THR B 1 524 ? 13.375 -86.188 -63.75 1 81.94 524 THR B C 1
ATOM 9152 O O . THR B 1 524 ? 12.781 -86.125 -62.656 1 81.94 524 THR B O 1
ATOM 9155 N N . HIS B 1 525 ? 12.805 -86 -64.875 1 83.44 525 HIS B N 1
ATOM 9156 C CA . HIS B 1 525 ? 11.422 -85.5 -64.875 1 83.44 525 HIS B CA 1
ATOM 9157 C C . HIS B 1 525 ? 10.438 -86.688 -64.812 1 83.44 525 HIS B C 1
ATOM 9159 O O . HIS B 1 525 ? 9.25 -86.438 -64.562 1 83.44 525 HIS B O 1
ATOM 9165 N N . ASP B 1 526 ? 10.898 -87.875 -65 1 87.38 526 ASP B N 1
ATOM 9166 C CA . ASP B 1 526 ? 10.062 -89.062 -64.875 1 87.38 526 ASP B CA 1
ATOM 9167 C C . ASP B 1 526 ? 10.039 -89.562 -63.438 1 87.38 526 ASP B C 1
ATOM 9169 O O . ASP B 1 526 ? 10.867 -89.125 -62.625 1 87.38 526 ASP B O 1
ATOM 9173 N N . MET B 1 527 ? 9.016 -90.375 -63.125 1 92 527 MET B N 1
ATOM 9174 C CA . MET B 1 527 ? 8.875 -90.75 -61.719 1 92 527 MET B CA 1
ATOM 9175 C C . MET B 1 527 ? 8.961 -92.312 -61.594 1 92 527 MET B C 1
ATOM 9177 O O . MET B 1 527 ? 8.398 -93 -62.406 1 92 527 MET B O 1
ATOM 9181 N N . VAL B 1 528 ? 9.703 -92.688 -60.594 1 94.94 528 VAL B N 1
ATOM 9182 C CA . VAL B 1 528 ? 9.773 -94.125 -60.219 1 94.94 528 VAL B CA 1
ATOM 9183 C C . VAL B 1 528 ? 9.109 -94.312 -58.844 1 94.94 528 VAL B C 1
ATOM 9185 O O . VAL B 1 528 ? 9.352 -93.5 -57.906 1 94.94 528 VAL B O 1
ATOM 9188 N N . ALA B 1 529 ? 8.258 -95.25 -58.812 1 94.56 529 ALA B N 1
ATOM 9189 C CA . ALA B 1 529 ? 7.543 -95.5 -57.562 1 94.56 529 ALA B CA 1
ATOM 9190 C C . ALA B 1 529 ? 7.551 -97 -57.219 1 94.56 529 ALA B C 1
ATOM 9192 O O . ALA B 1 529 ? 7.668 -97.812 -58.125 1 94.56 529 ALA B O 1
ATOM 9193 N N . ARG B 1 530 ? 7.543 -97.312 -56 1 91.94 530 ARG B N 1
ATOM 9194 C CA . ARG B 1 530 ? 7.355 -98.688 -55.562 1 91.94 530 ARG B CA 1
ATOM 9195 C C . ARG B 1 530 ? 5.914 -98.938 -55.125 1 91.94 530 ARG B C 1
ATOM 9197 O O . ARG B 1 530 ? 5.391 -98.188 -54.281 1 91.94 530 ARG B O 1
ATOM 9204 N N . LEU B 1 531 ? 5.254 -99.812 -55.75 1 81.5 531 LEU B N 1
ATOM 9205 C CA . LEU B 1 531 ? 3.838 -100.062 -55.5 1 81.5 531 LEU B CA 1
ATOM 9206 C C . LEU B 1 531 ? 3.648 -101 -54.312 1 81.5 531 LEU B C 1
ATOM 9208 O O . LEU B 1 531 ? 2.582 -101.062 -53.688 1 81.5 531 LEU B O 1
ATOM 9212 N N . GLY B 1 532 ? 4.504 -101.75 -54.031 1 75.38 532 GLY B N 1
ATOM 9213 C CA . GLY B 1 532 ? 4.453 -102.75 -52.969 1 75.38 532 GLY B CA 1
ATOM 9214 C C . GLY B 1 532 ? 5.133 -104.062 -53.312 1 75.38 532 GLY B C 1
ATOM 9215 O O . GLY B 1 532 ? 5.203 -104.438 -54.5 1 75.38 532 GLY B O 1
ATOM 9216 N N . GLY B 1 533 ? 5.586 -104.625 -52.344 1 77.25 533 GLY B N 1
ATOM 9217 C CA . GLY B 1 533 ? 6.254 -105.875 -52.625 1 77.25 533 GLY B CA 1
ATOM 9218 C C . GLY B 1 533 ? 7.414 -105.75 -53.594 1 77.25 533 GLY B C 1
ATOM 9219 O O . GLY B 1 533 ? 8.344 -105 -53.344 1 77.25 533 GLY B O 1
ATOM 9220 N N . ASP B 1 534 ? 7.262 -106.5 -54.656 1 83.94 534 ASP B N 1
ATOM 9221 C CA . ASP B 1 534 ? 8.305 -106.562 -55.688 1 83.94 534 ASP B CA 1
ATOM 9222 C C . ASP B 1 534 ? 7.867 -105.812 -56.938 1 83.94 534 ASP B C 1
ATOM 9224 O O . ASP B 1 534 ? 8.438 -106 -58 1 83.94 534 ASP B O 1
ATOM 9228 N N . GLU B 1 535 ? 6.891 -105 -56.75 1 88 535 GLU B N 1
ATOM 9229 C CA . GLU B 1 535 ? 6.34 -104.25 -57.906 1 88 535 GLU B CA 1
ATOM 9230 C C . GLU B 1 535 ? 6.746 -102.812 -57.906 1 88 535 GLU B C 1
ATOM 9232 O O . GLU B 1 535 ? 6.684 -102.125 -56.875 1 88 535 GLU B O 1
ATOM 9237 N N . PHE B 1 536 ? 7.266 -102.312 -59.031 1 94.12 536 PHE B N 1
ATOM 9238 C CA . PHE B 1 536 ? 7.633 -100.938 -59.219 1 94.12 536 PHE B CA 1
ATOM 9239 C C . PHE B 1 536 ? 6.871 -100.312 -60.406 1 94.12 536 PHE B C 1
ATOM 9241 O O . PHE B 1 536 ? 6.312 -101.062 -61.219 1 94.12 536 PHE B O 1
ATOM 9248 N N . ALA B 1 537 ? 6.77 -99.062 -60.438 1 94.75 537 ALA B N 1
ATOM 9249 C CA . ALA B 1 537 ? 6.137 -98.375 -61.562 1 94.75 537 ALA B CA 1
ATOM 9250 C C . ALA B 1 537 ? 7.008 -97.188 -62.062 1 94.75 537 ALA B C 1
ATOM 9252 O O . ALA B 1 537 ? 7.723 -96.562 -61.25 1 94.75 537 ALA B O 1
ATOM 9253 N N . VAL B 1 538 ? 7.012 -96.938 -63.312 1 95.19 538 VAL B N 1
ATOM 9254 C CA . VAL B 1 538 ? 7.688 -95.812 -63.906 1 95.19 538 VAL B CA 1
ATOM 9255 C C . VAL B 1 538 ? 6.691 -95 -64.75 1 95.19 538 VAL B C 1
ATOM 9257 O O . VAL B 1 538 ? 6.004 -95.5 -65.625 1 95.19 538 VAL B O 1
ATOM 9260 N N . LEU B 1 539 ? 6.586 -93.75 -64.375 1 94.56 539 LEU B N 1
ATOM 9261 C CA . LEU B 1 539 ? 5.738 -92.812 -65.062 1 94.56 539 LEU B CA 1
ATOM 9262 C C . LEU B 1 539 ? 6.57 -91.938 -66 1 94.56 539 LEU B C 1
ATOM 9264 O O . LEU B 1 539 ? 7.43 -91.188 -65.562 1 94.56 539 LEU B O 1
ATOM 9268 N N . VAL B 1 540 ? 6.352 -92.062 -67.312 1 94 540 VAL B N 1
ATOM 9269 C CA . VAL B 1 540 ? 7.094 -91.312 -68.312 1 94 540 VAL B CA 1
ATOM 9270 C C . VAL B 1 540 ? 6.18 -90.25 -68.938 1 94 540 VAL B C 1
ATOM 9272 O O . VAL B 1 540 ? 5.125 -90.562 -69.5 1 94 540 VAL B O 1
ATOM 9275 N N . CYS B 1 541 ? 6.609 -89 -68.75 1 89.5 541 CYS B N 1
ATOM 9276 C CA . CYS B 1 541 ? 5.824 -87.875 -69.312 1 89.5 541 CYS B CA 1
ATOM 9277 C C . CYS B 1 541 ? 6.578 -87.188 -70.438 1 89.5 541 CYS B C 1
ATOM 9279 O O . CYS B 1 541 ? 7.793 -87.312 -70.562 1 89.5 541 CYS B O 1
ATOM 9281 N N . GLY B 1 542 ? 5.855 -86.375 -71.312 1 84.88 542 GLY B N 1
ATOM 9282 C CA . GLY B 1 542 ? 6.441 -85.562 -72.375 1 84.88 542 GLY B CA 1
ATOM 9283 C C . GLY B 1 542 ? 6.012 -85.938 -73.75 1 84.88 542 GLY B C 1
ATOM 9284 O O . GLY B 1 542 ? 5.285 -86.875 -73.938 1 84.88 542 GLY B O 1
ATOM 9285 N N . PRO B 1 543 ? 6.395 -85.188 -74.75 1 83.31 543 PRO B N 1
ATOM 9286 C CA . PRO B 1 543 ? 6 -85.375 -76.125 1 83.31 543 PRO B CA 1
ATOM 9287 C C . PRO B 1 543 ? 6.574 -86.688 -76.75 1 83.31 543 PRO B C 1
ATOM 9289 O O . PRO B 1 543 ? 5.977 -87.25 -77.625 1 83.31 543 PRO B O 1
ATOM 9292 N N . ASP B 1 544 ? 7.633 -87.062 -76.25 1 84.94 544 ASP B N 1
ATOM 9293 C CA . ASP B 1 544 ? 8.297 -88.25 -76.812 1 84.94 544 ASP B CA 1
ATOM 9294 C C . ASP B 1 544 ? 8.102 -89.438 -75.875 1 84.94 544 ASP B C 1
ATOM 9296 O O . ASP B 1 544 ? 8.938 -90.375 -75.875 1 84.94 544 ASP B O 1
ATOM 9300 N N . ALA B 1 545 ? 7.012 -89.5 -75.125 1 85.81 545 ALA B N 1
ATOM 9301 C CA . ALA B 1 545 ? 6.812 -90.562 -74.125 1 85.81 545 ALA B CA 1
ATOM 9302 C C . ALA B 1 545 ? 6.715 -91.938 -74.75 1 85.81 545 ALA B C 1
ATOM 9304 O O . ALA B 1 545 ? 7.246 -92.875 -74.25 1 85.81 545 ALA B O 1
ATOM 9305 N N . GLN B 1 546 ? 6.238 -92.125 -75.875 1 82.62 546 GLN B N 1
ATOM 9306 C CA . GLN B 1 546 ? 6.035 -93.375 -76.562 1 82.62 546 GLN B CA 1
ATOM 9307 C C . GLN B 1 546 ? 7.355 -93.938 -77.062 1 82.62 546 GLN B C 1
ATOM 9309 O O . GLN B 1 546 ? 7.617 -95.188 -76.938 1 82.62 546 GLN B O 1
ATOM 9314 N N . GLN B 1 547 ? 8.07 -93.125 -77.688 1 82.75 547 GLN B N 1
ATOM 9315 C CA . GLN B 1 547 ? 9.359 -93.562 -78.25 1 82.75 547 GLN B CA 1
ATOM 9316 C C . GLN B 1 547 ? 10.344 -93.875 -77.125 1 82.75 547 GLN B C 1
ATOM 9318 O O . GLN B 1 547 ? 11.07 -94.875 -77.188 1 82.75 547 GLN B O 1
ATOM 9323 N N . HIS B 1 548 ? 10.25 -93.062 -76.125 1 88.56 548 HIS B N 1
ATOM 9324 C CA . HIS B 1 548 ? 11.203 -93.188 -75.062 1 88.56 548 HIS B CA 1
ATOM 9325 C C . HIS B 1 548 ? 10.883 -94.375 -74.188 1 88.56 548 HIS B C 1
ATOM 9327 O O . HIS B 1 548 ? 11.773 -94.938 -73.562 1 88.56 548 HIS B O 1
ATOM 9333 N N . THR B 1 549 ? 9.68 -94.75 -74.125 1 91.19 549 THR B N 1
ATOM 9334 C CA . THR B 1 549 ? 9.25 -95.875 -73.25 1 91.19 549 THR B CA 1
ATOM 9335 C C . THR B 1 549 ? 9.961 -97.125 -73.688 1 91.19 549 THR B C 1
ATOM 9337 O O . THR B 1 549 ? 10.43 -97.875 -72.812 1 91.19 549 THR B O 1
ATOM 9340 N N . GLN B 1 550 ? 10.094 -97.438 -74.875 1 88 550 GLN B N 1
ATOM 9341 C CA . GLN B 1 550 ? 10.758 -98.625 -75.375 1 88 550 GLN B CA 1
ATOM 9342 C C . GLN B 1 550 ? 12.25 -98.625 -75 1 88 550 GLN B C 1
ATOM 9344 O O . GLN B 1 550 ? 12.82 -99.625 -74.625 1 88 550 GLN B O 1
ATOM 9349 N N . GLU B 1 551 ? 12.766 -97.5 -75.188 1 90.44 551 GLU B N 1
ATOM 9350 C CA . GLU B 1 551 ? 14.18 -97.375 -74.875 1 90.44 551 GLU B CA 1
ATOM 9351 C C . GLU B 1 551 ? 14.453 -97.625 -73.438 1 90.44 551 GLU B C 1
ATOM 9353 O O . GLU B 1 551 ? 15.406 -98.312 -73.062 1 90.44 551 GLU B O 1
ATOM 9358 N N . ILE B 1 552 ? 13.617 -96.938 -72.625 1 90.94 552 ILE B N 1
ATOM 9359 C CA . ILE B 1 552 ? 13.766 -97.125 -71.188 1 90.94 552 ILE B CA 1
ATOM 9360 C C . ILE B 1 552 ? 13.555 -98.562 -70.812 1 90.94 552 ILE B C 1
ATOM 9362 O O . ILE B 1 552 ? 14.305 -99.125 -70 1 90.94 552 ILE B O 1
ATOM 9366 N N . ALA B 1 553 ? 12.648 -99.25 -71.312 1 92.75 553 ALA B N 1
ATOM 9367 C CA . ALA B 1 553 ? 12.344 -100.625 -71 1 92.75 553 ALA B CA 1
ATOM 9368 C C . ALA B 1 553 ? 13.531 -101.5 -71.312 1 92.75 553 ALA B C 1
ATOM 9370 O O . ALA B 1 553 ? 13.906 -102.375 -70.5 1 92.75 553 ALA B O 1
ATOM 9371 N N . ASN B 1 554 ? 14.086 -101.312 -72.5 1 89.31 554 ASN B N 1
ATOM 9372 C CA . ASN B 1 554 ? 15.227 -102.125 -72.938 1 89.31 554 ASN B CA 1
ATOM 9373 C C . ASN B 1 554 ? 16.438 -101.875 -72 1 89.31 554 ASN B C 1
ATOM 9375 O O . ASN B 1 554 ? 17.141 -102.812 -71.625 1 89.31 554 ASN B O 1
ATOM 9379 N N . ARG B 1 555 ? 16.547 -100.75 -71.688 1 92.06 555 ARG B N 1
ATOM 9380 C CA . ARG B 1 555 ? 17.641 -100.375 -70.812 1 92.06 555 ARG B CA 1
ATOM 9381 C C . ARG B 1 555 ? 17.422 -101 -69.438 1 92.06 555 ARG B C 1
ATOM 9383 O O . ARG B 1 555 ? 18.375 -101.5 -68.812 1 92.06 555 ARG B O 1
ATOM 9390 N N . LEU B 1 556 ? 16.281 -100.938 -68.875 1 92.38 556 LEU B N 1
ATOM 9391 C CA . LEU B 1 556 ? 15.969 -101.5 -67.562 1 92.38 556 LEU B CA 1
ATOM 9392 C C . LEU B 1 556 ? 16.156 -103.062 -67.562 1 92.38 556 LEU B C 1
ATOM 9394 O O . LEU B 1 556 ? 16.656 -103.625 -66.625 1 92.38 556 LEU B O 1
ATOM 9398 N N . LEU B 1 557 ? 15.773 -103.625 -68.625 1 91.19 557 LEU B N 1
ATOM 9399 C CA . LEU B 1 557 ? 15.914 -105.062 -68.75 1 91.19 557 LEU B CA 1
ATOM 9400 C C . LEU B 1 557 ? 17.375 -105.5 -68.625 1 91.19 557 LEU B C 1
ATOM 9402 O O . LEU B 1 557 ? 17.703 -106.5 -68.062 1 91.19 557 LEU B O 1
ATOM 9406 N N . ALA B 1 558 ? 18.188 -104.688 -69.25 1 89.19 558 ALA B N 1
ATOM 9407 C CA . ALA B 1 558 ? 19.625 -105 -69.25 1 89.19 558 ALA B CA 1
ATOM 9408 C C . ALA B 1 558 ? 20.266 -104.688 -67.875 1 89.19 558 ALA B C 1
ATOM 9410 O O . ALA B 1 558 ? 21.031 -105.438 -67.375 1 89.19 558 ALA B O 1
ATOM 9411 N N . GLU B 1 559 ? 19.875 -103.562 -67.312 1 90.94 559 GLU B N 1
ATOM 9412 C CA . GLU B 1 559 ? 20.578 -103.062 -66.188 1 90.94 559 GLU B CA 1
ATOM 9413 C C . GLU B 1 559 ? 20.062 -103.688 -64.875 1 90.94 559 GLU B C 1
ATOM 9415 O O . GLU B 1 559 ? 20.828 -103.875 -63.938 1 90.94 559 GLU B O 1
ATOM 9420 N N . LEU B 1 560 ? 18.875 -104 -64.75 1 89.94 560 LEU B N 1
ATOM 9421 C CA . LEU B 1 560 ? 18.297 -104.562 -63.5 1 89.94 560 LEU B CA 1
ATOM 9422 C C . LEU B 1 560 ? 18.609 -106.062 -63.344 1 89.94 560 LEU B C 1
ATOM 9424 O O . LEU B 1 560 ? 18.5 -106.562 -62.25 1 89.94 560 LEU B O 1
ATOM 9428 N N . SER B 1 561 ? 19.094 -106.562 -64.375 1 85.69 561 SER B N 1
ATOM 9429 C CA . SER B 1 561 ? 19.453 -108 -64.375 1 85.69 561 SER B CA 1
ATOM 9430 C C . SER B 1 561 ? 20.859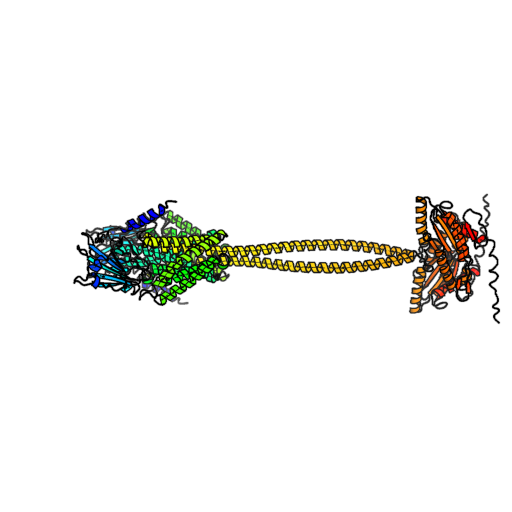 -108.188 -63.812 1 85.69 561 SER B C 1
ATOM 9432 O O . SER B 1 561 ? 21.25 -109.312 -63.5 1 85.69 561 SER B O 1
ATOM 9434 N N . ARG B 1 562 ? 21.516 -107.188 -63.625 1 89.62 562 ARG B N 1
ATOM 9435 C CA . ARG B 1 562 ? 22.859 -107.312 -63.062 1 89.62 562 ARG B CA 1
ATOM 9436 C C . ARG B 1 562 ? 22.812 -107.875 -61.656 1 89.62 562 ARG B C 1
ATOM 9438 O O . ARG B 1 562 ? 21.938 -107.5 -60.875 1 89.62 562 ARG B O 1
ATOM 9445 N N . PRO B 1 563 ? 23.719 -108.812 -61.406 1 89.25 563 PRO B N 1
ATOM 9446 C CA . PRO B 1 563 ? 23.703 -109.438 -60.094 1 89.25 563 PRO B CA 1
ATOM 9447 C C . PRO B 1 563 ? 23.984 -108.438 -58.938 1 89.25 563 PRO B C 1
ATOM 9449 O O . PRO B 1 563 ? 24.703 -107.5 -59.125 1 89.25 563 PRO B O 1
ATOM 9452 N N . VAL B 1 564 ? 23.328 -108.688 -57.812 1 88.69 564 VAL B N 1
ATOM 9453 C CA . VAL B 1 564 ? 23.531 -107.938 -56.594 1 88.69 564 VAL B CA 1
ATOM 9454 C C . VAL B 1 564 ? 24.328 -108.75 -55.594 1 88.69 564 VAL B C 1
ATOM 9456 O O . VAL B 1 564 ? 24.047 -109.938 -55.375 1 88.69 564 VAL B O 1
ATOM 9459 N N . LEU B 1 565 ? 25.344 -108.188 -55 1 89.06 565 LEU B N 1
ATOM 9460 C CA . LEU B 1 565 ? 26.203 -108.875 -54.031 1 89.06 565 LEU B CA 1
ATOM 9461 C C . LEU B 1 565 ? 25.562 -108.938 -52.656 1 89.06 565 LEU B C 1
ATOM 9463 O O . LEU B 1 565 ? 25.109 -107.938 -52.156 1 89.06 565 LEU B O 1
ATOM 9467 N N . TYR B 1 566 ? 25.375 -110 -52.125 1 89.19 566 TYR B N 1
ATOM 9468 C CA . TYR B 1 566 ? 24.906 -110.188 -50.75 1 89.19 566 TYR B CA 1
ATOM 9469 C C . TYR B 1 566 ? 25.812 -111.188 -50 1 89.19 566 TYR B C 1
ATOM 9471 O O . TYR B 1 566 ? 25.672 -112.375 -50.125 1 89.19 566 TYR B O 1
ATOM 9479 N N . GLY B 1 567 ? 26.719 -110.562 -49.281 1 82 567 GLY B N 1
ATOM 9480 C CA . GLY B 1 567 ? 27.734 -111.375 -48.656 1 82 567 GLY B CA 1
ATOM 9481 C C . GLY B 1 567 ? 28.641 -112.125 -49.625 1 82 567 GLY B C 1
ATOM 9482 O O . GLY B 1 567 ? 29.297 -111.438 -50.438 1 82 567 GLY B O 1
ATOM 9483 N N . ALA B 1 568 ? 28.625 -113.375 -49.625 1 81.31 568 ALA B N 1
ATOM 9484 C CA . ALA B 1 568 ? 29.484 -114.188 -50.5 1 81.31 568 ALA B CA 1
ATOM 9485 C C . ALA B 1 568 ? 28.703 -114.688 -51.75 1 81.31 568 ALA B C 1
ATOM 9487 O O . ALA B 1 568 ? 29.281 -115.25 -52.656 1 81.31 568 ALA B O 1
ATOM 9488 N N . ASN B 1 569 ? 27.469 -114.312 -51.781 1 84 569 ASN B N 1
ATOM 9489 C CA . ASN B 1 569 ? 26.609 -114.75 -52.844 1 84 569 ASN B CA 1
ATOM 9490 C C . ASN B 1 569 ? 26.297 -113.625 -53.844 1 84 569 ASN B C 1
ATOM 9492 O O . ASN B 1 569 ? 26.391 -112.438 -53.5 1 84 569 ASN B O 1
ATOM 9496 N N . ARG B 1 570 ? 26.062 -114.062 -55.094 1 89.06 570 ARG B N 1
ATOM 9497 C CA . ARG B 1 570 ? 25.578 -113.125 -56.125 1 89.06 570 ARG B CA 1
ATOM 9498 C C . ARG B 1 570 ? 24.125 -113.438 -56.5 1 89.06 570 ARG B C 1
ATOM 9500 O O . ARG B 1 570 ? 23.828 -114.5 -57.031 1 89.06 570 ARG B O 1
ATOM 9507 N N . LEU B 1 571 ? 23.219 -112.562 -56.188 1 87.62 571 LEU B N 1
ATOM 9508 C CA . LEU B 1 571 ? 21.797 -112.75 -56.438 1 87.62 571 LEU B CA 1
ATOM 9509 C C . LEU B 1 571 ? 21.375 -112 -57.688 1 87.62 571 LEU B C 1
ATOM 9511 O O . LEU B 1 571 ? 21.781 -110.875 -57.938 1 87.62 571 LEU B O 1
ATOM 9515 N N . ALA B 1 572 ? 20.719 -112.75 -58.656 1 86.38 572 ALA B N 1
ATOM 9516 C CA . ALA B 1 572 ? 20.25 -112.125 -59.875 1 86.38 572 ALA B CA 1
ATOM 9517 C C . ALA B 1 572 ? 18.75 -112.312 -60.062 1 86.38 572 ALA B C 1
ATOM 9519 O O . ALA B 1 572 ? 18.219 -113.375 -59.719 1 86.38 572 ALA B O 1
ATOM 9520 N N . VAL B 1 573 ? 18.094 -111.312 -60.438 1 86.88 573 VAL B N 1
ATOM 9521 C CA . VAL B 1 573 ? 16.672 -111.375 -60.75 1 86.88 573 VAL B CA 1
ATOM 9522 C C . VAL B 1 573 ? 16.406 -110.812 -62.156 1 86.88 573 VAL B C 1
ATOM 9524 O O . VAL B 1 573 ? 17.203 -110.062 -62.688 1 86.88 573 VAL B O 1
ATOM 9527 N N . THR B 1 574 ? 15.445 -111.375 -62.844 1 88.12 574 THR B N 1
ATOM 9528 C CA . THR B 1 574 ? 14.953 -110.812 -64.125 1 88.12 574 THR B CA 1
ATOM 9529 C C . THR B 1 574 ? 13.664 -110.062 -63.844 1 88.12 574 THR B C 1
ATOM 9531 O O . THR B 1 574 ? 13.062 -110.125 -62.781 1 88.12 574 THR B O 1
ATOM 9534 N N . ILE B 1 575 ? 13.453 -109.188 -64.812 1 92.5 575 ILE B N 1
ATOM 9535 C CA . ILE B 1 575 ? 12.266 -108.375 -64.562 1 92.5 575 ILE B CA 1
ATOM 9536 C C . ILE B 1 575 ? 11.305 -108.562 -65.75 1 92.5 575 ILE B C 1
ATOM 9538 O O . ILE B 1 575 ? 11.734 -108.875 -66.875 1 92.5 575 ILE B O 1
ATOM 9542 N N . SER B 1 576 ? 10.016 -108.375 -65.562 1 93.75 576 SER B N 1
ATOM 9543 C CA . SER B 1 576 ? 8.953 -108.312 -66.562 1 93.75 576 SER B CA 1
ATOM 9544 C C . SER B 1 576 ? 8.312 -106.938 -66.562 1 93.75 576 SER B C 1
ATOM 9546 O O . SER B 1 576 ? 7.996 -106.375 -65.5 1 93.75 576 SER B O 1
ATOM 9548 N N . ILE B 1 577 ? 8.234 -106.375 -67.75 1 94 577 ILE B N 1
ATOM 9549 C CA . ILE B 1 577 ? 7.738 -105 -67.812 1 94 577 ILE B CA 1
ATOM 9550 C C . ILE B 1 577 ? 6.492 -105 -68.688 1 94 577 ILE B C 1
ATOM 9552 O O . ILE B 1 577 ? 6.473 -105.562 -69.812 1 94 577 ILE B O 1
ATOM 9556 N N . GLY B 1 578 ? 5.391 -104.375 -68.25 1 93.75 578 GLY B N 1
ATOM 9557 C CA . GLY B 1 578 ? 4.207 -104.062 -69 1 93.75 578 GLY B CA 1
ATOM 9558 C C . GLY B 1 578 ? 3.975 -102.562 -69.125 1 93.75 578 GLY B C 1
ATOM 9559 O O . GLY B 1 578 ? 4.16 -101.812 -68.188 1 93.75 578 GLY B O 1
ATOM 9560 N N . ALA B 1 579 ? 3.67 -102.062 -70.312 1 94.94 579 ALA B N 1
ATOM 9561 C CA . ALA B 1 579 ? 3.496 -100.625 -70.5 1 94.94 579 ALA B CA 1
ATOM 9562 C C . ALA B 1 579 ? 2.18 -100.312 -71.188 1 94.94 579 ALA B C 1
ATOM 9564 O O . ALA B 1 579 ? 1.658 -101.125 -71.938 1 94.94 579 ALA B O 1
ATOM 9565 N N . ALA B 1 580 ? 1.619 -99.125 -70.875 1 94.31 580 ALA B N 1
ATOM 9566 C CA . ALA B 1 580 ? 0.422 -98.625 -71.5 1 94.31 580 ALA B CA 1
ATOM 9567 C C . ALA B 1 580 ? 0.539 -97.125 -71.75 1 94.31 580 ALA B C 1
ATOM 9569 O O . ALA B 1 580 ? 1.265 -96.438 -71 1 94.31 580 ALA B O 1
ATOM 9570 N N . PHE B 1 581 ? -0.175 -96.562 -72.75 1 94.19 581 PHE B N 1
ATOM 9571 C CA . PHE B 1 581 ? -0.062 -95.125 -73.125 1 94.19 581 PHE B CA 1
ATOM 9572 C C . PHE B 1 581 ? -1.396 -94.438 -72.938 1 94.19 581 PHE B C 1
ATOM 9574 O O . PHE B 1 581 ? -2.453 -95 -73.25 1 94.19 581 PHE B O 1
ATOM 9581 N N . TYR B 1 582 ? -1.264 -93.312 -72.375 1 92.62 582 TYR B N 1
ATOM 9582 C CA . TYR B 1 582 ? -2.314 -92.312 -72.438 1 92.62 582 TYR B CA 1
ATOM 9583 C C . TYR B 1 582 ? -2.102 -91.438 -73.688 1 92.62 582 TYR B C 1
ATOM 9585 O O . TYR B 1 582 ? -0.991 -90.938 -73.938 1 92.62 582 TYR B O 1
ATOM 9593 N N . PRO B 1 583 ? -3.197 -91.125 -74.562 1 90.5 583 PRO B N 1
ATOM 9594 C CA . PRO B 1 583 ? -4.602 -91.562 -74.438 1 90.5 583 PRO B CA 1
ATOM 9595 C C . PRO B 1 583 ? -4.945 -92.812 -75.25 1 90.5 583 PRO B C 1
ATOM 9597 O O . PRO B 1 583 ? -6.109 -93.188 -75.25 1 90.5 583 PRO B O 1
ATOM 9600 N N . GLN B 1 584 ? -4.039 -93.438 -75.75 1 90.19 584 GLN B N 1
ATOM 9601 C CA . GLN B 1 584 ? -4.258 -94.5 -76.688 1 90.19 584 GLN B CA 1
ATOM 9602 C C . GLN B 1 584 ? -4.953 -95.688 -76.062 1 90.19 584 GLN B C 1
ATOM 9604 O O . GLN B 1 584 ? -5.859 -96.312 -76.625 1 90.19 584 GLN B O 1
ATOM 9609 N N . HIS B 1 585 ? -4.531 -96.062 -74.938 1 90.75 585 HIS B N 1
ATOM 9610 C CA . HIS B 1 585 ? -5.023 -97.25 -74.312 1 90.75 585 HIS B CA 1
ATOM 9611 C C . HIS B 1 585 ? -6.047 -96.938 -73.188 1 90.75 585 HIS B C 1
ATOM 9613 O O . HIS B 1 585 ? -6.926 -97.75 -72.938 1 90.75 585 HIS B O 1
ATOM 9619 N N . ALA B 1 586 ? -5.879 -95.812 -72.438 1 89.25 586 ALA B N 1
ATOM 9620 C CA . ALA B 1 586 ? -6.836 -95.438 -71.438 1 89.25 586 ALA B CA 1
ATOM 9621 C C . ALA B 1 586 ? -6.785 -93.938 -71.188 1 89.25 586 ALA B C 1
ATOM 9623 O O . ALA B 1 586 ? -5.758 -93.312 -71.438 1 89.25 586 ALA B O 1
ATOM 9624 N N . LEU B 1 587 ? -7.844 -93.438 -70.562 1 89 587 LEU B N 1
ATOM 9625 C CA . LEU B 1 587 ? -7.949 -92 -70.375 1 89 587 LEU B CA 1
ATOM 9626 C C . LEU B 1 587 ? -7.797 -91.625 -68.875 1 89 587 LEU B C 1
ATOM 9628 O O . LEU B 1 587 ? -7.594 -90.5 -68.562 1 89 587 LEU B O 1
ATOM 9632 N N . GLN B 1 588 ? -7.883 -92.625 -68.062 1 87.44 588 GLN B N 1
ATOM 9633 C CA . GLN B 1 588 ? -7.742 -92.438 -66.625 1 87.44 588 GLN B CA 1
ATOM 9634 C C . GLN B 1 588 ? -6.691 -93.375 -66.062 1 87.44 588 GLN B C 1
ATOM 9636 O O . GLN B 1 588 ? -6.344 -94.375 -66.688 1 87.44 588 GLN B O 1
ATOM 9641 N N . PHE B 1 589 ? -6.16 -92.938 -64.875 1 88.19 589 PHE B N 1
ATOM 9642 C CA . PHE B 1 589 ? -5.078 -93.75 -64.25 1 88.19 589 PHE B CA 1
ATOM 9643 C C . PHE B 1 589 ? -5.5 -95.188 -64 1 88.19 589 PHE B C 1
ATOM 9645 O O . PHE B 1 589 ? -4.727 -96.125 -64.312 1 88.19 589 PHE B O 1
ATOM 9652 N N . ALA B 1 590 ? -6.602 -95.438 -63.531 1 81.12 590 ALA B N 1
ATOM 9653 C CA . ALA B 1 590 ? -7.09 -96.812 -63.219 1 81.12 590 ALA B CA 1
ATOM 9654 C C . ALA B 1 590 ? -7.059 -97.688 -64.5 1 81.12 590 ALA B C 1
ATOM 9656 O O . ALA B 1 590 ? -6.664 -98.812 -64.438 1 81.12 590 ALA B O 1
ATOM 9657 N N . GLY B 1 591 ? -7.543 -97.062 -65.5 1 83.81 591 GLY B N 1
ATOM 9658 C CA . GLY B 1 591 ? -7.508 -97.75 -66.75 1 83.81 591 GLY B CA 1
ATOM 9659 C C . GLY B 1 591 ? -6.098 -98 -67.25 1 83.81 591 GLY B C 1
ATOM 9660 O O . GLY B 1 591 ? -5.797 -99.062 -67.812 1 83.81 591 GLY B O 1
ATOM 9661 N N . LEU B 1 592 ? -5.344 -97 -67.188 1 89.94 592 LEU B N 1
ATOM 9662 C CA . LEU B 1 592 ? -3.951 -97.125 -67.562 1 89.94 592 LEU B CA 1
ATOM 9663 C C . LEU B 1 592 ? -3.223 -98.188 -66.812 1 89.94 592 LEU B C 1
ATOM 9665 O O . LEU B 1 592 ? -2.443 -98.938 -67.375 1 89.94 592 LEU B O 1
ATOM 9669 N N . TYR B 1 593 ? -3.385 -98.188 -65.5 1 87.88 593 TYR B N 1
ATOM 9670 C CA . TYR B 1 593 ? -2.797 -99.188 -64.562 1 87.88 593 TYR B CA 1
ATOM 9671 C C . TYR B 1 593 ? -3.246 -100.562 -65 1 87.88 593 TYR B C 1
ATOM 9673 O O . TYR B 1 593 ? -2.432 -101.5 -65.062 1 87.88 593 TYR B O 1
ATOM 9681 N N . LYS B 1 594 ? -4.426 -100.75 -65.25 1 80.56 594 LYS B N 1
ATOM 9682 C CA . LYS B 1 594 ? -4.977 -102 -65.625 1 80.56 594 LYS B CA 1
ATOM 9683 C C . LYS B 1 594 ? -4.363 -102.5 -66.938 1 80.56 594 LYS B C 1
ATOM 9685 O O . LYS B 1 594 ? -4.004 -103.688 -67.125 1 80.56 594 LYS B O 1
ATOM 9690 N N . ALA B 1 595 ? -4.305 -101.625 -67.812 1 87.5 595 ALA B N 1
ATOM 9691 C CA . ALA B 1 595 ? -3.727 -101.938 -69.125 1 87.5 595 ALA B CA 1
ATOM 9692 C C . ALA B 1 595 ? -2.262 -102.375 -69 1 87.5 595 ALA B C 1
ATOM 9694 O O . ALA B 1 595 ? -1.824 -103.312 -69.625 1 87.5 595 ALA B O 1
ATOM 9695 N N . ALA B 1 596 ? -1.563 -101.562 -68.25 1 92.38 596 ALA B N 1
ATOM 9696 C CA . ALA B 1 596 ? -0.154 -101.875 -68 1 92.38 596 ALA B CA 1
ATOM 9697 C C . ALA B 1 596 ? 0.003 -103.188 -67.25 1 92.38 596 ALA B C 1
ATOM 9699 O O . ALA B 1 596 ? 0.92 -103.938 -67.562 1 92.38 596 ALA B O 1
ATOM 9700 N N . ASP B 1 597 ? -0.795 -103.438 -66.312 1 82.62 597 ASP B N 1
ATOM 9701 C CA . ASP B 1 597 ? -0.785 -104.688 -65.5 1 82.62 597 ASP B CA 1
ATOM 9702 C C . ASP B 1 597 ? -1.078 -105.875 -66.375 1 82.62 597 ASP B C 1
ATOM 9704 O O . ASP B 1 597 ? -0.447 -106.938 -66.25 1 82.62 597 ASP B O 1
ATOM 9708 N N . GLU B 1 598 ? -1.963 -105.688 -67.188 1 82.19 598 GLU B N 1
ATOM 9709 C CA . GLU B 1 598 ? -2.285 -106.75 -68.125 1 82.19 598 GLU B CA 1
ATOM 9710 C C . GLU B 1 598 ? -1.11 -107.062 -69.062 1 82.19 598 GLU B C 1
ATOM 9712 O O . GLU B 1 598 ? -0.815 -108.25 -69.375 1 82.19 598 GLU B O 1
ATOM 9717 N N . ALA B 1 599 ? -0.584 -106.125 -69.562 1 90.44 599 ALA B N 1
ATOM 9718 C CA . ALA B 1 599 ? 0.594 -106.25 -70.375 1 90.44 599 ALA B CA 1
ATOM 9719 C C . ALA B 1 599 ? 1.726 -106.938 -69.625 1 90.44 599 ALA B C 1
ATOM 9721 O O . ALA B 1 599 ? 2.422 -107.812 -70.188 1 90.44 599 ALA B O 1
ATOM 9722 N N . MET B 1 600 ? 1.941 -106.562 -68.438 1 90.06 600 MET B N 1
ATOM 9723 C CA . MET B 1 600 ? 2.959 -107.188 -67.625 1 90.06 600 MET B CA 1
ATOM 9724 C C . MET B 1 600 ? 2.666 -108.688 -67.438 1 90.06 600 MET B C 1
ATOM 9726 O O . MET B 1 600 ? 3.58 -109.5 -67.438 1 90.06 600 MET B O 1
ATOM 9730 N N . TYR B 1 601 ? 1.458 -109 -67.188 1 79.5 601 TYR B N 1
ATOM 9731 C CA . TYR B 1 601 ? 1.047 -110.375 -67.062 1 79.5 601 TYR B CA 1
ATOM 9732 C C . TYR B 1 601 ? 1.339 -111.188 -68.312 1 79.5 601 TYR B C 1
ATOM 9734 O O . TYR B 1 601 ? 1.76 -112.312 -68.25 1 79.5 601 TYR B O 1
ATOM 9742 N N . ARG B 1 602 ? 1.165 -110.625 -69.375 1 85.56 602 ARG B N 1
ATOM 9743 C CA . ARG B 1 602 ? 1.478 -111.25 -70.625 1 85.56 602 ARG B CA 1
ATOM 9744 C C . ARG B 1 602 ? 2.979 -111.5 -70.812 1 85.56 602 ARG B C 1
ATOM 9746 O O . ARG B 1 602 ? 3.406 -112.5 -71.312 1 85.56 602 ARG B O 1
ATOM 9753 N N . ALA B 1 603 ? 3.629 -110.562 -70.375 1 89.75 603 ALA B N 1
ATOM 9754 C CA . ALA B 1 603 ? 5.082 -110.688 -70.375 1 89.75 603 ALA B CA 1
ATOM 9755 C C . ALA B 1 603 ? 5.527 -111.875 -69.562 1 89.75 603 ALA B C 1
ATOM 9757 O O . ALA B 1 603 ? 6.445 -112.625 -69.938 1 89.75 603 ALA B O 1
ATOM 9758 N N . LYS B 1 604 ? 4.961 -112 -68.375 1 83.88 604 LYS B N 1
ATOM 9759 C CA . LYS B 1 604 ? 5.273 -113.125 -67.5 1 83.88 604 LYS B CA 1
ATOM 9760 C C . LYS B 1 604 ? 4.895 -114.5 -68.125 1 83.88 604 LYS B C 1
ATOM 9762 O O . LYS B 1 604 ? 5.609 -115.438 -68 1 83.88 604 LYS B O 1
ATOM 9767 N N . GLN B 1 605 ? 3.848 -114.5 -68.875 1 78.81 605 GLN B N 1
ATOM 9768 C CA . GLN B 1 605 ? 3.359 -115.75 -69.5 1 78.81 605 GLN B CA 1
ATOM 9769 C C . GLN B 1 605 ? 4.227 -116.125 -70.688 1 78.81 605 GLN B C 1
ATOM 9771 O O . GLN B 1 605 ? 4.383 -117.312 -71 1 78.81 605 GLN B O 1
ATOM 9776 N N . LYS B 1 606 ? 4.727 -115.25 -71.375 1 82 606 LYS B N 1
ATOM 9777 C CA . LYS B 1 606 ? 5.535 -115.5 -72.562 1 82 606 LYS B CA 1
ATOM 9778 C C . LYS B 1 606 ? 6.961 -115.875 -72.188 1 82 606 LYS B C 1
ATOM 9780 O O . LYS B 1 606 ? 7.832 -115.938 -73.062 1 82 606 LYS B O 1
ATOM 9785 N N . GLY B 1 607 ? 7.258 -116.125 -70.938 1 79.12 607 GLY B N 1
ATOM 9786 C CA . GLY B 1 607 ? 8.562 -116.688 -70.562 1 79.12 607 GLY B CA 1
ATOM 9787 C C . GLY B 1 607 ? 9.32 -115.75 -69.562 1 79.12 607 GLY B C 1
ATOM 9788 O O . GLY B 1 607 ? 10.461 -116.062 -69.25 1 79.12 607 GLY B O 1
ATOM 9789 N N . ARG B 1 608 ? 8.773 -114.625 -69.125 1 83.88 608 ARG B N 1
ATOM 9790 C CA . ARG B 1 608 ? 9.328 -113.625 -68.188 1 83.88 608 ARG B CA 1
ATOM 9791 C C . ARG B 1 608 ? 10.531 -112.938 -68.75 1 83.88 608 ARG B C 1
ATOM 9793 O O . ARG B 1 608 ? 10.82 -113.062 -69.938 1 83.88 608 ARG B O 1
ATOM 9800 N N . SER B 1 609 ? 11.133 -112 -68.25 1 85.12 609 SER B N 1
ATOM 9801 C CA . SER B 1 609 ? 12.312 -111.25 -68.625 1 85.12 609 SER B CA 1
ATOM 9802 C C . SER B 1 609 ? 12.078 -110.562 -69.938 1 85.12 609 SER B C 1
ATOM 9804 O O . SER B 1 609 ? 12.852 -110.688 -70.875 1 85.12 609 SER B O 1
ATOM 9806 N N . GLY B 1 610 ? 10.984 -109.875 -70 1 87.12 610 GLY B N 1
ATOM 9807 C CA . GLY B 1 610 ? 10.68 -109.188 -71.25 1 87.12 610 GLY B CA 1
ATOM 9808 C C . GLY B 1 610 ? 9.781 -108 -71.062 1 87.12 610 GLY B C 1
ATOM 9809 O O . GLY B 1 610 ? 9.414 -107.625 -69.938 1 87.12 610 GLY B O 1
ATOM 9810 N N . PHE B 1 611 ? 9.578 -107.25 -72.188 1 91.12 611 PHE B N 1
ATOM 9811 C CA . PHE B 1 611 ? 8.766 -106.062 -72.25 1 91.12 611 PHE B CA 1
ATOM 9812 C C . PHE B 1 611 ? 7.594 -106.25 -73.25 1 91.12 611 PHE B C 1
ATOM 9814 O O . PHE B 1 611 ? 7.77 -106.75 -74.312 1 91.12 611 PHE B O 1
ATOM 9821 N N . VAL B 1 612 ? 6.309 -105.938 -72.75 1 90.38 612 VAL B N 1
ATOM 9822 C CA . VAL B 1 612 ? 5.125 -106.062 -73.625 1 90.38 612 VAL B CA 1
ATOM 9823 C C . VAL B 1 612 ? 4.352 -104.75 -73.562 1 90.38 612 VAL B C 1
ATOM 9825 O O . VAL B 1 612 ? 4.141 -104.188 -72.438 1 90.38 612 VAL B O 1
ATOM 9828 N N . LEU B 1 613 ? 4.066 -104.188 -74.688 1 90.12 613 LEU B N 1
ATOM 9829 C CA . LEU B 1 613 ? 3.191 -103.062 -74.812 1 90.12 613 LEU B CA 1
ATOM 9830 C C . LEU B 1 613 ? 1.746 -103.438 -75.062 1 90.12 613 LEU B C 1
ATOM 9832 O O . LEU B 1 613 ? 1.486 -104.375 -75.812 1 90.12 613 LEU B O 1
ATOM 9836 N N . GLN B 1 614 ? 0.822 -102.75 -74.375 1 81.62 614 GLN B N 1
ATOM 9837 C CA . GLN B 1 614 ? -0.591 -103.062 -74.562 1 81.62 614 GLN B CA 1
ATOM 9838 C C . GLN B 1 614 ? -1.007 -102.938 -76 1 81.62 614 GLN B C 1
ATOM 9840 O O . GLN B 1 614 ? -0.698 -101.938 -76.688 1 81.62 614 GLN B O 1
ATOM 9845 N N . GLY B 1 615 ? -1.664 -104 -76.625 1 73.31 615 GLY B N 1
ATOM 9846 C CA . GLY B 1 615 ? -2.117 -104 -78 1 73.31 615 GLY B CA 1
ATOM 9847 C C . GLY B 1 615 ? -1.102 -104.625 -78.938 1 73.31 615 GLY B C 1
ATOM 9848 O O . GLY B 1 615 ? -1.431 -105 -80.062 1 73.31 615 GLY B O 1
ATOM 9849 N N . CYS B 1 616 ? 0.268 -104.688 -78.875 1 66.81 616 CYS B N 1
ATOM 9850 C CA . CYS B 1 616 ? 1.273 -105.188 -79.75 1 66.81 616 CYS B CA 1
ATOM 9851 C C . CYS B 1 616 ? 1.783 -106.562 -79.312 1 66.81 616 CYS B C 1
ATOM 9853 O O . CYS B 1 616 ? 1.809 -106.875 -78.125 1 66.81 616 CYS B O 1
ATOM 9855 N N . ASP B 1 617 ? 1.8 -107.625 -80.25 1 53 617 ASP B N 1
ATOM 9856 C CA . ASP B 1 617 ? 2.35 -109 -80 1 53 617 ASP B CA 1
ATOM 9857 C C . ASP B 1 617 ? 3.795 -108.875 -79.5 1 53 617 ASP B C 1
ATOM 9859 O O . ASP B 1 617 ? 4.645 -108.312 -80.188 1 53 617 ASP B O 1
ATOM 9863 N N . GLY B 1 618 ? 4.172 -108.812 -78.5 1 49.53 618 GLY B N 1
ATOM 9864 C CA . GLY B 1 618 ? 5.402 -108.562 -77.812 1 49.53 618 GLY B CA 1
ATOM 9865 C C . GLY B 1 618 ? 6.539 -109.5 -78.188 1 49.53 618 GLY B C 1
ATOM 9866 O O . GLY B 1 618 ? 6.309 -110.625 -78.625 1 49.53 618 GLY B O 1
ATOM 9867 N N . GLU B 1 619 ? 7.625 -109.125 -78.75 1 45.31 619 GLU B N 1
ATOM 9868 C CA . GLU B 1 619 ? 8.812 -109.875 -79.125 1 45.31 619 GLU B CA 1
ATOM 9869 C C . GLU B 1 619 ? 9.539 -110.438 -77.938 1 45.31 619 GLU B C 1
ATOM 9871 O O . GLU B 1 619 ? 9.727 -109.75 -76.938 1 45.31 619 GLU B O 1
ATOM 9876 N N . LEU B 1 620 ? 9.531 -111.812 -77.812 1 42.75 620 LEU B N 1
ATOM 9877 C CA . LEU B 1 620 ? 10.297 -112.5 -76.812 1 42.75 620 LEU B CA 1
ATOM 9878 C C . LEU B 1 620 ? 11.789 -112.312 -76.938 1 42.75 620 LEU B C 1
ATOM 9880 O O . LEU B 1 620 ? 12.289 -112.25 -78.125 1 42.75 620 LEU B O 1
ATOM 9884 N N . SER B 1 621 ? 12.516 -111.812 -76.125 1 38.06 621 SER B N 1
ATOM 9885 C CA . SER B 1 621 ? 13.961 -111.875 -76.312 1 38.06 621 SER B CA 1
ATOM 9886 C C . SER B 1 621 ? 14.5 -113.312 -76.25 1 38.06 621 SER B C 1
ATOM 9888 O O . SER B 1 621 ? 14.078 -114.062 -75.375 1 38.06 621 SER B O 1
ATOM 9890 N N . PRO B 1 622 ? 15.078 -114 -77.188 1 32.22 622 PRO B N 1
ATOM 9891 C CA . PRO B 1 622 ? 15.602 -115.375 -77.375 1 32.22 622 PRO B CA 1
ATOM 9892 C C . PRO B 1 622 ? 16.5 -115.812 -76.25 1 32.22 622 PRO B C 1
ATOM 9894 O O . PRO B 1 622 ? 16.656 -117 -75.938 1 32.22 622 PRO B O 1
ATOM 9897 N N . GLN B 1 623 ? 17.516 -115.188 -75.75 1 32.56 623 GLN B N 1
ATOM 9898 C CA . GLN B 1 623 ? 18.75 -115.688 -75.188 1 32.56 623 GLN B CA 1
ATOM 9899 C C . GLN B 1 623 ? 18.484 -116.375 -73.812 1 32.56 623 GLN B C 1
ATOM 9901 O O . GLN B 1 623 ? 19.047 -117.438 -73.562 1 32.56 623 GLN B O 1
ATOM 9906 N N . THR B 1 624 ? 18.078 -115.812 -72.625 1 32.12 624 THR B N 1
ATOM 9907 C CA . THR B 1 624 ? 18.484 -116.188 -71.25 1 32.12 624 THR B CA 1
ATOM 9908 C C . THR B 1 624 ? 17.562 -117.25 -70.688 1 32.12 624 THR B C 1
ATOM 9910 O O . THR B 1 624 ? 16.703 -116.938 -69.812 1 32.12 624 THR B O 1
ATOM 9913 N N . CYS B 1 625 ? 16.922 -118.062 -71.375 1 30.89 625 CYS B N 1
ATOM 9914 C CA . CYS B 1 625 ? 16.312 -119.188 -70.688 1 30.89 625 CYS B CA 1
ATOM 9915 C C . CYS B 1 625 ? 17.359 -120.125 -70.062 1 30.89 625 CYS B C 1
ATOM 9917 O O . CYS B 1 625 ? 17.031 -121.125 -69.562 1 30.89 625 CYS B O 1
ATOM 9919 N N . LEU B 1 626 ? 18.672 -120.125 -70.5 1 28.92 626 LEU B N 1
ATOM 9920 C CA . LEU B 1 626 ? 19.625 -121.188 -70.188 1 28.92 626 LEU B CA 1
ATOM 9921 C C . LEU B 1 626 ? 19.969 -121.25 -68.688 1 28.92 626 LEU B C 1
ATOM 9923 O O . LEU B 1 626 ? 20.078 -122.312 -68.125 1 28.92 626 LEU B O 1
ATOM 9927 N N . ILE B 1 627 ? 20.484 -120.188 -68 1 29.97 627 ILE B N 1
ATOM 9928 C CA . ILE B 1 627 ? 21.469 -120.312 -66.938 1 29.97 627 ILE B CA 1
ATOM 9929 C C . ILE B 1 627 ? 20.781 -120.75 -65.688 1 29.97 627 ILE B C 1
ATOM 9931 O O . ILE B 1 627 ? 21.422 -121.375 -64.812 1 29.97 627 ILE B O 1
ATOM 9935 N N . LEU B 1 628 ? 19.641 -120.438 -65.312 1 30.36 628 LEU B N 1
ATOM 9936 C CA . LEU B 1 628 ? 19.406 -120.625 -63.875 1 30.36 628 LEU B CA 1
ATOM 9937 C C . LEU B 1 628 ? 19.172 -122.125 -63.594 1 30.36 628 LEU B C 1
ATOM 9939 O O . LEU B 1 628 ? 18.812 -122.5 -62.469 1 30.36 628 LEU B O 1
ATOM 9943 N N . ASP B 1 629 ? 19.438 -123.062 -64.5 1 28.81 629 ASP B N 1
ATOM 9944 C CA . ASP B 1 629 ? 19.688 -124.438 -64.062 1 28.81 629 ASP B CA 1
ATOM 9945 C C . ASP B 1 629 ? 21.031 -124.562 -63.312 1 28.81 629 ASP B C 1
ATOM 9947 O O . ASP B 1 629 ? 21.406 -125.625 -62.844 1 28.81 629 ASP B O 1
ATOM 9951 N N . VAL B 1 630 ? 22.062 -123.625 -63.562 1 29.52 630 VAL B N 1
ATOM 9952 C CA . VAL B 1 630 ? 23.453 -123.875 -63.219 1 29.52 630 VAL B CA 1
ATOM 9953 C C . VAL B 1 630 ? 23.656 -123.688 -61.719 1 29.52 630 VAL B C 1
ATOM 9955 O O . VAL B 1 630 ? 24.719 -124 -61.188 1 29.52 630 VAL B O 1
ATOM 9958 N N . LEU B 1 631 ? 22.984 -122.938 -60.906 1 30.8 631 LEU B N 1
ATOM 9959 C CA . LEU B 1 631 ? 23.688 -122.625 -59.688 1 30.8 631 LEU B CA 1
ATOM 9960 C C . LEU B 1 631 ? 23.969 -123.875 -58.875 1 30.8 631 LEU B C 1
ATOM 9962 O O . LEU B 1 631 ? 24.266 -123.75 -57.656 1 30.8 631 LEU B O 1
ATOM 9966 N N . LYS B 1 632 ? 23.828 -125.062 -59.344 1 32.53 632 LYS B N 1
ATOM 9967 C CA . LYS B 1 632 ? 24.469 -126.188 -58.656 1 32.53 632 LYS B CA 1
ATOM 9968 C C . LYS B 1 632 ? 25.984 -126.125 -58.844 1 32.53 632 LYS B C 1
ATOM 9970 O O . LYS B 1 632 ? 26.531 -126.938 -59.625 1 32.53 632 LYS B O 1
ATOM 9975 N N . VAL B 1 633 ? 26.812 -125 -59.094 1 28.61 633 VAL B N 1
ATOM 9976 C CA . VAL B 1 633 ? 28.25 -125.25 -59.312 1 28.61 633 VAL B CA 1
ATOM 9977 C C . VAL B 1 633 ? 28.875 -125.688 -58 1 28.61 633 VAL B C 1
ATOM 9979 O O . VAL B 1 633 ? 28.688 -125.062 -56.938 1 28.61 633 VAL B O 1
ATOM 9982 N N . PRO B 1 634 ? 29.391 -127 -58.031 1 27.41 634 PRO B N 1
ATOM 9983 C CA . PRO B 1 634 ? 30.156 -127.688 -56.969 1 27.41 634 PRO B CA 1
ATOM 9984 C C . PRO B 1 634 ? 31.391 -126.875 -56.562 1 27.41 634 PRO B C 1
ATOM 9986 O O . PRO B 1 634 ? 31.938 -126.125 -57.344 1 27.41 634 PRO B O 1
ATOM 9989 N N . SER B 1 635 ? 31.516 -126.375 -55.281 1 27.5 635 SER B N 1
ATOM 9990 C CA . SER B 1 635 ? 32.75 -126 -54.625 1 27.5 635 SER B CA 1
ATOM 9991 C C . SER B 1 635 ? 33.875 -127 -54.875 1 27.5 635 SER B C 1
ATOM 9993 O O . SER B 1 635 ? 33.719 -128.125 -54.625 1 27.5 635 SER B O 1
ATOM 9995 N N . GLY B 1 636 ? 34.594 -127.062 -55.969 1 22.92 636 GLY B N 1
ATOM 9996 C CA . GLY B 1 636 ? 35.844 -127.812 -56.125 1 22.92 636 GLY B CA 1
ATOM 9997 C C . GLY B 1 636 ? 36.875 -127.5 -55.031 1 22.92 636 GLY B C 1
ATOM 9998 O O . GLY B 1 636 ? 38.031 -127.812 -55.188 1 22.92 636 GLY B O 1
ATOM 9999 N N . LEU B 1 637 ? 36.844 -126.688 -54.031 1 20.52 637 LEU B N 1
ATOM 10000 C CA . LEU B 1 637 ? 38 -126.562 -53.156 1 20.52 637 LEU B CA 1
ATOM 10001 C C . LEU B 1 637 ? 38.25 -127.875 -52.406 1 20.52 637 LEU B C 1
ATOM 10003 O O . LEU B 1 637 ? 37.375 -128.375 -51.688 1 20.52 637 LEU B O 1
ATOM 10007 N N . SER B 1 638 ? 39.094 -128.75 -53.094 1 19.2 638 SER B N 1
ATOM 10008 C CA . SER B 1 638 ? 40.156 -129.5 -52.375 1 19.2 638 SER B CA 1
ATOM 10009 C C . SER B 1 638 ? 41.094 -128.5 -51.688 1 19.2 638 SER B C 1
ATOM 10011 O O . SER B 1 638 ? 41.344 -127.438 -52.156 1 19.2 638 SER B O 1
#

Foldseek 3Di:
DPPPVVVVVVVVVVVVVPPPPQPQFDADEDDQPQAFPWQLQRKWKAWDVPAPDDPVCCVPVVRVSRTGRRRQFFWDAQAQTKMKMKHKYFYDPPHFFKKKKWWLQQQFAKKWKWFDPVPRGTDIQIAHLQWFQPRQAPDQDLTHMGIHGGHYRDITMMMMMGGDNLITGGTMGMHDPVVVVVVRVVVCVVVVVLLVLLVVLLVVLVVVCVVVVAVLSVLLSQLSVLLSLLSCSRSSVCSRPPPRHTRDDLCSHPLNSVLSNLLSVLVSLCRLLVCVPQPPVLNVLSVVSNVLSVVLSVCSVVVNPNVSSVSVVVSCVRNLCSSLVSLVSSVVVVLVLSVLLNVLSVQQVVLVVLVVCCNRSVDPDDPVSVCSNSVSSSSSSVSNSVSVVVVVVVVVVVVVVVVVVVVVVVVVVVVVVVVVVVVVVVVVVVVVVVVVVVVVVVVVVVVVVVQVVQADPLQRFGEPVNCQVVVVVLLVVCVVVVAKKKKKKKFWDPLVVCCVVPNVVSSSVLQNVLSVVLCVLDDPVKGWYAHDDRMIMIMATDRCRVVVVVVSQVVSLVRSQAWDDDPPDTHGIAMFMFMEMPPVQHSHPVRRVVQRVVQSVVCVVVPGSAYGYRPDPGDDDPDPPPPVVPVPDDPPDD/DPPPVVVVVVVVVVVVVPPPPQPQFDADEDDQPQAFPWQLQRKWKAWDVPADDDPVCCVDPVRVSRTGRRRQFFWDAQAQTKMKMKHKYFYDPPHFFKKKKWWLQQQFAKKWKWFDPVPRGTDIQIAHLQWFQPRQAPDQDLTHMGIHGGHYRDMTMMMMMGGDNLITGGTMGMHDPVVVVVVRVVVCVVVVVLLVLLVVLLVVLVVVCVVVVAVLSVLLSQLSVLLSLLSCRRSSVCSRPPPRHTRDDLCSHPLNSVLSNLLSVLVSLCRLLVCVPQPPVLNVLSVVSNVLSVVLSVCSVVVNPNVSSVSVVVSCVRNLCSSLVSLVSSVVVVLVLSVLLNVLSVQQVVLVVLVVCCNRSVDPDDPVSVCSNSVSSSSSSVSNSVSVVVVVVVVVVVVVVVVVVVVVVVVVVVVVVVVVVVVVVVVVVVVVVVVVVVVVVVVVVVVVVVQVVQADPLQRFGEPVNVQVVVVVLLVVCVVVVAKKKKKKKFWPPLVVQCVVPNVVSSSVLQNVLSVVLVVLDDPVKGKYAHDDRMIMIMAHDRCRPVVVVVSQVVSLVRSQAWDDDPPDTHGIAMFMFMEMPPPQHSHPVRRVVQRVVQSVVCVVVPGSAYGYRPDPGDDDPPPPPPPVPPVPDPPPD